Protein 6SK4 (pdb70)

Nearest PDB structures (foldseek):
  6sk4-assembly1_B  TM=1.003E+00  e=8.470E-58  Desulfitobacterium hafniense Y51
  6sk4-assembly2_C  TM=1.001E+00  e=1.869E-55  Desulfitobacterium hafniense Y51
  6sjs-assembly1_A  TM=9.903E-01  e=1.806E-53  Desulfitobacterium hafniense DCB-2
  6sjo-assembly1_B  TM=9.917E-01  e=1.112E-52  Desulfitobacterium hafniense DCB-2
  6sj8-assembly1_A  TM=9.898E-01  e=2.404E-52  Desulfitobacterium hafniense DCB-2

InterPro domains:
  IPR011005 Dihydropteroate synthase-like superfamily [G3DSA:3.20.20.20] (39-299)
  IPR011005 Dihydropteroate synthase-like superfamily [SSF51717] (24-267)
  IPR023467 Tetrahydromethanopterin S-methyltransferase, subunit H/Methyltransferase Mtx, subunit H [PF02007] (7-295)
  IPR023467 Tetrahydromethanopterin S-methyltransferase, subunit H/Methyltransferase Mtx, subunit H [PIRSF004960] (1-305)

Structure (mmCIF, N/CA/C/O backbone):
data_6SK4
#
_entry.id   6SK4
#
_cell.length_a   83.400
_cell.length_b   73.100
_cell.length_c   89.760
_cell.angle_alpha   90.000
_cell.angle_beta   113.360
_cell.angle_gamma   90.000
#
_symmetry.space_group_name_H-M   'P 1 21 1'
#
loop_
_entity.id
_entity.type
_entity.pdbx_description
1 polymer 'Methylcorrinoid:tetrahydrofolate methyltransferase'
2 non-polymer 'N-[4-({[(6S)-2-AMINO-4-HYDROXY-5-METHYL-5,6,7,8-TETRAHYDROPTERIDIN-6-YL]METHYL}AMINO)BENZOYL]-L-GLUTAMIC ACID'
3 non-polymer GLYCEROL
4 water water
#
loop_
_atom_site.group_PDB
_atom_site.id
_atom_site.type_symbol
_atom_site.label_atom_id
_atom_site.label_alt_id
_atom_site.label_comp_id
_atom_site.label_asym_id
_atom_site.label_entity_id
_atom_site.label_seq_id
_atom_site.pdbx_PDB_ins_code
_atom_site.Cartn_x
_atom_site.Cartn_y
_atom_site.Cartn_z
_atom_site.occupancy
_atom_site.B_iso_or_equiv
_atom_site.auth_seq_id
_atom_site.auth_comp_id
_atom_site.auth_asym_id
_atom_site.auth_atom_id
_atom_site.pdbx_PDB_model_num
ATOM 1 N N . PHE A 1 3 ? -18.489 -11.464 -17.417 1.00 37.79 2 PHE A N 1
ATOM 2 C CA . PHE A 1 3 ? -17.195 -11.102 -18.080 1.00 37.30 2 PHE A CA 1
ATOM 3 C C . PHE A 1 3 ? -17.261 -9.663 -18.578 1.00 37.21 2 PHE A C 1
ATOM 4 O O . PHE A 1 3 ? -17.271 -9.440 -19.811 1.00 37.14 2 PHE A O 1
ATOM 12 N N . LYS A 1 4 ? -17.304 -8.710 -17.651 1.00 37.29 3 LYS A N 1
ATOM 13 C CA . LYS A 1 4 ? -17.584 -7.301 -18.017 1.00 38.47 3 LYS A CA 1
ATOM 14 C C . LYS A 1 4 ? -16.326 -6.659 -18.625 1.00 34.97 3 LYS A C 1
ATOM 15 O O . LYS A 1 4 ? -16.511 -5.728 -19.431 1.00 36.63 3 LYS A O 1
ATOM 21 N N . PHE A 1 5 ? -15.112 -7.149 -18.331 1.00 29.91 4 PHE A N 1
ATOM 22 C CA . PHE A 1 5 ? -13.856 -6.522 -18.832 1.00 27.53 4 PHE A CA 1
ATOM 23 C C . PHE A 1 5 ? -13.466 -7.112 -20.189 1.00 27.68 4 PHE A C 1
ATOM 24 O O . PHE A 1 5 ? -13.561 -8.337 -20.392 1.00 25.62 4 PHE A O 1
ATOM 32 N N . THR A 1 6 ? -13.023 -6.239 -21.095 1.00 27.65 5 THR A N 1
ATOM 33 C CA . THR A 1 6 ? -12.643 -6.594 -22.486 1.00 27.58 5 THR A CA 1
ATOM 34 C C . THR A 1 6 ? -11.361 -7.428 -22.478 1.00 27.92 5 THR A C 1
ATOM 35 O O . THR A 1 6 ? -11.350 -8.493 -23.133 1.00 28.63 5 THR A O 1
ATOM 39 N N . ALA A 1 7 ? -10.314 -6.937 -21.806 1.00 26.94 6 ALA A N 1
ATOM 40 C CA . ALA A 1 7 ? -8.982 -7.580 -21.752 1.00 27.75 6 ALA A CA 1
ATOM 41 C C . ALA A 1 7 ? -9.129 -8.959 -21.106 1.00 28.00 6 ALA A C 1
ATOM 42 O O . ALA A 1 7 ? -9.965 -9.097 -20.186 1.00 27.82 6 ALA A O 1
ATOM 44 N N . GLN A 1 8 ? -8.371 -9.946 -21.586 1.00 30.08 7 GLN A N 1
ATOM 45 C CA . GLN A 1 8 ? -8.210 -11.233 -20.866 1.00 29.49 7 GLN A CA 1
ATOM 46 C C . GLN A 1 8 ? -7.583 -10.895 -19.512 1.00 27.21 7 GLN A C 1
ATOM 47 O O . GLN A 1 8 ? -6.569 -10.166 -19.491 1.00 25.86 7 GLN A O 1
ATOM 53 N N . GLN A 1 9 ? -8.201 -11.343 -18.420 1.00 24.30 8 GLN A N 1
ATOM 54 C CA . GLN A 1 9 ? -7.736 -11.010 -17.050 1.00 22.73 8 GLN A CA 1
ATOM 55 C C . GLN A 1 9 ? -6.598 -11.958 -16.675 1.00 23.31 8 GLN A C 1
ATOM 56 O O . GLN A 1 9 ? -6.778 -13.187 -16.812 1.00 23.78 8 GLN A O 1
ATOM 62 N N . HIS A 1 10 ? -5.464 -11.398 -16.250 1.00 23.29 9 HIS A N 1
ATOM 63 C CA . HIS A 1 10 ? -4.353 -12.152 -15.615 1.00 23.61 9 HIS A CA 1
ATOM 64 C C . HIS A 1 10 ? -4.838 -12.659 -14.254 1.00 22.99 9 HIS A C 1
ATOM 65 O O . HIS A 1 10 ? -5.337 -11.840 -13.460 1.00 24.02 9 HIS A O 1
ATOM 72 N N . VAL A 1 11 ? -4.727 -13.963 -14.018 1.00 21.62 10 VAL A N 1
ATOM 73 C CA . VAL A 1 11 ? -4.864 -14.571 -12.666 1.00 21.29 10 VAL A CA 1
ATOM 74 C C . VAL A 1 11 ? -3.472 -15.053 -12.261 1.00 22.11 10 VAL A C 1
ATOM 75 O O . VAL A 1 11 ? -2.917 -15.912 -12.973 1.00 21.99 10 VAL A O 1
ATOM 79 N N . TYR A 1 12 ? -2.919 -14.495 -11.183 1.00 21.80 11 TYR A N 1
ATOM 80 C CA . TYR A 1 12 ? -1.588 -14.881 -10.653 1.00 23.67 11 TYR A CA 1
ATOM 81 C C . TYR A 1 12 ? -1.750 -15.884 -9.513 1.00 23.66 11 TYR A C 1
ATOM 82 O O . TYR A 1 12 ? -2.767 -15.842 -8.798 1.00 24.23 11 TYR A O 1
ATOM 91 N N . ASP A 1 13 ? -0.762 -16.774 -9.408 1.00 25.64 12 ASP A N 1
ATOM 92 C CA . ASP A 1 13 ? -0.575 -17.754 -8.311 1.00 26.81 12 ASP A CA 1
ATOM 93 C C . ASP A 1 13 ? 0.653 -17.312 -7.514 1.00 26.73 12 ASP A C 1
ATOM 94 O O . ASP A 1 13 ? 1.780 -17.518 -8.001 1.00 30.62 12 ASP A O 1
ATOM 99 N N . ILE A 1 14 ? 0.440 -16.698 -6.351 1.00 23.83 13 ILE A N 1
ATOM 100 C CA . ILE A 1 14 ? 1.537 -16.228 -5.457 1.00 23.87 13 ILE A CA 1
ATOM 101 C C . ILE A 1 14 ? 1.592 -17.168 -4.251 1.00 23.45 13 ILE A C 1
ATOM 102 O O . ILE A 1 14 ? 0.794 -16.982 -3.311 1.00 23.19 13 ILE A O 1
ATOM 107 N N . ASN A 1 15 ? 2.483 -18.159 -4.306 1.00 23.83 14 ASN A N 1
ATOM 108 C CA . ASN A 1 15 ? 2.631 -19.213 -3.271 1.00 24.39 14 ASN A CA 1
ATOM 109 C C . ASN A 1 15 ? 1.265 -19.851 -2.978 1.00 24.83 14 ASN A C 1
ATOM 110 O O . ASN A 1 15 ? 0.989 -20.137 -1.802 1.00 25.41 14 ASN A O 1
ATOM 115 N N . GLY A 1 16 ? 0.434 -20.066 -4.004 1.00 24.55 15 GLY A N 1
ATOM 116 C CA . GLY A 1 16 ? -0.878 -20.726 -3.848 1.00 24.30 15 GLY A CA 1
ATOM 117 C C . GLY A 1 16 ? -2.039 -19.750 -3.709 1.00 22.82 15 GLY A C 1
ATOM 118 O O . GLY A 1 16 ? -3.192 -20.207 -3.813 1.00 26.05 15 GLY A O 1
ATOM 119 N N . VAL A 1 17 ? -1.772 -18.469 -3.441 1.00 20.45 16 VAL A N 1
ATOM 120 C CA . VAL A 1 17 ? -2.814 -17.398 -3.388 1.00 19.64 16 VAL A CA 1
ATOM 121 C C . VAL A 1 17 ? -3.143 -16.979 -4.828 1.00 19.84 16 VAL A C 1
ATOM 122 O O . VAL A 1 17 ? -2.237 -16.459 -5.508 1.00 21.12 16 VAL A O 1
ATOM 126 N N . LYS A 1 18 ? -4.387 -17.189 -5.270 1.00 19.26 17 LYS A N 1
ATOM 127 C CA . LYS A 1 18 ? -4.864 -16.748 -6.611 1.00 20.08 17 LYS A CA 1
ATOM 128 C C . LYS A 1 18 ? -5.410 -15.324 -6.486 1.00 19.55 17 LYS A C 1
ATOM 129 O O . LYS A 1 18 ? -6.173 -15.066 -5.547 1.00 18.86 17 LYS A O 1
ATOM 135 N N . VAL A 1 19 ? -5.034 -14.435 -7.403 1.00 18.32 18 VAL A N 1
ATOM 136 C CA . VAL A 1 19 ? -5.495 -13.016 -7.391 1.00 17.91 18 VAL A CA 1
ATOM 137 C C . VAL A 1 19 ? -5.735 -12.577 -8.837 1.00 17.67 18 VAL A C 1
ATOM 138 O O . VAL A 1 19 ? -4.880 -12.864 -9.701 1.00 17.65 18 VAL A O 1
ATOM 142 N N . GLY A 1 20 ? -6.885 -11.946 -9.081 1.00 17.53 19 GLY A N 1
ATOM 143 C CA . GLY A 1 20 ? -7.278 -11.427 -10.405 1.00 18.21 19 GLY A CA 1
ATOM 144 C C . GLY A 1 20 ? -8.514 -12.121 -10.941 1.00 18.88 19 GLY A C 1
ATOM 145 O O . GLY A 1 20 ? -9.260 -12.719 -10.151 1.00 18.97 19 GLY A O 1
ATOM 146 N N . GLY A 1 21 ? -8.710 -12.046 -12.260 1.00 19.00 20 GLY A N 1
ATOM 147 C CA . GLY A 1 21 ? -9.827 -12.686 -12.976 1.00 20.08 20 GLY A CA 1
ATOM 148 C C . GLY A 1 21 ? -10.946 -11.706 -13.276 1.00 19.23 20 GLY A C 1
ATOM 149 O O . GLY A 1 21 ? -10.824 -10.513 -12.920 1.00 18.36 20 GLY A O 1
ATOM 150 N N . GLN A 1 22 ? -12.009 -12.193 -13.912 1.00 19.40 21 GLN A N 1
ATOM 151 C CA . GLN A 1 22 ? -13.247 -11.413 -14.168 1.00 20.80 21 GLN A CA 1
ATOM 152 C C . GLN A 1 22 ? -14.028 -11.344 -12.861 1.00 21.12 21 GLN A C 1
ATOM 153 O O . GLN A 1 22 ? -13.779 -12.142 -11.959 1.00 21.24 21 GLN A O 1
ATOM 159 N N . PRO A 1 23 ? -14.970 -10.389 -12.694 1.00 21.75 22 PRO A N 1
ATOM 160 C CA . PRO A 1 23 ? -15.748 -10.311 -11.457 1.00 21.87 22 PRO A CA 1
ATOM 161 C C . PRO A 1 23 ? -16.423 -11.650 -11.125 1.00 21.56 22 PRO A C 1
ATOM 162 O O . PRO A 1 23 ? -17.057 -12.216 -11.997 1.00 21.90 22 PRO A O 1
ATOM 166 N N . GLY A 1 24 ? -16.229 -12.135 -9.890 1.00 20.82 23 GLY A N 1
ATOM 167 C CA . GLY A 1 24 ? -16.867 -13.356 -9.362 1.00 21.72 23 GLY A CA 1
ATOM 168 C C . GLY A 1 24 ? -16.091 -14.636 -9.643 1.00 21.76 23 GLY A C 1
ATOM 169 O O . GLY A 1 24 ? -16.527 -15.692 -9.153 1.00 23.72 23 GLY A O 1
ATOM 170 N N . GLU A 1 25 ? -14.992 -14.568 -10.398 1.00 21.48 24 GLU A N 1
ATOM 171 C CA . GLU A 1 25 ? -14.159 -15.744 -10.770 1.00 22.12 24 GLU A CA 1
ATOM 172 C C . GLU A 1 25 ? -13.383 -16.221 -9.532 1.00 20.72 24 GLU A C 1
ATOM 173 O O . GLU A 1 25 ? -13.422 -17.438 -9.235 1.00 19.67 24 GLU A O 1
ATOM 179 N N . TYR A 1 26 ? -12.722 -15.302 -8.820 1.00 19.66 25 TYR A N 1
ATOM 180 C CA . TYR A 1 26 ? -11.934 -15.605 -7.595 1.00 19.08 25 TYR A CA 1
ATOM 181 C C . TYR A 1 26 ? -12.389 -14.725 -6.443 1.00 17.40 25 TYR A C 1
ATOM 182 O O . TYR A 1 26 ? -12.801 -13.587 -6.654 1.00 16.25 25 TYR A O 1
ATOM 191 N N . PRO A 1 27 ? -12.295 -15.229 -5.191 1.00 16.90 26 PRO A N 1
ATOM 192 C CA . PRO A 1 27 ? -12.564 -14.410 -4.015 1.00 16.64 26 PRO A CA 1
ATOM 193 C C . PRO A 1 27 ? -11.572 -13.246 -3.893 1.00 15.21 26 PRO A C 1
ATOM 194 O O . PRO A 1 27 ? -10.446 -13.346 -4.363 1.00 14.79 26 PRO A O 1
ATOM 198 N N . THR A 1 28 ? -12.016 -12.164 -3.254 1.00 14.25 27 THR A N 1
ATOM 199 C CA . THR A 1 28 ? -11.164 -11.004 -2.913 1.00 14.99 27 THR A CA 1
ATOM 200 C C . THR A 1 28 ? -9.990 -11.496 -2.066 1.00 14.76 27 THR A C 1
ATOM 201 O O . THR A 1 28 ? -10.245 -12.225 -1.074 1.00 14.33 27 THR A O 1
ATOM 205 N N . VAL A 1 29 ? -8.766 -11.100 -2.414 1.00 14.90 28 VAL A N 1
ATOM 206 C CA . VAL A 1 29 ? -7.582 -11.296 -1.530 1.00 15.17 28 VAL A CA 1
ATOM 207 C C . VAL A 1 29 ? -7.556 -10.147 -0.521 1.00 15.13 28 VAL A C 1
ATOM 208 O O . VAL A 1 29 ? -7.593 -8.974 -0.933 1.00 14.95 28 VAL A O 1
ATOM 212 N N . LEU A 1 30 ? -7.504 -10.486 0.765 1.00 14.89 29 LEU A N 1
ATOM 213 C CA . LEU A 1 30 ? -7.508 -9.492 1.861 1.00 14.75 29 LEU A CA 1
ATOM 214 C C . LEU A 1 30 ? -6.097 -9.354 2.428 1.00 14.12 29 LEU A C 1
ATOM 215 O O . LEU A 1 30 ? -5.439 -10.372 2.742 1.00 14.43 29 LEU A O 1
ATOM 220 N N . ILE A 1 31 ? -5.667 -8.107 2.552 1.00 14.17 30 ILE A N 1
ATOM 221 C CA . ILE A 1 31 ? -4.281 -7.731 2.917 1.00 14.47 30 ILE A CA 1
ATOM 222 C C . ILE A 1 31 ? -4.359 -6.872 4.176 1.00 14.97 30 ILE A C 1
ATOM 223 O O . ILE A 1 31 ? -4.791 -5.710 4.103 1.00 14.69 30 ILE A O 1
ATOM 228 N N . GLY A 1 32 ? -4.021 -7.476 5.307 1.00 15.14 31 GLY A N 1
ATOM 229 C CA . GLY A 1 32 ? -4.029 -6.786 6.604 1.00 15.43 31 GLY A CA 1
ATOM 230 C C . GLY A 1 32 ? -2.656 -6.252 6.952 1.00 15.56 31 GLY A C 1
ATOM 231 O O . GLY A 1 32 ? -1.655 -6.941 6.663 1.00 15.33 31 GLY A O 1
ATOM 232 N N . SER A 1 33 ? -2.612 -5.098 7.623 1.00 16.05 32 SER A N 1
ATOM 233 C CA . SER A 1 33 ? -1.355 -4.412 8.001 1.00 15.10 32 SER A CA 1
ATOM 234 C C . SER A 1 33 ? -0.920 -4.831 9.405 1.00 15.47 32 SER A C 1
ATOM 235 O O . SER A 1 33 ? -1.785 -4.936 10.293 1.00 16.47 32 SER A O 1
ATOM 238 N N . ILE A 1 34 ? 0.382 -5.061 9.562 1.00 15.69 33 ILE A N 1
ATOM 239 C CA . ILE A 1 34 ? 1.024 -5.404 10.862 1.00 16.13 33 ILE A CA 1
ATOM 240 C C . ILE A 1 34 ? 2.279 -4.537 10.999 1.00 17.30 33 ILE A C 1
ATOM 241 O O . ILE A 1 34 ? 2.968 -4.336 10.000 1.00 18.61 33 ILE A O 1
ATOM 246 N N . PHE A 1 35 ? 2.528 -4.007 12.193 1.00 17.68 34 PHE A N 1
ATOM 247 C CA . PHE A 1 35 ? 3.697 -3.149 12.519 1.00 17.91 34 PHE A CA 1
ATOM 248 C C . PHE A 1 35 ? 3.568 -1.786 11.828 1.00 17.56 34 PHE A C 1
ATOM 249 O O . PHE A 1 35 ? 4.602 -1.116 11.626 1.00 18.83 34 PHE A O 1
ATOM 257 N N . TYR A 1 36 ? 2.338 -1.382 11.501 1.00 17.40 35 TYR A N 1
ATOM 258 C CA . TYR A 1 36 ? 1.986 -0.000 11.082 1.00 18.71 35 TYR A CA 1
ATOM 259 C C . TYR A 1 36 ? 2.402 0.966 12.194 1.00 20.11 35 TYR A C 1
ATOM 260 O O . TYR A 1 36 ? 2.538 0.541 13.359 1.00 20.08 35 TYR A O 1
ATOM 269 N N . ARG A 1 37 ? 2.628 2.229 11.837 1.00 22.36 36 ARG A N 1
ATOM 270 C CA . ARG A 1 37 ? 2.963 3.301 12.808 1.00 24.87 36 ARG A CA 1
ATOM 271 C C . ARG A 1 37 ? 1.893 3.307 13.905 1.00 25.94 36 ARG A C 1
ATOM 272 O O . ARG A 1 37 ? 0.710 3.419 13.566 1.00 27.65 36 ARG A O 1
ATOM 280 N N . GLY A 1 38 ? 2.283 3.169 15.172 1.00 27.40 37 GLY A N 1
ATOM 281 C CA . GLY A 1 38 ? 1.317 3.139 16.286 1.00 28.78 37 GLY A CA 1
ATOM 282 C C . GLY A 1 38 ? 0.516 1.845 16.335 1.00 27.77 37 GLY A C 1
ATOM 283 O O . GLY A 1 38 ? -0.603 1.867 16.885 1.00 29.14 37 GLY A O 1
ATOM 284 N N . HIS A 1 39 ? 1.042 0.750 15.781 1.00 23.41 38 HIS A N 1
ATOM 285 C CA . HIS A 1 39 ? 0.632 -0.622 16.179 1.00 22.18 38 HIS A CA 1
ATOM 286 C C . HIS A 1 39 ? 1.167 -0.863 17.596 1.00 23.61 38 HIS A C 1
ATOM 287 O O . HIS A 1 39 ? 2.398 -0.866 17.773 1.00 21.40 38 HIS A O 1
ATOM 294 N N . LYS A 1 40 ? 0.280 -1.027 18.578 1.00 25.40 39 LYS A N 1
ATOM 295 C CA . LYS A 1 40 ? 0.656 -0.987 20.015 1.00 27.23 39 LYS A CA 1
ATOM 296 C C . LYS A 1 40 ? 1.395 -2.270 20.427 1.00 26.53 39 LYS A C 1
ATOM 297 O O . LYS A 1 40 ? 1.900 -2.297 21.554 1.00 27.71 39 LYS A O 1
ATOM 303 N N . ILE A 1 41 ? 1.483 -3.288 19.563 1.00 24.41 40 ILE A N 1
ATOM 304 C CA . ILE A 1 41 ? 2.277 -4.524 19.845 1.00 23.72 40 ILE A CA 1
ATOM 305 C C . ILE A 1 41 ? 3.764 -4.260 19.569 1.00 22.99 40 ILE A C 1
ATOM 306 O O . ILE A 1 41 ? 4.580 -5.144 19.890 1.00 22.73 40 ILE A O 1
ATOM 311 N N . VAL A 1 42 ? 4.102 -3.120 18.962 1.00 21.46 41 VAL A N 1
ATOM 312 C CA . VAL A 1 42 ? 5.512 -2.694 18.729 1.00 21.86 41 VAL A CA 1
ATOM 313 C C . VAL A 1 42 ? 5.934 -1.780 19.887 1.00 22.50 41 VAL A C 1
ATOM 314 O O . VAL A 1 42 ? 5.321 -0.701 20.054 1.00 21.93 41 VAL A O 1
ATOM 318 N N . SER A 1 43 ? 6.931 -2.202 20.668 1.00 22.70 42 SER A N 1
ATOM 319 C CA . SER A 1 43 ? 7.515 -1.388 21.766 1.00 24.52 42 SER A CA 1
ATOM 320 C C . SER A 1 43 ? 8.624 -0.485 21.217 1.00 25.81 42 SER A C 1
ATOM 321 O O . SER A 1 43 ? 8.863 0.577 21.824 1.00 28.64 42 SER A O 1
ATOM 324 N N . ASP A 1 44 ? 9.266 -0.880 20.110 1.00 25.53 43 ASP A N 1
ATOM 325 C CA . ASP A 1 44 ? 10.377 -0.114 19.488 1.00 25.37 43 ASP A CA 1
ATOM 326 C C . ASP A 1 44 ? 10.314 -0.276 17.964 1.00 24.88 43 ASP A C 1
ATOM 327 O O . ASP A 1 44 ? 10.785 -1.313 17.455 1.00 25.06 43 ASP A O 1
ATOM 332 N N . GLY A 1 45 ? 9.776 0.730 17.269 1.00 24.36 44 GLY A N 1
ATOM 333 C CA . GLY A 1 45 ? 9.606 0.727 15.803 1.00 24.54 44 GLY A CA 1
ATOM 334 C C . GLY A 1 45 ? 10.919 0.929 15.062 1.00 24.92 44 GLY A C 1
ATOM 335 O O . GLY A 1 45 ? 10.949 0.653 13.841 1.00 26.16 44 GLY A O 1
ATOM 336 N N . GLN A 1 46 ? 11.968 1.404 15.742 1.00 24.77 45 GLN A N 1
ATOM 337 C CA . GLN A 1 46 ? 13.294 1.658 15.116 1.00 25.43 45 GLN A CA 1
ATOM 338 C C . GLN A 1 46 ? 14.127 0.371 15.131 1.00 24.69 45 GLN A C 1
ATOM 339 O O . GLN A 1 46 ? 14.776 0.086 14.109 1.00 24.46 45 GLN A O 1
ATOM 345 N N . LYS A 1 47 ? 14.099 -0.396 16.224 1.00 23.71 46 LYS A N 1
ATOM 346 C CA . LYS A 1 47 ? 14.851 -1.676 16.325 1.00 24.93 46 LYS A CA 1
ATOM 347 C C . LYS A 1 47 ? 13.955 -2.867 15.957 1.00 23.46 46 LYS A C 1
ATOM 348 O O . LYS A 1 47 ? 14.501 -3.974 15.823 1.00 23.98 46 LYS A O 1
ATOM 354 N N . GLY A 1 48 ? 12.644 -2.654 15.811 1.00 21.52 47 GLY A N 1
ATOM 355 C CA . GLY A 1 48 ? 11.667 -3.717 15.509 1.00 21.47 47 GLY A CA 1
ATOM 356 C C . GLY A 1 48 ? 11.488 -4.672 16.674 1.00 21.56 47 GLY A C 1
ATOM 357 O O . GLY A 1 48 ? 11.557 -5.898 16.447 1.00 20.73 47 GLY A O 1
ATOM 358 N N . ILE A 1 49 ? 11.281 -4.138 17.884 1.00 21.59 48 ILE A N 1
ATOM 359 C CA . ILE A 1 49 ? 10.933 -4.943 19.091 1.00 21.34 48 ILE A CA 1
ATOM 360 C C . ILE A 1 49 ? 9.412 -4.957 19.225 1.00 19.43 48 ILE A C 1
ATOM 361 O O . ILE A 1 49 ? 8.809 -3.874 19.324 1.00 18.38 48 ILE A O 1
ATOM 366 N N . PHE A 1 50 ? 8.831 -6.154 19.249 1.00 19.61 49 PHE A N 1
ATOM 367 C CA . PHE A 1 50 ? 7.365 -6.362 19.218 1.00 20.00 49 PHE A CA 1
ATOM 368 C C . PHE A 1 50 ? 6.994 -7.580 20.066 1.00 20.05 49 PHE A C 1
ATOM 369 O O . PHE A 1 50 ? 7.841 -8.457 20.305 1.00 19.68 49 PHE A O 1
ATOM 377 N N . ASP A 1 51 ? 5.738 -7.600 20.509 1.00 21.58 50 ASP A N 1
ATOM 378 C CA . ASP A 1 51 ? 5.089 -8.739 21.203 1.00 22.32 50 ASP A CA 1
ATOM 379 C C . ASP A 1 51 ? 4.875 -9.853 20.171 1.00 22.69 50 ASP A C 1
ATOM 380 O O . ASP A 1 51 ? 3.908 -9.760 19.394 1.00 21.20 50 ASP A O 1
ATOM 385 N N . LYS A 1 52 ? 5.753 -10.860 20.168 1.00 22.67 51 LYS A N 1
ATOM 386 C CA . LYS A 1 52 ? 5.755 -11.967 19.175 1.00 23.71 51 LYS A CA 1
ATOM 387 C C . LYS A 1 52 ? 4.511 -12.848 19.340 1.00 24.77 51 LYS A C 1
ATOM 388 O O . LYS A 1 52 ? 4.037 -13.379 18.315 1.00 25.33 51 LYS A O 1
ATOM 394 N N . ASP A 1 53 ? 4.008 -13.008 20.568 1.00 25.15 52 ASP A N 1
ATOM 395 C CA . ASP A 1 53 ? 2.780 -13.799 20.852 1.00 25.47 52 ASP A CA 1
ATOM 396 C C . ASP A 1 53 ? 1.560 -13.079 20.269 1.00 23.63 52 ASP A C 1
ATOM 397 O O . ASP A 1 53 ? 0.688 -13.773 19.712 1.00 22.77 52 ASP A O 1
ATOM 402 N N . ALA A 1 54 ? 1.496 -11.751 20.411 1.00 22.51 53 ALA A N 1
ATOM 403 C CA . ALA A 1 54 ? 0.416 -10.897 19.864 1.00 21.83 53 ALA A CA 1
ATOM 404 C C . ALA A 1 54 ? 0.483 -10.939 18.332 1.00 21.50 53 ALA A C 1
ATOM 405 O O . ALA A 1 54 ? -0.584 -11.066 17.704 1.00 20.65 53 ALA A O 1
ATOM 407 N N . ALA A 1 55 ? 1.688 -10.868 17.760 1.00 20.28 54 ALA A N 1
ATOM 408 C CA . ALA A 1 55 ? 1.912 -10.930 16.295 1.00 19.59 54 ALA A CA 1
ATOM 409 C C . ALA A 1 55 ? 1.464 -12.303 15.778 1.00 19.85 54 ALA A C 1
ATOM 410 O O . ALA A 1 55 ? 0.737 -12.350 14.772 1.00 19.58 54 ALA A O 1
ATOM 412 N N . LYS A 1 56 ? 1.842 -13.386 16.464 1.00 19.99 55 LYS A N 1
ATOM 413 C CA . LYS A 1 56 ? 1.485 -14.767 16.039 1.00 20.34 55 LYS A CA 1
ATOM 414 C C . LYS A 1 56 ? -0.037 -14.942 16.111 1.00 20.22 55 LYS A C 1
ATOM 415 O O . LYS A 1 56 ? -0.597 -15.576 15.191 1.00 20.72 55 LYS A O 1
ATOM 421 N N . ALA A 1 57 ? -0.677 -14.402 17.151 1.00 19.90 56 ALA A N 1
ATOM 422 C CA . ALA A 1 57 ? -2.144 -14.464 17.351 1.00 19.50 56 ALA A CA 1
ATOM 423 C C . ALA A 1 57 ? -2.852 -13.805 16.159 1.00 19.06 56 ALA A C 1
ATOM 424 O O . ALA A 1 57 ? -3.858 -14.374 15.704 1.00 18.93 56 ALA A O 1
ATOM 426 N N . LEU A 1 58 ? -2.351 -12.661 15.675 1.00 18.48 57 LEU A N 1
ATOM 427 C CA . LEU A 1 58 ? -2.932 -11.954 14.501 1.00 18.06 57 LEU A CA 1
ATOM 428 C C . LEU A 1 58 ? -2.797 -12.841 13.260 1.00 17.81 57 LEU A C 1
ATOM 429 O O . LEU A 1 58 ? -3.791 -12.951 12.523 1.00 17.19 57 LEU A O 1
ATOM 434 N N . LEU A 1 59 ? -1.626 -13.446 13.036 1.00 17.76 58 LEU A N 1
ATOM 435 C CA . LEU A 1 59 ? -1.393 -14.317 11.849 1.00 17.82 58 LEU A CA 1
ATOM 436 C C . LEU A 1 59 ? -2.319 -15.536 11.927 1.00 17.64 58 LEU A C 1
ATOM 437 O O . LEU A 1 59 ? -2.904 -15.900 10.903 1.00 17.48 58 LEU A O 1
ATOM 442 N N . ASP A 1 60 ? -2.469 -16.125 13.114 1.00 18.09 59 ASP A N 1
ATOM 443 C CA . ASP A 1 60 ? -3.315 -17.328 13.326 1.00 17.97 59 ASP A CA 1
ATOM 444 C C . ASP A 1 60 ? -4.785 -16.968 13.085 1.00 16.58 59 ASP A C 1
ATOM 445 O O . ASP A 1 60 ? -5.503 -17.790 12.501 1.00 16.95 59 ASP A O 1
ATOM 450 N N . GLN A 1 61 ? -5.225 -15.803 13.567 1.00 17.87 60 GLN A N 1
ATOM 451 C CA . GLN A 1 61 ? -6.611 -15.297 13.379 1.00 17.92 60 GLN A CA 1
ATOM 452 C C . GLN A 1 61 ? -6.866 -15.132 11.876 1.00 17.48 60 GLN A C 1
ATOM 453 O O . GLN A 1 61 ? -7.952 -15.524 11.423 1.00 18.58 60 GLN A O 1
ATOM 459 N N . GLU A 1 62 ? -5.890 -14.592 11.145 1.00 16.81 61 GLU A N 1
ATOM 460 C CA . GLU A 1 62 ? -5.997 -14.382 9.677 1.00 16.42 61 GLU A CA 1
ATOM 461 C C . GLU A 1 62 ? -6.203 -15.736 8.988 1.00 17.03 61 GLU A C 1
ATOM 462 O O . GLU A 1 62 ? -7.116 -15.834 8.145 1.00 17.35 61 GLU A O 1
ATOM 468 N N . ALA A 1 63 ? -5.399 -16.741 9.340 1.00 16.28 62 ALA A N 1
ATOM 469 C CA . ALA A 1 63 ? -5.489 -18.106 8.770 1.00 17.13 62 ALA A CA 1
ATOM 470 C C . ALA A 1 63 ? -6.883 -18.688 9.039 1.00 17.44 62 ALA A C 1
ATOM 471 O O . ALA A 1 63 ? -7.450 -19.328 8.137 1.00 18.10 62 ALA A O 1
ATOM 473 N N . GLU A 1 64 ? -7.404 -18.497 10.254 1.00 17.64 63 GLU A N 1
ATOM 474 C CA . GLU A 1 64 ? -8.719 -19.045 10.680 1.00 18.40 63 GLU A CA 1
ATOM 475 C C . GLU A 1 64 ? -9.850 -18.368 9.896 1.00 16.77 63 GLU A C 1
ATOM 476 O O . GLU A 1 64 ? -10.764 -19.086 9.442 1.00 15.73 63 GLU A O 1
ATOM 482 N N . LEU A 1 65 ? -9.805 -17.041 9.746 1.00 16.43 64 LEU A N 1
ATOM 483 C CA . LEU A 1 65 ? -10.858 -16.275 9.028 1.00 16.22 64 LEU A CA 1
ATOM 484 C C . LEU A 1 65 ? -10.824 -16.671 7.555 1.00 16.43 64 LEU A C 1
ATOM 485 O O . LEU A 1 65 ? -11.902 -16.881 6.985 1.00 16.44 64 LEU A O 1
ATOM 490 N N . SER A 1 66 ? -9.618 -16.789 6.995 1.00 16.78 65 SER A N 1
ATOM 491 C CA . SER A 1 66 ? -9.378 -17.197 5.588 1.00 16.40 65 SER A CA 1
ATOM 492 C C . SER A 1 66 ? -9.995 -18.580 5.344 1.00 16.74 65 SER A C 1
ATOM 493 O O . SER A 1 66 ? -10.670 -18.757 4.325 1.00 16.99 65 SER A O 1
ATOM 496 N N . ALA A 1 67 ? -9.765 -19.532 6.248 1.00 17.14 66 ALA A N 1
ATOM 497 C CA . ALA A 1 67 ? -10.315 -20.907 6.172 1.00 17.87 66 ALA A CA 1
ATOM 498 C C . ALA A 1 67 ? -11.846 -20.858 6.252 1.00 18.02 66 ALA A C 1
ATOM 499 O O . ALA A 1 67 ? -12.500 -21.654 5.557 1.00 19.99 66 ALA A O 1
ATOM 501 N N . GLU A 1 68 ? -12.398 -19.939 7.050 1.00 18.12 67 GLU A N 1
ATOM 502 C CA . GLU A 1 68 ? -13.861 -19.810 7.267 1.00 18.37 67 GLU A CA 1
ATOM 503 C C . GLU A 1 68 ? -14.552 -19.301 5.993 1.00 17.72 67 GLU A C 1
ATOM 504 O O . GLU A 1 68 ? -15.556 -19.918 5.610 1.00 17.92 67 GLU A O 1
ATOM 510 N N . THR A 1 69 ? -14.063 -18.217 5.378 1.00 17.02 68 THR A N 1
ATOM 511 C CA . THR A 1 69 ? -14.760 -17.526 4.255 1.00 16.72 68 THR A CA 1
ATOM 512 C C . THR A 1 69 ? -14.229 -17.984 2.894 1.00 17.09 68 THR A C 1
ATOM 513 O O . THR A 1 69 ? -14.995 -17.885 1.914 1.00 17.87 68 THR A O 1
ATOM 517 N N . GLY A 1 70 ? -12.968 -18.416 2.811 1.00 17.03 69 GLY A N 1
ATOM 518 C CA . GLY A 1 70 ? -12.325 -18.746 1.523 1.00 17.42 69 GLY A CA 1
ATOM 519 C C . GLY A 1 70 ? -11.613 -17.550 0.914 1.00 17.73 69 GLY A C 1
ATOM 520 O O . GLY A 1 70 ? -11.051 -17.708 -0.176 1.00 19.53 69 GLY A O 1
ATOM 521 N N . ASN A 1 71 ? -11.621 -16.392 1.584 1.00 16.79 70 ASN A N 1
ATOM 522 C CA . ASN A 1 71 ? -10.841 -15.202 1.153 1.00 16.70 70 ASN A CA 1
ATOM 523 C C . ASN A 1 71 ? -9.376 -15.473 1.462 1.00 16.43 70 ASN A C 1
ATOM 524 O O . ASN A 1 71 ? -9.014 -15.616 2.626 1.00 16.91 70 ASN A O 1
ATOM 529 N N . PRO A 1 72 ? -8.494 -15.593 0.447 1.00 15.55 71 PRO A N 1
ATOM 530 C CA . PRO A 1 72 ? -7.067 -15.775 0.681 1.00 15.53 71 PRO A CA 1
ATOM 531 C C . PRO A 1 72 ? -6.498 -14.491 1.285 1.00 14.79 71 PRO A C 1
ATOM 532 O O . PRO A 1 72 ? -7.174 -13.469 1.242 1.00 14.95 71 PRO A O 1
ATOM 536 N N . PHE A 1 73 ? -5.280 -14.568 1.814 1.00 15.24 72 PHE A N 1
ATOM 537 C CA . PHE A 1 73 ? -4.658 -13.462 2.576 1.00 15.31 72 PHE A CA 1
ATOM 538 C C . PHE A 1 73 ? -3.187 -13.316 2.196 1.00 14.80 72 PHE A C 1
ATOM 539 O O . PHE A 1 73 ? -2.480 -14.313 1.934 1.00 16.39 72 PHE A O 1
ATOM 547 N N . ILE A 1 74 ? -2.778 -12.052 2.133 1.00 14.55 73 ILE A N 1
ATOM 548 C CA . ILE A 1 74 ? -1.376 -11.586 1.959 1.00 15.13 73 ILE A CA 1
ATOM 549 C C . ILE A 1 74 ? -1.139 -10.573 3.083 1.00 15.92 73 ILE A C 1
ATOM 550 O O . ILE A 1 74 ? -2.037 -9.752 3.319 1.00 16.18 73 ILE A O 1
ATOM 555 N N . ILE A 1 75 ? -0.002 -10.650 3.774 1.00 15.64 74 ILE A N 1
ATOM 556 C CA . ILE A 1 75 ? 0.279 -9.786 4.959 1.00 16.60 74 ILE A CA 1
ATOM 557 C C . ILE A 1 75 ? 0.980 -8.517 4.468 1.00 16.71 74 ILE A C 1
ATOM 558 O O . ILE A 1 75 ? 1.937 -8.636 3.679 1.00 17.65 74 ILE A O 1
ATOM 563 N N . ASP A 1 76 ? 0.501 -7.351 4.901 1.00 15.52 75 ASP A N 1
ATOM 564 C CA . ASP A 1 76 ? 1.159 -6.043 4.649 1.00 15.92 75 ASP A CA 1
ATOM 565 C C . ASP A 1 76 ? 2.135 -5.775 5.802 1.00 15.94 75 ASP A C 1
ATOM 566 O O . ASP A 1 76 ? 1.688 -5.348 6.883 1.00 16.15 75 ASP A O 1
ATOM 571 N N . VAL A 1 77 ? 3.421 -6.042 5.578 1.00 15.93 76 VAL A N 1
ATOM 572 C CA . VAL A 1 77 ? 4.497 -5.902 6.601 1.00 15.95 76 VAL A CA 1
ATOM 573 C C . VAL A 1 77 ? 5.082 -4.490 6.500 1.00 16.46 76 VAL A C 1
ATOM 574 O O . VAL A 1 77 ? 5.852 -4.232 5.549 1.00 16.15 76 VAL A O 1
ATOM 578 N N . LEU A 1 78 ? 4.736 -3.611 7.445 1.00 16.80 77 LEU A N 1
ATOM 579 C CA . LEU A 1 78 ? 5.200 -2.198 7.460 1.00 17.66 77 LEU A CA 1
ATOM 580 C C . LEU A 1 78 ? 6.434 -2.073 8.356 1.00 18.66 77 LEU A C 1
ATOM 581 O O . LEU A 1 78 ? 6.506 -2.778 9.376 1.00 20.43 77 LEU A O 1
ATOM 586 N N . GLY A 1 79 ? 7.379 -1.228 7.943 1.00 20.11 78 GLY A N 1
ATOM 587 C CA . GLY A 1 79 ? 8.599 -0.903 8.703 1.00 20.72 78 GLY A CA 1
ATOM 588 C C . GLY A 1 79 ? 9.091 0.496 8.382 1.00 21.80 78 GLY A C 1
ATOM 589 O O . GLY A 1 79 ? 9.005 0.902 7.211 1.00 23.00 78 GLY A O 1
ATOM 590 N N . GLU A 1 80 ? 9.589 1.199 9.397 1.00 24.05 79 GLU A N 1
ATOM 591 C CA . GLU A 1 80 ? 10.076 2.602 9.328 1.00 24.99 79 GLU A CA 1
ATOM 592 C C . GLU A 1 80 ? 11.606 2.619 9.248 1.00 21.45 79 GLU A C 1
ATOM 593 O O . GLU A 1 80 ? 12.164 3.706 9.028 1.00 24.54 79 GLU A O 1
ATOM 599 N N . SER A 1 81 ? 12.255 1.471 9.465 1.00 19.69 80 SER A N 1
ATOM 600 C CA . SER A 1 81 ? 13.731 1.321 9.443 1.00 20.79 80 SER A CA 1
ATOM 601 C C . SER A 1 81 ? 14.112 -0.025 8.826 1.00 20.65 80 SER A C 1
ATOM 602 O O . SER A 1 81 ? 13.285 -0.966 8.853 1.00 21.59 80 SER A O 1
ATOM 605 N N . VAL A 1 82 ? 15.333 -0.106 8.304 1.00 20.77 81 VAL A N 1
ATOM 606 C CA . VAL A 1 82 ? 15.890 -1.350 7.704 1.00 21.34 81 VAL A CA 1
ATOM 607 C C . VAL A 1 82 ? 15.910 -2.432 8.788 1.00 21.36 81 VAL A C 1
ATOM 608 O O . VAL A 1 82 ? 15.478 -3.561 8.510 1.00 21.17 81 VAL A O 1
ATOM 612 N N . GLU A 1 83 ? 16.384 -2.099 9.989 1.00 22.44 82 GLU A N 1
ATOM 613 C CA . GLU A 1 83 ? 16.486 -3.082 11.098 1.00 22.67 82 GLU A CA 1
ATOM 614 C C . GLU A 1 83 ? 15.088 -3.648 11.391 1.00 20.57 82 GLU A C 1
ATOM 615 O O . GLU A 1 83 ? 14.940 -4.884 11.376 1.00 20.45 82 GLU A O 1
ATOM 621 N N . ALA A 1 84 ? 14.098 -2.784 11.627 1.00 19.00 83 ALA A N 1
ATOM 622 C CA . ALA A 1 84 ? 12.726 -3.188 12.013 1.00 19.50 83 ALA A CA 1
ATOM 623 C C . ALA A 1 84 ? 12.108 -4.051 10.909 1.00 19.45 83 ALA A C 1
ATOM 624 O O . ALA A 1 84 ? 11.662 -5.169 11.215 1.00 19.48 83 ALA A O 1
ATOM 626 N N . LEU A 1 85 ? 12.092 -3.560 9.668 1.00 20.09 84 LEU A N 1
ATOM 627 C CA . LEU A 1 85 ? 11.420 -4.265 8.544 1.00 19.66 84 LEU A CA 1
ATOM 628 C C . LEU A 1 85 ? 12.098 -5.622 8.320 1.00 18.70 84 LEU A C 1
ATOM 629 O O . LEU A 1 85 ? 11.381 -6.595 8.035 1.00 17.12 84 LEU A O 1
ATOM 634 N N . THR A 1 86 ? 13.423 -5.699 8.465 1.00 18.66 85 THR A N 1
ATOM 635 C CA . THR A 1 86 ? 14.163 -6.986 8.402 1.00 20.28 85 THR A CA 1
ATOM 636 C C . THR A 1 86 ? 13.593 -7.946 9.453 1.00 20.33 85 THR A C 1
ATOM 637 O O . THR A 1 86 ? 13.235 -9.077 9.083 1.00 20.38 85 THR A O 1
ATOM 641 N N . LYS A 1 87 ? 13.516 -7.519 10.715 1.00 21.54 86 LYS A N 1
ATOM 642 C CA . LYS A 1 87 ? 13.062 -8.386 11.836 1.00 22.16 86 LYS A CA 1
ATOM 643 C C . LYS A 1 87 ? 11.609 -8.812 11.608 1.00 19.87 86 LYS A C 1
ATOM 644 O O . LYS A 1 87 ? 11.304 -9.997 11.831 1.00 19.63 86 LYS A O 1
ATOM 650 N N . TYR A 1 88 ? 10.757 -7.885 11.165 1.00 19.09 87 TYR A N 1
ATOM 651 C CA . TYR A 1 88 ? 9.322 -8.143 10.883 1.00 18.63 87 TYR A CA 1
ATOM 652 C C . TYR A 1 88 ? 9.195 -9.210 9.789 1.00 19.02 87 TYR A C 1
ATOM 653 O O . TYR A 1 88 ? 8.393 -10.137 9.952 1.00 18.07 87 TYR A O 1
ATOM 662 N N . VAL A 1 89 ? 9.968 -9.096 8.707 1.00 19.36 88 VAL A N 1
ATOM 663 C CA . VAL A 1 89 ? 9.873 -10.050 7.562 1.00 20.39 88 VAL A CA 1
ATOM 664 C C . VAL A 1 89 ? 10.408 -11.420 8.000 1.00 21.15 88 VAL A C 1
ATOM 665 O O . VAL A 1 89 ? 9.777 -12.428 7.642 1.00 21.70 88 VAL A O 1
ATOM 669 N N . GLU A 1 90 ? 11.505 -11.461 8.763 1.00 22.56 89 GLU A N 1
ATOM 670 C CA . GLU A 1 90 ? 12.088 -12.727 9.287 1.00 23.21 89 GLU A CA 1
ATOM 671 C C . GLU A 1 90 ? 11.032 -13.468 10.119 1.00 22.08 89 GLU A C 1
ATOM 672 O O . GLU A 1 90 ? 10.954 -14.707 10.006 1.00 21.14 89 GLU A O 1
ATOM 678 N N . PHE A 1 91 ? 10.244 -12.738 10.915 1.00 20.80 90 PHE A N 1
ATOM 679 C CA . PHE A 1 91 ? 9.160 -13.303 11.760 1.00 20.77 90 PHE A CA 1
ATOM 680 C C . PHE A 1 91 ? 8.037 -13.846 10.862 1.00 19.96 90 PHE A C 1
ATOM 681 O O . PHE A 1 91 ? 7.613 -14.995 11.055 1.00 20.63 90 PHE A O 1
ATOM 689 N N . ILE A 1 92 ? 7.570 -13.046 9.902 1.00 19.25 91 ILE A N 1
ATOM 690 C CA . ILE A 1 92 ? 6.467 -13.426 8.965 1.00 19.41 91 ILE A CA 1
ATOM 691 C C . ILE A 1 92 ? 6.864 -14.702 8.207 1.00 20.68 91 ILE A C 1
ATOM 692 O O . ILE A 1 92 ? 5.996 -15.581 8.028 1.00 21.69 91 ILE A O 1
ATOM 697 N N . LEU A 1 93 ? 8.121 -14.803 7.765 1.00 21.16 92 LEU A N 1
ATOM 698 C CA . LEU A 1 93 ? 8.619 -15.941 6.942 1.00 21.45 92 LEU A CA 1
ATOM 699 C C . LEU A 1 93 ? 8.453 -17.259 7.709 1.00 22.17 92 LEU A C 1
ATOM 700 O O . LEU A 1 93 ? 8.150 -18.274 7.055 1.00 21.89 92 LEU A O 1
ATOM 705 N N . GLU A 1 94 ? 8.621 -17.240 9.038 1.00 23.23 93 GLU A N 1
ATOM 706 C CA . GLU A 1 94 ? 8.675 -18.457 9.896 1.00 25.63 93 GLU A CA 1
ATOM 707 C C . GLU A 1 94 ? 7.316 -18.774 10.534 1.00 23.88 93 GLU A C 1
ATOM 708 O O . GLU A 1 94 ? 7.186 -19.886 11.079 1.00 25.70 93 GLU A O 1
ATOM 714 N N . ASN A 1 95 ? 6.361 -17.840 10.517 1.00 21.44 94 ASN A N 1
ATOM 715 C CA . ASN A 1 95 ? 5.126 -17.923 11.342 1.00 21.32 94 ASN A CA 1
ATOM 716 C C . ASN A 1 95 ? 3.865 -17.971 10.471 1.00 20.47 94 ASN A C 1
ATOM 717 O O . ASN A 1 95 ? 2.774 -18.119 11.035 1.00 19.60 94 ASN A O 1
ATOM 722 N N . THR A 1 96 ? 3.990 -17.882 9.145 1.00 20.36 95 THR A N 1
ATOM 723 C CA . THR A 1 96 ? 2.857 -18.105 8.209 1.00 19.96 95 THR A CA 1
ATOM 724 C C . THR A 1 96 ? 3.433 -18.532 6.859 1.00 20.08 95 THR A C 1
ATOM 725 O O . THR A 1 96 ? 4.646 -18.340 6.662 1.00 19.94 95 THR A O 1
ATOM 729 N N . THR A 1 97 ? 2.597 -19.094 5.981 1.00 20.53 96 THR A N 1
ATOM 730 C CA . THR A 1 97 ? 2.954 -19.416 4.576 1.00 21.08 96 THR A CA 1
ATOM 731 C C . THR A 1 97 ? 2.534 -18.264 3.667 1.00 20.62 96 THR A C 1
ATOM 732 O O . THR A 1 97 ? 2.902 -18.302 2.485 1.00 21.33 96 THR A O 1
ATOM 736 N N . ALA A 1 98 ? 1.768 -17.299 4.183 1.00 19.75 97 ALA A N 1
ATOM 737 C CA . ALA A 1 98 ? 1.165 -16.232 3.354 1.00 18.93 97 ALA A CA 1
ATOM 738 C C . ALA A 1 98 ? 2.267 -15.486 2.612 1.00 18.54 97 ALA A C 1
ATOM 739 O O . ALA A 1 98 ? 3.337 -15.229 3.159 1.00 17.89 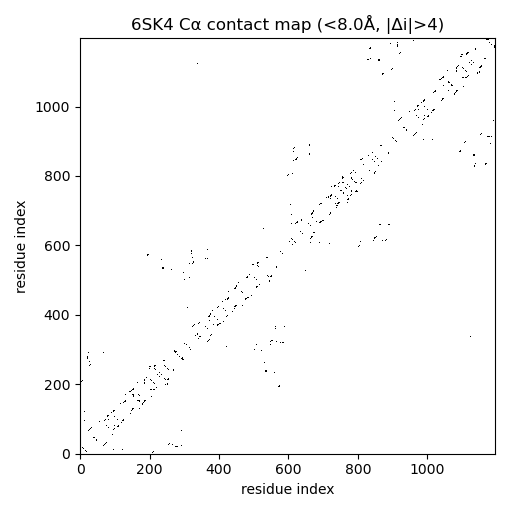97 ALA A O 1
ATOM 741 N N . PRO A 1 99 ? 2.023 -15.088 1.344 1.00 18.05 98 PRO A N 1
ATOM 742 C CA . PRO A 1 99 ? 2.853 -14.082 0.699 1.00 17.56 98 PRO A CA 1
ATOM 743 C C . PRO A 1 99 ? 2.714 -12.799 1.521 1.00 16.18 98 PRO A C 1
ATOM 744 O O . PRO A 1 99 ? 1.769 -12.703 2.308 1.00 14.40 98 PRO A O 1
ATOM 748 N N . PHE A 1 100 ? 3.608 -11.838 1.309 1.00 15.76 99 PHE A N 1
ATOM 749 C CA . PHE A 1 100 ? 3.603 -10.588 2.101 1.00 15.26 99 PHE A CA 1
ATOM 750 C C . PHE A 1 100 ? 4.161 -9.436 1.272 1.00 15.58 99 PHE A C 1
ATOM 751 O O . PHE A 1 100 ? 5.015 -9.659 0.383 1.00 16.08 99 PHE A O 1
ATOM 759 N N . LEU A 1 101 ? 3.653 -8.240 1.563 1.00 15.02 100 LEU A N 1
ATOM 760 C CA . LEU A 1 101 ? 4.189 -6.965 1.040 1.00 15.70 100 LEU A CA 1
ATOM 761 C C . LEU A 1 101 ? 5.370 -6.552 1.913 1.00 16.30 100 LEU A C 1
ATOM 762 O O . LEU A 1 101 ? 5.204 -6.476 3.151 1.00 16.66 100 LEU A O 1
ATOM 767 N N . LEU A 1 102 ? 6.522 -6.342 1.286 1.00 16.72 101 LEU A N 1
ATOM 768 C CA . LEU A 1 102 ? 7.654 -5.584 1.858 1.00 16.61 101 LEU A CA 1
ATOM 769 C C . LEU A 1 102 ? 7.284 -4.107 1.771 1.00 16.86 101 LEU A C 1
ATOM 770 O O . LEU A 1 102 ? 7.356 -3.559 0.676 1.00 16.23 101 LEU A O 1
ATOM 775 N N . ASP A 1 103 ? 6.850 -3.501 2.877 1.00 17.05 102 ASP A N 1
ATOM 776 C CA . ASP A 1 103 ? 6.147 -2.195 2.811 1.00 16.93 102 ASP A CA 1
ATOM 777 C C . ASP A 1 103 ? 6.896 -1.162 3.653 1.00 17.76 102 ASP A C 1
ATOM 778 O O . ASP A 1 103 ? 6.963 -1.309 4.882 1.00 19.59 102 ASP A O 1
ATOM 783 N N . SER A 1 104 ? 7.444 -0.148 2.988 1.00 19.04 103 SER A N 1
ATOM 784 C CA . SER A 1 104 ? 7.944 1.101 3.613 1.00 19.56 103 SER A CA 1
ATOM 785 C C . SER A 1 104 ? 7.655 2.242 2.645 1.00 21.00 103 SER A C 1
ATOM 786 O O . SER A 1 104 ? 7.648 1.980 1.438 1.00 20.83 103 SER A O 1
ATOM 789 N N . ILE A 1 105 ? 7.443 3.459 3.136 1.00 22.94 104 ILE A N 1
ATOM 790 C CA . ILE A 1 105 ? 7.300 4.615 2.209 1.00 25.31 104 ILE A CA 1
ATOM 791 C C . ILE A 1 105 ? 8.681 4.997 1.670 1.00 25.13 104 ILE A C 1
ATOM 792 O O . ILE A 1 105 ? 8.728 5.698 0.645 1.00 25.90 104 ILE A O 1
ATOM 797 N N . SER A 1 106 ? 9.756 4.567 2.338 1.00 24.59 105 SER A N 1
ATOM 798 C CA . SER A 1 106 ? 11.157 4.876 1.953 1.00 23.71 105 SER A CA 1
ATOM 799 C C . SER A 1 106 ? 11.706 3.780 1.045 1.00 23.23 105 SER A C 1
ATOM 800 O O . SER A 1 106 ? 11.814 2.626 1.459 1.00 21.45 105 SER A O 1
ATOM 803 N N . PRO A 1 107 ? 12.095 4.104 -0.209 1.00 23.09 106 PRO A N 1
ATOM 804 C CA . PRO A 1 107 ? 12.781 3.136 -1.063 1.00 23.21 106 PRO A CA 1
ATOM 805 C C . PRO A 1 107 ? 14.080 2.627 -0.416 1.00 21.81 106 PRO A C 1
ATOM 806 O O . PRO A 1 107 ? 14.396 1.462 -0.566 1.00 21.99 106 PRO A O 1
ATOM 810 N N . ASP A 1 108 ? 14.782 3.496 0.313 1.00 22.45 107 ASP A N 1
ATOM 811 C CA . ASP A 1 108 ? 16.053 3.164 1.010 1.00 22.90 107 ASP A CA 1
ATOM 812 C C . ASP A 1 108 ? 15.795 2.080 2.067 1.00 21.57 107 ASP A C 1
ATOM 813 O O . ASP A 1 108 ? 16.649 1.185 2.207 1.00 20.16 107 ASP A O 1
ATOM 818 N N . VAL A 1 109 ? 14.667 2.140 2.780 1.00 21.33 108 VAL A N 1
ATOM 819 C CA . VAL A 1 109 ? 14.297 1.102 3.790 1.00 20.37 108 VAL A CA 1
ATOM 820 C C . VAL A 1 109 ? 13.960 -0.204 3.063 1.00 19.91 108 VAL A C 1
ATOM 821 O O . VAL A 1 109 ? 14.395 -1.271 3.540 1.00 20.19 108 VAL A O 1
ATOM 825 N N . ARG A 1 110 ? 13.201 -0.132 1.964 1.00 19.68 109 ARG A N 1
ATOM 826 C CA . ARG A 1 110 ? 12.778 -1.337 1.202 1.00 19.87 109 ARG A CA 1
ATOM 827 C C . ARG A 1 110 ? 14.027 -2.053 0.669 1.00 20.06 109 ARG A C 1
ATOM 828 O O . ARG A 1 110 ? 14.146 -3.272 0.890 1.00 20.60 109 ARG A O 1
ATOM 836 N N . VAL A 1 111 ? 14.937 -1.321 0.019 1.00 19.08 110 VAL A N 1
ATOM 837 C CA . VAL A 1 111 ? 16.203 -1.889 -0.538 1.00 20.00 110 VAL A CA 1
ATOM 838 C C . VAL A 1 111 ? 17.070 -2.421 0.611 1.00 20.26 110 VAL A C 1
ATOM 839 O O . VAL A 1 111 ? 17.592 -3.542 0.488 1.00 20.10 110 VAL A O 1
ATOM 843 N N . GLY A 1 112 ? 17.251 -1.633 1.673 1.00 21.37 111 GLY A N 1
ATOM 844 C CA . GLY A 1 112 ? 18.019 -2.056 2.859 1.00 21.33 111 GLY A CA 1
ATOM 845 C C . GLY A 1 112 ? 17.547 -3.404 3.381 1.00 21.21 111 GLY A C 1
ATOM 846 O O . GLY A 1 112 ? 18.399 -4.301 3.554 1.00 20.55 111 GLY A O 1
ATOM 847 N N . ALA A 1 113 ? 16.239 -3.563 3.617 1.00 20.59 112 ALA A N 1
ATOM 848 C CA . ALA A 1 113 ? 15.658 -4.822 4.138 1.00 21.56 112 ALA A CA 1
ATOM 849 C C . ALA A 1 113 ? 15.919 -5.950 3.132 1.00 22.24 112 ALA A C 1
ATOM 850 O O . ALA A 1 113 ? 16.336 -7.041 3.558 1.00 22.32 112 ALA A O 1
ATOM 852 N N . LEU A 1 114 ? 15.729 -5.689 1.836 1.00 23.34 113 LEU A N 1
ATOM 853 C CA . LEU A 1 114 ? 15.980 -6.695 0.766 1.00 25.34 113 LEU A CA 1
ATOM 854 C C . LEU A 1 114 ? 17.400 -7.260 0.890 1.00 26.82 113 LEU A C 1
ATOM 855 O O . LEU A 1 114 ? 17.553 -8.487 0.745 1.00 28.95 113 LEU A O 1
ATOM 860 N N . LYS A 1 115 ? 18.395 -6.402 1.135 1.00 29.03 114 LYS A N 1
ATOM 861 C CA . LYS A 1 115 ? 19.818 -6.808 1.302 1.00 30.66 114 LYS A CA 1
ATOM 862 C C . LYS A 1 115 ? 19.947 -7.734 2.514 1.00 32.21 114 LYS A C 1
ATOM 863 O O . LYS A 1 115 ? 20.582 -8.801 2.376 1.00 34.88 114 LYS A O 1
ATOM 869 N N . ASN A 1 116 ? 19.365 -7.340 3.650 1.00 31.73 115 ASN A N 1
ATOM 870 C CA . ASN A 1 116 ? 19.410 -8.098 4.930 1.00 32.66 115 ASN A CA 1
ATOM 871 C C . ASN A 1 116 ? 18.789 -9.487 4.749 1.00 33.57 115 ASN A C 1
ATOM 872 O O . ASN A 1 116 ? 19.346 -10.457 5.296 1.00 37.68 115 ASN A O 1
ATOM 877 N N . LEU A 1 117 ? 17.666 -9.564 4.032 1.00 33.30 116 LEU A N 1
ATOM 878 C CA . LEU A 1 117 ? 16.909 -10.817 3.766 1.00 34.12 116 LEU A CA 1
ATOM 879 C C . LEU A 1 117 ? 17.646 -11.622 2.691 1.00 37.85 116 LEU A C 1
ATOM 880 O O . LEU A 1 117 ? 17.679 -12.870 2.785 1.00 38.68 116 LEU A O 1
ATOM 885 N N . GLY A 1 118 ? 18.199 -10.907 1.708 1.00 40.70 117 GLY A N 1
ATOM 886 C CA . GLY A 1 118 ? 19.094 -11.430 0.663 1.00 43.23 117 GLY A CA 1
ATOM 887 C C . GLY A 1 118 ? 18.423 -12.491 -0.181 1.00 44.06 117 GLY A C 1
ATOM 888 O O . GLY A 1 118 ? 17.202 -12.375 -0.439 1.00 41.35 117 GLY A O 1
ATOM 889 N N . LYS A 1 119 ? 19.206 -13.486 -0.598 1.00 45.30 118 LYS A N 1
ATOM 890 C CA . LYS A 1 119 ? 18.731 -14.615 -1.427 1.00 45.18 118 LYS A CA 1
ATOM 891 C C . LYS A 1 119 ? 18.267 -15.725 -0.487 1.00 43.90 118 LYS A C 1
ATOM 892 O O . LYS A 1 119 ? 18.963 -16.030 0.494 1.00 47.68 118 LYS A O 1
ATOM 898 N N . ASP A 1 120 ? 17.074 -16.228 -0.769 1.00 40.87 119 ASP A N 1
ATOM 899 C CA . ASP A 1 120 ? 16.396 -17.342 -0.069 1.00 38.88 119 ASP A CA 1
ATOM 900 C C . ASP A 1 120 ? 15.252 -17.713 -0.997 1.00 35.31 119 ASP A C 1
ATOM 901 O O . ASP A 1 120 ? 14.454 -16.842 -1.338 1.00 32.14 119 ASP A O 1
ATOM 906 N N . PRO A 1 121 ? 15.159 -18.962 -1.504 1.00 33.49 120 PRO A N 1
ATOM 907 C CA . PRO A 1 121 ? 14.053 -19.309 -2.390 1.00 33.22 120 PRO A CA 1
ATOM 908 C C . PRO A 1 121 ? 12.691 -18.909 -1.795 1.00 31.84 120 PRO A C 1
ATOM 909 O O . PRO A 1 121 ? 11.793 -18.641 -2.564 1.00 32.27 120 PRO A O 1
ATOM 913 N N . GLU A 1 122 ? 12.565 -18.844 -0.464 1.00 31.40 121 GLU A N 1
ATOM 914 C CA . GLU A 1 122 ? 11.302 -18.421 0.202 1.00 32.16 121 GLU A CA 1
ATOM 915 C C . GLU A 1 122 ? 10.982 -16.970 -0.191 1.00 30.30 121 GLU A C 1
ATOM 916 O O . GLU A 1 122 ? 9.801 -16.690 -0.469 1.00 29.66 121 GLU A O 1
ATOM 922 N N . ILE A 1 123 ? 11.991 -16.090 -0.231 1.00 28.69 122 ILE A N 1
ATOM 923 C CA . ILE A 1 123 ? 11.825 -14.638 -0.553 1.00 27.52 122 ILE A CA 1
ATOM 924 C C . ILE A 1 123 ? 11.282 -14.494 -1.984 1.00 27.07 122 ILE A C 1
ATOM 925 O O . ILE A 1 123 ? 10.310 -13.740 -2.178 1.00 25.91 122 ILE A O 1
ATOM 930 N N . GLN A 1 124 ? 11.876 -15.195 -2.951 1.00 27.59 123 GLN A N 1
ATOM 931 C CA . GLN A 1 124 ? 11.475 -15.123 -4.384 1.00 27.85 123 GLN A CA 1
ATOM 932 C C . GLN A 1 124 ? 10.012 -15.566 -4.524 1.00 27.18 123 GLN A C 1
ATOM 933 O O . GLN A 1 124 ? 9.299 -15.028 -5.395 1.00 26.39 123 GLN A O 1
ATOM 939 N N . LYS A 1 125 ? 9.590 -16.505 -3.677 1.00 26.62 124 LYS A N 1
ATOM 940 C CA . LYS A 1 125 ? 8.261 -17.167 -3.713 1.00 27.00 124 LYS A CA 1
ATOM 941 C C . LYS A 1 125 ? 7.186 -16.260 -3.099 1.00 23.79 124 LYS A C 1
ATOM 942 O O . LYS A 1 125 ? 6.080 -16.210 -3.659 1.00 23.90 124 LYS A O 1
ATOM 948 N N . ARG A 1 126 ? 7.484 -15.594 -1.975 1.00 21.16 125 ARG A N 1
ATOM 949 C CA . ARG A 1 126 ? 6.451 -14.989 -1.093 1.00 19.52 125 ARG A CA 1
ATOM 950 C C . ARG A 1 126 ? 6.558 -13.462 -1.000 1.00 18.15 125 ARG A C 1
ATOM 951 O O . ARG A 1 126 ? 5.527 -12.842 -0.653 1.00 17.20 125 ARG A O 1
ATOM 959 N N . LEU A 1 127 ? 7.733 -12.873 -1.242 1.00 17.14 126 LEU A N 1
ATOM 960 C CA . LEU A 1 127 ? 7.938 -11.420 -1.006 1.00 17.66 126 LEU A CA 1
ATOM 961 C C . LEU A 1 127 ? 7.462 -10.649 -2.232 1.00 17.25 126 LEU A C 1
ATOM 962 O O . LEU A 1 127 ? 8.012 -10.868 -3.337 1.00 18.42 126 LEU A O 1
ATOM 967 N N . ILE A 1 128 ? 6.485 -9.771 -2.013 1.00 16.68 127 ILE A N 1
ATOM 968 C CA . ILE A 1 128 ? 5.915 -8.849 -3.030 1.00 15.66 127 ILE A CA 1
ATOM 969 C C . ILE A 1 128 ? 6.448 -7.447 -2.747 1.00 15.67 127 ILE A C 1
ATOM 970 O O . ILE A 1 128 ? 6.278 -6.979 -1.613 1.00 16.99 127 ILE A O 1
ATOM 975 N N . TYR A 1 129 ? 7.064 -6.799 -3.735 1.00 15.48 128 TYR A N 1
ATOM 976 C CA . TYR A 1 129 ? 7.648 -5.449 -3.563 1.00 15.64 128 TYR A CA 1
ATOM 977 C C . TYR A 1 129 ? 6.508 -4.433 -3.496 1.00 15.35 128 TYR A C 1
ATOM 978 O O . TYR A 1 129 ? 5.677 -4.388 -4.402 1.00 16.48 128 TYR A O 1
ATOM 987 N N . ASN A 1 130 ? 6.485 -3.618 -2.450 1.00 14.84 129 ASN A N 1
ATOM 988 C CA . ASN A 1 130 ? 5.406 -2.629 -2.199 1.00 15.15 129 ASN A CA 1
ATOM 989 C C . ASN A 1 130 ? 6.052 -1.270 -1.947 1.00 15.80 129 ASN A C 1
ATOM 990 O O . ASN A 1 130 ? 6.235 -0.873 -0.802 1.00 16.01 129 ASN A O 1
ATOM 995 N N . SER A 1 131 ? 6.350 -0.512 -3.003 1.00 16.36 130 SER A N 1
ATOM 996 C CA . SER A 1 131 ? 5.824 -0.729 -4.338 1.00 17.20 130 SER A CA 1
ATOM 997 C C . SER A 1 131 ? 6.743 -0.059 -5.358 1.00 18.25 130 SER A C 1
ATOM 998 O O . SER A 1 131 ? 7.604 0.749 -4.953 1.00 17.50 130 SER A O 1
ATOM 1001 N N . ILE A 1 132 ? 6.540 -0.363 -6.638 1.00 18.26 131 ILE A N 1
ATOM 1002 C CA . ILE A 1 132 ? 7.133 0.419 -7.759 1.00 19.42 131 ILE A CA 1
ATOM 1003 C C . ILE A 1 132 ? 6.230 1.636 -7.968 1.00 19.84 131 ILE A C 1
ATOM 1004 O O . ILE A 1 132 ? 5.029 1.453 -8.222 1.00 18.69 131 ILE A O 1
ATOM 1009 N N . GLU A 1 133 ? 6.796 2.827 -7.763 1.00 21.41 132 GLU A N 1
ATOM 1010 C CA . GLU A 1 133 ? 6.065 4.115 -7.725 1.00 22.08 132 GLU A CA 1
ATOM 1011 C C . GLU A 1 133 ? 6.628 5.023 -8.815 1.00 21.85 132 GLU A C 1
ATOM 1012 O O . GLU A 1 133 ? 7.698 4.702 -9.365 1.00 19.10 132 GLU A O 1
ATOM 1018 N N . GLU A 1 134 ? 5.930 6.126 -9.076 1.00 22.21 133 GLU A N 1
ATOM 1019 C CA . GLU A 1 134 ? 6.291 7.141 -10.095 1.00 23.61 133 GLU A CA 1
ATOM 1020 C C . GLU A 1 134 ? 7.792 7.448 -10.041 1.00 23.16 133 GLU A C 1
ATOM 1021 O O . GLU A 1 134 ? 8.433 7.432 -11.107 1.00 23.73 133 GLU A O 1
ATOM 1027 N N . HIS A 1 135 ? 8.322 7.728 -8.847 1.00 22.28 134 HIS A N 1
ATOM 1028 C CA . HIS A 1 135 ? 9.720 8.189 -8.634 1.00 22.87 134 HIS A CA 1
ATOM 1029 C C . HIS A 1 135 ? 10.612 7.018 -8.207 1.00 22.66 134 HIS A C 1
ATOM 1030 O O . HIS A 1 135 ? 11.515 7.239 -7.375 1.00 24.41 134 HIS A O 1
ATOM 1037 N N . TYR A 1 136 ? 10.394 5.831 -8.787 1.00 21.70 135 TYR A N 1
ATOM 1038 C CA . TYR A 1 136 ? 11.243 4.629 -8.577 1.00 21.43 135 TYR A CA 1
ATOM 1039 C C . TYR A 1 136 ? 12.693 4.988 -8.914 1.00 21.10 135 TYR A C 1
ATOM 1040 O O . TYR A 1 136 ? 12.917 5.865 -9.768 1.00 21.74 135 TYR A O 1
ATOM 1049 N N . THR A 1 137 ? 13.651 4.331 -8.258 1.00 20.81 136 THR A N 1
ATOM 1050 C CA . THR A 1 137 ? 15.104 4.512 -8.512 1.00 21.11 136 THR A CA 1
ATOM 1051 C C . THR A 1 137 ? 15.621 3.304 -9.300 1.00 20.79 136 THR A C 1
ATOM 1052 O O . THR A 1 137 ? 15.007 2.224 -9.206 1.00 18.67 136 THR A O 1
ATOM 1056 N N . GLU A 1 138 ? 16.703 3.482 -10.063 1.00 22.13 137 GLU A N 1
ATOM 1057 C CA . GLU A 1 138 ? 17.385 2.360 -10.759 1.00 22.92 137 GLU A CA 1
ATOM 1058 C C . GLU A 1 138 ? 17.913 1.372 -9.708 1.00 20.73 137 GLU A C 1
ATOM 1059 O O . GLU A 1 138 ? 17.897 0.162 -9.983 1.00 20.00 137 GLU A O 1
ATOM 1065 N N . GLU A 1 139 ? 18.328 1.856 -8.534 1.00 20.37 138 GLU A N 1
ATOM 1066 C CA . GLU A 1 139 ? 18.791 0.985 -7.421 1.00 20.19 138 GLU A CA 1
ATOM 1067 C C . GLU A 1 139 ? 17.685 0.003 -7.020 1.00 20.58 138 GLU A C 1
ATOM 1068 O O . GLU A 1 139 ? 17.998 -1.189 -6.853 1.00 20.33 138 GLU A O 1
ATOM 1074 N N . GLU A 1 140 ? 16.451 0.487 -6.836 1.00 21.01 139 GLU A N 1
ATOM 1075 C CA . GLU A 1 140 ? 15.276 -0.367 -6.508 1.00 20.46 139 GLU A CA 1
ATOM 1076 C C . GLU A 1 140 ? 15.158 -1.492 -7.536 1.00 19.79 139 GLU A C 1
ATOM 1077 O O . GLU A 1 140 ? 15.041 -2.658 -7.136 1.00 20.00 139 GLU A O 1
ATOM 1083 N N . LEU A 1 141 ? 15.178 -1.151 -8.826 1.00 19.85 140 LEU A N 1
ATOM 1084 C CA . LEU A 1 141 ? 14.977 -2.149 -9.906 1.00 20.69 140 LEU A CA 1
ATOM 1085 C C . LEU A 1 141 ? 16.104 -3.187 -9.847 1.00 20.24 140 LEU A C 1
ATOM 1086 O O . LEU A 1 141 ? 15.808 -4.383 -9.999 1.00 21.16 140 LEU A O 1
ATOM 1091 N N . ALA A 1 142 ? 17.348 -2.747 -9.635 1.00 20.54 141 ALA A N 1
ATOM 1092 C CA . ALA A 1 142 ? 18.535 -3.628 -9.584 1.00 21.23 141 ALA A CA 1
ATOM 1093 C C . ALA A 1 142 ? 18.462 -4.520 -8.338 1.00 21.68 141 ALA A C 1
ATOM 1094 O O . ALA A 1 142 ? 18.765 -5.722 -8.459 1.00 21.73 141 ALA A O 1
ATOM 1096 N N . ALA A 1 143 ? 18.059 -3.965 -7.191 1.00 20.85 142 ALA A N 1
ATOM 1097 C CA . ALA A 1 143 ? 17.881 -4.717 -5.926 1.00 20.87 142 ALA A CA 1
ATOM 1098 C C . ALA A 1 143 ? 16.801 -5.791 -6.118 1.00 20.40 142 ALA A C 1
ATOM 1099 O O . ALA A 1 143 ? 17.033 -6.949 -5.722 1.00 21.04 142 ALA A O 1
ATOM 1101 N N . ILE A 1 144 ? 15.672 -5.430 -6.732 1.00 19.08 143 ILE A N 1
ATOM 1102 C CA . ILE A 1 144 ? 14.534 -6.363 -6.982 1.00 19.69 143 ILE A CA 1
ATOM 1103 C C . ILE A 1 144 ? 15.028 -7.517 -7.861 1.00 20.78 143 ILE A C 1
ATOM 1104 O O . ILE A 1 144 ? 14.717 -8.675 -7.527 1.00 20.85 143 ILE A O 1
ATOM 1109 N N . LYS A 1 145 ? 15.771 -7.213 -8.932 1.00 22.38 144 LYS A N 1
ATOM 1110 C CA . LYS A 1 145 ? 16.294 -8.238 -9.873 1.00 24.47 144 LYS A CA 1
ATOM 1111 C C . LYS A 1 145 ? 17.316 -9.135 -9.159 1.00 25.69 144 LYS A C 1
ATOM 1112 O O . LYS A 1 145 ? 17.275 -10.357 -9.380 1.00 26.76 144 LYS A O 1
ATOM 1118 N N . GLU A 1 146 ? 18.183 -8.557 -8.322 1.00 26.23 145 GLU A N 1
ATOM 1119 C CA . GLU A 1 146 ? 19.213 -9.305 -7.546 1.00 26.96 145 GLU A CA 1
ATOM 1120 C C . GLU A 1 146 ? 18.526 -10.341 -6.641 1.00 26.96 145 GLU A C 1
ATOM 1121 O O . GLU A 1 146 ? 19.029 -11.478 -6.573 1.00 28.52 145 GLU A O 1
ATOM 1127 N N . ALA A 1 147 ? 17.409 -9.979 -5.996 1.00 26.90 146 ALA A N 1
ATOM 1128 C CA . ALA A 1 147 ? 16.649 -10.852 -5.069 1.00 27.45 146 ALA A CA 1
ATOM 1129 C C . ALA A 1 147 ? 15.861 -11.904 -5.860 1.00 26.16 146 ALA A C 1
ATOM 1130 O O . ALA A 1 147 ? 15.525 -12.952 -5.274 1.00 24.87 146 ALA A O 1
ATOM 1132 N N . GLY A 1 148 ? 15.607 -11.644 -7.146 1.00 24.30 147 GLY A N 1
ATOM 1133 C CA . GLY A 1 148 ? 14.816 -12.512 -8.038 1.00 24.93 147 GLY A CA 1
ATOM 1134 C C . GLY A 1 148 ? 13.342 -12.498 -7.668 1.00 23.82 147 GLY A C 1
ATOM 1135 O O . GLY A 1 148 ? 12.718 -13.580 -7.704 1.00 24.62 147 GLY A O 1
ATOM 1136 N N . LEU A 1 149 ? 12.795 -11.326 -7.323 1.00 20.79 148 LEU A N 1
ATOM 1137 C CA . LEU A 1 149 ? 11.343 -11.171 -7.035 1.00 21.06 148 LEU A CA 1
ATOM 1138 C C . LEU A 1 149 ? 10.576 -11.303 -8.349 1.00 21.53 148 LEU A C 1
ATOM 1139 O O . LEU A 1 149 ? 11.128 -10.910 -9.405 1.00 22.77 148 LEU A O 1
ATOM 1144 N N . LYS A 1 150 ? 9.357 -11.840 -8.294 1.00 21.45 149 LYS A N 1
ATOM 1145 C CA . LYS A 1 150 ? 8.523 -12.056 -9.505 1.00 22.89 149 LYS A CA 1
ATOM 1146 C C . LYS A 1 150 ? 7.179 -11.327 -9.384 1.00 20.11 149 LYS A C 1
ATOM 1147 O O . LYS A 1 150 ? 6.501 -11.213 -10.413 1.00 19.76 149 LYS A O 1
ATOM 1153 N N . THR A 1 151 ? 6.810 -10.826 -8.199 1.00 17.77 150 THR A N 1
ATOM 1154 C CA . THR A 1 151 ? 5.567 -10.039 -8.008 1.00 17.81 150 THR A CA 1
ATOM 1155 C C . THR A 1 151 ? 5.875 -8.705 -7.325 1.00 17.89 150 THR A C 1
ATOM 1156 O O . THR A 1 151 ? 6.612 -8.704 -6.318 1.00 18.05 150 THR A O 1
ATOM 1160 N N . ALA A 1 152 ? 5.277 -7.627 -7.834 1.00 17.29 151 ALA A N 1
ATOM 1161 C CA . ALA A 1 152 ? 5.356 -6.265 -7.262 1.00 17.31 151 ALA A CA 1
ATOM 1162 C C . ALA A 1 152 ? 3.981 -5.599 -7.313 1.00 16.93 151 ALA A C 1
ATOM 1163 O O . ALA A 1 152 ? 3.216 -5.844 -8.267 1.00 18.37 151 ALA A O 1
ATOM 1165 N N . VAL A 1 153 ? 3.693 -4.775 -6.307 1.00 16.62 152 VAL A N 1
ATOM 1166 C CA . VAL A 1 153 ? 2.599 -3.773 -6.380 1.00 15.54 152 VAL A CA 1
ATOM 1167 C C . VAL A 1 153 ? 3.128 -2.588 -7.181 1.00 15.66 152 VAL A C 1
ATOM 1168 O O . VAL A 1 153 ? 4.277 -2.157 -6.951 1.00 14.87 152 VAL A O 1
ATOM 1172 N N . ILE A 1 154 ? 2.306 -2.129 -8.115 1.00 16.10 153 ILE A N 1
ATOM 1173 C CA . ILE A 1 154 ? 2.573 -0.947 -8.972 1.00 17.32 153 ILE A CA 1
ATOM 1174 C C . ILE A 1 154 ? 1.637 0.144 -8.468 1.00 17.07 153 ILE A C 1
ATOM 1175 O O . ILE A 1 154 ? 0.415 -0.004 -8.624 1.00 17.34 153 ILE A O 1
ATOM 1180 N N . LEU A 1 155 ? 2.189 1.163 -7.820 1.00 18.62 154 LEU A N 1
ATOM 1181 C CA . LEU A 1 155 ? 1.372 2.283 -7.309 1.00 19.50 154 LEU A CA 1
ATOM 1182 C C . LEU A 1 155 ? 1.162 3.245 -8.477 1.00 19.81 154 LEU A C 1
ATOM 1183 O O . LEU A 1 155 ? 2.041 4.094 -8.722 1.00 21.38 154 LEU A O 1
ATOM 1188 N N . ALA A 1 156 ? 0.055 3.053 -9.196 1.00 18.63 155 ALA A N 1
ATOM 1189 C CA . ALA A 1 156 ? -0.334 3.843 -10.386 1.00 19.49 155 ALA A CA 1
ATOM 1190 C C . ALA A 1 156 ? -0.965 5.145 -9.894 1.00 19.88 155 ALA A C 1
ATOM 1191 O O . ALA A 1 156 ? -2.172 5.344 -10.078 1.00 18.43 155 ALA A O 1
ATOM 1193 N N . PHE A 1 157 ? -0.162 5.976 -9.234 1.00 22.78 156 PHE A N 1
ATOM 1194 C CA . PHE A 1 157 ? -0.610 7.254 -8.634 1.00 24.95 156 PHE A CA 1
ATOM 1195 C C . PHE A 1 157 ? 0.484 8.307 -8.796 1.00 24.81 156 PHE A C 1
ATOM 1196 O O . PHE A 1 157 ? 1.681 7.976 -8.703 1.00 23.51 156 PHE A O 1
ATOM 1204 N N . SER A 1 158 ? 0.060 9.549 -9.025 1.00 25.28 157 SER A N 1
ATOM 1205 C CA . SER A 1 158 ? 0.934 10.744 -9.099 1.00 25.16 157 SER A CA 1
ATOM 1206 C C . SER A 1 158 ? 0.139 11.970 -8.647 1.00 25.80 157 SER A C 1
ATOM 1207 O O . SER A 1 158 ? -1.082 11.990 -8.872 1.00 26.12 157 SER A O 1
ATOM 1210 N N . LYS A 1 159 ? 0.818 12.943 -8.035 1.00 27.80 158 LYS A N 1
ATOM 1211 C CA . LYS A 1 159 ? 0.283 14.306 -7.779 1.00 29.68 158 LYS A CA 1
ATOM 1212 C C . LYS A 1 159 ? -0.240 14.886 -9.100 1.00 30.52 158 LYS A C 1
ATOM 1213 O O . LYS A 1 159 ? -1.150 15.731 -9.051 1.00 32.95 158 LYS A O 1
ATOM 1219 N N . LYS A 1 160 ? 0.314 14.425 -10.230 1.00 29.31 159 LYS A N 1
ATOM 1220 C CA . LYS A 1 160 ? 0.028 14.916 -11.605 1.00 30.32 159 LYS A CA 1
ATOM 1221 C C . LYS A 1 160 ? -1.084 14.103 -12.283 1.00 30.63 159 LYS A C 1
ATOM 1222 O O . LYS A 1 160 ? -1.423 14.439 -13.438 1.00 32.36 159 LYS A O 1
ATOM 1228 N N . ALA A 1 161 ? -1.627 13.077 -11.619 1.00 30.20 160 ALA A N 1
ATOM 1229 C CA . ALA A 1 161 ? -2.570 12.098 -12.212 1.00 29.90 160 ALA A CA 1
ATOM 1230 C C . ALA A 1 161 ? -3.641 11.704 -11.188 1.00 31.03 160 ALA A C 1
ATOM 1231 O O . ALA A 1 161 ? -3.616 10.550 -10.721 1.00 35.69 160 ALA A O 1
ATOM 1233 N N . LEU A 1 162 ? -4.541 12.631 -10.850 1.00 28.77 161 LEU A N 1
ATOM 1234 C CA . LEU A 1 162 ? -5.661 12.388 -9.900 1.00 27.67 161 LEU A CA 1
ATOM 1235 C C . LEU A 1 162 ? -6.811 11.686 -10.624 1.00 26.79 161 LEU A C 1
ATOM 1236 O O . LEU A 1 162 ? -7.419 10.784 -10.020 1.00 25.73 161 LEU A O 1
ATOM 1241 N N . LYS A 1 163 ? -7.094 12.081 -11.866 1.00 26.47 162 LYS A N 1
ATOM 1242 C CA . LYS A 1 163 ? -8.229 11.526 -12.647 1.00 26.03 162 LYS A CA 1
ATOM 1243 C C . LYS A 1 163 ? -7.913 10.083 -13.027 1.00 24.30 162 LYS A C 1
ATOM 1244 O O . LYS A 1 163 ? -6.762 9.740 -13.284 1.00 25.40 162 LYS A O 1
ATOM 1250 N N . PRO A 1 164 ? -8.926 9.189 -13.023 1.00 24.33 163 PRO A N 1
ATOM 1251 C CA . PRO A 1 164 ? -8.710 7.765 -13.294 1.00 25.33 163 PRO A CA 1
ATOM 1252 C C . PRO A 1 164 ? -7.895 7.457 -14.561 1.00 27.02 163 PRO A C 1
ATOM 1253 O O . PRO A 1 164 ? -6.947 6.716 -14.453 1.00 27.76 163 PRO A O 1
ATOM 1257 N N . ASN A 1 165 ? -8.253 8.033 -15.712 1.00 28.83 164 ASN A N 1
ATOM 1258 C CA . ASN A 1 165 ? -7.557 7.771 -17.003 1.00 30.27 164 ASN A CA 1
ATOM 1259 C C . ASN A 1 165 ? -6.074 8.151 -16.879 1.00 29.93 164 ASN A C 1
ATOM 1260 O O . ASN A 1 165 ? -5.233 7.402 -17.408 1.00 31.42 164 ASN A O 1
ATOM 1265 N N . ALA A 1 166 ? -5.767 9.255 -16.192 1.00 29.15 165 ALA A N 1
ATOM 1266 C CA . ALA A 1 166 ? -4.399 9.802 -16.023 1.00 30.71 165 ALA A CA 1
ATOM 1267 C C . ALA A 1 166 ? -3.534 8.832 -15.209 1.00 30.84 165 ALA A C 1
ATOM 1268 O O . ALA A 1 166 ? -2.370 8.617 -15.592 1.00 31.63 165 ALA A O 1
ATOM 1270 N N . ARG A 1 167 ? -4.079 8.290 -14.114 1.00 30.81 166 ARG A N 1
ATOM 1271 C CA . ARG A 1 167 ? -3.377 7.349 -13.201 1.00 29.88 166 ARG A CA 1
ATOM 1272 C C . ARG A 1 167 ? -2.845 6.156 -13.991 1.00 28.72 166 ARG A C 1
ATOM 1273 O O . ARG A 1 167 ? -1.672 5.792 -13.794 1.00 28.42 166 ARG A O 1
ATOM 1281 N N . ILE A 1 168 ? -3.692 5.566 -14.836 1.00 29.33 167 ILE A N 1
ATOM 1282 C CA . ILE A 1 168 ? -3.379 4.309 -15.575 1.00 31.03 167 ILE A CA 1
ATOM 1283 C C . ILE A 1 168 ? -2.397 4.644 -16.703 1.00 31.78 167 ILE A C 1
ATOM 1284 O O . ILE A 1 168 ? -1.626 3.750 -17.091 1.00 31.55 167 ILE A O 1
ATOM 1289 N N . ASP A 1 169 ? -2.399 5.893 -17.176 1.00 32.39 168 ASP A N 1
ATOM 1290 C CA . ASP A 1 169 ? -1.453 6.403 -18.206 1.00 34.31 168 ASP A CA 1
ATOM 1291 C C . ASP A 1 169 ? -0.001 6.254 -17.719 1.00 32.14 168 ASP A C 1
ATOM 1292 O O . ASP A 1 169 ? 0.894 6.172 -18.579 1.00 33.51 168 ASP A O 1
ATOM 1297 N N . LEU A 1 170 ? 0.228 6.217 -16.400 1.00 30.38 169 LEU A N 1
ATOM 1298 C CA . LEU A 1 170 ? 1.565 6.001 -15.773 1.00 29.82 169 LEU A CA 1
ATOM 1299 C C . LEU A 1 170 ? 2.114 4.605 -16.101 1.00 27.18 169 LEU A C 1
ATOM 1300 O O . LEU A 1 170 ? 3.347 4.444 -16.065 1.00 26.24 169 LEU A O 1
ATOM 1305 N N . LEU A 1 171 ? 1.245 3.622 -16.361 1.00 25.97 170 LEU A N 1
ATOM 1306 C CA . LEU A 1 171 ? 1.637 2.193 -16.520 1.00 26.39 170 LEU A CA 1
ATOM 1307 C C . LEU A 1 171 ? 2.479 1.974 -17.785 1.00 28.12 170 LEU A C 1
ATOM 1308 O O . LEU A 1 171 ? 3.389 1.126 -17.730 1.00 27.97 170 LEU A O 1
ATOM 1313 N N . GLN A 1 172 ? 2.188 2.683 -18.880 1.00 30.50 171 GLN A N 1
ATOM 1314 C CA . GLN A 1 172 ? 2.877 2.484 -20.187 1.00 33.30 171 GLN A CA 1
ATOM 1315 C C . GLN A 1 172 ? 3.161 3.843 -20.838 1.00 35.13 171 GLN A C 1
ATOM 1316 O O . GLN A 1 172 ? 2.179 4.561 -21.109 1.00 36.13 171 GLN A O 1
ATOM 1322 N N . GLY A 1 179 ? 7.223 3.338 -18.979 1.00 28.21 178 GLY A N 1
ATOM 1323 C CA . GLY A 1 179 ? 6.201 3.449 -17.917 1.00 26.55 178 GLY A CA 1
ATOM 1324 C C . GLY A 1 179 ? 6.506 2.558 -16.724 1.00 25.03 178 GLY A C 1
ATOM 1325 O O . GLY A 1 179 ? 7.599 1.959 -16.685 1.00 24.47 178 GLY A O 1
ATOM 1326 N N . LEU A 1 180 ? 5.569 2.458 -15.778 1.00 22.83 179 LEU A N 1
ATOM 1327 C CA . LEU A 1 180 ? 5.791 1.741 -14.493 1.00 21.48 179 LEU A CA 1
ATOM 1328 C C . LEU A 1 180 ? 5.876 0.231 -14.730 1.00 20.90 179 LEU A C 1
ATOM 1329 O O . LEU A 1 180 ? 6.691 -0.410 -14.045 1.00 20.90 179 LEU A O 1
ATOM 1334 N N . ILE A 1 181 ? 5.083 -0.325 -15.652 1.00 21.68 180 ILE A N 1
ATOM 1335 C CA . ILE A 1 181 ? 5.132 -1.785 -15.970 1.00 22.18 180 ILE A CA 1
ATOM 1336 C C . ILE A 1 181 ? 6.501 -2.096 -16.593 1.00 22.78 180 ILE A C 1
ATOM 1337 O O . ILE A 1 181 ? 7.124 -3.089 -16.177 1.00 21.63 180 ILE A O 1
ATOM 1342 N N . ALA A 1 182 ? 6.957 -1.283 -17.552 1.00 23.10 181 ALA A N 1
ATOM 1343 C CA . ALA A 1 182 ? 8.294 -1.406 -18.183 1.00 24.99 181 ALA A CA 1
ATOM 1344 C C . ALA A 1 182 ? 9.382 -1.440 -17.102 1.00 23.87 181 ALA A C 1
ATOM 1345 O O . ALA A 1 182 ? 10.230 -2.349 -17.161 1.00 23.04 181 ALA A O 1
ATOM 1347 N N . ALA A 1 183 ? 9.345 -0.504 -16.144 1.00 24.22 182 ALA A N 1
ATOM 1348 C CA . ALA A 1 183 ? 10.299 -0.419 -15.010 1.00 24.09 182 ALA A CA 1
ATOM 1349 C C . ALA A 1 183 ? 10.292 -1.739 -14.229 1.00 22.88 182 ALA A C 1
ATOM 1350 O O . ALA A 1 183 ? 11.384 -2.280 -13.994 1.00 22.48 182 ALA A O 1
ATOM 1352 N N . ALA A 1 184 ? 9.108 -2.251 -13.873 1.00 22.97 183 ALA A N 1
ATOM 1353 C CA . ALA A 1 184 ? 8.935 -3.530 -13.143 1.00 23.21 183 ALA A CA 1
ATOM 1354 C C . ALA A 1 184 ? 9.531 -4.679 -13.968 1.00 22.93 183 ALA A C 1
ATOM 1355 O O . ALA A 1 184 ? 10.261 -5.504 -13.393 1.00 23.02 183 ALA A O 1
ATOM 1357 N N . LYS A 1 185 ? 9.262 -4.719 -15.276 1.00 24.18 184 LYS A N 1
ATOM 1358 C CA . LYS A 1 185 ? 9.743 -5.812 -16.160 1.00 24.96 184 LYS A CA 1
ATOM 1359 C C . LYS A 1 185 ? 11.276 -5.787 -16.227 1.00 23.93 184 LYS A C 1
ATOM 1360 O O . LYS A 1 185 ? 11.877 -6.878 -16.222 1.00 23.84 184 LYS A O 1
ATOM 1366 N N . ARG A 1 186 ? 11.885 -4.599 -16.244 1.00 24.21 185 ARG A N 1
ATOM 1367 C CA . ARG A 1 186 ? 13.364 -4.435 -16.200 1.00 26.42 185 ARG A CA 1
ATOM 1368 C C . ARG A 1 186 ? 13.913 -5.076 -14.919 1.00 26.20 185 ARG A C 1
ATOM 1369 O O . ARG A 1 186 ? 15.007 -5.671 -14.984 1.00 26.80 185 ARG A O 1
ATOM 1377 N N . ALA A 1 187 ? 13.160 -4.996 -13.817 1.00 23.88 186 ALA A N 1
ATOM 1378 C CA . ALA A 1 187 ? 13.519 -5.577 -12.500 1.00 23.16 186 ALA A CA 1
ATOM 1379 C C . ALA A 1 187 ? 13.235 -7.087 -12.469 1.00 22.51 186 ALA A C 1
ATOM 1380 O O . ALA A 1 187 ? 13.557 -7.717 -11.446 1.00 22.44 186 ALA A O 1
ATOM 1382 N N . GLY A 1 188 ? 12.670 -7.657 -13.539 1.00 23.12 187 GLY A N 1
ATOM 1383 C CA . GLY A 1 188 ? 12.395 -9.104 -13.656 1.00 23.81 187 GLY A CA 1
ATOM 1384 C C . GLY A 1 188 ? 11.028 -9.488 -13.107 1.00 23.45 187 GLY A C 1
ATOM 1385 O O . GLY A 1 188 ? 10.737 -10.704 -13.057 1.00 22.26 187 GLY A O 1
ATOM 1386 N N . ILE A 1 189 ? 10.210 -8.506 -12.707 1.00 22.61 188 ILE A N 1
ATOM 1387 C CA . ILE A 1 189 ? 8.813 -8.736 -12.224 1.00 23.52 188 ILE A CA 1
ATOM 1388 C C . ILE A 1 189 ? 8.003 -9.321 -13.384 1.00 23.42 188 ILE A C 1
ATOM 1389 O O . ILE A 1 189 ? 8.134 -8.796 -14.505 1.00 23.16 188 ILE A O 1
ATOM 1394 N N . GLU A 1 190 ? 7.227 -10.377 -13.123 1.00 25.16 189 GLU A N 1
ATOM 1395 C CA . GLU A 1 190 ? 6.349 -11.046 -14.127 1.00 25.36 189 GLU A CA 1
ATOM 1396 C C . GLU A 1 190 ? 4.866 -10.857 -13.782 1.00 24.69 189 GLU A C 1
ATOM 1397 O O . GLU A 1 190 ? 4.021 -11.066 -14.688 1.00 23.93 189 GLU A O 1
ATOM 1403 N N . GLN A 1 191 ? 4.567 -10.505 -12.527 1.00 23.03 190 GLN A N 1
ATOM 1404 C CA . GLN A 1 191 ? 3.195 -10.409 -11.967 1.00 22.24 190 GLN A CA 1
ATOM 1405 C C . GLN A 1 191 ? 3.033 -9.018 -11.354 1.00 21.44 190 GLN A C 1
ATOM 1406 O O . GLN A 1 191 ? 3.847 -8.663 -10.484 1.00 21.85 190 GLN A O 1
ATOM 1412 N N . PHE A 1 192 ? 2.039 -8.264 -11.827 1.00 20.30 191 PHE A N 1
ATOM 1413 C CA . PHE A 1 192 ? 1.808 -6.836 -11.488 1.00 20.50 191 PHE A CA 1
ATOM 1414 C C . PHE A 1 192 ? 0.461 -6.693 -10.776 1.00 18.99 191 PHE A C 1
ATOM 1415 O O . PHE A 1 192 ? -0.586 -6.972 -11.380 1.00 19.04 191 PHE A O 1
ATOM 1423 N N . LEU A 1 193 ? 0.488 -6.282 -9.507 1.00 16.96 192 LEU A N 1
ATOM 1424 C CA . LEU A 1 193 ? -0.731 -5.926 -8.735 1.00 17.00 192 LEU A CA 1
ATOM 1425 C C . LEU A 1 193 ? -0.876 -4.405 -8.759 1.00 16.16 192 LEU A C 1
ATOM 1426 O O . LEU A 1 193 ? -0.061 -3.713 -8.116 1.00 16.76 192 LEU A O 1
ATOM 1431 N N . VAL A 1 194 ? -1.857 -3.900 -9.502 1.00 15.30 193 VAL A N 1
ATOM 1432 C CA . VAL A 1 194 ? -1.960 -2.444 -9.794 1.00 16.04 193 VAL A CA 1
ATOM 1433 C C . VAL A 1 194 ? -2.840 -1.791 -8.723 1.00 15.91 193 VAL A C 1
ATOM 1434 O O . VAL A 1 194 ? -4.003 -2.203 -8.548 1.00 15.57 193 VAL A O 1
ATOM 1438 N N . ASP A 1 195 ? -2.258 -0.814 -8.029 1.00 15.83 194 ASP A N 1
ATOM 1439 C CA . ASP A 1 195 ? -2.874 -0.037 -6.925 1.00 16.51 194 ASP A CA 1
ATOM 1440 C C . ASP A 1 195 ? -2.924 1.424 -7.358 1.00 16.59 194 ASP A C 1
ATOM 1441 O O . ASP A 1 195 ? -1.904 2.107 -7.312 1.00 17.08 194 ASP A O 1
ATOM 1446 N N . PRO A 1 196 ? -4.082 1.954 -7.822 1.00 16.27 195 PRO A N 1
ATOM 1447 C CA . PRO A 1 196 ? -4.163 3.365 -8.203 1.00 16.99 195 PRO A CA 1
ATOM 1448 C C . PRO A 1 196 ? -4.102 4.379 -7.049 1.00 17.48 195 PRO A C 1
ATOM 1449 O O . PRO A 1 196 ? -4.111 5.561 -7.333 1.00 17.88 195 PRO A O 1
ATOM 1453 N N . GLY A 1 197 ? -4.050 3.915 -5.794 1.00 17.66 196 GLY A N 1
ATOM 1454 C CA . GLY A 1 197 ? -3.887 4.781 -4.611 1.00 18.27 196 GLY A CA 1
ATOM 1455 C C . GLY A 1 197 ? -5.223 5.274 -4.085 1.00 19.16 196 GLY A C 1
ATOM 1456 O O . GLY A 1 197 ? -6.157 5.460 -4.889 1.00 18.58 196 GLY A O 1
ATOM 1457 N N . VAL A 1 198 ? -5.320 5.467 -2.768 1.00 19.83 197 VAL A N 1
ATOM 1458 C CA . VAL A 1 198 ? -6.513 6.056 -2.093 1.00 20.69 197 VAL A CA 1
ATOM 1459 C C . VAL A 1 198 ? -6.047 7.271 -1.290 1.00 21.69 197 VAL A C 1
ATOM 1460 O O . VAL A 1 198 ? -5.168 7.105 -0.421 1.00 21.48 197 VAL A O 1
ATOM 1464 N N . LEU A 1 199 ? -6.639 8.435 -1.561 1.00 23.12 198 LEU A N 1
ATOM 1465 C CA . LEU A 1 199 ? -6.260 9.729 -0.938 1.00 26.03 198 LEU A CA 1
ATOM 1466 C C . LEU A 1 199 ? -7.183 10.053 0.241 1.00 26.24 198 LEU A C 1
ATOM 1467 O O . LEU A 1 199 ? -6.705 10.681 1.203 1.00 28.18 198 LEU A O 1
ATOM 1472 N N . ASP A 1 200 ? -8.454 9.658 0.156 1.00 25.36 199 ASP A N 1
ATOM 1473 C CA . ASP A 1 200 ? -9.501 9.996 1.153 1.00 25.86 199 ASP A CA 1
ATOM 1474 C C . ASP A 1 200 ? -10.659 9.007 0.996 1.00 23.72 199 ASP A C 1
ATOM 1475 O O . ASP A 1 200 ? -10.644 8.219 0.028 1.00 24.02 199 ASP A O 1
ATOM 1480 N N . VAL A 1 201 ? -11.621 9.041 1.917 1.00 21.96 200 VAL A N 1
ATOM 1481 C CA . VAL A 1 201 ? -12.776 8.097 1.923 1.00 21.71 200 VAL A CA 1
ATOM 1482 C C . VAL A 1 201 ? -13.635 8.341 0.675 1.00 21.50 200 VAL A C 1
ATOM 1483 O O . VAL A 1 201 ? -13.887 7.364 -0.057 1.00 20.05 200 VAL A O 1
ATOM 1487 N N . ALA A 1 202 ? -14.050 9.590 0.431 1.00 21.76 201 ALA A N 1
ATOM 1488 C CA . ALA A 1 202 ? -14.988 9.969 -0.654 1.00 21.71 201 ALA A CA 1
ATOM 1489 C C . ALA A 1 202 ? -14.413 9.577 -2.019 1.00 21.67 201 ALA A C 1
ATOM 1490 O O . ALA A 1 202 ? -15.184 9.042 -2.838 1.00 22.4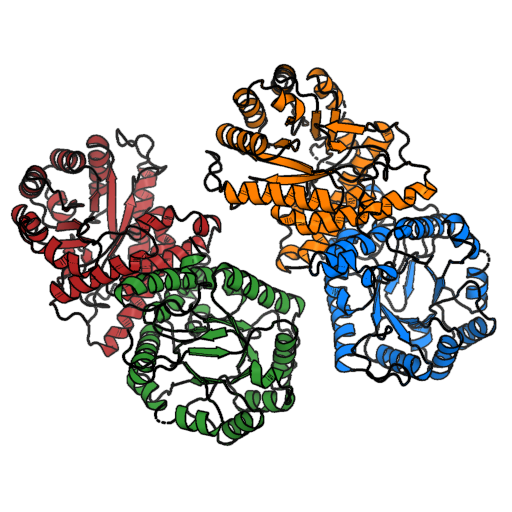0 201 ALA A O 1
ATOM 1492 N N . SER A 1 203 ? -13.119 9.820 -2.258 1.00 20.85 202 SER A N 1
ATOM 1493 C CA . SER A 1 203 ? -12.479 9.636 -3.589 1.00 21.21 202 SER A CA 1
ATOM 1494 C C . SER A 1 203 ? -12.088 8.168 -3.809 1.00 20.55 202 SER A C 1
ATOM 1495 O O . SER A 1 203 ? -11.367 7.898 -4.776 1.00 19.97 202 SER A O 1
ATOM 1498 N N . ASN A 1 204 ? -12.540 7.244 -2.955 1.00 20.62 203 ASN A N 1
ATOM 1499 C CA . ASN A 1 204 ? -12.463 5.788 -3.245 1.00 21.19 203 ASN A CA 1
ATOM 1500 C C . ASN A 1 204 ? -13.188 5.476 -4.555 1.00 20.21 203 ASN A C 1
ATOM 1501 O O . ASN A 1 204 ? -12.803 4.497 -5.216 1.00 20.02 203 ASN A O 1
ATOM 1506 N N . SER A 1 205 ? -14.235 6.239 -4.874 1.00 19.03 204 SER A N 1
ATOM 1507 C CA . SER A 1 205 ? -14.996 6.108 -6.143 1.00 19.97 204 SER A CA 1
ATOM 1508 C C . SER A 1 205 ? -14.066 6.392 -7.328 1.00 19.68 204 SER A C 1
ATOM 1509 O O . SER A 1 205 ? -14.195 5.696 -8.355 1.00 21.09 204 SER A O 1
ATOM 1512 N N . TRP A 1 206 ? -13.147 7.352 -7.191 1.00 19.33 205 TRP A N 1
ATOM 1513 C CA . TRP A 1 206 ? -12.122 7.665 -8.226 1.00 19.59 205 TRP A CA 1
ATOM 1514 C C . TRP A 1 206 ? -11.127 6.508 -8.334 1.00 18.90 205 TRP A C 1
ATOM 1515 O O . TRP A 1 206 ? -10.821 6.093 -9.464 1.00 19.51 205 TRP A O 1
ATOM 1526 N N . THR A 1 207 ? -10.615 6.029 -7.199 1.00 19.01 206 THR A N 1
ATOM 1527 C CA . THR A 1 207 ? -9.674 4.883 -7.132 1.00 18.68 206 THR A CA 1
ATOM 1528 C C . THR A 1 207 ? -10.294 3.683 -7.845 1.00 19.54 206 THR A C 1
ATOM 1529 O O . THR A 1 207 ? -9.596 3.042 -8.642 1.00 18.71 206 THR A O 1
ATOM 1533 N N . THR A 1 208 ? -11.557 3.393 -7.535 1.00 21.00 207 THR A N 1
ATOM 1534 C CA . THR A 1 208 ? -12.302 2.229 -8.073 1.00 21.87 207 THR A CA 1
ATOM 1535 C C . THR A 1 208 ? -12.466 2.376 -9.590 1.00 21.48 207 THR A C 1
ATOM 1536 O O . THR A 1 208 ? -12.336 1.357 -10.292 1.00 22.91 207 THR A O 1
ATOM 1540 N N . GLU A 1 209 ? -12.741 3.587 -10.078 1.00 21.51 208 GLU A N 1
ATOM 1541 C CA . GLU A 1 209 ? -12.852 3.855 -11.537 1.00 22.32 208 GLU A CA 1
ATOM 1542 C C . GLU A 1 209 ? -11.503 3.557 -12.203 1.00 20.69 208 GLU A C 1
ATOM 1543 O O . GLU A 1 209 ? -11.503 2.977 -13.311 1.00 20.32 208 GLU A O 1
ATOM 1549 N N . ALA A 1 210 ? -10.397 3.926 -11.553 1.00 19.49 209 ALA A N 1
ATOM 1550 C CA . ALA A 1 210 ? -9.024 3.665 -12.044 1.00 19.31 209 ALA A CA 1
ATOM 1551 C C . ALA A 1 210 ? -8.790 2.150 -12.108 1.00 19.10 209 ALA A C 1
ATOM 1552 O O . ALA A 1 210 ? -8.183 1.690 -13.087 1.00 18.80 209 ALA A O 1
ATOM 1554 N N . ILE A 1 211 ? -9.271 1.395 -11.115 1.00 18.89 210 ILE A N 1
ATOM 1555 C CA . ILE A 1 211 ? -9.169 -0.095 -11.094 1.00 18.72 210 ILE A CA 1
ATOM 1556 C C . ILE A 1 211 ? -9.911 -0.661 -12.3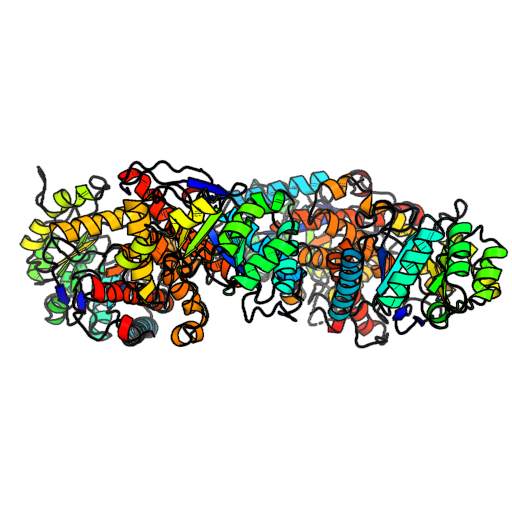06 1.00 19.72 210 ILE A C 1
ATOM 1557 O O . ILE A 1 211 ? -9.374 -1.587 -12.927 1.00 19.63 210 ILE A O 1
ATOM 1562 N N . ASN A 1 212 ? -11.103 -0.137 -12.599 1.00 20.33 211 ASN A N 1
ATOM 1563 C CA . ASN A 1 212 ? -11.914 -0.567 -13.769 1.00 21.73 211 ASN A CA 1
ATOM 1564 C C . ASN A 1 212 ? -11.127 -0.310 -15.057 1.00 21.77 211 ASN A C 1
ATOM 1565 O O . ASN A 1 212 ? -11.123 -1.209 -15.912 1.00 21.25 211 ASN A O 1
ATOM 1570 N N . VAL A 1 213 ? -10.470 0.849 -15.186 1.00 22.86 212 VAL A N 1
ATOM 1571 C CA . VAL A 1 213 ? -9.684 1.203 -16.408 1.00 23.23 212 VAL A CA 1
ATOM 1572 C C . VAL A 1 213 ? -8.554 0.180 -16.586 1.00 21.89 212 VAL A C 1
ATOM 1573 O O . VAL A 1 213 ? -8.374 -0.299 -17.717 1.00 22.78 212 VAL A O 1
ATOM 1577 N N . VAL A 1 214 ? -7.814 -0.141 -15.520 1.00 21.82 213 VAL A N 1
ATOM 1578 C CA . VAL A 1 214 ? -6.656 -1.085 -15.572 1.00 21.46 213 VAL A CA 1
ATOM 1579 C C . VAL A 1 214 ? -7.155 -2.447 -16.056 1.00 20.39 213 VAL A C 1
ATOM 1580 O O . VAL A 1 214 ? -6.517 -3.036 -16.952 1.00 20.15 213 VAL A O 1
ATOM 1584 N N . LYS A 1 215 ? -8.232 -2.953 -15.458 1.00 19.83 214 LYS A N 1
ATOM 1585 C CA . LYS A 1 215 ? -8.739 -4.312 -15.769 1.00 20.43 214 LYS A CA 1
ATOM 1586 C C . LYS A 1 215 ? -9.301 -4.321 -17.192 1.00 21.25 214 LYS A C 1
ATOM 1587 O O . LYS A 1 215 ? -9.079 -5.320 -17.898 1.00 21.06 214 LYS A O 1
ATOM 1593 N N . GLU A 1 216 ? -9.983 -3.244 -17.594 1.00 21.59 215 GLU A N 1
ATOM 1594 C CA . GLU A 1 216 ? -10.576 -3.104 -18.950 1.00 23.32 215 GLU A CA 1
ATOM 1595 C C . GLU A 1 216 ? -9.459 -3.141 -20.000 1.00 23.94 215 GLU A C 1
ATOM 1596 O O . GLU A 1 216 ? -9.614 -3.885 -20.980 1.00 24.58 215 GLU A O 1
ATOM 1602 N N . GLN A 1 217 ? -8.368 -2.396 -19.792 1.00 24.84 216 GLN A N 1
ATOM 1603 C CA . GLN A 1 217 ? -7.337 -2.127 -20.835 1.00 26.58 216 GLN A CA 1
ATOM 1604 C C . GLN A 1 217 ? -6.207 -3.163 -20.787 1.00 25.92 216 GLN A C 1
ATOM 1605 O O . GLN A 1 217 ? -5.781 -3.601 -21.868 1.00 28.45 216 GLN A O 1
ATOM 1611 N N . PHE A 1 218 ? -5.722 -3.516 -19.592 1.00 24.72 217 PHE A N 1
ATOM 1612 C CA . PHE A 1 218 ? -4.487 -4.321 -19.378 1.00 24.45 217 PHE A CA 1
ATOM 1613 C C . PHE A 1 218 ? -4.828 -5.724 -18.869 1.00 22.22 217 PHE A C 1
ATOM 1614 O O . PHE A 1 218 ? -4.121 -6.675 -19.244 1.00 21.59 217 PHE A O 1
ATOM 1622 N N . GLY A 1 219 ? -5.853 -5.836 -18.021 1.00 22.40 218 GLY A N 1
ATOM 1623 C CA . GLY A 1 219 ? -6.268 -7.104 -17.390 1.00 22.10 218 GLY A CA 1
ATOM 1624 C C . GLY A 1 219 ? -5.409 -7.492 -16.193 1.00 21.85 218 GLY A C 1
ATOM 1625 O O . GLY A 1 219 ? -5.531 -8.650 -15.750 1.00 22.51 218 GLY A O 1
ATOM 1626 N N . TYR A 1 220 ? -4.572 -6.588 -15.672 1.00 20.78 219 TYR A N 1
ATOM 1627 C CA . TYR A 1 220 ? -3.803 -6.822 -14.420 1.00 20.99 219 TYR A CA 1
ATOM 1628 C C . TYR A 1 220 ? -4.773 -6.798 -13.245 1.00 20.65 219 TYR A C 1
ATOM 1629 O O . TYR A 1 220 ? -5.746 -6.047 -13.244 1.00 20.29 219 TYR A O 1
ATOM 1638 N N . PRO A 1 221 ? -4.536 -7.629 -12.208 1.00 19.24 220 PRO A N 1
ATOM 1639 C CA . PRO A 1 221 ? -5.304 -7.541 -10.972 1.00 19.14 220 PRO A CA 1
ATOM 1640 C C . PRO A 1 221 ? -5.224 -6.109 -10.429 1.00 18.87 220 PRO A C 1
ATOM 1641 O O . PRO A 1 221 ? -4.137 -5.547 -10.424 1.00 18.79 220 PRO A O 1
ATOM 1645 N N . GLY A 1 222 ? -6.365 -5.569 -10.000 1.00 17.72 221 GLY A N 1
ATOM 1646 C CA . GLY A 1 222 ? -6.496 -4.190 -9.509 1.00 17.35 221 GLY A CA 1
ATOM 1647 C C . GLY A 1 222 ? -7.019 -4.189 -8.092 1.00 17.19 221 GLY A C 1
ATOM 1648 O O . GLY A 1 222 ? -7.920 -4.990 -7.798 1.00 17.57 221 GLY A O 1
ATOM 1649 N N . GLY A 1 223 ? -6.457 -3.339 -7.239 1.00 17.45 222 GLY A N 1
ATOM 1650 C CA . GLY A 1 223 ? -6.865 -3.237 -5.828 1.00 17.15 222 GLY A CA 1
ATOM 1651 C C . GLY A 1 223 ? -6.434 -1.913 -5.252 1.00 17.63 222 GLY A C 1
ATOM 1652 O O . GLY A 1 223 ? -5.918 -1.075 -5.996 1.00 18.14 222 GLY A O 1
ATOM 1653 N N . CYS A 1 224 ? -6.638 -1.715 -3.957 1.00 17.38 223 CYS A N 1
ATOM 1654 C CA . CYS A 1 224 ? -6.300 -0.434 -3.304 1.00 17.44 223 CYS A CA 1
ATOM 1655 C C . CYS A 1 224 ? -6.318 -0.618 -1.797 1.00 16.93 223 CYS A C 1
ATOM 1656 O O . CYS A 1 224 ? -6.637 -1.730 -1.324 1.00 17.48 223 CYS A O 1
ATOM 1659 N N . ALA A 1 225 ? -5.991 0.461 -1.101 1.00 15.88 224 ALA A N 1
ATOM 1660 C CA . ALA A 1 225 ? -5.974 0.540 0.370 1.00 15.98 224 ALA A CA 1
ATOM 1661 C C . ALA A 1 225 ? -7.061 1.510 0.815 1.00 16.63 224 ALA A C 1
ATOM 1662 O O . ALA A 1 225 ? -6.770 2.660 1.138 1.00 17.98 224 ALA A O 1
ATOM 1664 N N . PRO A 1 226 ? -8.348 1.088 0.826 1.00 17.95 225 PRO A N 1
ATOM 1665 C CA . PRO A 1 226 ? -9.431 1.961 1.276 1.00 19.31 225 PRO A CA 1
ATOM 1666 C C . PRO A 1 226 ? -9.254 2.275 2.769 1.00 20.00 225 PRO A C 1
ATOM 1667 O O . PRO A 1 226 ? -9.925 3.153 3.274 1.00 23.06 225 PRO A O 1
ATOM 1671 N N . SER A 1 227 ? -8.326 1.564 3.415 1.00 18.70 226 SER A N 1
ATOM 1672 C CA . SER A 1 227 ? -7.882 1.774 4.818 1.00 18.63 226 SER A CA 1
ATOM 1673 C C . SER A 1 227 ? -7.271 3.167 5.015 1.00 20.13 226 SER A C 1
ATOM 1674 O O . SER A 1 227 ? -7.344 3.664 6.141 1.00 21.08 226 SER A O 1
ATOM 1677 N N . ASN A 1 228 ? -6.690 3.771 3.972 1.00 20.71 227 ASN A N 1
ATOM 1678 C CA . ASN A 1 228 ? -5.767 4.934 4.095 1.00 21.49 227 ASN A CA 1
ATOM 1679 C C . ASN A 1 228 ? -6.369 6.077 4.919 1.00 23.49 227 ASN A C 1
ATOM 1680 O O . ASN A 1 228 ? -5.600 6.706 5.667 1.00 27.25 227 ASN A O 1
ATOM 1685 N N . ALA A 1 229 ? -7.655 6.388 4.755 1.00 24.26 228 ALA A N 1
ATOM 1686 C CA . ALA A 1 229 ? -8.291 7.547 5.426 1.00 24.69 228 ALA A CA 1
ATOM 1687 C C . ALA A 1 229 ? -9.346 7.091 6.444 1.00 23.04 228 ALA A C 1
ATOM 1688 O O . ALA A 1 229 ? -9.695 7.904 7.323 1.00 23.35 228 ALA A O 1
ATOM 1690 N N . VAL A 1 230 ? -9.800 5.836 6.361 1.00 21.19 229 VAL A N 1
ATOM 1691 C CA . VAL A 1 230 ? -10.963 5.299 7.134 1.00 20.50 229 VAL A CA 1
ATOM 1692 C C . VAL A 1 230 ? -10.679 5.377 8.637 1.00 19.78 229 VAL A C 1
ATOM 1693 O O . VAL A 1 230 ? -11.591 5.779 9.384 1.00 18.57 229 VAL A O 1
ATOM 1697 N N . TYR A 1 231 ? -9.482 5.000 9.084 1.00 19.13 230 TYR A N 1
ATOM 1698 C CA . TYR A 1 231 ? -9.180 4.882 10.538 1.00 19.48 230 TYR A CA 1
ATOM 1699 C C . TYR A 1 231 ? -8.955 6.272 11.151 1.00 21.51 230 TYR A C 1
ATOM 1700 O O . TYR A 1 231 ? -9.075 6.401 12.394 1.00 23.27 230 TYR A O 1
ATOM 1709 N N . LEU A 1 232 ? -8.702 7.285 10.318 1.00 22.65 231 LEU A N 1
ATOM 1710 C CA . LEU A 1 232 ? -8.518 8.704 10.739 1.00 24.53 231 LEU A CA 1
ATOM 1711 C C . LEU A 1 232 ? -9.837 9.481 10.622 1.00 22.94 231 LEU A C 1
ATOM 1712 O O . LEU A 1 232 ? -9.827 10.697 10.899 1.00 23.37 231 LEU A O 1
ATOM 1717 N N . TRP A 1 233 ? -10.927 8.811 10.238 1.00 21.55 232 TRP A N 1
ATOM 1718 C CA . TRP A 1 233 ? -12.274 9.421 10.076 1.00 21.75 232 TRP A CA 1
ATOM 1719 C C . TRP A 1 233 ? -12.924 9.542 11.460 1.00 22.14 232 TRP A C 1
ATOM 1720 O O . TRP A 1 233 ? -13.718 8.657 11.836 1.00 21.64 232 TRP A O 1
ATOM 1731 N N . LYS A 1 234 ? -12.583 10.616 12.179 1.00 23.42 233 LYS A N 1
ATOM 1732 C CA . LYS A 1 234 ? -12.907 10.826 13.616 1.00 25.29 233 LYS A CA 1
ATOM 1733 C C . LYS A 1 234 ? -14.424 10.913 13.819 1.00 24.60 233 LYS A C 1
ATOM 1734 O O . LYS A 1 234 ? -14.901 10.337 14.812 1.00 24.20 233 LYS A O 1
ATOM 1740 N N . LYS A 1 235 ? -15.151 11.611 12.938 1.00 24.85 234 LYS A N 1
ATOM 1741 C CA . LYS A 1 235 ? -16.616 11.829 13.104 1.00 26.30 234 LYS A CA 1
ATOM 1742 C C . LYS A 1 235 ? -17.320 10.474 13.190 1.00 24.31 234 LYS A C 1
ATOM 1743 O O . LYS A 1 235 ? -18.183 10.315 14.068 1.00 26.56 234 LYS A O 1
ATOM 1749 N N . MET A 1 236 ? -16.961 9.531 12.318 1.00 22.88 235 MET A N 1
ATOM 1750 C CA . MET A 1 236 ? -17.619 8.203 12.259 1.00 22.26 235 MET A CA 1
ATOM 1751 C C . MET A 1 236 ? -17.013 7.275 13.316 1.00 21.77 235 MET A C 1
ATOM 1752 O O . MET A 1 236 ? -17.784 6.535 13.955 1.00 21.53 235 MET A O 1
ATOM 1757 N N . ARG A 1 237 ? -15.693 7.300 13.496 1.00 20.84 236 ARG A N 1
ATOM 1758 C CA . ARG A 1 237 ? -15.017 6.363 14.425 1.00 22.30 236 ARG A CA 1
ATOM 1759 C C . ARG A 1 237 ? -15.462 6.648 15.866 1.00 21.99 236 ARG A C 1
ATOM 1760 O O . ARG A 1 237 ? -15.559 5.684 16.647 1.00 22.16 236 ARG A O 1
ATOM 1768 N N . SER A 1 238 ? -15.745 7.912 16.192 1.00 21.98 237 SER A N 1
ATOM 1769 C CA . SER A 1 238 ? -16.166 8.355 17.548 1.00 22.48 237 SER A CA 1
ATOM 1770 C C . SER A 1 238 ? -17.538 7.774 17.924 1.00 22.16 237 SER A C 1
ATOM 1771 O O . SER A 1 238 ? -17.861 7.789 19.118 1.00 23.50 237 SER A O 1
ATOM 1774 N N . LYS A 1 239 ? -18.328 7.303 16.954 1.00 21.95 238 LYS A N 1
ATOM 1775 C CA . LYS A 1 239 ? -19.660 6.682 17.201 1.00 21.90 238 LYS A CA 1
ATOM 1776 C C . LYS A 1 239 ? -19.487 5.290 17.817 1.00 21.53 238 LYS A C 1
ATOM 1777 O O . LYS A 1 239 ? -20.460 4.795 18.422 1.00 22.28 238 LYS A O 1
ATOM 1783 N N . GLY A 1 240 ? -18.309 4.680 17.649 1.00 20.77 239 GLY A N 1
ATOM 1784 C CA . GLY A 1 240 ? -17.974 3.360 18.217 1.00 21.23 239 GLY A CA 1
ATOM 1785 C C . GLY A 1 240 ? -18.655 2.226 17.468 1.00 21.35 239 GLY A C 1
ATOM 1786 O O . GLY A 1 240 ? -19.135 2.451 16.346 1.00 20.67 239 GLY A O 1
ATOM 1787 N N . THR A 1 241 ? -18.699 1.043 18.081 1.00 21.87 240 THR A N 1
ATOM 1788 C CA . THR A 1 241 ? -19.193 -0.226 17.486 1.00 21.52 240 THR A CA 1
ATOM 1789 C C . THR A 1 241 ? -20.714 -0.292 17.594 1.00 21.72 240 THR A C 1
ATOM 1790 O O . THR A 1 241 ? -21.269 0.081 18.628 1.00 23.17 240 THR A O 1
ATOM 1794 N N . PRO A 1 242 ? -21.454 -0.792 16.573 1.00 20.91 241 PRO A N 1
ATOM 1795 C CA . PRO A 1 242 ? -20.899 -1.293 15.310 1.00 19.93 241 PRO A CA 1
ATOM 1796 C C . PRO A 1 242 ? -20.883 -0.277 14.157 1.00 19.59 241 PRO A C 1
ATOM 1797 O O . PRO A 1 242 ? -20.739 -0.681 13.012 1.00 18.99 241 PRO A O 1
ATOM 1801 N N . PHE A 1 243 ? -21.033 1.006 14.485 1.00 19.54 242 PHE A N 1
ATOM 1802 C CA . PHE A 1 243 ? -21.291 2.112 13.527 1.00 19.44 242 PHE A CA 1
ATOM 1803 C C . PHE A 1 243 ? -20.049 2.366 12.680 1.00 19.49 242 PHE A C 1
ATOM 1804 O O . PHE A 1 243 ? -20.184 2.516 11.459 1.00 19.69 242 PHE A O 1
ATOM 1812 N N . PHE A 1 244 ? -18.876 2.409 13.305 1.00 19.56 243 PHE A N 1
ATOM 1813 C CA . PHE A 1 244 ? -17.587 2.578 12.594 1.00 19.49 243 PHE A CA 1
ATOM 1814 C C . PHE A 1 244 ? -17.388 1.401 11.631 1.00 19.03 243 PHE A C 1
ATOM 1815 O O . PHE A 1 244 ? -17.023 1.626 10.458 1.00 18.46 243 PHE A O 1
ATOM 1823 N N . GLU A 1 245 ? -17.634 0.181 12.114 1.00 18.90 244 GLU A N 1
ATOM 1824 C CA . GLU A 1 245 ? -17.351 -1.066 11.360 1.00 18.14 244 GLU A CA 1
ATOM 1825 C C . GLU A 1 245 ? -18.278 -1.159 10.143 1.00 17.10 244 GLU A C 1
ATOM 1826 O O . GLU A 1 245 ? -17.797 -1.622 9.116 1.00 16.09 244 GLU A O 1
ATOM 1832 N N . VAL A 1 246 ? -19.553 -0.763 10.239 1.00 16.71 245 VAL A N 1
ATOM 1833 C CA . VAL A 1 246 ? -20.470 -0.845 9.057 1.00 16.09 245 VAL A CA 1
ATOM 1834 C C . VAL A 1 246 ? -20.093 0.255 8.057 1.00 16.14 245 VAL A C 1
ATOM 1835 O O . VAL A 1 246 ? -20.188 0.004 6.836 1.00 16.37 245 VAL A O 1
ATOM 1839 N N . ALA A 1 247 ? -19.670 1.426 8.530 1.00 15.83 246 ALA A N 1
ATOM 1840 C CA . ALA A 1 247 ? -19.163 2.509 7.655 1.00 15.75 246 ALA A CA 1
ATOM 1841 C C . ALA A 1 247 ? -17.889 2.022 6.962 1.00 15.84 246 ALA A C 1
ATOM 1842 O O . ALA A 1 247 ? -17.795 2.176 5.730 1.00 15.72 246 ALA A O 1
ATOM 1844 N N . GLY A 1 248 ? -16.959 1.424 7.709 1.00 16.33 247 GLY A N 1
ATOM 1845 C CA . GLY A 1 248 ? -15.709 0.877 7.149 1.00 16.49 247 GLY A CA 1
ATOM 1846 C C . GLY A 1 248 ? -16.005 -0.236 6.165 1.00 16.10 247 GLY A C 1
ATOM 1847 O O . GLY A 1 248 ? -15.348 -0.280 5.100 1.00 17.04 247 GLY A O 1
ATOM 1848 N N . ALA A 1 249 ? -16.987 -1.086 6.477 1.00 16.45 248 ALA A N 1
ATOM 1849 C CA . ALA A 1 249 ? -17.441 -2.181 5.586 1.00 16.25 248 ALA A CA 1
ATOM 1850 C C . ALA A 1 249 ? -17.940 -1.596 4.254 1.00 16.34 248 ALA A C 1
ATOM 1851 O O . ALA A 1 249 ? -17.567 -2.140 3.190 1.00 17.10 248 ALA A O 1
ATOM 1853 N N . ALA A 1 250 ? -18.717 -0.509 4.292 1.00 15.23 249 ALA A N 1
ATOM 1854 C CA . ALA A 1 250 ? -19.215 0.182 3.077 1.00 14.87 249 ALA A CA 1
ATOM 1855 C C . ALA A 1 250 ? -18.019 0.652 2.243 1.00 14.81 249 ALA A C 1
ATOM 1856 O O . ALA A 1 250 ? -18.046 0.476 0.998 1.00 14.92 249 ALA A O 1
ATOM 1858 N N . VAL A 1 251 ? -16.983 1.205 2.872 1.00 15.00 250 VAL A N 1
ATOM 1859 C CA . VAL A 1 251 ? -15.803 1.741 2.127 1.00 15.45 250 VAL A CA 1
ATOM 1860 C C . VAL A 1 251 ? -15.035 0.565 1.508 1.00 15.04 250 VAL A C 1
ATOM 1861 O O . VAL A 1 251 ? -14.682 0.632 0.304 1.00 15.65 250 VAL A O 1
ATOM 1865 N N . PHE A 1 252 ? -14.782 -0.483 2.290 1.00 15.70 251 PHE A N 1
ATOM 1866 C CA . PHE A 1 252 ? -13.893 -1.608 1.907 1.00 15.60 251 PHE A CA 1
ATOM 1867 C C . PHE A 1 252 ? -14.560 -2.455 0.819 1.00 15.67 251 PHE A C 1
ATOM 1868 O O . PHE A 1 252 ? -13.842 -2.939 -0.070 1.00 15.51 251 PHE A O 1
ATOM 1876 N N . THR A 1 253 ? -15.880 -2.644 0.884 1.00 15.64 252 THR A N 1
ATOM 1877 C CA . THR A 1 253 ? -16.617 -3.490 -0.092 1.00 15.04 252 THR A CA 1
ATOM 1878 C C . THR A 1 253 ? -16.817 -2.714 -1.401 1.00 15.14 252 THR A C 1
ATOM 1879 O O . THR A 1 253 ? -16.981 -3.377 -2.436 1.00 15.05 252 THR A O 1
ATOM 1883 N N . TYR A 1 254 ? -16.778 -1.377 -1.384 1.00 15.54 253 TYR A N 1
ATOM 1884 C CA . TYR A 1 254 ? -17.136 -0.543 -2.563 1.00 15.93 253 TYR A CA 1
ATOM 1885 C C . TYR A 1 254 ? -16.282 -0.934 -3.770 1.00 16.39 253 TYR A C 1
ATOM 1886 O O . TYR A 1 254 ? -16.837 -1.218 -4.830 1.00 16.91 253 TYR A O 1
ATOM 1895 N N . PRO A 1 255 ? -14.930 -0.948 -3.694 1.00 16.29 254 PRO A N 1
ATOM 1896 C CA . PRO A 1 255 ? -14.131 -1.313 -4.866 1.00 16.48 254 PRO A CA 1
ATOM 1897 C C . PRO A 1 255 ? -14.471 -2.715 -5.395 1.00 16.95 254 PRO A C 1
ATOM 1898 O O . PRO A 1 255 ? -14.436 -2.912 -6.596 1.00 18.03 254 PRO A O 1
ATOM 1902 N N . ILE A 1 256 ? -14.801 -3.649 -4.501 1.00 16.84 255 ILE A N 1
ATOM 1903 C CA . ILE A 1 256 ? -15.116 -5.063 -4.866 1.00 17.12 255 ILE A CA 1
ATOM 1904 C C . ILE A 1 256 ? -16.389 -5.088 -5.726 1.00 17.34 255 ILE A C 1
ATOM 1905 O O . ILE A 1 256 ? -16.406 -5.840 -6.735 1.00 17.54 255 ILE A O 1
ATOM 1910 N N . THR A 1 257 ? -17.391 -4.266 -5.390 1.00 17.95 256 THR A N 1
ATOM 1911 C CA . THR A 1 257 ? -18.682 -4.175 -6.129 1.00 18.44 256 THR A CA 1
ATOM 1912 C C . THR A 1 257 ? -18.424 -3.692 -7.558 1.00 19.34 256 THR A C 1
ATOM 1913 O O . THR A 1 257 ? -19.300 -3.916 -8.417 1.00 20.73 256 THR A O 1
ATOM 1917 N N . GLN A 1 258 ? -17.290 -3.030 -7.798 1.00 19.37 257 GLN A N 1
ATOM 1918 C CA . GLN A 1 258 ? -16.952 -2.478 -9.137 1.00 21.62 257 GLN A CA 1
ATOM 1919 C C . GLN A 1 258 ? -15.845 -3.313 -9.797 1.00 21.90 257 GLN A C 1
ATOM 1920 O O . GLN A 1 258 ? -15.349 -2.876 -10.848 1.00 23.91 257 GLN A O 1
ATOM 1926 N N . GLY A 1 259 ? -15.460 -4.455 -9.212 1.00 20.30 258 GLY A N 1
ATOM 1927 C CA . GLY A 1 259 ? -14.641 -5.477 -9.897 1.00 20.17 258 GLY A CA 1
ATOM 1928 C C . GLY A 1 259 ? -13.213 -5.593 -9.382 1.00 18.69 258 GLY A C 1
ATOM 1929 O O . GLY A 1 259 ? -12.444 -6.336 -10.002 1.00 19.00 258 GLY A O 1
ATOM 1930 N N . ALA A 1 260 ? -12.860 -4.937 -8.270 1.00 17.61 259 ALA A N 1
ATOM 1931 C CA . ALA A 1 260 ? -11.494 -4.976 -7.691 1.00 17.03 259 ALA A CA 1
ATOM 1932 C C . ALA A 1 260 ? -11.172 -6.386 -7.178 1.00 16.49 259 ALA A C 1
ATOM 1933 O O . ALA A 1 260 ? -12.116 -7.144 -6.873 1.00 17.46 259 ALA A O 1
ATOM 1935 N N . ASP A 1 261 ? -9.877 -6.706 -7.082 1.00 15.86 260 ASP A N 1
ATOM 1936 C CA . ASP A 1 261 ? -9.337 -8.077 -6.871 1.00 16.85 260 ASP A CA 1
ATOM 1937 C C . ASP A 1 261 ? -8.735 -8.236 -5.473 1.00 16.49 260 ASP A C 1
ATOM 1938 O O . ASP A 1 261 ? -8.660 -9.380 -5.004 1.00 16.98 260 ASP A O 1
ATOM 1943 N N . PHE A 1 262 ? -8.247 -7.156 -4.866 1.00 16.00 261 PHE A N 1
ATOM 1944 C CA . PHE A 1 262 ? -7.620 -7.213 -3.522 1.00 15.75 261 PHE A CA 1
ATOM 1945 C C . PHE A 1 262 ? -7.826 -5.890 -2.791 1.00 15.91 261 PHE A C 1
ATOM 1946 O O . PHE A 1 262 ? -7.959 -4.841 -3.427 1.00 16.35 261 PHE A O 1
ATOM 1954 N N . ILE A 1 263 ? -7.849 -5.962 -1.462 1.00 15.90 262 ILE A N 1
ATOM 1955 C CA . ILE A 1 263 ? -8.080 -4.790 -0.579 1.00 16.90 262 ILE A CA 1
ATOM 1956 C C . ILE A 1 263 ? -7.022 -4.821 0.513 1.00 16.03 262 ILE A C 1
ATOM 1957 O O . ILE A 1 263 ? -6.904 -5.877 1.179 1.00 17.45 262 ILE A O 1
ATOM 1962 N N . LEU A 1 264 ? -6.310 -3.708 0.696 1.00 14.99 263 LEU A N 1
ATOM 1963 C CA . LEU A 1 264 ? -5.530 -3.466 1.935 1.00 14.22 263 LEU A CA 1
ATOM 1964 C C . LEU A 1 264 ? -6.484 -2.843 2.954 1.00 13.78 263 LEU A C 1
ATOM 1965 O O . LEU A 1 264 ? -6.786 -1.659 2.812 1.00 13.62 263 LEU A O 1
ATOM 1970 N N . TYR A 1 265 ? -6.936 -3.621 3.944 1.00 13.87 264 TYR A N 1
ATOM 1971 C CA . TYR A 1 265 ? -8.063 -3.232 4.838 1.00 14.27 264 TYR A CA 1
ATOM 1972 C C . TYR A 1 265 ? -7.554 -2.553 6.118 1.00 14.51 264 TYR A C 1
ATOM 1973 O O . TYR A 1 265 ? -8.405 -2.159 6.919 1.00 16.18 264 TYR A O 1
ATOM 1982 N N . GLY A 1 266 ? -6.241 -2.366 6.263 1.00 14.43 265 GLY A N 1
ATOM 1983 C CA . GLY A 1 266 ? -5.648 -1.667 7.413 1.00 15.40 265 GLY A CA 1
ATOM 1984 C C . GLY A 1 266 ? -5.253 -2.650 8.503 1.00 15.25 265 GLY A C 1
ATOM 1985 O O . GLY A 1 266 ? -4.990 -3.820 8.237 1.00 16.98 265 GLY A O 1
ATOM 1986 N N . PRO A 1 267 ? -5.188 -2.189 9.767 1.00 15.12 266 PRO A N 1
ATOM 1987 C CA . PRO A 1 267 ? -4.743 -3.040 10.868 1.00 15.18 266 PRO A CA 1
ATOM 1988 C C . PRO A 1 267 ? -5.434 -4.411 10.925 1.00 14.49 266 PRO A C 1
ATOM 1989 O O . PRO A 1 267 ? -6.649 -4.470 10.859 1.00 14.43 266 PRO A O 1
ATOM 1993 N N . MET A 1 268 ? -4.643 -5.472 11.092 1.00 15.22 267 MET A N 1
ATOM 1994 C CA . MET A 1 268 ? -5.123 -6.879 11.128 1.00 16.61 267 MET A CA 1
ATOM 1995 C C . MET A 1 268 ? -6.152 -7.095 12.244 1.00 17.13 267 MET A C 1
ATOM 1996 O O . MET A 1 268 ? -6.957 -8.032 12.105 1.00 16.99 267 MET A O 1
ATOM 2001 N N . MET A 1 269 ? -6.154 -6.280 13.304 1.00 18.79 268 MET A N 1
ATOM 2002 C CA . MET A 1 269 ? -7.149 -6.435 14.399 1.00 20.09 268 MET A CA 1
ATOM 2003 C C . MET A 1 269 ? -8.568 -6.269 13.833 1.00 18.75 268 MET A C 1
ATOM 2004 O O . MET A 1 269 ? -9.513 -6.768 14.460 1.00 20.05 268 MET A O 1
ATOM 2009 N N . ASN A 1 270 ? -8.717 -5.619 12.675 1.00 18.06 269 ASN A N 1
ATOM 2010 C CA . ASN A 1 270 ? -10.039 -5.397 12.030 1.00 17.44 269 ASN A CA 1
ATOM 2011 C C . ASN A 1 270 ? -10.487 -6.625 11.223 1.00 16.11 269 ASN A C 1
ATOM 2012 O O . ASN A 1 270 ? -11.660 -6.628 10.804 1.00 15.69 269 ASN A O 1
ATOM 2017 N N . ALA A 1 271 ? -9.626 -7.631 11.028 1.00 15.14 270 ALA A N 1
ATOM 2018 C CA . ALA A 1 271 ? -9.897 -8.785 10.135 1.00 14.93 270 ALA A CA 1
ATOM 2019 C C . ALA A 1 271 ? -11.229 -9.452 10.485 1.00 14.87 270 ALA A C 1
ATOM 2020 O O . ALA A 1 271 ? -12.007 -9.776 9.598 1.00 15.40 270 ALA A O 1
ATOM 2022 N N . PRO A 1 272 ? -11.559 -9.731 11.767 1.00 14.91 271 PRO A N 1
ATOM 2023 C CA . PRO A 1 272 ? -12.825 -10.403 12.060 1.00 15.10 271 PRO A CA 1
ATOM 2024 C C . PRO A 1 272 ? -14.058 -9.778 11.394 1.00 15.19 271 PRO A C 1
ATOM 2025 O O . PRO A 1 272 ? -14.878 -10.526 10.887 1.00 17.00 271 PRO A O 1
ATOM 2029 N N . TRP A 1 273 ? -14.179 -8.450 11.374 1.00 15.68 272 TRP A N 1
ATOM 2030 C CA . TRP A 1 273 ? -15.370 -7.812 10.755 1.00 16.55 272 TRP A CA 1
ATOM 2031 C C . TRP A 1 273 ? -15.139 -7.648 9.249 1.00 16.00 272 TRP A C 1
ATOM 2032 O O . TRP A 1 273 ? -16.097 -7.901 8.506 1.00 14.86 272 TRP A O 1
ATOM 2043 N N . VAL A 1 274 ? -13.918 -7.322 8.810 1.00 15.01 273 VAL A N 1
ATOM 2044 C CA . VAL A 1 274 ? -13.616 -7.122 7.357 1.00 14.44 273 VAL A CA 1
ATOM 2045 C C . VAL A 1 274 ? -13.922 -8.409 6.573 1.00 15.05 273 VAL A C 1
ATOM 2046 O O . VAL A 1 274 ? -14.529 -8.305 5.486 1.00 14.79 273 VAL A O 1
ATOM 2050 N N . TYR A 1 275 ? -13.474 -9.578 7.043 1.00 14.97 274 TYR A N 1
ATOM 2051 C CA . TYR A 1 275 ? -13.656 -10.868 6.320 1.00 14.75 274 TYR A CA 1
ATOM 2052 C C . TYR A 1 275 ? -15.148 -11.150 6.129 1.00 14.99 274 TYR A C 1
ATOM 2053 O O . TYR A 1 275 ? -15.550 -11.602 5.050 1.00 15.33 274 TYR A O 1
ATOM 2062 N N . ARG A 1 276 ? -15.956 -10.891 7.156 1.00 15.41 275 ARG A N 1
ATOM 2063 C CA . ARG A 1 276 ? -17.407 -11.207 7.117 1.00 15.61 275 ARG A CA 1
ATOM 2064 C C . ARG A 1 276 ? -18.105 -10.275 6.118 1.00 15.63 275 ARG A C 1
ATOM 2065 O O . ARG A 1 276 ? -19.000 -10.761 5.396 1.00 16.16 275 ARG A O 1
ATOM 2073 N N . ALA A 1 277 ? -17.700 -9.002 6.050 1.00 15.06 276 ALA A N 1
ATOM 2074 C CA . ALA A 1 277 ? -18.263 -8.004 5.110 1.00 15.03 276 ALA A CA 1
ATOM 2075 C C . ALA A 1 277 ? -17.867 -8.362 3.673 1.00 15.00 276 ALA A C 1
ATOM 2076 O O . ALA A 1 277 ? -18.768 -8.446 2.822 1.00 14.49 276 ALA A O 1
ATOM 2078 N N . ILE A 1 278 ? -16.574 -8.562 3.419 1.00 14.22 277 ILE A N 1
ATOM 2079 C CA . ILE A 1 278 ? -16.035 -8.798 2.045 1.00 14.31 277 ILE A CA 1
ATOM 2080 C C . ILE A 1 278 ? -16.566 -10.137 1.522 1.00 14.55 277 ILE A C 1
ATOM 2081 O O . ILE A 1 278 ? -16.925 -10.208 0.327 1.00 14.28 277 ILE A O 1
ATOM 2086 N N . ALA A 1 279 ? -16.592 -11.179 2.353 1.00 14.97 278 ALA A N 1
ATOM 2087 C CA . ALA A 1 279 ? -17.087 -12.515 1.947 1.00 14.91 278 ALA A CA 1
ATOM 2088 C C . ALA A 1 279 ? -18.529 -12.385 1.439 1.00 14.96 278 ALA A C 1
ATOM 2089 O O . ALA A 1 279 ? -18.861 -13.006 0.415 1.00 15.34 278 ALA A O 1
ATOM 2091 N N . THR A 1 280 ? -19.347 -11.573 2.112 1.00 14.73 279 THR A N 1
ATOM 2092 C CA . THR A 1 280 ? -20.762 -11.313 1.740 1.00 15.10 279 THR A CA 1
ATOM 2093 C C . THR A 1 280 ? -20.801 -10.687 0.339 1.00 15.04 279 THR A C 1
ATOM 2094 O O . THR A 1 280 ? -21.548 -11.196 -0.534 1.00 14.52 279 THR A O 1
ATOM 2098 N N . THR A 1 281 ? -20.025 -9.628 0.113 1.00 14.89 280 THR A N 1
ATOM 2099 C CA . THR A 1 281 ? -19.972 -8.955 -1.210 1.00 15.04 280 THR A CA 1
ATOM 2100 C C . THR A 1 281 ? -19.519 -9.969 -2.267 1.00 15.35 280 THR A C 1
ATOM 2101 O O . THR A 1 281 ? -20.169 -10.032 -3.336 1.00 15.98 280 THR A O 1
ATOM 2105 N N . ASP A 1 282 ? -18.461 -10.742 -1.993 1.00 15.05 281 ASP A N 1
ATOM 2106 C CA . ASP A 1 282 ? -17.933 -11.746 -2.958 1.00 14.94 281 ASP A CA 1
ATOM 2107 C C . ASP A 1 282 ? -19.045 -12.735 -3.317 1.00 15.01 281 ASP A C 1
ATOM 2108 O O . ASP A 1 282 ? -19.160 -13.090 -4.503 1.00 15.99 281 ASP A O 1
ATOM 2113 N N . ALA A 1 283 ? -19.834 -13.176 -2.334 1.00 15.06 282 ALA A N 1
ATOM 2114 C CA . ALA A 1 283 ? -20.889 -14.195 -2.530 1.00 15.79 282 ALA A CA 1
ATOM 2115 C C . ALA A 1 283 ? -21.931 -13.666 -3.520 1.00 16.78 282 ALA A C 1
ATOM 2116 O O . ALA A 1 283 ? -22.275 -14.397 -4.470 1.00 17.72 282 ALA A O 1
ATOM 2118 N N . MET A 1 284 ? -22.368 -12.419 -3.347 1.00 17.17 283 MET A N 1
ATOM 2119 C CA . MET A 1 284 ? -23.391 -11.791 -4.218 1.00 17.47 283 MET A CA 1
ATOM 2120 C C . MET A 1 284 ? -22.821 -11.617 -5.633 1.00 17.43 283 MET A C 1
ATOM 2121 O O . MET A 1 284 ? -23.537 -11.955 -6.595 1.00 18.24 283 MET A O 1
ATOM 2126 N N . ILE A 1 285 ? -21.572 -11.155 -5.761 1.00 16.86 284 ILE A N 1
ATOM 2127 C CA . ILE A 1 285 ? -20.921 -10.940 -7.089 1.00 17.40 284 ILE A CA 1
ATOM 2128 C C . ILE A 1 285 ? -20.824 -12.280 -7.822 1.00 17.24 284 ILE A C 1
ATOM 2129 O O . ILE A 1 285 ? -21.128 -12.297 -9.031 1.00 17.60 284 ILE A O 1
ATOM 2134 N N . ALA A 1 286 ? -20.422 -13.357 -7.146 1.00 17.53 285 ALA A N 1
ATOM 2135 C CA . ALA A 1 286 ? -20.269 -14.692 -7.769 1.00 18.75 285 ALA A CA 1
ATOM 2136 C C . ALA A 1 286 ? -21.635 -15.219 -8.232 1.00 20.12 285 ALA A C 1
ATOM 2137 O O . ALA A 1 286 ? -21.661 -15.930 -9.253 1.00 20.95 285 ALA A O 1
ATOM 2139 N N . TYR A 1 287 ? -22.738 -14.856 -7.567 1.00 20.84 286 TYR A N 1
ATOM 2140 C CA . TYR A 1 287 ? -24.092 -15.341 -7.952 1.00 22.76 286 TYR A CA 1
ATOM 2141 C C . TYR A 1 287 ? -24.497 -14.715 -9.295 1.00 24.09 286 TYR A C 1
ATOM 2142 O O . TYR A 1 287 ? -25.328 -15.316 -9.993 1.00 25.23 286 TYR A O 1
ATOM 2151 N N . ASN A 1 288 ? -23.896 -13.582 -9.670 1.00 25.18 287 ASN A N 1
ATOM 2152 C CA . ASN A 1 288 ? -24.061 -12.977 -11.021 1.00 28.69 287 ASN A CA 1
ATOM 2153 C C . ASN A 1 288 ? -23.521 -13.931 -12.101 1.00 29.95 287 ASN A C 1
ATOM 2154 O O . ASN A 1 288 ? -24.017 -13.844 -13.246 1.00 32.08 287 ASN A O 1
ATOM 2159 N N . ASN A 1 289 ? -22.568 -14.814 -11.769 1.00 31.27 288 ASN A N 1
ATOM 2160 C CA . ASN A 1 289 ? -21.885 -15.721 -12.737 1.00 34.36 288 ASN A CA 1
ATOM 2161 C C . ASN A 1 289 ? -22.884 -16.658 -13.427 1.00 37.14 288 ASN A C 1
ATOM 2162 O O . ASN A 1 289 ? -22.522 -17.217 -14.478 1.00 37.50 288 ASN A O 1
ATOM 2167 N N . LYS A 1 290 ? -24.081 -16.834 -12.863 1.00 41.14 289 LYS A N 1
ATOM 2168 C CA . LYS A 1 290 ? -25.164 -17.665 -13.458 1.00 45.71 289 LYS A CA 1
ATOM 2169 C C . LYS A 1 290 ? -25.751 -16.941 -14.680 1.00 50.80 289 LYS A C 1
ATOM 2170 O O . LYS A 1 290 ? -26.503 -17.590 -15.435 1.00 54.79 289 LYS A O 1
ATOM 2176 N N . LEU A 1 291 ? -25.422 -15.655 -14.868 1.00 54.33 290 LEU A N 1
ATOM 2177 C CA . LEU A 1 291 ? -25.959 -14.803 -15.965 1.00 58.26 290 LEU A CA 1
ATOM 2178 C C . LEU A 1 291 ? -24.847 -14.388 -16.946 1.00 60.86 290 LEU A C 1
ATOM 2179 O O . LEU A 1 291 ? -25.170 -14.258 -18.142 1.00 61.08 290 LEU A O 1
ATOM 2184 N N . THR A 1 292 ? -23.596 -14.210 -16.500 1.00 61.31 291 THR A N 1
ATOM 2185 C CA . THR A 1 292 ? -22.455 -13.852 -17.391 1.00 59.29 291 THR A CA 1
ATOM 2186 C C . THR A 1 292 ? -21.778 -15.107 -17.943 1.00 58.32 291 THR A C 1
ATOM 2187 O O . THR A 1 292 ? -21.120 -14.993 -18.985 1.00 60.72 291 THR A O 1
ATOM 2191 N N . GLY A 1 293 ? -21.901 -16.244 -17.258 1.00 54.16 292 GLY A N 1
ATOM 2192 C CA . GLY A 1 293 ? -21.221 -17.488 -17.654 1.00 51.09 292 GLY A CA 1
ATOM 2193 C C . GLY A 1 293 ? -19.787 -17.557 -17.155 1.00 47.94 292 GLY A C 1
ATOM 2194 O O . GLY A 1 293 ? -19.077 -18.477 -17.609 1.00 46.51 292 GLY A O 1
ATOM 2195 N N . VAL A 1 294 ? -19.345 -16.652 -16.265 1.00 45.59 293 VAL A N 1
ATOM 2196 C CA . VAL A 1 294 ? -17.989 -16.805 -15.652 1.00 44.09 293 VAL A CA 1
ATOM 2197 C C . VAL A 1 294 ? -18.044 -18.058 -14.777 1.00 44.53 293 VAL A C 1
ATOM 2198 O O . VAL A 1 294 ? -19.070 -18.301 -14.113 1.00 43.18 293 VAL A O 1
ATOM 2202 N N . LYS A 1 295 ? -16.973 -18.838 -14.848 1.00 44.28 294 LYS A N 1
ATOM 2203 C CA . LYS A 1 295 ? -16.775 -20.095 -14.095 1.00 43.56 294 LYS A CA 1
ATOM 2204 C C . LYS A 1 295 ? -15.995 -19.721 -12.834 1.00 39.08 294 LYS A C 1
ATOM 2205 O O . LYS A 1 295 ? -14.912 -19.121 -12.997 1.00 36.86 294 LYS A O 1
ATOM 2211 N N . MET A 1 296 ? -16.516 -19.996 -11.634 1.00 34.81 295 MET A N 1
ATOM 2212 C CA . MET A 1 296 ? -15.719 -19.790 -10.396 1.00 31.61 295 MET A CA 1
ATOM 2213 C C . MET A 1 296 ? -14.416 -20.572 -10.573 1.00 28.01 295 MET A C 1
ATOM 2214 O O . MET A 1 296 ? -14.492 -21.761 -10.940 1.00 27.74 295 MET A O 1
ATOM 2219 N N . GLY A 1 297 ? -13.275 -19.912 -10.372 1.00 26.28 296 GLY A N 1
ATOM 2220 C CA . GLY A 1 297 ? -11.939 -20.499 -10.581 1.00 27.83 296 GLY A CA 1
ATOM 2221 C C . GLY A 1 297 ? -11.574 -21.485 -9.486 1.00 27.89 296 GLY A C 1
ATOM 2222 O O . GLY A 1 297 ? -10.616 -22.256 -9.685 1.00 29.92 296 GLY A O 1
ATOM 2223 N N . THR A 1 298 ? -12.308 -21.458 -8.369 1.00 26.51 297 THR A N 1
ATOM 2224 C CA . THR A 1 298 ? -12.085 -22.306 -7.170 1.00 26.90 297 THR A CA 1
ATOM 2225 C C . THR A 1 298 ? -13.426 -22.558 -6.474 1.00 26.25 297 THR A C 1
ATOM 2226 O O . THR A 1 298 ? -14.306 -21.676 -6.549 1.00 28.65 297 THR A O 1
ATOM 2230 N N . THR A 1 299 ? -13.565 -23.712 -5.820 1.00 26.69 298 THR A N 1
ATOM 2231 C CA . THR A 1 299 ? -14.723 -24.051 -4.951 1.00 27.31 298 THR A CA 1
ATOM 2232 C C . THR A 1 299 ? -14.479 -23.490 -3.545 1.00 25.21 298 THR A C 1
ATOM 2233 O O . THR A 1 299 ? -15.434 -23.490 -2.755 1.00 25.04 298 THR A O 1
ATOM 2237 N N . GLU A 1 300 ? -13.259 -23.022 -3.255 1.00 23.30 299 GLU A N 1
ATOM 2238 C CA . GLU A 1 300 ? -12.919 -22.332 -1.978 1.00 23.26 299 GLU A CA 1
ATOM 2239 C C . GLU A 1 300 ? -13.330 -20.865 -2.114 1.00 19.76 299 GLU A C 1
ATOM 2240 O O . GLU A 1 300 ? -12.452 -20.008 -2.295 1.00 21.05 299 GLU A O 1
ATOM 2246 N N . HIS A 1 301 ? -14.636 -20.608 -2.068 1.00 17.70 300 HIS A N 1
ATOM 2247 C CA . HIS A 1 301 ? -15.240 -19.285 -2.362 1.00 17.32 300 HIS A CA 1
ATOM 2248 C C . HIS A 1 301 ? -16.328 -18.992 -1.335 1.00 16.44 300 HIS A C 1
ATOM 2249 O O . HIS A 1 301 ? -17.104 -19.886 -0.998 1.00 15.45 300 HIS A O 1
ATOM 2256 N N . PRO A 1 302 ? -16.419 -17.741 -0.824 1.00 16.26 301 PRO A N 1
ATOM 2257 C CA . PRO A 1 302 ? -17.494 -17.336 0.086 1.00 16.39 301 PRO A CA 1
ATOM 2258 C C . PRO A 1 302 ? -18.901 -17.837 -0.280 1.00 16.59 301 PRO A C 1
ATOM 2259 O O . PRO A 1 302 ? -19.623 -18.242 0.592 1.00 17.11 301 PRO A O 1
ATOM 2263 N N . LEU A 1 303 ? -19.260 -17.823 -1.567 1.00 16.65 302 LEU A N 1
ATOM 2264 C CA . LEU A 1 303 ? -20.611 -18.238 -2.026 1.00 17.36 302 LEU A CA 1
ATOM 2265 C C . LEU A 1 303 ? -20.931 -19.647 -1.515 1.00 17.84 302 LEU A C 1
ATOM 2266 O O . LEU A 1 303 ? -22.109 -19.895 -1.206 1.00 19.30 302 LEU A O 1
ATOM 2271 N N . LEU A 1 304 ? -19.930 -20.533 -1.452 1.00 18.83 303 LEU A N 1
ATOM 2272 C CA . LEU A 1 304 ? -20.112 -21.970 -1.112 1.00 19.77 303 LEU A CA 1
ATOM 2273 C C . LEU A 1 304 ? -19.812 -22.227 0.369 1.00 19.91 303 LEU A C 1
ATOM 2274 O O . LEU A 1 304 ? -19.826 -23.410 0.752 1.00 22.26 303 LEU A O 1
ATOM 2279 N N . LYS A 1 305 ? -19.568 -21.184 1.171 1.00 19.06 304 LYS A N 1
ATOM 2280 C CA . LYS A 1 305 ? -19.067 -21.351 2.567 1.00 19.53 304 LYS A CA 1
ATOM 2281 C C . LYS A 1 305 ? -19.884 -20.564 3.602 1.00 19.38 304 LYS A C 1
ATOM 2282 O O . LYS A 1 305 ? -19.980 -21.066 4.750 1.00 20.90 304 LYS A O 1
ATOM 2288 N N . ILE A 1 306 ? -20.407 -19.376 3.278 1.00 17.83 305 ILE A N 1
ATOM 2289 C CA . ILE A 1 306 ? -20.921 -18.427 4.315 1.00 18.09 305 ILE A CA 1
ATOM 2290 C C . ILE A 1 306 ? -22.418 -18.649 4.587 1.00 18.72 305 ILE A C 1
ATOM 2291 O O . ILE A 1 306 ? -22.908 -18.064 5.575 1.00 18.44 305 ILE A O 1
ATOM 2296 N N . PHE A 1 307 ? -23.117 -19.465 3.791 1.00 20.04 306 PHE A N 1
ATOM 2297 C CA . PHE A 1 307 ? -24.581 -19.701 3.919 1.00 21.49 306 PHE A CA 1
ATOM 2298 C C . PHE A 1 307 ? -24.849 -21.059 4.579 1.00 23.75 306 PHE A C 1
ATOM 2299 O O . PHE A 1 307 ? -24.054 -22.003 4.495 1.00 24.30 306 PHE A O 1
ATOM 2308 N N . LYS B 1 4 ? -23.645 6.739 -15.085 1.00 33.28 3 LYS B N 1
ATOM 2309 C CA . LYS B 1 4 ? -24.688 7.630 -15.683 1.00 32.96 3 LYS B CA 1
ATOM 2310 C C . LYS B 1 4 ? -25.604 6.808 -16.597 1.00 29.91 3 LYS B C 1
ATOM 2311 O O . LYS B 1 4 ? -25.082 6.119 -17.504 1.00 31.57 3 LYS B O 1
ATOM 2317 N N . PHE B 1 5 ? -26.918 6.894 -16.368 1.00 25.75 4 PHE B N 1
ATOM 2318 C CA . PHE B 1 5 ? -27.974 6.147 -17.101 1.00 24.59 4 PHE B CA 1
ATOM 2319 C C . PHE B 1 5 ? -28.419 6.961 -18.318 1.00 24.52 4 PHE B C 1
ATOM 2320 O O . PHE B 1 5 ? -28.432 8.202 -18.240 1.00 21.89 4 PHE B O 1
ATOM 2328 N N . THR B 1 6 ? -28.764 6.278 -19.411 1.00 25.31 5 THR B N 1
ATOM 2329 C CA . THR B 1 6 ? -29.172 6.904 -20.697 1.00 26.41 5 THR B CA 1
ATOM 2330 C C . THR B 1 6 ? -30.492 7.648 -20.486 1.00 26.06 5 THR B C 1
ATOM 2331 O O . THR B 1 6 ? -30.554 8.848 -20.819 1.00 25.45 5 THR B O 1
ATOM 2335 N N . ALA B 1 7 ? -31.498 6.963 -19.939 1.00 25.41 6 ALA B N 1
ATOM 2336 C CA . ALA B 1 7 ? -32.863 7.506 -19.756 1.00 25.66 6 ALA B CA 1
ATOM 2337 C C . ALA B 1 7 ? -32.800 8.745 -18.862 1.00 25.70 6 ALA B C 1
ATOM 2338 O O . ALA B 1 7 ? -32.025 8.740 -17.878 1.00 24.49 6 ALA B O 1
ATOM 2340 N N . GLN B 1 8 ? -33.569 9.777 -19.214 1.00 26.44 7 GLN B N 1
ATOM 2341 C CA . GLN B 1 8 ? -33.856 10.922 -18.312 1.00 27.71 7 GLN B CA 1
ATOM 2342 C C . GLN B 1 8 ? -34.484 10.341 -17.043 1.00 25.61 7 GLN B C 1
ATOM 2343 O O . GLN B 1 8 ? -35.516 9.646 -17.160 1.00 24.42 7 GLN B O 1
ATOM 2349 N N . GLN B 1 9 ? -33.854 10.565 -15.888 1.00 24.08 8 GLN B N 1
ATOM 2350 C CA . GLN B 1 9 ? -34.285 9.964 -14.599 1.00 23.22 8 GLN B CA 1
ATOM 2351 C C . GLN B 1 9 ? -35.440 10.784 -14.019 1.00 23.85 8 GLN B C 1
ATOM 2352 O O . GLN B 1 9 ? -35.331 12.025 -13.975 1.00 25.44 8 GLN B O 1
ATOM 2358 N N . HIS B 1 10 ? -36.505 10.097 -13.601 1.00 23.57 9 HIS B N 1
ATOM 2359 C CA . HIS B 1 10 ? -37.652 10.675 -12.853 1.00 23.68 9 HIS B CA 1
ATOM 2360 C C . HIS B 1 10 ? -37.246 10.909 -11.398 1.00 22.44 9 HIS B C 1
ATOM 2361 O O . HIS B 1 10 ? -36.815 9.945 -10.749 1.00 21.56 9 HIS B O 1
ATOM 2368 N N . VAL B 1 11 ? -37.363 12.149 -10.925 1.00 21.67 10 VAL B N 1
ATOM 2369 C CA . VAL B 1 11 ? -37.206 12.502 -9.485 1.00 21.31 10 VAL B CA 1
ATOM 2370 C C . VAL B 1 11 ? -38.597 12.854 -8.956 1.00 22.43 10 VAL B C 1
ATOM 2371 O O . VAL B 1 11 ? -39.219 13.791 -9.490 1.00 21.13 10 VAL B O 1
ATOM 2375 N N . TYR B 1 12 ? -39.068 12.112 -7.958 1.00 23.00 11 TYR B N 1
ATOM 2376 C CA . TYR B 1 12 ? -40.382 12.337 -7.309 1.00 24.22 11 TYR B CA 1
ATOM 2377 C C . TYR B 1 12 ? -40.178 13.079 -5.990 1.00 24.20 11 TYR B C 1
ATOM 2378 O O . TYR B 1 12 ? -39.151 12.863 -5.329 1.00 23.55 11 TYR B O 1
ATOM 2387 N N . ASP B 1 13 ? -41.139 13.941 -5.658 1.00 26.34 12 ASP B N 1
ATOM 2388 C CA . ASP B 1 13 ? -41.284 14.607 -4.340 1.00 28.33 12 ASP B CA 1
ATOM 2389 C C . ASP B 1 13 ? -42.524 14.014 -3.664 1.00 28.20 12 ASP B C 1
ATOM 2390 O O . ASP B 1 13 ? -43.642 14.390 -4.063 1.00 29.33 12 ASP B O 1
ATOM 2395 N N . ILE B 1 14 ? -42.330 13.099 -2.709 1.00 25.28 13 ILE B N 1
ATOM 2396 C CA . ILE B 1 14 ? -43.433 12.460 -1.930 1.00 24.76 13 ILE B CA 1
ATOM 2397 C C . ILE B 1 14 ? -43.477 13.127 -0.555 1.00 23.85 13 ILE B C 1
ATOM 2398 O O . ILE B 1 14 ? -42.635 12.781 0.291 1.00 23.00 13 ILE B O 1
ATOM 2403 N N . ASN B 1 15 ? -44.396 14.076 -0.365 1.00 23.89 14 ASN B N 1
ATOM 2404 C CA . ASN B 1 15 ? -44.535 14.863 0.891 1.00 26.12 14 ASN B CA 1
ATOM 2405 C C . ASN B 1 15 ? -43.158 15.373 1.342 1.00 26.60 14 ASN B C 1
ATOM 2406 O O . ASN B 1 15 ? -42.863 15.298 2.551 1.00 28.62 14 ASN B O 1
ATOM 2411 N N . GLY B 1 16 ? -42.340 15.861 0.404 1.00 26.61 15 GLY B N 1
ATOM 2412 C CA . GLY B 1 16 ? -41.034 16.486 0.694 1.00 26.85 15 GLY B CA 1
ATOM 2413 C C . GLY B 1 16 ? -39.861 15.530 0.546 1.00 26.37 15 GLY B C 1
ATOM 2414 O O . GLY B 1 16 ? -38.717 16.023 0.545 1.00 29.35 15 GLY B O 1
ATOM 2415 N N . VAL B 1 17 ? -40.111 14.218 0.441 1.00 24.18 16 VAL B N 1
ATOM 2416 C CA . VAL B 1 17 ? -39.046 13.193 0.227 1.00 22.42 16 VAL B CA 1
ATOM 2417 C C . VAL B 1 17 ? -38.741 13.123 -1.270 1.00 21.48 16 VAL B C 1
ATOM 2418 O O . VAL B 1 17 ? -39.637 12.729 -2.040 1.00 21.59 16 VAL B O 1
ATOM 2422 N N . LYS B 1 18 ? -37.513 13.480 -1.647 1.00 22.08 17 LYS B N 1
ATOM 2423 C CA . LYS B 1 18 ? -36.998 13.341 -3.033 1.00 22.65 17 LYS B CA 1
ATOM 2424 C C . LYS B 1 18 ? -36.470 11.916 -3.203 1.00 21.71 17 LYS B C 1
ATOM 2425 O O . LYS B 1 18 ? -35.730 11.450 -2.322 1.00 20.92 17 LYS B O 1
ATOM 2431 N N . VAL B 1 19 ? -36.844 11.249 -4.293 1.00 21.41 18 VAL B N 1
ATOM 2432 C CA . VAL B 1 19 ? -36.378 9.869 -4.602 1.00 20.61 18 VAL B CA 1
ATOM 2433 C C . VAL B 1 19 ? -36.167 9.771 -6.116 1.00 20.40 18 VAL B C 1
ATOM 2434 O O . VAL B 1 19 ? -37.046 10.219 -6.872 1.00 20.44 18 VAL B O 1
ATOM 2438 N N . GLY B 1 20 ? -35.019 9.238 -6.533 1.00 19.65 19 GLY B N 1
ATOM 2439 C CA . GLY B 1 20 ? -34.696 9.048 -7.958 1.00 20.06 19 GLY B CA 1
ATOM 2440 C C . GLY B 1 20 ? -33.516 9.894 -8.391 1.00 20.94 19 GLY B C 1
ATOM 2441 O O . GLY B 1 20 ? -32.788 10.404 -7.531 1.00 22.37 19 GLY B O 1
ATOM 2442 N N . GLY B 1 21 ? -33.334 10.024 -9.704 1.00 20.92 20 GLY B N 1
ATOM 2443 C CA . GLY B 1 21 ? -32.248 10.808 -10.318 1.00 20.90 20 GLY B CA 1
ATOM 2444 C C . GLY B 1 21 ? -31.079 9.931 -10.723 1.00 19.61 20 GLY B C 1
ATOM 2445 O O . GLY B 1 21 ? -31.144 8.697 -10.520 1.00 17.90 20 GLY B O 1
ATOM 2446 N N . GLN B 1 22 ? -30.055 10.546 -11.315 1.00 20.69 21 GLN B N 1
ATOM 2447 C CA . GLN B 1 22 ? -28.762 9.886 -11.621 1.00 20.95 21 GLN B CA 1
ATOM 2448 C C . GLN B 1 22 ? -28.078 9.561 -10.296 1.00 20.96 21 GLN B C 1
ATOM 2449 O O . GLN B 1 22 ? -28.264 10.275 -9.310 1.00 20.84 21 GLN B O 1
ATOM 2455 N N . PRO B 1 23 ? -27.280 8.474 -10.220 1.00 21.34 22 PRO B N 1
ATOM 2456 C CA . PRO B 1 23 ? -26.493 8.198 -9.020 1.00 21.83 22 PRO B CA 1
ATOM 2457 C C . PRO B 1 23 ? -25.651 9.429 -8.653 1.00 21.91 22 PRO B C 1
ATOM 2458 O O . PRO B 1 23 ? -25.064 10.037 -9.544 1.00 22.32 22 PRO B O 1
ATOM 2462 N N . GLY B 1 24 ? -25.661 9.796 -7.368 1.00 22.80 23 GLY B N 1
ATOM 2463 C CA . GLY B 1 24 ? -24.965 10.981 -6.834 1.00 24.12 23 GLY B CA 1
ATOM 2464 C C . GLY B 1 24 ? -25.851 12.216 -6.789 1.00 24.42 23 GLY B C 1
ATOM 2465 O O . GLY B 1 24 ? -25.433 13.204 -6.159 1.00 26.24 23 GLY B O 1
ATOM 2466 N N . GLU B 1 25 ? -27.030 12.179 -7.418 1.00 22.81 24 GLU B N 1
ATOM 2467 C CA . GLU B 1 25 ? -27.942 13.349 -7.522 1.00 23.82 24 GLU B CA 1
ATOM 2468 C C . GLU B 1 25 ? -28.670 13.554 -6.188 1.00 22.97 24 GLU B C 1
ATOM 2469 O O . GLU B 1 25 ? -28.663 14.700 -5.690 1.00 23.24 24 GLU B O 1
ATOM 2475 N N . TYR B 1 26 ? -29.285 12.495 -5.650 1.00 20.92 25 TYR B N 1
ATOM 2476 C CA . TYR B 1 26 ? -30.031 12.519 -4.361 1.00 20.64 25 TYR B CA 1
ATOM 2477 C C . TYR B 1 26 ? -29.575 11.379 -3.463 1.00 19.94 25 TYR B C 1
ATOM 2478 O O . TYR B 1 26 ? -29.230 10.301 -3.938 1.00 19.12 25 TYR B O 1
ATOM 2487 N N . PRO B 1 27 ? -29.579 11.585 -2.126 1.00 19.12 26 PRO B N 1
ATOM 2488 C CA . PRO B 1 27 ? -29.270 10.512 -1.185 1.00 18.42 26 PRO B CA 1
ATOM 2489 C C . PRO B 1 27 ? -30.273 9.359 -1.314 1.00 17.24 26 PRO B C 1
ATOM 2490 O O . PRO B 1 27 ? -31.403 9.583 -1.709 1.00 16.68 26 PRO B O 1
ATOM 2494 N N . THR B 1 28 ? -29.835 8.156 -0.956 1.00 16.18 27 THR B N 1
ATOM 2495 C CA . THR B 1 28 ? -30.694 6.953 -0.862 1.00 16.60 27 THR B CA 1
ATOM 2496 C C . THR B 1 28 ? -31.825 7.236 0.130 1.00 16.11 27 THR B C 1
ATOM 2497 O O . THR B 1 28 ? -31.535 7.784 1.213 1.00 16.13 27 THR B O 1
ATOM 2501 N N . VAL B 1 29 ? -33.063 6.903 -0.228 1.00 16.10 28 VAL B N 1
ATOM 2502 C CA . VAL B 1 29 ? -34.228 6.955 0.701 1.00 16.48 28 VAL B CA 1
ATOM 2503 C C . VAL B 1 29 ? -34.241 5.628 1.463 1.00 16.02 28 VAL B C 1
ATOM 2504 O O . VAL B 1 29 ? -34.144 4.580 0.813 1.00 15.81 28 VAL B O 1
ATOM 2508 N N . LEU B 1 30 ? -34.269 5.677 2.799 1.00 16.13 29 LEU B N 1
ATOM 2509 C CA . LEU B 1 30 ? -34.226 4.452 3.637 1.00 16.06 29 LEU B CA 1
ATOM 2510 C C . LEU B 1 30 ? -35.631 4.148 4.160 1.00 15.56 29 LEU B C 1
ATOM 2511 O O . LEU B 1 30 ? -36.320 5.080 4.632 1.00 15.78 29 LEU B O 1
ATOM 2516 N N . ILE B 1 31 ? -36.056 2.893 4.014 1.00 15.69 30 ILE B N 1
ATOM 2517 C CA . ILE B 1 31 ? -37.447 2.460 4.328 1.00 16.31 30 ILE B CA 1
ATOM 2518 C C . ILE B 1 31 ? -37.391 1.364 5.396 1.00 16.20 30 ILE B C 1
ATOM 2519 O O . ILE B 1 31 ? -37.058 0.214 5.072 1.00 16.35 30 ILE B O 1
ATOM 2524 N N . GLY B 1 32 ? -37.726 1.728 6.636 1.00 16.06 31 GLY B N 1
ATOM 2525 C CA . GLY B 1 32 ? -37.711 0.818 7.791 1.00 16.75 31 GLY B CA 1
ATOM 2526 C C . GLY B 1 32 ? -39.080 0.211 8.028 1.00 16.27 31 GLY B C 1
ATOM 2527 O O . GLY B 1 32 ? -40.085 0.939 7.918 1.00 15.95 31 GLY B O 1
ATOM 2528 N N . SER B 1 33 ? -39.106 -1.077 8.363 1.00 16.50 32 SER B N 1
ATOM 2529 C CA . SER B 1 33 ? -40.335 -1.871 8.597 1.00 15.92 32 SER B CA 1
ATOM 2530 C C . SER B 1 33 ? -40.755 -1.759 10.063 1.00 15.84 32 SER B C 1
ATOM 2531 O O . SER B 1 33 ? -39.878 -1.829 10.953 1.00 16.17 32 SER B O 1
ATOM 2534 N N . ILE B 1 34 ? -42.054 -1.569 10.281 1.00 15.76 33 ILE B N 1
ATOM 2535 C CA . ILE B 1 34 ? -42.682 -1.538 11.632 1.00 16.19 33 ILE B CA 1
ATOM 2536 C C . ILE B 1 34 ? -43.945 -2.409 11.601 1.00 16.46 33 ILE B C 1
ATOM 2537 O O . ILE B 1 34 ? -44.656 -2.401 10.599 1.00 15.54 33 ILE B O 1
ATOM 2542 N N . PHE B 1 35 ? -44.188 -3.161 12.678 1.00 16.82 34 PHE B N 1
ATOM 2543 C CA . PHE B 1 35 ? -45.325 -4.107 12.847 1.00 18.03 34 PHE B CA 1
ATOM 2544 C C . PHE B 1 35 ? -45.209 -5.288 11.872 1.00 17.50 34 PHE B C 1
ATOM 2545 O O . PHE B 1 35 ? -46.251 -5.887 11.540 1.00 17.91 34 PHE B O 1
ATOM 2553 N N . TYR B 1 36 ? -43.986 -5.620 11.449 1.00 17.64 35 TYR B N 1
ATOM 2554 C CA . TYR B 1 36 ? -43.641 -6.860 10.700 1.00 19.34 35 TYR B CA 1
ATOM 2555 C C . TYR B 1 36 ? -43.999 -8.081 11.557 1.00 19.70 35 TYR B C 1
ATOM 2556 O O . TYR B 1 36 ? -44.143 -7.948 12.799 1.00 19.36 35 TYR B O 1
ATOM 2565 N N . ARG B 1 37 ? -44.132 -9.250 10.924 1.00 20.47 36 ARG B N 1
ATOM 2566 C CA . ARG B 1 37 ? -44.429 -10.529 11.621 1.00 23.96 36 ARG B CA 1
ATOM 2567 C C . ARG B 1 37 ? -43.369 -10.739 12.701 1.00 24.44 36 ARG B C 1
ATOM 2568 O O . ARG B 1 37 ? -42.171 -10.728 12.356 1.00 26.05 36 ARG B O 1
ATOM 2576 N N . GLY B 1 38 ? -43.783 -10.897 13.958 1.00 25.84 37 GLY B N 1
ATOM 2577 C CA . GLY B 1 38 ? -42.850 -11.137 15.071 1.00 27.22 37 GLY B CA 1
ATOM 2578 C C . GLY B 1 38 ? -42.171 -9.861 15.539 1.00 26.53 37 GLY B C 1
ATOM 2579 O O . GLY B 1 38 ? -41.158 -9.974 16.252 1.00 29.64 37 GLY B O 1
ATOM 2580 N N . HIS B 1 39 ? -42.687 -8.682 15.171 1.00 22.13 38 HIS B N 1
ATOM 2581 C CA . HIS B 1 39 ? -42.279 -7.413 15.828 1.00 20.85 38 HIS B CA 1
ATOM 2582 C C . HIS B 1 39 ? -42.762 -7.455 17.279 1.00 21.68 38 HIS B C 1
ATOM 2583 O O . HIS B 1 39 ? -43.984 -7.454 17.497 1.00 19.27 38 HIS B O 1
ATOM 2590 N N . LYS B 1 40 ? -41.825 -7.511 18.225 1.00 22.12 39 LYS B N 1
ATOM 2591 C CA . LYS B 1 40 ? -42.122 -7.840 19.642 1.00 23.32 39 LYS B CA 1
ATOM 2592 C C . LYS B 1 40 ? -42.936 -6.720 20.308 1.00 21.88 39 LYS B C 1
ATOM 2593 O O . LYS B 1 40 ? -43.529 -7.004 21.362 1.00 21.45 39 LYS B O 1
ATOM 2599 N N . ILE B 1 41 ? -43.005 -5.515 19.729 1.00 20.57 40 ILE B N 1
ATOM 2600 C CA . ILE B 1 41 ? -43.836 -4.401 20.284 1.00 20.80 40 ILE B CA 1
ATOM 2601 C C . ILE B 1 41 ? -45.324 -4.663 20.008 1.00 20.94 40 ILE B C 1
ATOM 2602 O O . ILE B 1 41 ? -46.149 -3.933 20.580 1.00 21.23 40 ILE B O 1
ATOM 2607 N N . VAL B 1 42 ? -45.655 -5.615 19.128 1.00 20.95 41 VAL B N 1
ATOM 2608 C CA . VAL B 1 42 ? -47.059 -6.017 18.820 1.00 21.51 41 VAL B CA 1
ATOM 2609 C C . VAL B 1 42 ? -47.460 -7.162 19.759 1.00 22.28 41 VAL B C 1
ATOM 2610 O O . VAL B 1 42 ? -46.786 -8.210 19.732 1.00 21.87 41 VAL B O 1
ATOM 2614 N N . SER B 1 43 ? -48.522 -6.974 20.546 1.00 23.25 42 SER B N 1
ATOM 2615 C CA . SER B 1 43 ? -49.095 -8.018 21.437 1.00 24.14 42 SER B CA 1
ATOM 2616 C C . SER B 1 43 ? -50.233 -8.758 20.720 1.00 25.23 42 SER B C 1
ATOM 2617 O O . SER B 1 43 ? -50.509 -9.909 21.093 1.00 26.71 42 SER B O 1
ATOM 2620 N N . ASP B 1 44 ? -50.840 -8.142 19.700 1.00 25.84 43 ASP B N 1
ATOM 2621 C CA . ASP B 1 44 ? -51.962 -8.739 18.928 1.00 26.01 43 ASP B CA 1
ATOM 2622 C C . ASP B 1 44 ? -51.921 -8.208 17.493 1.00 25.71 43 ASP B C 1
ATOM 2623 O O . ASP B 1 44 ? -52.334 -7.054 17.280 1.00 23.73 43 ASP B O 1
ATOM 2628 N N . GLY B 1 45 ? -51.447 -9.036 16.557 1.00 27.04 44 GLY B N 1
ATOM 2629 C CA . GLY B 1 45 ? -51.292 -8.687 15.132 1.00 27.32 44 GLY B CA 1
ATOM 2630 C C . GLY B 1 45 ? -52.613 -8.708 14.379 1.00 29.84 44 GLY B C 1
ATOM 2631 O O . GLY B 1 45 ? -52.651 -8.174 13.255 1.00 30.41 44 GLY B O 1
ATOM 2632 N N . GLN B 1 46 ? -53.660 -9.307 14.959 1.00 31.35 45 GLN B N 1
ATOM 2633 C CA . GLN B 1 46 ? -55.015 -9.383 14.346 1.00 31.15 45 GLN B CA 1
ATOM 2634 C C . GLN B 1 46 ? -55.791 -8.100 14.663 1.00 28.17 45 GLN B C 1
ATOM 2635 O O . GLN B 1 46 ? -56.453 -7.576 13.755 1.00 29.36 45 GLN B O 1
ATOM 2641 N N . LYS B 1 47 ? -55.714 -7.615 15.906 1.00 27.31 46 LYS B N 1
ATOM 2642 C CA . LYS B 1 47 ? -56.436 -6.398 16.364 1.00 27.91 46 LYS B CA 1
ATOM 2643 C C . LYS B 1 47 ? -55.529 -5.165 16.258 1.00 26.62 46 LYS B C 1
ATOM 2644 O O . LYS B 1 47 ? -56.057 -4.047 16.382 1.00 28.22 46 LYS B O 1
ATOM 2650 N N . GLY B 1 48 ? -54.227 -5.353 16.020 1.00 26.04 47 GLY B N 1
ATOM 2651 C CA . GLY B 1 48 ? -53.251 -4.249 15.940 1.00 24.58 47 GLY B CA 1
ATOM 2652 C C . GLY B 1 48 ? -53.069 -3.580 17.291 1.00 23.49 47 GLY B C 1
ATOM 2653 O O . GLY B 1 48 ? -53.168 -2.341 17.364 1.00 21.13 47 GLY B O 1
ATOM 2654 N N . ILE B 1 49 ? -52.845 -4.378 18.337 1.00 22.97 48 ILE B N 1
ATOM 2655 C CA . ILE B 1 49 ? -52.521 -3.889 19.709 1.00 23.56 48 ILE B CA 1
ATOM 2656 C C . ILE B 1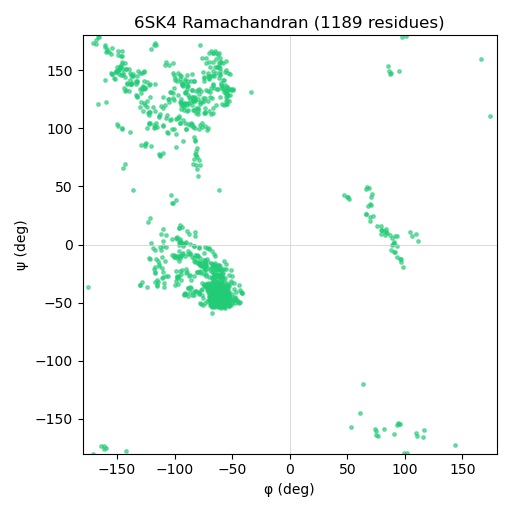 49 ? -50.998 -3.891 19.844 1.00 21.24 48 ILE B C 1
ATOM 2657 O O . ILE B 1 49 ? -50.396 -4.964 19.636 1.00 20.31 48 ILE B O 1
ATOM 2662 N N . PHE B 1 50 ? -50.399 -2.738 20.157 1.00 20.55 49 PHE B N 1
ATOM 2663 C CA . PHE B 1 50 ? -48.924 -2.565 20.185 1.00 20.71 49 PHE B CA 1
ATOM 2664 C C . PHE B 1 50 ? -48.506 -1.517 21.224 1.00 20.91 49 PHE B C 1
ATOM 2665 O O . PHE B 1 50 ? -49.331 -0.692 21.680 1.00 20.56 49 PHE B O 1
ATOM 2673 N N . ASP B 1 51 ? -47.219 -1.559 21.568 1.00 21.19 50 ASP B N 1
ATOM 2674 C CA . ASP B 1 51 ? -46.547 -0.611 22.494 1.00 21.75 50 ASP B CA 1
ATOM 2675 C C . ASP B 1 51 ? -46.368 0.724 21.765 1.00 21.42 50 ASP B C 1
ATOM 2676 O O . ASP B 1 51 ? -45.444 0.822 20.927 1.00 21.64 50 ASP B O 1
ATOM 2681 N N . LYS B 1 52 ? -47.225 1.708 22.058 1.00 20.83 51 LYS B N 1
ATOM 2682 C CA . LYS B 1 52 ? -47.228 3.023 21.360 1.00 21.45 51 LYS B CA 1
ATOM 2683 C C . LYS B 1 52 ? -45.970 3.817 21.734 1.00 21.59 51 LYS B C 1
ATOM 2684 O O . LYS B 1 52 ? -45.470 4.554 20.877 1.00 20.43 51 LYS B O 1
ATOM 2690 N N . ASP B 1 53 ? -45.471 3.687 22.966 1.00 21.32 52 ASP B N 1
ATOM 2691 C CA . ASP B 1 53 ? -44.229 4.384 23.398 1.00 22.74 52 ASP B CA 1
ATOM 2692 C C . ASP B 1 53 ? -43.036 3.854 22.593 1.00 21.05 52 ASP B C 1
ATOM 2693 O O . ASP B 1 53 ? -42.197 4.676 22.178 1.00 20.35 52 ASP B O 1
ATOM 2698 N N . ALA B 1 54 ? -42.961 2.534 22.389 1.00 21.32 53 ALA B N 1
ATOM 2699 C CA . ALA B 1 54 ? -41.887 1.861 21.617 1.00 19.99 53 ALA B CA 1
ATOM 2700 C C . ALA B 1 54 ? -41.980 2.281 20.144 1.00 19.59 53 ALA B C 1
ATOM 2701 O O . ALA B 1 54 ? -40.941 2.643 19.551 1.00 18.44 53 ALA B O 1
ATOM 2703 N N . ALA B 1 55 ? -43.191 2.269 19.582 1.00 19.28 54 ALA B N 1
ATOM 2704 C CA . ALA B 1 55 ? -43.455 2.652 18.175 1.00 18.85 54 ALA B CA 1
ATOM 2705 C C . ALA B 1 55 ? -43.020 4.107 17.953 1.00 19.76 54 ALA B C 1
ATOM 2706 O O . ALA B 1 55 ? -42.311 4.367 16.964 1.00 21.12 54 ALA B O 1
ATOM 2708 N N . LYS B 1 56 ? -43.405 5.022 18.848 1.00 19.40 55 LYS B N 1
ATOM 2709 C CA . LYS B 1 56 ? -43.057 6.465 18.741 1.00 20.63 55 LYS B CA 1
ATOM 2710 C C . LYS B 1 56 ? -41.534 6.637 18.824 1.00 19.54 55 LYS B C 1
ATOM 2711 O O . LYS B 1 56 ? -40.991 7.479 18.086 1.00 19.79 55 LYS B O 1
ATOM 2717 N N . ALA B 1 57 ? -40.866 5.868 19.687 1.00 19.13 56 ALA B N 1
ATOM 2718 C CA . ALA B 1 57 ? -39.401 5.933 19.907 1.00 19.94 56 ALA B CA 1
ATOM 2719 C C . ALA B 1 57 ? -38.667 5.543 18.618 1.00 19.43 56 ALA B C 1
ATOM 2720 O O . ALA B 1 57 ? -37.625 6.156 18.330 1.00 19.61 56 ALA B O 1
ATOM 2722 N N . LEU B 1 58 ? -39.198 4.564 17.880 1.00 19.10 57 LEU B N 1
ATOM 2723 C CA . LEU B 1 58 ? -38.636 4.124 16.576 1.00 18.47 57 LEU B CA 1
ATOM 2724 C C . LEU B 1 58 ? -38.772 5.269 15.569 1.00 18.97 57 LEU B C 1
ATOM 2725 O O . LEU B 1 58 ? -37.785 5.543 14.857 1.00 18.85 57 LEU B O 1
ATOM 2730 N N . LEU B 1 59 ? -39.938 5.920 15.523 1.00 18.78 58 LEU B N 1
ATOM 2731 C CA . LEU B 1 59 ? -40.220 7.013 14.551 1.00 19.01 58 LEU B CA 1
ATOM 2732 C C . LEU B 1 59 ? -39.303 8.201 14.854 1.00 19.17 58 LEU B C 1
ATOM 2733 O O . LEU B 1 59 ? -38.778 8.797 13.910 1.00 20.43 58 LEU B O 1
ATOM 2738 N N . ASP B 1 60 ? -39.093 8.517 16.135 1.00 18.96 59 ASP B N 1
ATOM 2739 C CA . ASP B 1 60 ? -38.251 9.669 16.549 1.00 20.13 59 ASP B CA 1
ATOM 2740 C C . ASP B 1 60 ? -36.783 9.382 16.212 1.00 19.12 59 ASP B C 1
ATOM 2741 O O . ASP B 1 60 ? -36.093 10.314 15.751 1.00 18.95 59 ASP B O 1
ATOM 2746 N N . GLN B 1 61 ? -36.326 8.147 16.436 1.00 19.75 60 GLN B N 1
ATOM 2747 C CA . GLN B 1 61 ? -34.942 7.701 16.124 1.00 18.96 60 GLN B CA 1
ATOM 2748 C C . GLN B 1 61 ? -34.711 7.852 14.620 1.00 18.60 60 GLN B C 1
ATOM 2749 O O . GLN B 1 61 ? -33.644 8.359 14.251 1.00 18.08 60 GLN B O 1
ATOM 2755 N N . GLU B 1 62 ? -35.692 7.448 13.812 1.00 18.47 61 GLU B N 1
ATOM 2756 C CA . GLU B 1 62 ? -35.617 7.516 12.329 1.00 18.23 61 GLU B CA 1
ATOM 2757 C C . GLU B 1 62 ? -35.386 8.972 11.912 1.00 19.14 61 GLU B C 1
ATOM 2758 O O . GLU B 1 62 ? -34.467 9.220 11.120 1.00 18.96 61 GLU B O 1
ATOM 2764 N N . ALA B 1 63 ? -36.185 9.897 12.444 1.00 19.08 62 ALA B N 1
ATOM 2765 C CA . ALA B 1 63 ? -36.084 11.345 12.147 1.00 19.94 62 ALA B CA 1
ATOM 2766 C C . ALA B 1 63 ? -34.693 11.864 12.539 1.00 20.93 62 ALA B C 1
ATOM 2767 O O . ALA B 1 63 ? -34.104 12.622 11.744 1.00 21.38 62 ALA B O 1
ATOM 2769 N N . GLU B 1 64 ? -34.187 11.472 13.715 1.00 21.03 63 GLU B N 1
ATOM 2770 C CA . GLU B 1 64 ? -32.854 11.890 14.234 1.00 22.10 63 GLU B CA 1
ATOM 2771 C C . GLU B 1 64 ? -31.744 11.404 13.292 1.00 20.60 63 GLU B C 1
ATOM 2772 O O . GLU B 1 64 ? -30.858 12.213 12.955 1.00 20.58 63 GLU B O 1
ATOM 2778 N N . LEU B 1 65 ? -31.783 10.135 12.878 1.00 19.69 64 LEU B N 1
ATOM 2779 C CA . LEU B 1 65 ? -30.750 9.550 11.985 1.00 18.85 64 LEU B CA 1
ATOM 2780 C C . LEU B 1 65 ? -30.824 10.234 10.615 1.00 18.99 64 LEU B C 1
ATOM 2781 O O . LEU B 1 65 ? -29.758 10.578 10.086 1.00 18.65 64 LEU B O 1
ATOM 2786 N N . SER B 1 66 ? -32.037 10.449 10.096 1.00 19.46 65 SER B N 1
ATOM 2787 C CA . SER B 1 66 ? -32.297 11.129 8.797 1.00 19.15 65 SER B CA 1
ATOM 2788 C C . SER B 1 66 ? -31.672 12.528 8.819 1.00 20.31 65 SER B C 1
ATOM 2789 O O . SER B 1 66 ? -30.998 12.895 7.845 1.00 21.39 65 SER B O 1
ATOM 2792 N N . ALA B 1 67 ? -31.881 13.269 9.910 1.00 20.79 66 ALA B N 1
ATOM 2793 C CA . ALA B 1 67 ? -31.333 14.629 10.130 1.00 21.57 66 ALA B CA 1
ATOM 2794 C C . ALA B 1 67 ? -29.799 14.586 10.137 1.00 21.82 66 ALA B C 1
ATOM 2795 O O . ALA B 1 67 ? -29.182 15.545 9.631 1.00 24.06 66 ALA B O 1
ATOM 2797 N N . GLU B 1 68 ? -29.213 13.520 10.692 1.00 21.83 67 GLU B N 1
ATOM 2798 C CA . GLU B 1 68 ? -27.743 13.357 10.852 1.00 22.79 67 GLU B CA 1
ATOM 2799 C C . GLU B 1 68 ? -27.080 13.131 9.484 1.00 21.67 67 GLU B C 1
ATOM 2800 O O . GLU B 1 68 ? -26.065 13.793 9.218 1.00 22.37 67 GLU B O 1
ATOM 2806 N N . THR B 1 69 ? -27.610 12.224 8.656 1.00 20.77 68 THR B N 1
ATOM 2807 C CA . THR B 1 69 ? -26.935 11.767 7.407 1.00 19.89 68 THR B CA 1
ATOM 2808 C C . THR B 1 69 ? -27.460 12.492 6.163 1.00 20.36 68 THR B C 1
ATOM 2809 O O . THR B 1 69 ? -26.687 12.575 5.193 1.00 21.55 68 THR B O 1
ATOM 2813 N N . GLY B 1 70 ? -28.715 12.952 6.162 1.00 20.25 69 GLY B N 1
ATOM 2814 C CA . GLY B 1 70 ? -29.360 13.542 4.969 1.00 20.89 69 GLY B CA 1
ATOM 2815 C C . GLY B 1 70 ? -30.133 12.509 4.163 1.00 20.92 69 GLY B C 1
ATOM 2816 O O . GLY B 1 70 ? -30.742 12.898 3.151 1.00 22.58 69 GLY B O 1
ATOM 2817 N N . ASN B 1 71 ? -30.123 11.240 4.584 1.00 19.91 70 ASN B N 1
ATOM 2818 C CA . ASN B 1 71 ? -30.932 10.158 3.962 1.00 19.37 70 ASN B CA 1
ATOM 2819 C C . ASN B 1 71 ? -32.386 10.355 4.371 1.00 19.19 70 ASN B C 1
ATOM 2820 O O . ASN B 1 71 ? -32.699 10.230 5.550 1.00 18.54 70 ASN B O 1
ATOM 2825 N N . PRO B 1 72 ? -33.317 10.681 3.443 1.00 18.51 71 PRO B N 1
ATOM 2826 C CA . PRO B 1 72 ? -34.734 10.775 3.789 1.00 18.92 71 PRO B CA 1
ATOM 2827 C C . PRO B 1 72 ? -35.290 9.394 4.159 1.00 18.06 71 PRO B C 1
ATOM 2828 O O . PRO B 1 72 ? -34.652 8.397 3.851 1.00 17.69 71 PRO B O 1
ATOM 2832 N N . PHE B 1 73 ? -36.461 9.355 4.795 1.00 18.18 72 PHE B N 1
ATOM 2833 C CA . PHE B 1 73 ? -37.093 8.088 5.235 1.00 18.04 72 PHE B CA 1
ATOM 2834 C C . PHE B 1 73 ? -38.566 8.047 4.833 1.00 18.22 72 PHE B C 1
ATOM 2835 O O . PHE B 1 73 ? -39.266 9.084 4.808 1.00 19.37 72 PHE B O 1
ATOM 2843 N N . ILE B 1 74 ? -38.995 6.831 4.503 1.00 18.17 73 ILE B N 1
ATOM 2844 C CA . ILE B 1 74 ? -40.408 6.419 4.290 1.00 18.65 73 ILE B CA 1
ATOM 2845 C C . ILE B 1 74 ? -40.609 5.190 5.171 1.00 18.69 73 ILE B C 1
ATOM 2846 O O . ILE B 1 74 ? -39.703 4.340 5.174 1.00 19.42 73 ILE B O 1
ATOM 2851 N N . ILE B 1 75 ? -41.706 5.132 5.925 1.00 18.27 74 ILE B N 1
ATOM 2852 C CA . ILE B 1 75 ? -41.982 4.015 6.874 1.00 18.44 74 ILE B CA 1
ATOM 2853 C C . ILE B 1 75 ? -42.695 2.910 6.091 1.00 18.00 74 ILE B C 1
ATOM 2854 O O . ILE B 1 75 ? -43.697 3.203 5.429 1.00 17.44 74 ILE B O 1
ATOM 2859 N N . ASP B 1 76 ? -42.171 1.688 6.167 1.00 17.40 75 ASP B N 1
ATOM 2860 C CA . ASP B 1 76 ? -42.850 0.459 5.691 1.00 16.42 75 ASP B CA 1
ATOM 2861 C C . ASP B 1 76 ? -43.791 -0.023 6.804 1.00 16.51 75 ASP B C 1
ATOM 2862 O O . ASP B 1 76 ? -43.300 -0.619 7.791 1.00 17.54 75 ASP B O 1
ATOM 2867 N N . VAL B 1 77 ? -45.091 0.243 6.655 1.00 16.29 76 VAL B N 1
ATOM 2868 C CA . VAL B 1 77 ? -46.144 -0.120 7.645 1.00 16.73 76 VAL B CA 1
ATOM 2869 C C . VAL B 1 77 ? -46.765 -1.455 7.230 1.00 16.71 76 VAL B C 1
ATOM 2870 O O . VAL B 1 77 ? -47.567 -1.473 6.280 1.00 15.61 76 VAL B O 1
ATOM 2874 N N . LEU B 1 78 ? -46.404 -2.529 7.934 1.00 16.38 77 LEU B N 1
ATOM 2875 C CA . LEU B 1 78 ? -46.887 -3.906 7.648 1.00 18.03 77 LEU B CA 1
ATOM 2876 C C . LEU B 1 78 ? -48.103 -4.235 8.521 1.00 19.28 77 LEU B C 1
ATOM 2877 O O . LEU B 1 78 ? -48.141 -3.794 9.683 1.00 20.72 77 LEU B O 1
ATOM 2882 N N . GLY B 1 79 ? -49.042 -5.005 7.970 1.00 20.55 78 GLY B N 1
ATOM 2883 C CA . GLY B 1 79 ? -50.231 -5.516 8.677 1.00 20.70 78 GLY B CA 1
ATOM 2884 C C . GLY B 1 79 ? -50.726 -6.791 8.025 1.00 21.24 78 GLY B C 1
ATOM 2885 O O . GLY B 1 79 ? -50.581 -6.915 6.791 1.00 21.32 78 GLY B O 1
ATOM 2886 N N . GLU B 1 80 ? -51.278 -7.718 8.807 1.00 21.61 79 GLU B N 1
ATOM 2887 C CA . GLU B 1 80 ? -51.749 -9.030 8.286 1.00 23.02 79 GLU B CA 1
ATOM 2888 C C . GLU B 1 80 ? -53.280 -9.067 8.328 1.00 22.14 79 GLU B C 1
ATOM 2889 O O . GLU B 1 80 ? -53.851 -10.103 7.951 1.00 25.00 79 GLU B O 1
ATOM 2895 N N . SER B 1 81 ? -53.919 -7.968 8.740 1.00 22.46 80 SER B N 1
ATOM 2896 C CA . SER B 1 81 ? -55.395 -7.829 8.823 1.00 22.08 80 SER B CA 1
ATOM 2897 C C . SER B 1 81 ? -55.790 -6.378 8.533 1.00 21.33 80 SER B C 1
ATOM 2898 O O . SER B 1 81 ? -54.968 -5.468 8.766 1.00 20.75 80 SER B O 1
ATOM 2901 N N . VAL B 1 82 ? -57.010 -6.174 8.040 1.00 20.72 81 VAL B N 1
ATOM 2902 C CA . VAL B 1 82 ? -57.566 -4.818 7.765 1.00 20.91 81 VAL B CA 1
ATOM 2903 C C . VAL B 1 82 ? -57.589 -4.022 9.078 1.00 20.96 81 VAL B C 1
ATOM 2904 O O . VAL B 1 82 ? -57.174 -2.852 9.064 1.00 20.96 81 VAL B O 1
ATOM 2908 N N . GLU B 1 83 ? -58.044 -4.633 10.175 1.00 22.04 82 GLU B N 1
ATOM 2909 C CA . GLU B 1 83 ? -58.182 -3.939 11.483 1.00 23.08 82 GLU B CA 1
ATOM 2910 C C . GLU B 1 83 ? -56.810 -3.453 11.970 1.00 21.56 82 GLU B C 1
ATOM 2911 O O . GLU B 1 83 ? -56.728 -2.296 12.448 1.00 20.84 82 GLU B O 1
ATOM 2917 N N . ALA B 1 84 ? -55.787 -4.310 11.895 1.00 20.48 83 ALA B N 1
ATOM 2918 C CA . ALA B 1 84 ? -54.425 -4.023 12.400 1.00 21.19 83 ALA B CA 1
ATOM 2919 C C . ALA B 1 84 ? -53.773 -2.939 11.535 1.00 20.74 83 ALA B C 1
ATOM 2920 O O . ALA B 1 84 ? -53.308 -1.927 12.114 1.00 22.06 83 ALA B O 1
ATOM 2922 N N . LEU B 1 85 ? -53.772 -3.117 10.208 1.00 20.28 84 LEU B N 1
ATOM 2923 C CA . LEU B 1 85 ? -53.090 -2.180 9.276 1.00 19.16 84 LEU B CA 1
ATOM 2924 C C . LEU B 1 85 ? -53.741 -0.795 9.384 1.00 18.21 84 LEU B C 1
ATOM 2925 O O . LEU B 1 85 ? -52.999 0.203 9.345 1.00 17.47 84 LEU B O 1
ATOM 2930 N N . THR B 1 86 ? -55.070 -0.726 9.497 1.00 18.66 85 THR B N 1
ATOM 2931 C CA . THR B 1 86 ? -55.808 0.555 9.660 1.00 20.27 85 THR B CA 1
ATOM 2932 C C . THR B 1 86 ? -55.287 1.277 10.911 1.00 20.03 85 THR B C 1
ATOM 2933 O O . THR B 1 86 ? -54.930 2.453 10.793 1.00 20.18 85 THR B O 1
ATOM 2937 N N . LYS B 1 87 ? -55.239 0.606 12.068 1.00 21.06 86 LYS B N 1
ATOM 2938 C CA . LYS B 1 87 ? -54.788 1.227 13.344 1.00 21.55 86 LYS B CA 1
ATOM 2939 C C . LYS B 1 87 ? -53.316 1.641 13.243 1.00 20.66 86 LYS B C 1
ATOM 2940 O O . LYS B 1 87 ? -52.967 2.722 13.754 1.00 22.32 86 LYS B O 1
ATOM 2946 N N . TYR B 1 88 ? -52.480 0.798 12.637 1.00 19.59 87 TYR B N 1
ATOM 2947 C CA . TYR B 1 88 ? -51.035 1.072 12.428 1.00 18.62 87 TYR B CA 1
ATOM 2948 C C . TYR B 1 88 ? -50.867 2.353 11.607 1.00 18.73 87 TYR B C 1
ATOM 2949 O O . TYR B 1 88 ? -50.055 3.213 11.985 1.00 18.07 87 TYR B O 1
ATOM 2958 N N . VAL B 1 89 ? -51.602 2.477 10.501 1.00 18.58 88 VAL B N 1
ATOM 2959 C CA . VAL B 1 89 ? -51.491 3.662 9.603 1.00 19.00 88 VAL B CA 1
ATOM 2960 C C . VAL B 1 89 ? -51.984 4.901 10.354 1.00 19.48 88 VAL B C 1
ATOM 2961 O O . VAL B 1 89 ? -51.322 5.946 10.256 1.00 19.51 88 VAL B O 1
ATOM 2965 N N . GLU B 1 90 ? -53.100 4.792 11.080 1.00 20.43 89 GLU B N 1
ATOM 2966 C CA . GLU B 1 90 ? -53.651 5.922 11.876 1.00 21.86 89 GLU B CA 1
ATOM 2967 C C . GLU B 1 90 ? -52.570 6.416 12.844 1.00 20.75 89 GLU B C 1
ATOM 2968 O O . GLU B 1 90 ? -52.397 7.642 12.955 1.00 20.83 89 GLU B O 1
ATOM 2974 N N . PHE B 1 91 ? -51.832 5.499 13.475 1.00 20.28 90 PHE B N 1
ATOM 2975 C CA . PHE B 1 91 ? -50.748 5.848 14.427 1.00 20.71 90 PHE B CA 1
ATOM 2976 C C . PHE B 1 91 ? -49.627 6.590 13.683 1.00 20.14 90 PHE B C 1
ATOM 2977 O O . PHE B 1 91 ? -49.188 7.645 14.169 1.00 19.80 90 PHE B O 1
ATOM 2985 N N . ILE B 1 92 ? -49.196 6.069 12.530 1.00 20.03 91 ILE B N 1
ATOM 2986 C CA . ILE B 1 92 ? -48.082 6.641 11.712 1.00 19.43 91 ILE B CA 1
ATOM 2987 C C . ILE B 1 92 ? -48.473 8.050 11.246 1.00 20.28 91 ILE B C 1
ATOM 2988 O O . ILE B 1 92 ? -47.599 8.935 11.234 1.00 19.15 91 ILE B O 1
ATOM 2993 N N . LEU B 1 93 ? -49.729 8.232 10.831 1.00 21.66 92 LEU B N 1
ATOM 2994 C CA . LEU B 1 93 ? -50.247 9.525 10.309 1.00 22.09 92 LEU B CA 1
ATOM 2995 C C . LEU B 1 93 ? -50.084 10.612 11.379 1.00 23.13 92 LEU B C 1
ATOM 2996 O O . LEU B 1 93 ? -49.669 11.731 11.031 1.00 23.01 92 LEU B O 1
ATOM 3001 N N . GLU B 1 94 ? -50.386 10.279 12.635 1.00 23.77 93 GLU B N 1
ATOM 3002 C CA . GLU B 1 94 ? -50.413 11.235 13.775 1.00 25.85 93 GLU B CA 1
ATOM 3003 C C . GLU B 1 94 ? -49.000 11.446 14.342 1.00 25.13 93 GLU B C 1
ATOM 3004 O O . GLU B 1 94 ? -48.774 12.535 14.907 1.00 26.70 93 GLU B O 1
ATOM 3010 N N . ASN B 1 95 ? -48.086 10.473 14.207 1.00 22.11 94 ASN B N 1
ATOM 3011 C CA . ASN B 1 95 ? -46.838 10.414 15.023 1.00 23.33 94 ASN B CA 1
ATOM 3012 C C . ASN B 1 95 ? -45.568 10.669 14.196 1.00 23.33 94 ASN B C 1
ATOM 3013 O O . ASN B 1 95 ? -44.486 10.743 14.806 1.00 24.26 94 ASN B O 1
ATOM 3018 N N . THR B 1 96 ? -45.678 10.805 12.875 1.00 22.88 95 THR B N 1
ATOM 3019 C CA . THR B 1 96 ? -44.579 11.268 11.984 1.00 22.49 95 THR B CA 1
ATOM 3020 C C . THR B 1 96 ? -45.205 12.085 10.856 1.00 21.80 95 THR B C 1
ATOM 3021 O O . THR B 1 96 ? -46.436 12.027 10.706 1.00 20.75 95 THR B O 1
ATOM 3025 N N . THR B 1 97 ? -44.382 12.815 10.106 1.00 23.53 96 THR B N 1
ATOM 3026 C CA . THR B 1 97 ? -44.785 13.521 8.863 1.00 24.07 96 THR B CA 1
ATOM 3027 C C . THR B 1 97 ? -44.377 12.699 7.639 1.00 22.88 96 THR B C 1
ATOM 3028 O O . THR B 1 97 ? -44.794 13.076 6.534 1.00 23.57 96 THR B O 1
ATOM 3032 N N . ALA B 1 98 ? -43.586 11.637 7.824 1.00 21.34 97 ALA B N 1
ATOM 3033 C CA . ALA B 1 98 ? -42.999 10.852 6.716 1.00 20.19 97 ALA B CA 1
ATOM 3034 C C . ALA B 1 98 ? -44.109 10.253 5.861 1.00 19.57 97 ALA B C 1
ATOM 3035 O O . ALA B 1 98 ? -45.182 9.912 6.360 1.00 19.66 97 ALA B O 1
ATOM 3037 N N . PRO B 1 99 ? -43.858 10.062 4.548 1.00 18.64 98 PRO B N 1
ATOM 3038 C CA . PRO B 1 99 ? -44.705 9.202 3.737 1.00 18.44 98 PRO B CA 1
ATOM 3039 C C . PRO B 1 99 ? -44.519 7.773 4.263 1.00 17.53 98 PRO B C 1
ATOM 3040 O O . PRO B 1 99 ? -43.577 7.519 5.002 1.00 16.36 98 PRO B O 1
ATOM 3044 N N . PHE B 1 100 ? -45.416 6.874 3.885 1.00 16.13 99 PHE B N 1
ATOM 3045 C CA . PHE B 1 100 ? -45.364 5.467 4.338 1.00 16.30 99 PHE B CA 1
ATOM 3046 C C . PHE B 1 100 ? -45.897 4.540 3.242 1.00 16.64 99 PHE B C 1
ATOM 3047 O O . PHE B 1 100 ? -46.712 4.971 2.377 1.00 15.99 99 PHE B O 1
ATOM 3055 N N . LEU B 1 101 ? -45.408 3.301 3.264 1.00 16.32 100 LEU B N 1
ATOM 3056 C CA . LEU B 1 101 ? -45.917 2.189 2.423 1.00 16.48 100 LEU B CA 1
ATOM 3057 C C . LEU B 1 101 ? -47.120 1.575 3.131 1.00 16.90 100 LEU B C 1
ATOM 3058 O O . LEU B 1 101 ? -46.983 1.225 4.330 1.00 17.16 100 LEU B O 1
ATOM 3063 N N . LEU B 1 102 ? -48.251 1.469 2.435 1.00 17.20 101 LEU B N 1
ATOM 3064 C CA . LEU B 1 102 ? -49.383 0.619 2.874 1.00 18.18 101 LEU B CA 1
ATOM 3065 C C . LEU B 1 102 ? -49.059 -0.808 2.431 1.00 17.93 101 LEU B C 1
ATOM 3066 O O . LEU B 1 102 ? -49.195 -1.111 1.224 1.00 19.89 101 LEU B O 1
ATOM 3071 N N . ASP B 1 103 ? -48.576 -1.625 3.368 1.00 17.79 102 ASP B N 1
ATOM 3072 C CA . ASP B 1 103 ? -47.865 -2.892 3.069 1.00 17.39 102 ASP B CA 1
ATOM 3073 C C . ASP B 1 103 ? -48.592 -4.061 3.730 1.00 17.99 102 ASP B C 1
ATOM 3074 O O . ASP B 1 103 ? -48.643 -4.121 4.972 1.00 20.27 102 ASP B O 1
ATOM 3079 N N . SER B 1 104 ? -49.148 -4.937 2.902 1.00 18.71 103 SER B N 1
ATOM 3080 C CA . SER B 1 104 ? -49.660 -6.280 3.265 1.00 18.72 103 SER B CA 1
ATOM 3081 C C . SER B 1 104 ? -49.371 -7.208 2.086 1.00 20.16 103 SER B C 1
ATOM 3082 O O . SER B 1 104 ? -49.400 -6.700 0.950 1.00 21.66 103 SER B O 1
ATOM 3085 N N . ILE B 1 105 ? -49.110 -8.498 2.311 1.00 22.75 104 ILE B N 1
ATOM 3086 C CA . ILE B 1 105 ? -48.937 -9.444 1.167 1.00 25.80 104 ILE B CA 1
ATOM 3087 C C . ILE B 1 105 ? -50.315 -9.743 0.564 1.00 25.89 104 ILE B C 1
ATOM 3088 O O . ILE B 1 105 ? -50.360 -10.186 -0.600 1.00 28.57 104 ILE B O 1
ATOM 3093 N N . SER B 1 106 ? -51.390 -9.488 1.318 1.00 25.17 105 SER B N 1
ATOM 3094 C CA . SER B 1 106 ? -52.801 -9.692 0.897 1.00 25.17 105 SER B CA 1
ATOM 3095 C C . SER B 1 106 ? -53.325 -8.444 0.192 1.00 25.05 105 SER B C 1
ATOM 3096 O O . SER B 1 106 ? -53.451 -7.398 0.823 1.00 24.52 105 SER B O 1
ATOM 3099 N N . PRO B 1 107 ? -53.682 -8.500 -1.113 1.00 25.83 106 PRO B N 1
ATOM 3100 C CA . PRO B 1 107 ? -54.352 -7.369 -1.758 1.00 26.50 106 PRO B CA 1
ATOM 3101 C C . PRO B 1 107 ? -55.688 -6.995 -1.091 1.00 26.65 106 PRO B C 1
ATOM 3102 O O . PRO B 1 107 ? -56.066 -5.843 -1.174 1.00 27.08 106 PRO B O 1
ATOM 3106 N N . ASP B 1 108 ? -56.359 -7.959 -0.453 1.00 26.13 107 ASP B N 1
ATOM 3107 C CA . ASP B 1 108 ? -57.678 -7.759 0.205 1.00 26.26 107 ASP B CA 1
ATOM 3108 C C . ASP B 1 108 ? -57.478 -6.923 1.473 1.00 25.29 107 ASP B C 1
ATOM 3109 O O . ASP B 1 108 ? -58.326 -6.050 1.744 1.00 26.71 107 ASP B O 1
ATOM 3114 N N . VAL B 1 109 ? -56.389 -7.173 2.203 1.00 22.80 108 VAL B N 1
ATOM 3115 C CA . VAL B 1 109 ? -56.001 -6.379 3.404 1.00 21.85 108 VAL B CA 1
ATOM 3116 C C . VAL B 1 109 ? -55.688 -4.947 2.960 1.00 20.08 108 VAL B C 1
ATOM 3117 O O . VAL B 1 109 ? -56.205 -4.024 3.608 1.00 19.91 108 VAL B O 1
ATOM 3121 N N . ARG B 1 110 ? -54.912 -4.768 1.883 1.00 20.25 109 ARG B N 1
ATOM 3122 C CA . ARG B 1 110 ? -54.480 -3.425 1.411 1.00 19.87 109 ARG B CA 1
ATOM 3123 C C . ARG B 1 110 ? -55.718 -2.609 1.022 1.00 20.08 109 ARG B C 1
ATOM 3124 O O . ARG B 1 110 ? -55.860 -1.463 1.499 1.00 17.93 109 ARG B O 1
ATOM 3132 N N . VAL B 1 111 ? -56.578 -3.177 0.170 1.00 20.55 110 VAL B N 1
ATOM 3133 C CA . VAL B 1 111 ? -57.813 -2.496 -0.319 1.00 20.45 110 VAL B CA 1
ATOM 3134 C C . VAL B 1 111 ? -58.744 -2.239 0.877 1.00 20.26 110 VAL B C 1
ATOM 3135 O O . VAL B 1 111 ? -59.269 -1.115 0.980 1.00 19.37 110 VAL B O 1
ATOM 3139 N N . GLY B 1 112 ? -58.932 -3.236 1.746 1.00 19.97 111 GLY B N 1
ATOM 3140 C CA . GLY B 1 112 ? -59.750 -3.122 2.971 1.00 20.01 111 GLY B CA 1
ATOM 3141 C C . GLY B 1 112 ? -59.269 -1.983 3.854 1.00 19.79 111 GLY B C 1
ATOM 3142 O O . GLY B 1 112 ? -60.102 -1.162 4.268 1.00 21.18 111 GLY B O 1
ATOM 3143 N N . ALA B 1 113 ? -57.963 -1.909 4.116 1.00 19.72 112 ALA B N 1
ATOM 3144 C CA . ALA B 1 113 ? -57.358 -0.818 4.914 1.00 20.91 112 ALA B CA 1
ATOM 3145 C C . ALA B 1 113 ? -57.631 0.524 4.229 1.00 20.87 112 ALA B C 1
ATOM 3146 O O . ALA B 1 113 ? -58.075 1.449 4.925 1.00 21.86 112 ALA B O 1
ATOM 3148 N N . LEU B 1 114 ? -57.409 0.612 2.909 1.00 20.52 113 LEU B N 1
ATOM 3149 C CA . LEU B 1 114 ? -57.637 1.853 2.117 1.00 21.48 113 LEU B CA 1
ATOM 3150 C C . LEU B 1 114 ? -59.052 2.392 2.353 1.00 21.89 113 LEU B C 1
ATOM 3151 O O . LEU B 1 114 ? -59.186 3.620 2.531 1.00 22.53 113 LEU B O 1
ATOM 3156 N N . LYS B 1 115 ? -60.068 1.525 2.297 1.00 23.08 114 LYS B N 1
ATOM 3157 C CA . LYS B 1 115 ? -61.486 1.916 2.518 1.00 25.18 114 LYS B CA 1
ATOM 3158 C C . LYS B 1 115 ? -61.638 2.473 3.939 1.00 26.89 114 LYS B C 1
ATOM 3159 O O . LYS B 1 115 ? -62.228 3.560 4.080 1.00 29.77 114 LYS B O 1
ATOM 3165 N N . ASN B 1 116 ? -61.103 1.774 4.944 1.00 26.91 115 ASN B N 1
ATOM 3166 C CA . ASN B 1 116 ? -61.215 2.158 6.380 1.00 28.27 115 ASN B CA 1
ATOM 3167 C C . ASN B 1 116 ? -60.559 3.518 6.642 1.00 28.40 115 ASN B C 1
ATOM 3168 O O . ASN B 1 116 ? -61.068 4.253 7.514 1.00 31.93 115 ASN B O 1
ATOM 3173 N N . LEU B 1 117 ? -59.457 3.824 5.951 1.00 27.73 116 LEU B N 1
ATOM 3174 C CA . LEU B 1 117 ? -58.622 5.027 6.214 1.00 29.00 116 LEU B CA 1
ATOM 3175 C C . LEU B 1 117 ? -59.336 6.297 5.733 1.00 31.12 116 LEU B C 1
ATOM 3176 O O . LEU B 1 117 ? -59.066 7.369 6.312 1.00 34.89 116 LEU B O 1
ATOM 3181 N N . GLY B 1 118 ? -60.218 6.189 4.734 1.00 32.26 117 GLY B N 1
ATOM 3182 C CA . GLY B 1 118 ? -61.072 7.306 4.284 1.00 31.64 117 GLY B CA 1
ATOM 3183 C C . GLY B 1 118 ? -60.335 8.244 3.345 1.00 31.35 117 GLY B C 1
ATOM 3184 O O . GLY B 1 118 ? -59.320 7.819 2.756 1.00 32.40 117 GLY B O 1
ATOM 3185 N N . LYS B 1 119 ? -60.819 9.485 3.224 1.00 30.06 118 LYS B N 1
ATOM 3186 C CA . LYS B 1 119 ? -60.489 10.399 2.097 1.00 31.76 118 LYS B CA 1
ATOM 3187 C C . LYS B 1 119 ? -59.884 11.717 2.594 1.00 30.36 118 LYS B C 1
ATOM 3188 O O . LYS B 1 119 ? -59.895 12.687 1.810 1.00 29.56 118 LYS B O 1
ATOM 3194 N N . ASP B 1 120 ? -59.369 11.776 3.827 1.00 29.76 119 ASP B N 1
ATOM 3195 C CA . ASP B 1 120 ? -58.593 12.957 4.289 1.00 30.03 119 ASP B CA 1
ATOM 3196 C C . ASP B 1 120 ? -57.458 13.168 3.289 1.00 28.39 119 ASP B C 1
ATOM 3197 O O . ASP B 1 120 ? -56.758 12.217 2.948 1.00 28.63 119 ASP B O 1
ATOM 3202 N N . PRO B 1 121 ? -57.258 14.398 2.759 1.00 27.99 120 PRO B N 1
ATOM 3203 C CA . PRO B 1 121 ? -56.203 14.652 1.774 1.00 27.74 120 PRO B CA 1
ATOM 3204 C C . PRO B 1 121 ? -54.784 14.257 2.220 1.00 27.60 120 PRO B C 1
ATOM 3205 O O . PRO B 1 121 ? -53.928 14.146 1.361 1.00 26.66 120 PRO B O 1
ATOM 3209 N N . GLU B 1 122 ? -54.560 14.060 3.525 1.00 27.93 121 GLU B N 1
ATOM 3210 C CA . GLU B 1 122 ? -53.265 13.580 4.082 1.00 29.58 121 GLU B CA 1
ATOM 3211 C C . GLU B 1 122 ? -52.949 12.176 3.553 1.00 29.01 121 GLU B C 1
ATOM 3212 O O . GLU B 1 122 ? -51.751 11.878 3.373 1.00 30.00 121 GLU B O 1
ATOM 3218 N N . ILE B 1 123 ? -53.973 11.338 3.350 1.00 28.71 122 ILE B N 1
ATOM 3219 C CA . ILE B 1 123 ? -53.817 9.956 2.803 1.00 29.18 122 ILE B CA 1
ATOM 3220 C C . ILE B 1 123 ? -53.182 10.066 1.412 1.00 27.66 122 ILE B C 1
ATOM 3221 O O . ILE B 1 123 ? -52.123 9.443 1.194 1.00 26.48 122 ILE B O 1
ATOM 3226 N N . GLN B 1 124 ? -53.789 10.852 0.517 1.00 27.37 123 GLN B N 1
ATOM 3227 C CA . GLN B 1 124 ? -53.289 11.065 -0.870 1.00 28.72 123 GLN B CA 1
ATOM 3228 C C . GLN B 1 124 ? -51.827 11.527 -0.843 1.00 26.49 123 GLN B C 1
ATOM 3229 O O . GLN B 1 124 ? -51.056 11.101 -1.729 1.00 26.94 123 GLN B O 1
ATOM 3235 N N . LYS B 1 125 ? -51.467 12.403 0.102 1.00 24.03 124 LYS B N 1
ATOM 3236 C CA . LYS B 1 125 ? -50.143 13.078 0.119 1.00 25.19 124 LYS B CA 1
ATOM 3237 C C . LYS B 1 125 ? -49.060 12.094 0.572 1.00 22.73 124 LYS B C 1
ATOM 3238 O O . LYS B 1 125 ? -47.933 12.207 0.058 1.00 22.57 124 LYS B O 1
ATOM 3244 N N . ARG B 1 126 ? -49.382 11.173 1.491 1.00 20.89 125 ARG B N 1
ATOM 3245 C CA . ARG B 1 126 ? -48.364 10.407 2.261 1.00 19.60 125 ARG B CA 1
ATOM 3246 C C . ARG B 1 126 ? -48.420 8.901 1.991 1.00 18.55 125 ARG B C 1
ATOM 3247 O O . ARG B 1 126 ? -47.380 8.249 2.203 1.00 19.09 125 ARG B O 1
ATOM 3255 N N . LEU B 1 127 ? -49.558 8.355 1.553 1.00 18.22 126 LEU B N 1
ATOM 3256 C CA . LEU B 1 127 ? -49.729 6.883 1.434 1.00 17.88 126 LEU B CA 1
ATOM 3257 C C . LEU B 1 127 ? -49.218 6.410 0.071 1.00 17.05 126 LEU B C 1
ATOM 3258 O O . LEU B 1 127 ? -49.699 6.923 -0.971 1.00 18.75 126 LEU B O 1
ATOM 3263 N N . ILE B 1 128 ? -48.294 5.447 0.086 1.00 16.27 127 ILE B N 1
ATOM 3264 C CA . ILE B 1 128 ? -47.741 4.780 -1.131 1.00 16.23 127 ILE B CA 1
ATOM 3265 C C . ILE B 1 128 ? -48.258 3.340 -1.151 1.00 16.36 127 ILE B C 1
ATOM 3266 O O . ILE B 1 128 ? -48.052 2.634 -0.151 1.00 17.05 127 ILE B O 1
ATOM 3271 N N . TYR B 1 129 ? -48.864 2.902 -2.257 1.00 16.96 128 TYR B N 1
ATOM 3272 C CA . TYR B 1 129 ? -49.453 1.544 -2.379 1.00 16.59 128 TYR B CA 1
ATOM 3273 C C . TYR B 1 129 ? -48.327 0.536 -2.610 1.00 16.57 128 TYR B C 1
ATOM 3274 O O . TYR B 1 129 ? -47.592 0.674 -3.612 1.00 17.39 128 TYR B O 1
ATOM 3283 N N . ASN B 1 130 ? -48.230 -0.459 -1.725 1.00 16.02 129 ASN B N 1
ATOM 3284 C CA . ASN B 1 130 ? -47.144 -1.471 -1.691 1.00 16.14 129 ASN B CA 1
ATOM 3285 C C . ASN B 1 130 ? -47.778 -2.862 -1.721 1.00 16.85 129 ASN B C 1
ATOM 3286 O O . ASN B 1 130 ? -47.972 -3.464 -0.671 1.00 16.79 129 ASN B O 1
ATOM 3291 N N . SER B 1 131 ? -48.069 -3.411 -2.908 1.00 17.67 130 SER B N 1
ATOM 3292 C CA . SER B 1 131 ? -47.568 -2.954 -4.191 1.00 18.31 130 SER B CA 1
ATOM 3293 C C . SER B 1 131 ? -48.538 -3.356 -5.301 1.00 17.51 130 SER B C 1
ATOM 3294 O O . SER B 1 131 ? -49.433 -4.188 -5.049 1.00 15.77 130 SER B O 1
ATOM 3297 N N . ILE B 1 132 ? -48.321 -2.804 -6.499 1.00 17.11 131 ILE B N 1
ATOM 3298 C CA . ILE B 1 132 ? -48.893 -3.322 -7.774 1.00 18.05 131 ILE B CA 1
ATOM 3299 C C . ILE B 1 132 ? -47.988 -4.477 -8.219 1.00 17.89 131 ILE B C 1
ATOM 3300 O O . ILE B 1 132 ? -46.790 -4.245 -8.480 1.00 16.51 131 ILE B O 1
ATOM 3305 N N . GLU B 1 133 ? -48.536 -5.694 -8.200 1.00 19.78 132 GLU B N 1
ATOM 3306 C CA . GLU B 1 133 ? -47.786 -6.965 -8.346 1.00 21.75 132 GLU B CA 1
ATOM 3307 C C . GLU B 1 133 ? -48.251 -7.679 -9.614 1.00 22.81 132 GLU B C 1
ATOM 3308 O O . GLU B 1 133 ? -49.249 -7.236 -10.199 1.00 22.03 132 GLU B O 1
ATOM 3314 N N . GLU B 1 134 ? -47.572 -8.772 -9.961 1.00 24.56 133 GLU B N 1
ATOM 3315 C CA . GLU B 1 134 ? -47.844 -9.605 -11.165 1.00 25.88 133 GLU B CA 1
ATOM 3316 C C . GLU B 1 134 ? -49.347 -9.874 -11.310 1.00 26.22 133 GLU B C 1
ATOM 3317 O O . GLU B 1 134 ? -49.868 -9.724 -12.437 1.00 26.93 133 GLU B O 1
ATOM 3323 N N . HIS B 1 135 ? -50.004 -10.289 -10.222 1.00 25.59 134 HIS B N 1
ATOM 3324 C CA . HIS B 1 135 ? -51.422 -10.738 -10.201 1.00 26.05 134 HIS B CA 1
ATOM 3325 C C . HIS B 1 135 ? -52.321 -9.632 -9.637 1.00 24.43 134 HIS B C 1
ATOM 3326 O O . HIS B 1 135 ? -53.300 -9.965 -8.941 1.00 25.10 134 HIS B O 1
ATOM 3333 N N . TYR B 1 136 ? -52.010 -8.366 -9.935 1.00 23.23 135 TYR B N 1
ATOM 3334 C CA . TYR B 1 136 ? -52.870 -7.201 -9.598 1.00 22.90 135 TYR B CA 1
ATOM 3335 C C . TYR B 1 136 ? -54.288 -7.467 -10.112 1.00 23.45 135 TYR B C 1
ATOM 3336 O O . TYR B 1 136 ? -54.442 -8.116 -11.172 1.00 23.82 135 TYR B O 1
ATOM 3345 N N . THR B 1 137 ? -55.290 -6.966 -9.389 1.00 23.12 136 THR B N 1
ATOM 3346 C CA . THR B 1 137 ? -56.726 -7.089 -9.744 1.00 23.11 136 THR B CA 1
ATOM 3347 C C . THR B 1 137 ? -57.257 -5.730 -10.207 1.00 22.83 136 THR B C 1
ATOM 3348 O O . THR B 1 137 ? -56.696 -4.686 -9.798 1.00 21.47 136 THR B O 1
ATOM 3352 N N . GLU B 1 138 ? -58.312 -5.747 -11.023 1.00 22.68 137 GLU B N 1
ATOM 3353 C CA . GLU B 1 138 ? -59.035 -4.521 -11.450 1.00 23.59 137 GLU B CA 1
ATOM 3354 C C . GLU B 1 138 ? -59.564 -3.789 -10.210 1.00 22.73 137 GLU B C 1
ATOM 3355 O O . GLU B 1 138 ? -59.607 -2.542 -10.230 1.00 23.71 137 GLU B O 1
ATOM 3361 N N . GLU B 1 139 ? -59.927 -4.530 -9.161 1.00 22.13 138 GLU B N 1
ATOM 3362 C CA . GLU B 1 139 ? -60.424 -3.955 -7.885 1.00 21.85 138 GLU B CA 1
ATOM 3363 C C . GLU B 1 139 ? -59.324 -3.114 -7.228 1.00 20.75 138 GLU B C 1
ATOM 3364 O O . GLU B 1 139 ? -59.641 -1.995 -6.783 1.00 20.34 138 GLU B O 1
ATOM 3370 N N . GLU B 1 140 ? -58.087 -3.620 -7.154 1.00 20.66 139 GLU B N 1
ATOM 3371 C CA . GLU B 1 140 ? -56.947 -2.846 -6.587 1.00 20.30 139 GLU B CA 1
ATOM 3372 C C . GLU B 1 140 ? -56.805 -1.542 -7.375 1.00 20.07 139 GLU B C 1
ATOM 3373 O O . GLU B 1 140 ? -56.723 -0.463 -6.752 1.00 19.67 139 GLU B O 1
ATOM 3379 N N . LEU B 1 141 ? -56.777 -1.640 -8.703 1.00 20.45 140 LEU B N 1
ATOM 3380 C CA . LEU B 1 141 ? -56.589 -0.462 -9.588 1.00 20.67 140 LEU B CA 1
ATOM 3381 C C . LEU B 1 141 ? -57.711 0.547 -9.310 1.00 18.85 140 LEU B C 1
ATOM 3382 O O . LEU B 1 141 ? -57.405 1.746 -9.131 1.00 18.04 140 LEU B O 1
ATOM 3387 N N . ALA B 1 142 ? -58.958 0.076 -9.232 1.00 18.72 141 ALA B N 1
ATOM 3388 C CA . ALA B 1 142 ? -60.152 0.917 -8.979 1.00 19.33 141 ALA B CA 1
ATOM 3389 C C . ALA B 1 142 ? -60.096 1.521 -7.568 1.00 18.60 141 ALA B C 1
ATOM 3390 O O . ALA B 1 142 ? -60.501 2.690 -7.413 1.00 17.52 141 ALA B O 1
ATOM 3392 N N . ALA B 1 143 ? -59.648 0.759 -6.564 1.00 18.92 142 ALA B N 1
ATOM 3393 C CA . ALA B 1 143 ? -59.554 1.230 -5.159 1.00 18.80 142 ALA B CA 1
ATOM 3394 C C . ALA B 1 143 ? -58.476 2.316 -5.051 1.00 18.35 142 ALA B C 1
ATOM 3395 O O . ALA B 1 143 ? -58.728 3.358 -4.408 1.00 16.98 142 ALA B O 1
ATOM 3397 N N . ILE B 1 144 ? -57.325 2.094 -5.684 1.00 18.59 143 ILE B N 1
ATOM 3398 C CA . ILE B 1 144 ? -56.199 3.070 -5.743 1.00 19.22 143 ILE B CA 1
ATOM 3399 C C . ILE B 1 144 ? -56.716 4.372 -6.367 1.00 19.69 143 ILE B C 1
ATOM 3400 O O . ILE B 1 144 ? -56.458 5.450 -5.795 1.00 20.36 143 ILE B O 1
ATOM 3405 N N . LYS B 1 145 ? -57.423 4.270 -7.494 1.00 20.27 144 LYS B N 1
ATOM 3406 C CA . LYS B 1 145 ? -57.957 5.445 -8.232 1.00 22.37 144 LYS B CA 1
ATOM 3407 C C . LYS B 1 145 ? -58.971 6.182 -7.344 1.00 22.69 144 LYS B C 1
ATOM 3408 O O . LYS B 1 145 ? -58.874 7.422 -7.240 1.00 21.73 144 LYS B O 1
ATOM 3414 N N . GLU B 1 146 ? -59.886 5.450 -6.701 1.00 23.28 145 GLU B N 1
ATOM 3415 C CA . GLU B 1 146 ? -60.944 6.038 -5.837 1.00 23.66 145 GLU B CA 1
ATOM 3416 C C . GLU B 1 146 ? -60.283 6.783 -4.668 1.00 23.32 145 GLU B C 1
ATOM 3417 O O . GLU B 1 146 ? -60.832 7.820 -4.254 1.00 24.80 145 GLU B O 1
ATOM 3423 N N . ALA B 1 147 ? -59.142 6.289 -4.174 1.00 23.01 146 ALA B N 1
ATOM 3424 C CA . ALA B 1 147 ? -58.394 6.879 -3.038 1.00 22.55 146 ALA B CA 1
ATOM 3425 C C . ALA B 1 147 ? -57.564 8.086 -3.499 1.00 23.14 146 ALA B C 1
ATOM 3426 O O . ALA B 1 147 ? -57.137 8.862 -2.621 1.00 23.94 146 ALA B O 1
ATOM 3428 N N . GLY B 1 148 ? -57.347 8.239 -4.812 1.00 23.09 147 GLY B N 1
ATOM 3429 C CA . GLY B 1 148 ? -56.568 9.344 -5.405 1.00 22.77 147 GLY B CA 1
ATOM 3430 C C . GLY B 1 148 ? -55.091 9.258 -5.049 1.00 21.95 147 GLY B C 1
ATOM 3431 O O . GLY B 1 148 ? -54.448 10.323 -4.924 1.00 23.99 147 GLY B O 1
ATOM 3432 N N . LEU B 1 149 ? -54.552 8.044 -4.907 1.00 20.46 148 LEU B N 1
ATOM 3433 C CA . LEU B 1 149 ? -53.104 7.828 -4.646 1.00 20.91 148 LEU B CA 1
ATOM 3434 C C . LEU B 1 149 ? -52.322 8.191 -5.913 1.00 21.46 148 LEU B C 1
ATOM 3435 O O . LEU B 1 149 ? -52.829 7.901 -7.013 1.00 23.82 148 LEU B O 1
ATOM 3440 N N . LYS B 1 150 ? -51.140 8.796 -5.770 1.00 22.14 149 LYS B N 1
ATOM 3441 C CA . LYS B 1 150 ? -50.311 9.228 -6.929 1.00 23.51 149 LYS B CA 1
ATOM 3442 C C . LYS B 1 150 ? -48.983 8.461 -6.968 1.00 21.59 149 LYS B C 1
ATOM 3443 O O . LYS B 1 150 ? -48.315 8.531 -8.011 1.00 21.86 149 LYS B O 1
ATOM 3449 N N . THR B 1 151 ? -48.615 7.738 -5.905 1.00 19.18 150 THR B N 1
ATOM 3450 C CA . THR B 1 151 ? -47.366 6.930 -5.860 1.00 18.69 150 THR B CA 1
ATOM 3451 C C . THR B 1 151 ? -47.699 5.485 -5.490 1.00 18.34 150 THR B C 1
ATOM 3452 O O . THR B 1 151 ? -48.487 5.281 -4.557 1.00 18.93 150 THR B O 1
ATOM 3456 N N . ALA B 1 152 ? -47.115 4.523 -6.205 1.00 18.27 151 ALA B N 1
ATOM 3457 C CA . ALA B 1 152 ? -47.177 3.085 -5.863 1.00 18.22 151 ALA B CA 1
ATOM 3458 C C . ALA B 1 152 ? -45.800 2.452 -6.050 1.00 17.67 151 ALA B C 1
ATOM 3459 O O . ALA B 1 152 ? -45.080 2.831 -7.006 1.00 18.31 151 ALA B O 1
ATOM 3461 N N . VAL B 1 153 ? -45.469 1.490 -5.192 1.00 17.32 152 VAL B N 1
ATOM 3462 C CA . VAL B 1 153 ? -44.368 0.530 -5.464 1.00 16.91 152 VAL B CA 1
ATOM 3463 C C . VAL B 1 153 ? -44.878 -0.421 -6.546 1.00 17.21 152 VAL B C 1
ATOM 3464 O O . VAL B 1 153 ? -46.040 -0.851 -6.456 1.00 17.54 152 VAL B O 1
ATOM 3468 N N . ILE B 1 154 ? -44.061 -0.659 -7.569 1.00 17.21 153 ILE B N 1
ATOM 3469 C CA . ILE B 1 154 ? -44.351 -1.637 -8.647 1.00 17.56 153 ILE B CA 1
ATOM 3470 C C . ILE B 1 154 ? -43.444 -2.838 -8.411 1.00 17.17 153 ILE B C 1
ATOM 3471 O O . ILE B 1 154 ? -42.215 -2.667 -8.509 1.00 17.22 153 ILE B O 1
ATOM 3476 N N . LEU B 1 155 ? -44.010 -3.981 -8.039 1.00 19.17 154 LEU B N 1
ATOM 3477 C CA . LEU B 1 155 ? -43.192 -5.163 -7.674 1.00 20.49 154 LEU B CA 1
ATOM 3478 C C . LEU B 1 155 ? -43.014 -5.999 -8.940 1.00 21.02 154 LEU B C 1
ATOM 3479 O O . LEU B 1 155 ? -43.868 -6.866 -9.206 1.00 21.29 154 LEU B O 1
ATOM 3484 N N . ALA B 1 156 ? -41.953 -5.705 -9.696 1.00 21.39 155 ALA B N 1
ATOM 3485 C CA . ALA B 1 156 ? -41.665 -6.300 -11.021 1.00 22.24 155 ALA B CA 1
ATOM 3486 C C . ALA B 1 156 ? -40.953 -7.635 -10.800 1.00 22.98 155 ALA B C 1
ATOM 3487 O O . ALA B 1 156 ? -39.746 -7.735 -11.091 1.00 20.62 155 ALA B O 1
ATOM 3489 N N . PHE B 1 157 ? -41.704 -8.605 -10.279 1.00 25.17 156 PHE B N 1
ATOM 3490 C CA . PHE B 1 157 ? -41.221 -9.920 -9.794 1.00 27.94 156 PHE B CA 1
ATOM 3491 C C . PHE B 1 157 ? -42.235 -11.003 -10.178 1.00 29.43 156 PHE B C 1
ATOM 3492 O O . PHE B 1 157 ? -43.447 -10.753 -10.043 1.00 27.49 156 PHE B O 1
ATOM 3500 N N . SER B 1 158 ? -41.742 -12.158 -10.637 1.00 32.34 157 SER B N 1
ATOM 3501 C CA . SER B 1 158 ? -42.540 -13.349 -11.038 1.00 35.85 157 SER B CA 1
ATOM 3502 C C . SER B 1 158 ? -41.814 -14.631 -10.612 1.00 40.19 157 SER B C 1
ATOM 3503 O O . SER B 1 158 ? -40.747 -14.524 -9.977 1.00 41.25 157 SER B O 1
ATOM 3506 N N . LYS B 1 159 ? -42.381 -15.795 -10.945 1.00 43.37 158 LYS B N 1
ATOM 3507 C CA . LYS B 1 159 ? -41.730 -17.126 -10.796 1.00 44.43 158 LYS B CA 1
ATOM 3508 C C . LYS B 1 159 ? -41.649 -17.802 -12.171 1.00 45.64 158 LYS B C 1
ATOM 3509 O O . LYS B 1 159 ? -40.527 -18.197 -12.543 1.00 43.06 158 LYS B O 1
ATOM 3515 N N . LEU B 1 162 ? -37.593 -15.469 -13.049 1.00 39.15 161 LEU B N 1
ATOM 3516 C CA . LEU B 1 162 ? -36.611 -15.179 -11.965 1.00 38.27 161 LEU B CA 1
ATOM 3517 C C . LEU B 1 162 ? -35.454 -14.319 -12.484 1.00 35.96 161 LEU B C 1
ATOM 3518 O O . LEU B 1 162 ? -34.973 -13.467 -11.707 1.00 35.08 161 LEU B O 1
ATOM 3523 N N . LYS B 1 163 ? -35.008 -14.536 -13.724 1.00 35.12 162 LYS B N 1
ATOM 3524 C CA . LYS B 1 163 ? -33.915 -13.735 -14.332 1.00 34.65 162 LYS B CA 1
ATOM 3525 C C . LYS B 1 163 ? -34.383 -12.293 -14.488 1.00 32.04 162 LYS B C 1
ATOM 3526 O O . LYS B 1 163 ? -35.579 -12.029 -14.590 1.00 31.91 162 LYS B O 1
ATOM 3532 N N . PRO B 1 164 ? -33.448 -11.318 -14.474 1.00 30.85 163 PRO B N 1
ATOM 3533 C CA . PRO B 1 164 ? -33.799 -9.909 -14.651 1.00 32.68 163 PRO B CA 1
ATOM 3534 C C . PRO B 1 164 ? -34.736 -9.647 -15.844 1.00 34.46 163 PRO B C 1
ATOM 3535 O O . PRO B 1 164 ? -35.558 -8.759 -15.724 1.00 36.14 163 PRO B O 1
ATOM 3539 N N . ASN B 1 165 ? -34.620 -10.426 -16.931 1.00 35.69 164 ASN B N 1
ATOM 3540 C CA . ASN B 1 165 ? -35.408 -10.244 -18.183 1.00 35.74 164 ASN B CA 1
ATOM 3541 C C . ASN B 1 165 ? -36.900 -10.502 -17.923 1.00 33.94 164 ASN B C 1
ATOM 3542 O O . ASN B 1 165 ? -37.719 -9.720 -18.448 1.00 34.99 164 ASN B O 1
ATOM 3547 N N . ALA B 1 166 ? -37.241 -11.553 -17.167 1.00 33.02 165 ALA B N 1
ATOM 3548 C CA . ALA B 1 166 ? -38.632 -11.913 -16.796 1.00 34.25 165 ALA B CA 1
ATOM 3549 C C . ALA B 1 166 ? -39.229 -10.823 -15.896 1.00 33.59 165 ALA B C 1
ATOM 3550 O O . ALA B 1 166 ? -40.468 -10.681 -15.880 1.00 32.06 165 ALA B O 1
ATOM 3552 N N . ARG B 1 167 ? -38.382 -10.089 -15.167 1.00 31.58 166 ARG B N 1
ATOM 3553 C CA . ARG B 1 167 ? -38.809 -8.987 -14.263 1.00 30.33 166 ARG B CA 1
ATOM 3554 C C . ARG B 1 167 ? -39.168 -7.756 -15.108 1.00 30.12 166 ARG B C 1
ATOM 3555 O O . ARG B 1 167 ? -40.218 -7.151 -14.839 1.00 26.73 166 ARG B O 1
ATOM 3563 N N . ILE B 1 168 ? -38.360 -7.431 -16.122 1.00 32.54 167 ILE B N 1
ATOM 3564 C CA . ILE B 1 168 ? -38.611 -6.288 -17.054 1.00 34.71 167 ILE B CA 1
ATOM 3565 C C . ILE B 1 168 ? -39.837 -6.589 -17.919 1.00 35.36 167 ILE B C 1
ATOM 3566 O O . ILE B 1 168 ? -40.638 -5.658 -18.127 1.00 38.37 167 ILE B O 1
ATOM 3571 N N . ASP B 1 169 ? -39.969 -7.824 -18.413 1.00 38.51 168 ASP B N 1
ATOM 3572 C CA . ASP B 1 169 ? -41.149 -8.265 -19.205 1.00 39.78 168 ASP B CA 1
ATOM 3573 C C . ASP B 1 169 ? -42.421 -7.799 -18.482 1.00 38.77 168 ASP B C 1
ATOM 3574 O O . ASP B 1 169 ? -43.340 -7.303 -19.163 1.00 35.66 168 ASP B O 1
ATOM 3579 N N . LEU B 1 170 ? -42.455 -7.907 -17.149 1.00 37.22 169 LEU B N 1
ATOM 3580 C CA . LEU B 1 170 ? -43.646 -7.556 -16.328 1.00 37.00 169 LEU B CA 1
ATOM 3581 C C . LEU B 1 170 ? -43.952 -6.055 -16.414 1.00 33.04 169 LEU B C 1
ATOM 3582 O O . LEU B 1 170 ? -45.150 -5.730 -16.414 1.00 31.25 169 LEU B O 1
ATOM 3587 N N . LEU B 1 171 ? -42.946 -5.171 -16.473 1.00 32.27 170 LEU B N 1
ATOM 3588 C CA . LEU B 1 171 ? -43.185 -3.697 -16.493 1.00 33.84 170 LEU B CA 1
ATOM 3589 C C . LEU B 1 171 ? -44.000 -3.333 -17.738 1.00 36.41 170 LEU B C 1
ATOM 3590 O O . LEU B 1 171 ? -44.779 -2.365 -17.634 1.00 36.38 170 LEU B O 1
ATOM 3595 N N . GLU B 1 178 ? -50.681 -6.710 -20.852 1.00 41.24 177 GLU B N 1
ATOM 3596 C CA . GLU B 1 178 ? -50.550 -5.350 -20.259 1.00 38.83 177 GLU B CA 1
ATOM 3597 C C . GLU B 1 178 ? -49.524 -5.397 -19.122 1.00 37.31 177 GLU B C 1
ATOM 3598 O O . GLU B 1 178 ? -49.648 -6.280 -18.248 1.00 41.38 177 GLU B O 1
ATOM 3604 N N . GLY B 1 179 ? -48.570 -4.462 -19.125 1.00 33.23 178 GLY B N 1
ATOM 3605 C CA . GLY B 1 179 ? -47.507 -4.368 -18.108 1.00 29.41 178 GLY B CA 1
ATOM 3606 C C . GLY B 1 179 ? -48.003 -3.756 -16.807 1.00 27.63 178 GLY B C 1
ATOM 3607 O O . GLY B 1 179 ? -49.149 -3.255 -16.768 1.00 24.13 178 GLY B O 1
ATOM 3608 N N . LEU B 1 180 ? -47.166 -3.787 -15.769 1.00 25.05 179 LEU B N 1
ATOM 3609 C CA . LEU B 1 180 ? -47.509 -3.270 -14.416 1.00 23.55 179 LEU B CA 1
ATOM 3610 C C . LEU B 1 180 ? -47.569 -1.736 -14.443 1.00 22.72 179 LEU B C 1
ATOM 3611 O O . LEU B 1 180 ? -48.373 -1.172 -13.668 1.00 21.97 179 LEU B O 1
ATOM 3616 N N . ILE B 1 181 ? -46.743 -1.085 -15.273 1.00 23.28 180 ILE B N 1
ATOM 3617 C CA . ILE B 1 181 ? -46.715 0.404 -15.415 1.00 24.01 180 ILE B CA 1
ATOM 3618 C C . ILE B 1 181 ? -48.045 0.852 -16.037 1.00 25.13 180 ILE B C 1
ATOM 3619 O O . ILE B 1 181 ? -48.664 1.799 -15.510 1.00 24.75 180 ILE B O 1
ATOM 3624 N N . ALA B 1 182 ? -48.463 0.204 -17.127 1.00 25.70 181 ALA B N 1
ATOM 3625 C CA . ALA B 1 182 ? -49.724 0.511 -17.839 1.00 26.82 181 ALA B CA 1
ATOM 3626 C C . ALA B 1 182 ? -50.899 0.377 -16.864 1.00 25.58 181 ALA B C 1
ATOM 3627 O O . ALA B 1 182 ? -51.774 1.262 -16.877 1.00 26.55 181 ALA B O 1
ATOM 3629 N N . ALA B 1 183 ? -50.895 -0.676 -16.039 1.00 25.27 182 ALA B N 1
ATOM 3630 C CA . ALA B 1 183 ? -51.942 -0.967 -15.032 1.00 23.65 182 ALA B CA 1
ATOM 3631 C C . ALA B 1 183 ? -51.933 0.133 -13.966 1.00 22.24 182 ALA B C 1
ATOM 3632 O O . ALA B 1 183 ? -53.019 0.674 -13.657 1.00 20.60 182 ALA B O 1
ATOM 3634 N N . ALA B 1 184 ? -50.751 0.472 -13.443 1.00 21.45 183 ALA B N 1
ATOM 3635 C CA . ALA B 1 184 ? -50.576 1.549 -12.439 1.00 21.73 183 ALA B CA 1
ATOM 3636 C C . ALA B 1 184 ? -51.127 2.858 -13.020 1.00 23.26 183 ALA B C 1
ATOM 3637 O O . ALA B 1 184 ? -51.845 3.571 -12.301 1.00 23.02 183 ALA B O 1
ATOM 3639 N N . LYS B 1 185 ? -50.855 3.133 -14.299 1.00 24.66 184 LYS B N 1
ATOM 3640 C CA . LYS B 1 185 ? -51.323 4.372 -14.977 1.00 26.28 184 LYS B CA 1
ATOM 3641 C C . LYS B 1 185 ? -52.857 4.375 -15.043 1.00 25.55 184 LYS B C 1
ATOM 3642 O O . LYS B 1 185 ? -53.440 5.462 -14.877 1.00 27.20 184 LYS B O 1
ATOM 3648 N N . ARG B 1 186 ? -53.486 3.208 -15.225 1.00 25.70 185 ARG B N 1
ATOM 3649 C CA . ARG B 1 186 ? -54.969 3.064 -15.268 1.00 27.40 185 ARG B CA 1
ATOM 3650 C C . ARG B 1 186 ? -55.562 3.379 -13.890 1.00 26.75 185 ARG B C 1
ATOM 3651 O O . ARG B 1 186 ? -56.709 3.864 -13.849 1.00 29.02 185 ARG B O 1
ATOM 3659 N N . ALA B 1 187 ? -54.806 3.128 -12.814 1.00 25.74 186 ALA B N 1
ATOM 3660 C CA . ALA B 1 187 ? -55.198 3.400 -11.411 1.00 24.60 186 ALA B CA 1
ATOM 3661 C C . ALA B 1 187 ? -54.934 4.867 -11.046 1.00 24.18 186 ALA B C 1
ATOM 3662 O O . ALA B 1 187 ? -55.229 5.244 -9.897 1.00 25.49 186 ALA B O 1
ATOM 3664 N N . GLY B 1 188 ? -54.389 5.656 -11.976 1.00 23.86 187 GLY B N 1
ATOM 3665 C CA . GLY B 1 188 ? -54.092 7.086 -11.788 1.00 24.18 187 GLY B CA 1
ATOM 3666 C C . GLY B 1 188 ? -52.758 7.311 -11.096 1.00 22.77 187 GLY B C 1
ATOM 3667 O O . GLY B 1 188 ? -52.520 8.448 -10.664 1.00 22.41 187 GLY B O 1
ATOM 3668 N N . ILE B 1 189 ? -51.913 6.280 -10.987 1.00 22.14 188 ILE B N 1
ATOM 3669 C CA . ILE B 1 189 ? -50.532 6.418 -10.432 1.00 22.22 188 ILE B CA 1
ATOM 3670 C C . ILE B 1 189 ? -49.692 7.195 -11.449 1.00 22.19 188 ILE B C 1
ATOM 3671 O O . ILE B 1 189 ? -49.745 6.844 -12.641 1.00 24.22 188 ILE B O 1
ATOM 3676 N N . GLU B 1 190 ? -48.957 8.208 -10.985 1.00 22.55 189 GLU B N 1
ATOM 3677 C CA . GLU B 1 190 ? -48.059 9.058 -11.814 1.00 24.68 189 GLU B CA 1
ATOM 3678 C C . GLU B 1 190 ? -46.593 8.871 -11.407 1.00 23.49 189 GLU B C 1
ATOM 3679 O O . GLU B 1 190 ? -45.722 9.328 -12.158 1.00 24.80 189 GLU B O 1
ATOM 3685 N N . GLN B 1 191 ? -46.338 8.261 -10.245 1.00 21.90 190 GLN B N 1
ATOM 3686 C CA . GLN B 1 191 ? -44.985 8.105 -9.649 1.00 21.46 190 GLN B CA 1
ATOM 3687 C C . GLN B 1 191 ? -44.788 6.625 -9.318 1.00 20.44 190 GLN B C 1
ATOM 3688 O O . GLN B 1 191 ? -45.558 6.093 -8.504 1.00 20.79 190 GLN B O 1
ATOM 3694 N N . PHE B 1 192 ? -43.838 5.978 -9.994 1.00 20.45 191 PHE B N 1
ATOM 3695 C CA . PHE B 1 192 ? -43.631 4.509 -9.983 1.00 19.81 191 PHE B CA 1
ATOM 3696 C C . PHE B 1 192 ? -42.297 4.209 -9.297 1.00 19.97 191 PHE B C 1
ATOM 3697 O O . PHE B 1 192 ? -41.244 4.560 -9.850 1.00 21.10 191 PHE B O 1
ATOM 3705 N N . LEU B 1 193 ? -42.346 3.616 -8.105 1.00 18.92 192 LEU B N 1
ATOM 3706 C CA . LEU B 1 193 ? -41.142 3.143 -7.380 1.00 18.51 192 LEU B CA 1
ATOM 3707 C C . LEU B 1 193 ? -40.952 1.662 -7.695 1.00 17.95 192 LEU B C 1
ATOM 3708 O O . LEU B 1 193 ? -41.733 0.852 -7.178 1.00 18.93 192 LEU B O 1
ATOM 3713 N N . VAL B 1 194 ? -39.984 1.329 -8.554 1.00 17.86 193 VAL B N 1
ATOM 3714 C CA . VAL B 1 194 ? -39.882 -0.033 -9.148 1.00 18.51 193 VAL B CA 1
ATOM 3715 C C . VAL B 1 194 ? -39.001 -0.914 -8.258 1.00 17.82 193 VAL B C 1
ATOM 3716 O O . VAL B 1 194 ? -37.808 -0.580 -8.043 1.00 17.19 193 VAL B O 1
ATOM 3720 N N . ASP B 1 195 ? -39.591 -2.011 -7.776 1.00 17.37 194 ASP B N 1
ATOM 3721 C CA . ASP B 1 195 ? -38.948 -3.000 -6.877 1.00 18.63 194 ASP B CA 1
ATOM 3722 C C . ASP B 1 195 ? -38.924 -4.342 -7.601 1.00 18.37 194 ASP B C 1
ATOM 3723 O O . ASP B 1 195 ? -39.959 -4.998 -7.689 1.00 18.17 194 ASP B O 1
ATOM 3728 N N . PRO B 1 196 ? -37.777 -4.800 -8.162 1.00 18.11 195 PRO B N 1
ATOM 3729 C CA . PRO B 1 196 ? -37.745 -6.097 -8.837 1.00 18.88 195 PRO B CA 1
ATOM 3730 C C . PRO B 1 196 ? -37.825 -7.310 -7.894 1.00 18.95 195 PRO B C 1
ATOM 3731 O O . PRO B 1 196 ? -37.865 -8.422 -8.384 1.00 19.74 195 PRO B O 1
ATOM 3735 N N . GLY B 1 197 ? -37.855 -7.089 -6.575 1.00 19.26 196 GLY B N 1
ATOM 3736 C CA . GLY B 1 197 ? -37.981 -8.163 -5.573 1.00 19.84 196 GLY B CA 1
ATOM 3737 C C . GLY B 1 197 ? -36.633 -8.773 -5.224 1.00 20.32 196 GLY B C 1
ATOM 3738 O O . GLY B 1 197 ? -35.716 -8.733 -6.072 1.00 21.17 196 GLY B O 1
ATOM 3739 N N . VAL B 1 198 ? -36.516 -9.325 -4.015 1.00 19.97 197 VAL B N 1
ATOM 3740 C CA . VAL B 1 198 ? -35.293 -10.024 -3.519 1.00 19.97 197 VAL B CA 1
ATOM 3741 C C . VAL B 1 198 ? -35.706 -11.391 -2.970 1.00 20.96 197 VAL B C 1
ATOM 3742 O O . VAL B 1 198 ? -36.525 -11.440 -2.029 1.00 21.08 197 VAL B O 1
ATOM 3746 N N . LEU B 1 199 ? -35.120 -12.456 -3.515 1.00 22.47 198 LEU B N 1
ATOM 3747 C CA . LEU B 1 199 ? -35.512 -13.857 -3.217 1.00 25.07 198 LEU B CA 1
ATOM 3748 C C . LEU B 1 199 ? -34.649 -14.445 -2.104 1.00 25.33 198 LEU B C 1
ATOM 3749 O O . LEU B 1 199 ? -35.150 -15.312 -1.366 1.00 28.33 198 LEU B O 1
ATOM 3754 N N . ASP B 1 200 ? -33.403 -13.993 -2.001 1.00 24.80 199 ASP B N 1
ATOM 3755 C CA . ASP B 1 200 ? -32.408 -14.522 -1.037 1.00 24.27 199 ASP B CA 1
ATOM 3756 C C . ASP B 1 200 ? -31.242 -13.535 -0.990 1.00 23.18 199 ASP B C 1
ATOM 3757 O O . ASP B 1 200 ? -31.280 -12.537 -1.740 1.00 24.10 199 ASP B O 1
ATOM 3762 N N . VAL B 1 201 ? -30.241 -13.798 -0.153 1.00 22.18 200 VAL B N 1
ATOM 3763 C CA . VAL B 1 201 ? -29.068 -12.890 -0.013 1.00 21.23 200 VAL B CA 1
ATOM 3764 C C . VAL B 1 201 ? -28.262 -12.924 -1.316 1.00 20.95 200 VAL B C 1
ATOM 3765 O O . VAL B 1 201 ? -28.020 -11.848 -1.877 1.00 19.90 200 VAL B O 1
ATOM 3769 N N . ALA B 1 202 ? -27.871 -14.115 -1.778 1.00 20.94 201 ALA B N 1
ATOM 3770 C CA . ALA B 1 202 ? -26.924 -14.298 -2.902 1.00 20.86 201 ALA B CA 1
ATOM 3771 C C . ALA B 1 202 ? -27.462 -13.606 -4.162 1.00 20.65 201 ALA B C 1
ATOM 3772 O O . ALA B 1 202 ? -26.653 -12.973 -4.858 1.00 21.33 201 ALA B O 1
ATOM 3774 N N . SER B 1 203 ? -28.773 -13.674 -4.423 1.00 21.21 202 SER B N 1
ATOM 3775 C CA . SER B 1 203 ? -29.384 -13.167 -5.684 1.00 21.88 202 SER B CA 1
ATOM 3776 C C . SER B 1 203 ? -29.774 -11.686 -5.560 1.00 21.74 202 SER B C 1
ATOM 3777 O O . SER B 1 203 ? -30.458 -11.191 -6.469 1.00 20.98 202 SER B O 1
ATOM 3780 N N . ASN B 1 204 ? -29.334 -10.984 -4.508 1.00 22.56 203 ASN B N 1
ATOM 3781 C CA . ASN B 1 204 ? -29.377 -9.497 -4.442 1.00 23.52 203 ASN B CA 1
ATOM 3782 C C . ASN B 1 204 ? -28.738 -8.942 -5.719 1.00 22.63 203 ASN B C 1
ATOM 3783 O O . ASN B 1 204 ? -29.192 -7.893 -6.196 1.00 21.93 203 ASN B O 1
ATOM 3788 N N . SER B 1 205 ? -27.728 -9.635 -6.260 1.00 22.62 204 SER B N 1
ATOM 3789 C CA . SER B 1 205 ? -27.005 -9.235 -7.493 1.00 22.54 204 SER B CA 1
ATOM 3790 C C . SER B 1 205 ? -27.956 -9.281 -8.700 1.00 22.36 204 SER B C 1
ATOM 3791 O O . SER B 1 205 ? -27.830 -8.390 -9.549 1.00 26.69 204 SER B O 1
ATOM 3794 N N . TRP B 1 206 ? -28.889 -10.243 -8.748 1.00 21.72 205 TRP B N 1
ATOM 3795 C CA . TRP B 1 206 ? -29.910 -10.387 -9.827 1.00 22.69 205 TRP B CA 1
ATOM 3796 C C . TRP B 1 206 ? -30.880 -9.204 -9.764 1.00 21.50 205 TRP B C 1
ATOM 3797 O O . TRP B 1 206 ? -31.166 -8.603 -10.810 1.00 22.78 205 TRP B O 1
ATOM 3808 N N . THR B 1 207 ? -31.387 -8.915 -8.564 1.00 20.15 206 THR B N 1
ATOM 3809 C CA . THR B 1 207 ? -32.264 -7.754 -8.262 1.00 20.29 206 THR B CA 1
ATOM 3810 C C . THR B 1 207 ? -31.600 -6.461 -8.741 1.00 21.31 206 THR B C 1
ATOM 3811 O O . THR B 1 207 ? -32.266 -5.674 -9.440 1.00 21.30 206 THR B O 1
ATOM 3815 N N . THR B 1 208 ? -30.337 -6.255 -8.369 1.00 22.72 207 THR B N 1
ATOM 3816 C CA . THR B 1 208 ? -29.567 -5.024 -8.687 1.00 24.67 207 THR B CA 1
ATOM 3817 C C . THR B 1 208 ? -29.432 -4.895 -10.206 1.00 24.86 207 THR B C 1
ATOM 3818 O O . THR B 1 208 ? -29.480 -3.762 -10.701 1.00 28.31 207 THR B O 1
ATOM 3822 N N . GLU B 1 209 ? -29.272 -6.020 -10.907 1.00 26.47 208 GLU B N 1
ATOM 3823 C CA . GLU B 1 209 ? -29.200 -6.065 -12.390 1.00 27.41 208 GLU B CA 1
ATOM 3824 C C . GLU B 1 209 ? -30.521 -5.539 -12.970 1.00 27.27 208 GLU B C 1
ATOM 3825 O O . GLU B 1 209 ? -30.461 -4.702 -13.890 1.00 27.18 208 GLU B O 1
ATOM 3831 N N . ALA B 1 210 ? -31.664 -5.980 -12.432 1.00 25.03 209 ALA B N 1
ATOM 3832 C CA . ALA B 1 210 ? -33.014 -5.538 -12.858 1.00 23.04 209 ALA B CA 1
ATOM 3833 C C . ALA B 1 210 ? -33.164 -4.034 -12.594 1.00 22.60 209 ALA B C 1
ATOM 3834 O O . ALA B 1 210 ? -33.696 -3.324 -13.467 1.00 22.69 209 ALA B O 1
ATOM 3836 N N . ILE B 1 211 ? -32.664 -3.556 -11.454 1.00 21.98 210 ILE B N 1
ATOM 3837 C CA . ILE B 1 211 ? -32.680 -2.110 -11.086 1.00 21.82 210 ILE B CA 1
ATOM 3838 C C . ILE B 1 211 ? -31.951 -1.295 -12.165 1.00 22.04 210 ILE B C 1
ATOM 3839 O O . ILE B 1 211 ? -32.489 -0.255 -12.562 1.00 21.03 210 ILE B O 1
ATOM 3844 N N . ASN B 1 212 ? -30.775 -1.737 -12.619 1.00 23.75 211 ASN B N 1
ATOM 3845 C CA . ASN B 1 212 ? -29.979 -1.002 -13.641 1.00 26.03 211 ASN B CA 1
ATOM 3846 C C . ASN B 1 212 ? -30.758 -0.901 -14.954 1.00 26.48 211 ASN B C 1
ATOM 3847 O O . ASN B 1 212 ? -30.698 0.170 -15.581 1.00 26.53 211 ASN B O 1
ATOM 3852 N N . VAL B 1 213 ? -31.438 -1.968 -15.378 1.00 26.98 212 VAL B N 1
ATOM 3853 C CA . VAL B 1 213 ? -32.242 -1.945 -16.636 1.00 26.35 212 VAL B CA 1
ATOM 3854 C C . VAL B 1 213 ? -33.335 -0.883 -16.488 1.00 24.57 212 VAL B C 1
ATOM 3855 O O . VAL B 1 213 ? -33.520 -0.090 -17.422 1.00 22.87 212 VAL B O 1
ATOM 3859 N N . VAL B 1 214 ? -34.033 -0.878 -15.348 1.00 23.10 213 VAL B N 1
ATOM 3860 C CA . VAL B 1 214 ? -35.162 0.060 -15.079 1.00 24.05 213 VAL B CA 1
ATOM 3861 C C . VAL B 1 214 ? -34.655 1.496 -15.255 1.00 22.76 213 VAL B C 1
ATOM 3862 O O . VAL B 1 214 ? -35.300 2.269 -15.991 1.00 21.96 213 VAL B O 1
ATOM 3866 N N . LYS B 1 215 ? -33.544 1.845 -14.604 1.00 22.58 214 LYS B N 1
ATOM 3867 C CA . LYS B 1 215 ? -33.003 3.230 -14.625 1.00 23.36 214 LYS B CA 1
ATOM 3868 C C . LYS B 1 215 ? -32.436 3.530 -16.019 1.00 24.10 214 LYS B C 1
ATOM 3869 O O . LYS B 1 215 ? -32.686 4.645 -16.519 1.00 24.26 214 LYS B O 1
ATOM 3875 N N . GLU B 1 216 ? -31.741 2.565 -16.633 1.00 25.38 215 GLU B N 1
ATOM 3876 C CA . GLU B 1 216 ? -31.104 2.712 -17.970 1.00 26.76 215 GLU B CA 1
ATOM 3877 C C . GLU B 1 216 ? -32.177 2.963 -19.037 1.00 26.59 215 GLU B C 1
ATOM 3878 O O . GLU B 1 216 ? -31.983 3.887 -19.859 1.00 26.07 215 GLU B O 1
ATOM 3884 N N . GLN B 1 217 ? -33.259 2.176 -19.016 1.00 27.39 216 GLN B N 1
ATOM 3885 C CA . GLN B 1 217 ? -34.288 2.122 -20.091 1.00 29.33 216 GLN B CA 1
ATOM 3886 C C . GLN B 1 217 ? -35.435 3.104 -19.812 1.00 27.29 216 GLN B C 1
ATOM 3887 O O . GLN B 1 217 ? -35.865 3.771 -20.765 1.00 28.85 216 GLN B O 1
ATOM 3893 N N . PHE B 1 218 ? -35.911 3.207 -18.563 1.00 26.46 217 PHE B N 1
ATOM 3894 C CA . PHE B 1 218 ? -37.181 3.907 -18.216 1.00 26.17 217 PHE B CA 1
ATOM 3895 C C . PHE B 1 218 ? -36.936 5.141 -17.340 1.00 24.46 217 PHE B C 1
ATOM 3896 O O . PHE B 1 218 ? -37.712 6.112 -17.446 1.00 23.19 217 PHE B O 1
ATOM 3904 N N . GLY B 1 219 ? -35.948 5.079 -16.446 1.00 23.96 218 GLY B N 1
ATOM 3905 C CA . GLY B 1 219 ? -35.592 6.200 -15.557 1.00 22.71 218 GLY B CA 1
ATOM 3906 C C . GLY B 1 219 ? -36.521 6.318 -14.360 1.00 21.88 218 GLY B C 1
ATOM 3907 O O . GLY B 1 219 ? -36.463 7.366 -13.692 1.00 20.04 218 GLY B O 1
ATOM 3908 N N . TYR B 1 220 ? -37.360 5.308 -14.097 1.00 20.97 219 TYR B N 1
ATOM 3909 C CA . TYR B 1 220 ? -38.144 5.211 -12.839 1.00 20.73 219 TYR B CA 1
ATOM 3910 C C . TYR B 1 220 ? -37.143 5.005 -11.713 1.00 19.89 219 TYR B C 1
ATOM 3911 O O . TYR B 1 220 ? -36.090 4.402 -11.915 1.00 20.21 219 TYR B O 1
ATOM 3920 N N . PRO B 1 221 ? -37.410 5.545 -10.507 1.00 18.60 220 PRO B N 1
ATOM 3921 C CA . PRO B 1 221 ? -36.644 5.156 -9.330 1.00 18.32 220 PRO B CA 1
ATOM 3922 C C . PRO B 1 221 ? -36.718 3.637 -9.144 1.00 18.84 220 PRO B C 1
ATOM 3923 O O . PRO B 1 221 ? -37.776 3.049 -9.346 1.00 20.97 220 PRO B O 1
ATOM 3927 N N . GLY B 1 222 ? -35.572 3.048 -8.813 1.00 17.84 221 GLY B N 1
ATOM 3928 C CA . GLY B 1 222 ? -35.393 1.599 -8.636 1.00 17.91 221 GLY B CA 1
ATOM 3929 C C . GLY B 1 222 ? -34.840 1.317 -7.260 1.00 17.83 221 GLY B C 1
ATOM 3930 O O . GLY B 1 222 ? -33.960 2.075 -6.813 1.00 18.79 221 GLY B O 1
ATOM 3931 N N . GLY B 1 223 ? -35.340 0.264 -6.622 1.00 17.00 222 GLY B N 1
ATOM 3932 C CA . GLY B 1 223 ? -34.955 -0.108 -5.253 1.00 17.04 222 GLY B CA 1
ATOM 3933 C C . GLY B 1 223 ? -35.373 -1.528 -4.955 1.00 17.94 222 GLY B C 1
ATOM 3934 O O . GLY B 1 223 ? -35.845 -2.219 -5.874 1.00 18.62 222 GLY B O 1
ATOM 3935 N N . CYS B 1 224 ? -35.219 -1.961 -3.712 1.00 18.11 223 CYS B N 1
ATOM 3936 C CA . CYS B 1 224 ? -35.504 -3.358 -3.321 1.00 18.00 223 CYS B CA 1
ATOM 3937 C C . CYS B 1 224 ? -35.451 -3.487 -1.805 1.00 17.90 223 CYS B C 1
ATOM 3938 O O . CYS B 1 224 ? -35.061 -2.513 -1.139 1.00 17.40 223 CYS B O 1
ATOM 3941 N N . ALA B 1 225 ? -35.825 -4.668 -1.323 1.00 17.16 224 ALA B N 1
ATOM 3942 C CA . ALA B 1 225 ? -35.798 -5.061 0.099 1.00 16.72 224 ALA B CA 1
ATOM 3943 C C . ALA B 1 225 ? -34.703 -6.103 0.284 1.00 17.13 224 ALA B C 1
ATOM 3944 O O . ALA B 1 225 ? -34.992 -7.294 0.362 1.00 18.93 224 ALA B O 1
ATOM 3946 N N . PRO B 1 226 ? -33.414 -5.688 0.353 1.00 18.38 225 PRO B N 1
ATOM 3947 C CA . PRO B 1 226 ? -32.317 -6.624 0.586 1.00 19.01 225 PRO B CA 1
ATOM 3948 C C . PRO B 1 226 ? -32.407 -7.198 2.007 1.00 19.65 225 PRO B C 1
ATOM 3949 O O . PRO B 1 226 ? -31.650 -8.082 2.329 1.00 23.23 225 PRO B O 1
ATOM 3953 N N . SER B 1 227 ? -33.350 -6.682 2.799 1.00 19.80 226 SER B N 1
ATOM 3954 C CA . SER B 1 227 ? -33.745 -7.191 4.139 1.00 20.29 226 SER B CA 1
ATOM 3955 C C . SER B 1 227 ? -34.362 -8.597 4.059 1.00 20.61 226 SER B C 1
ATOM 3956 O O . SER B 1 227 ? -34.300 -9.312 5.062 1.00 22.83 226 SER B O 1
ATOM 3959 N N . ASN B 1 228 ? -34.922 -8.998 2.914 1.00 21.11 227 ASN B N 1
ATOM 3960 C CA . ASN B 1 228 ? -35.862 -10.149 2.819 1.00 21.92 227 ASN B CA 1
ATOM 3961 C C . ASN B 1 228 ? -35.294 -11.416 3.478 1.00 24.04 227 ASN B C 1
ATOM 3962 O O . ASN B 1 228 ? -36.043 -12.037 4.265 1.00 30.22 227 ASN B O 1
ATOM 3967 N N . ALA B 1 229 ? -34.042 -11.792 3.205 1.00 23.72 228 ALA B N 1
ATOM 3968 C CA . ALA B 1 229 ? -33.455 -13.069 3.687 1.00 24.08 228 ALA B CA 1
ATOM 3969 C C . ALA B 1 229 ? -32.357 -12.840 4.737 1.00 22.94 228 ALA B C 1
ATOM 3970 O O . ALA B 1 229 ? -31.945 -13.836 5.368 1.00 25.85 228 ALA B O 1
ATOM 3972 N N . VAL B 1 230 ? -31.902 -11.599 4.932 1.00 21.26 229 VAL B N 1
ATOM 3973 C CA . VAL B 1 230 ? -30.693 -11.271 5.748 1.00 21.38 229 VAL B CA 1
ATOM 3974 C C . VAL B 1 230 ? -30.956 -11.612 7.219 1.00 21.54 229 VAL B C 1
ATOM 3975 O O . VAL B 1 230 ? -30.066 -12.208 7.854 1.00 20.72 229 VAL B O 1
ATOM 3979 N N . TYR B 1 231 ? -32.131 -11.264 7.745 1.00 21.23 230 TYR B N 1
ATOM 3980 C CA . TYR B 1 231 ? -32.446 -11.429 9.188 1.00 21.63 230 TYR B CA 1
ATOM 3981 C C . TYR B 1 231 ? -32.645 -12.920 9.500 1.00 22.93 230 TYR B C 1
ATOM 3982 O O . TYR B 1 231 ? -32.474 -13.287 10.666 1.00 23.41 230 TYR B O 1
ATOM 3991 N N . LEU B 1 232 ? -32.893 -13.758 8.483 1.00 23.87 231 LEU B N 1
ATOM 3992 C CA . LEU B 1 232 ? -33.067 -15.233 8.620 1.00 25.63 231 LEU B CA 1
ATOM 3993 C C . LEU B 1 232 ? -31.754 -15.979 8.341 1.00 24.21 231 LEU B C 1
ATOM 3994 O O . LEU B 1 232 ? -31.767 -17.226 8.400 1.00 25.29 231 LEU B O 1
ATOM 3999 N N . TRP B 1 233 ? -30.667 -15.257 8.055 1.00 22.39 232 TRP B N 1
ATOM 4000 C CA . TRP B 1 233 ? -29.319 -15.827 7.779 1.00 21.10 232 TRP B CA 1
ATOM 4001 C C . TRP B 1 233 ? -28.638 -16.147 9.117 1.00 21.78 232 TRP B C 1
ATOM 4002 O O . TRP B 1 233 ? -27.757 -15.377 9.545 1.00 21.10 232 TRP B O 1
ATOM 4013 N N . LYS B 1 234 ? -29.048 -17.248 9.753 1.00 22.88 233 LYS B N 1
ATOM 4014 C CA . LYS B 1 234 ? -28.690 -17.573 11.164 1.00 24.12 233 LYS B CA 1
ATOM 4015 C C . LYS B 1 234 ? -27.187 -17.864 11.266 1.00 23.28 233 LYS B C 1
ATOM 4016 O O . LYS B 1 234 ? -26.598 -17.527 12.301 1.00 23.43 233 LYS B O 1
ATOM 4022 N N . LYS B 1 235 ? -26.578 -18.436 10.225 1.00 23.12 234 LYS B N 1
ATOM 4023 C CA . LYS B 1 235 ? -25.128 -18.769 10.215 1.00 23.51 234 LYS B CA 1
ATOM 4024 C C . LYS B 1 235 ? -24.303 -17.498 10.443 1.00 22.40 234 LYS B C 1
ATOM 4025 O O . LYS B 1 235 ? -23.261 -17.592 11.116 1.00 23.81 234 LYS B O 1
ATOM 4031 N N . MET B 1 236 ? -24.743 -16.360 9.900 1.00 21.32 235 MET B N 1
ATOM 4032 C CA . MET B 1 236 ? -24.048 -15.058 10.063 1.00 21.42 235 MET B CA 1
ATOM 4033 C C . MET B 1 236 ? -24.602 -14.337 11.298 1.00 21.73 235 MET B C 1
ATOM 4034 O O . MET B 1 236 ? -23.794 -13.773 12.059 1.00 20.94 235 MET B O 1
ATOM 4039 N N . ARG B 1 237 ? -25.920 -14.359 11.502 1.00 22.53 236 ARG B N 1
ATOM 4040 C CA . ARG B 1 237 ? -26.565 -13.612 12.614 1.00 22.20 236 ARG B CA 1
ATOM 4041 C C . ARG B 1 237 ? -26.099 -14.169 13.964 1.00 22.40 236 ARG B C 1
ATOM 4042 O O . ARG B 1 237 ? -25.947 -13.360 14.902 1.00 22.28 236 ARG B O 1
ATOM 4050 N N . SER B 1 238 ? -25.865 -15.483 14.053 1.00 22.23 237 SER B N 1
ATOM 4051 C CA . SER B 1 238 ? -25.449 -16.179 15.303 1.00 22.68 237 SER B CA 1
ATOM 4052 C C . SER B 1 238 ? -24.043 -15.730 15.729 1.00 22.44 237 SER B C 1
ATOM 4053 O O . SER B 1 238 ? -23.700 -15.934 16.907 1.00 23.76 237 SER B O 1
ATOM 4056 N N . LYS B 1 239 ? -23.264 -15.114 14.834 1.00 21.82 238 LYS B N 1
ATOM 4057 C CA . LYS B 1 239 ? -21.912 -14.581 15.155 1.00 22.32 238 LYS B CA 1
ATOM 4058 C C . LYS B 1 239 ? -22.025 -13.322 16.023 1.00 21.58 238 LYS B C 1
ATOM 4059 O O . LYS B 1 239 ? -21.004 -12.948 16.625 1.00 22.06 238 LYS B O 1
ATOM 4065 N N . GLY B 1 240 ? -23.197 -12.678 16.043 1.00 20.89 239 GLY B N 1
ATOM 4066 C CA . GLY B 1 240 ? -23.478 -11.480 16.859 1.00 21.42 239 GLY B CA 1
ATOM 4067 C C . GLY B 1 240 ? -22.814 -10.232 16.302 1.00 21.31 239 GLY B C 1
ATOM 4068 O O . GLY B 1 240 ? -22.472 -10.223 15.109 1.00 21.61 239 GLY B O 1
ATOM 4069 N N . THR B 1 241 ? -22.632 -9.215 17.143 1.00 21.97 240 THR B N 1
ATOM 4070 C CA . THR B 1 241 ? -22.195 -7.844 16.761 1.00 20.71 240 THR B CA 1
ATOM 4071 C C . THR B 1 241 ? -20.672 -7.765 16.826 1.00 20.46 240 THR B C 1
ATOM 4072 O O . THR B 1 241 ? -20.070 -8.315 17.746 1.00 21.31 240 THR B O 1
ATOM 4076 N N . PRO B 1 242 ? -19.971 -7.077 15.891 1.00 19.38 241 PRO B N 1
ATOM 4077 C CA . PRO B 1 242 ? -20.568 -6.334 14.778 1.00 18.98 241 PRO B CA 1
ATOM 4078 C C . PRO B 1 242 ? -20.635 -7.113 13.456 1.00 18.61 241 PRO B C 1
ATOM 4079 O O . PRO B 1 242 ? -20.865 -6.498 12.425 1.00 18.80 241 PRO B O 1
ATOM 4083 N N . PHE B 1 243 ? -20.440 -8.431 13.521 1.00 17.96 242 PHE B N 1
ATOM 4084 C CA . PHE B 1 243 ? -20.258 -9.322 12.345 1.00 17.47 242 PHE B CA 1
ATOM 4085 C C . PHE B 1 243 ? -21.552 -9.376 11.537 1.00 17.17 242 PHE B C 1
ATOM 4086 O O . PHE B 1 243 ? -21.494 -9.265 10.295 1.00 16.69 242 PHE B O 1
ATOM 4094 N N . PHE B 1 244 ? -22.692 -9.550 12.196 1.00 17.48 243 PHE B N 1
ATOM 4095 C CA . PHE B 1 244 ? -24.006 -9.567 11.511 1.00 17.53 243 PHE B CA 1
ATOM 4096 C C . PHE B 1 244 ? -24.221 -8.224 10.803 1.00 17.41 243 PHE B C 1
ATOM 4097 O O . PHE B 1 244 ? -24.574 -8.225 9.605 1.00 18.23 243 PHE B O 1
ATOM 4105 N N . GLU B 1 245 ? -23.965 -7.119 11.508 1.00 17.64 244 GLU B N 1
ATOM 4106 C CA . GLU B 1 245 ? -24.219 -5.737 11.024 1.00 16.92 244 GLU B CA 1
ATOM 4107 C C . GLU B 1 245 ? -23.342 -5.438 9.799 1.00 16.22 244 GLU B C 1
ATOM 4108 O O . GLU B 1 245 ? -23.871 -4.818 8.860 1.00 16.18 244 GLU B O 1
ATOM 4114 N N . VAL B 1 246 ? -22.064 -5.841 9.772 1.00 15.26 245 VAL B N 1
ATOM 4115 C CA . VAL B 1 246 ? -21.195 -5.532 8.589 1.00 14.79 245 VAL B CA 1
ATOM 4116 C C . VAL B 1 246 ? -21.606 -6.420 7.414 1.00 15.09 245 VAL B C 1
ATOM 4117 O O . VAL B 1 246 ? -21.494 -5.935 6.272 1.00 15.22 245 VAL B O 1
ATOM 4121 N N . ALA B 1 247 ? -22.026 -7.666 7.651 1.00 15.26 246 ALA B N 1
ATOM 4122 C CA . ALA B 1 247 ? -22.575 -8.528 6.576 1.00 15.58 246 ALA B CA 1
ATOM 4123 C C . ALA B 1 247 ? -23.852 -7.875 6.038 1.00 16.15 246 ALA B C 1
ATOM 4124 O O . ALA B 1 247 ? -23.958 -7.725 4.804 1.00 16.39 246 ALA B O 1
ATOM 4126 N N . GLY B 1 248 ? -24.765 -7.478 6.930 1.00 16.93 247 GLY B N 1
ATOM 4127 C CA . GLY B 1 248 ? -25.984 -6.725 6.579 1.00 17.32 247 GLY B CA 1
ATOM 4128 C C . GLY B 1 248 ? -25.653 -5.485 5.770 1.00 17.26 247 GLY B C 1
ATOM 4129 O O . GLY B 1 248 ? -26.316 -5.264 4.744 1.00 16.91 247 GLY B O 1
ATOM 4130 N N . ALA B 1 249 ? -24.655 -4.711 6.206 1.00 17.46 248 ALA B N 1
ATOM 4131 C CA . ALA B 1 249 ? -24.185 -3.486 5.517 1.00 16.95 248 ALA B CA 1
ATOM 4132 C C . ALA B 1 249 ? -23.746 -3.831 4.087 1.00 16.53 248 ALA B C 1
ATOM 4133 O O . ALA B 1 249 ? -24.126 -3.088 3.162 1.00 16.87 248 ALA B O 1
ATOM 4135 N N . ALA B 1 250 ? -22.988 -4.914 3.898 1.00 15.01 249 ALA B N 1
ATOM 4136 C CA . ALA B 1 250 ? -22.504 -5.348 2.564 1.00 15.14 249 ALA B CA 1
ATOM 4137 C C . ALA B 1 250 ? -23.713 -5.626 1.661 1.00 15.12 249 ALA B C 1
ATOM 4138 O O . ALA B 1 250 ? -23.700 -5.196 0.471 1.00 16.08 249 ALA B O 1
ATOM 4140 N N . VAL B 1 251 ? -24.734 -6.312 2.179 1.00 16.40 250 VAL B N 1
ATOM 4141 C CA . VAL B 1 251 ? -25.940 -6.682 1.379 1.00 16.19 250 VAL B CA 1
ATOM 4142 C C . VAL B 1 251 ? -26.742 -5.412 1.065 1.00 16.06 250 VAL B C 1
ATOM 4143 O O . VAL B 1 251 ? -27.131 -5.235 -0.108 1.00 15.38 250 VAL B O 1
ATOM 4147 N N . PHE B 1 252 ? -26.993 -4.558 2.059 1.00 16.50 251 PHE B N 1
ATOM 4148 C CA . PHE B 1 252 ? -27.887 -3.379 1.915 1.00 16.62 251 PHE B CA 1
ATOM 4149 C C . PHE B 1 252 ? -27.250 -2.328 0.998 1.00 16.64 251 PHE B C 1
ATOM 4150 O O . PHE B 1 252 ? -28.003 -1.680 0.240 1.00 17.51 251 PHE B O 1
ATOM 4158 N N . THR B 1 253 ? -25.924 -2.163 1.046 1.00 16.34 252 THR B N 1
ATOM 4159 C CA . THR B 1 253 ? -25.205 -1.126 0.257 1.00 16.47 252 THR B CA 1
ATOM 4160 C C . THR B 1 253 ? -25.005 -1.612 -1.184 1.00 16.80 252 THR B C 1
ATOM 4161 O O . THR B 1 253 ? -24.867 -0.741 -2.061 1.00 16.36 252 THR B O 1
ATOM 4165 N N . TYR B 1 254 ? -25.004 -2.927 -1.435 1.00 16.90 253 TYR B N 1
ATOM 4166 C CA . TYR B 1 254 ? -24.721 -3.492 -2.785 1.00 17.44 253 TYR B CA 1
ATOM 4167 C C . TYR B 1 254 ? -25.623 -2.855 -3.846 1.00 17.42 253 TYR B C 1
ATOM 4168 O O . TYR B 1 254 ? -25.122 -2.368 -4.862 1.00 16.14 253 TYR B O 1
ATOM 4177 N N . PRO B 1 255 ? -26.968 -2.827 -3.688 1.00 17.76 254 PRO B N 1
ATOM 4178 C CA . PRO B 1 255 ? -27.827 -2.214 -4.703 1.00 18.12 254 PRO B CA 1
ATOM 4179 C C . PRO B 1 255 ? -27.507 -0.731 -4.939 1.00 17.60 254 PRO B C 1
ATOM 4180 O O . PRO B 1 255 ? -27.614 -0.292 -6.062 1.00 16.91 254 PRO B O 1
ATOM 4184 N N . ILE B 1 256 ? -27.110 0.001 -3.899 1.00 17.54 255 ILE B N 1
ATOM 4185 C CA . ILE B 1 256 ? -26.767 1.451 -4.008 1.00 18.22 255 ILE B CA 1
ATOM 4186 C C . ILE B 1 256 ? -25.523 1.601 -4.898 1.00 18.25 255 ILE B C 1
ATOM 4187 O O . ILE B 1 256 ? -25.502 2.545 -5.723 1.00 19.13 255 ILE B O 1
ATOM 4192 N N . THR B 1 257 ? -24.556 0.680 -4.803 1.00 18.57 256 THR B N 1
ATOM 4193 C CA . THR B 1 257 ? -23.297 0.722 -5.601 1.00 19.16 256 THR B CA 1
ATOM 4194 C C . THR B 1 257 ? -23.621 0.482 -7.079 1.00 19.83 256 THR B C 1
ATOM 4195 O O . THR B 1 257 ? -22.765 0.815 -7.924 1.00 21.44 256 THR B O 1
ATOM 4199 N N . GLN B 1 258 ? -24.786 -0.105 -7.364 1.00 20.58 257 GLN B N 1
ATOM 4200 C CA . GLN B 1 258 ? -25.250 -0.411 -8.744 1.00 21.66 257 GLN B CA 1
ATOM 4201 C C . GLN B 1 258 ? -26.296 0.627 -9.187 1.00 22.79 257 GLN B C 1
ATOM 4202 O O . GLN B 1 258 ? -26.843 0.465 -10.293 1.00 24.85 257 GLN B O 1
ATOM 4208 N N . GLY B 1 259 ? -26.555 1.653 -8.365 1.00 22.05 258 GLY B N 1
ATOM 4209 C CA . GLY B 1 259 ? -27.278 2.883 -8.753 1.00 21.66 258 GLY B CA 1
ATOM 4210 C C . GLY B 1 259 ? -28.709 2.949 -8.239 1.00 20.89 258 GLY B C 1
ATOM 4211 O O . GLY B 1 259 ? -29.445 3.846 -8.695 1.00 22.26 258 GLY B O 1
ATOM 4212 N N . ALA B 1 260 ? -29.107 2.055 -7.331 1.00 19.26 259 ALA B N 1
ATOM 4213 C CA . ALA B 1 260 ? -30.460 2.026 -6.722 1.00 18.88 259 ALA B CA 1
ATOM 4214 C C . ALA B 1 260 ? -30.733 3.321 -5.939 1.00 18.20 259 ALA B C 1
ATOM 4215 O O . ALA B 1 260 ? -29.766 3.983 -5.506 1.00 17.72 259 ALA B O 1
ATOM 4217 N N . ASP B 1 261 ? -32.018 3.652 -5.775 1.00 17.73 260 ASP B N 1
ATOM 4218 C CA . ASP B 1 261 ? -32.522 4.942 -5.232 1.00 18.20 260 ASP B CA 1
ATOM 4219 C C . ASP B 1 261 ? -33.086 4.766 -3.821 1.00 17.65 260 ASP B C 1
ATOM 4220 O O . ASP B 1 261 ? -33.113 5.766 -3.101 1.00 17.69 260 ASP B O 1
ATOM 4225 N N . PHE B 1 262 ? -33.580 3.577 -3.471 1.00 16.66 261 PHE B N 1
ATOM 4226 C CA . PHE B 1 262 ? -34.224 3.320 -2.157 1.00 16.94 261 PHE B CA 1
ATOM 4227 C C . PHE B 1 262 ? -33.983 1.874 -1.722 1.00 17.31 261 PHE B C 1
ATOM 4228 O O . PHE B 1 262 ? -33.834 0.985 -2.567 1.00 17.90 261 PHE B O 1
ATOM 4236 N N . ILE B 1 263 ? -33.941 1.661 -0.407 1.00 17.60 262 ILE B N 1
ATOM 4237 C CA . ILE B 1 263 ? -33.729 0.330 0.227 1.00 18.62 262 ILE B CA 1
ATOM 4238 C C . ILE B 1 263 ? -34.766 0.154 1.337 1.00 17.13 262 ILE B C 1
ATOM 4239 O O . ILE B 1 263 ? -34.887 1.074 2.165 1.00 16.07 262 ILE B O 1
ATOM 4244 N N . LEU B 1 264 ? -35.487 -0.972 1.322 1.00 16.60 263 LEU B N 1
ATOM 4245 C CA . LEU B 1 264 ? -36.258 -1.490 2.481 1.00 16.83 263 LEU B CA 1
ATOM 4246 C C . LEU B 1 264 ? -35.284 -2.324 3.314 1.00 17.44 263 LEU B C 1
ATOM 4247 O O . LEU B 1 264 ? -34.945 -3.448 2.894 1.00 17.69 263 LEU B O 1
ATOM 4252 N N . TYR B 1 265 ? -34.805 -1.772 4.427 1.00 17.13 264 TYR B N 1
ATOM 4253 C CA . TYR B 1 265 ? -33.659 -2.331 5.183 1.00 16.99 264 TYR B CA 1
ATOM 4254 C C . TYR B 1 265 ? -34.158 -3.286 6.276 1.00 16.66 264 TYR B C 1
ATOM 4255 O O . TYR B 1 265 ? -33.297 -3.876 6.946 1.00 18.07 264 TYR B O 1
ATOM 4264 N N . GLY B 1 266 ? -35.476 -3.485 6.400 1.00 16.06 265 GLY B N 1
ATOM 4265 C CA . GLY B 1 266 ? -36.078 -4.402 7.388 1.00 17.10 265 GLY B CA 1
ATOM 4266 C C . GLY B 1 266 ? -36.472 -3.675 8.670 1.00 17.42 265 GLY B C 1
ATOM 4267 O O . GLY B 1 266 ? -36.744 -2.476 8.646 1.00 16.46 265 GLY B O 1
ATOM 4268 N N . PRO B 1 267 ? -36.517 -4.386 9.822 1.00 16.85 266 PRO B N 1
ATOM 4269 C CA . PRO B 1 267 ? -36.955 -3.800 11.090 1.00 17.53 266 PRO B CA 1
ATOM 4270 C C . PRO B 1 267 ? -36.231 -2.493 11.435 1.00 16.80 266 PRO B C 1
ATOM 4271 O O . PRO B 1 267 ? -35.010 -2.453 11.360 1.00 16.11 266 PRO B O 1
ATOM 4275 N N . MET B 1 268 ? -37.002 -1.478 11.833 1.00 17.06 267 MET B N 1
ATOM 4276 C CA . MET B 1 268 ? -36.514 -0.104 12.120 1.00 18.45 267 MET B CA 1
ATOM 4277 C C . MET B 1 268 ? -35.473 -0.112 13.250 1.00 18.57 267 MET B C 1
ATOM 4278 O O . MET B 1 268 ? -34.664 0.829 13.286 1.00 19.03 267 MET B O 1
ATOM 4283 N N . MET B 1 269 ? -35.463 -1.126 14.121 1.00 18.93 268 MET B N 1
ATOM 4284 C CA . MET B 1 269 ? -34.480 -1.211 15.239 1.00 20.34 268 MET B CA 1
ATOM 4285 C C . MET B 1 269 ? -33.051 -1.207 14.674 1.00 18.99 268 MET B C 1
ATOM 4286 O O . MET B 1 269 ? -32.130 -0.850 15.421 1.00 20.01 268 MET B O 1
ATOM 4291 N N . ASN B 1 270 ? -32.875 -1.568 13.396 1.00 17.29 269 ASN B N 1
ATOM 4292 C CA . ASN B 1 270 ? -31.547 -1.664 12.727 1.00 17.54 269 ASN B CA 1
ATOM 4293 C C . ASN B 1 270 ? -31.114 -0.306 12.152 1.00 16.93 269 ASN B C 1
ATOM 4294 O O . ASN B 1 270 ? -29.950 -0.205 11.706 1.00 16.66 269 ASN B O 1
ATOM 4299 N N . ALA B 1 271 ? -31.994 0.703 12.170 1.00 16.45 270 ALA B N 1
ATOM 4300 C CA . ALA B 1 271 ? -31.745 2.043 11.588 1.00 17.07 270 ALA B CA 1
ATOM 4301 C C . ALA B 1 271 ? -30.377 2.578 12.002 1.00 17.10 270 ALA B C 1
ATOM 4302 O O . ALA B 1 271 ? -29.644 3.096 11.171 1.00 16.95 270 ALA B O 1
ATOM 4304 N N . PRO B 1 272 ? -29.972 2.539 13.290 1.00 17.63 271 PRO B N 1
ATOM 4305 C CA . PRO B 1 272 ? -28.705 3.161 13.681 1.00 18.25 271 PRO B CA 1
ATOM 4306 C C . PRO B 1 272 ? -27.475 2.717 12.875 1.00 18.46 271 PRO B C 1
ATOM 4307 O O . PRO B 1 272 ? -26.679 3.572 12.531 1.00 18.88 271 PRO B O 1
ATOM 4311 N N . TRP B 1 273 ? -27.338 1.426 12.567 1.00 18.49 272 TRP B N 1
ATOM 4312 C CA . TRP B 1 273 ? -26.178 0.939 11.769 1.00 18.04 272 TRP B CA 1
ATOM 4313 C C . TRP B 1 273 ? -26.478 1.057 10.269 1.00 17.82 272 TRP B C 1
ATOM 4314 O O . TRP B 1 273 ? -25.557 1.424 9.528 1.00 17.29 272 TRP B O 1
ATOM 4325 N N . VAL B 1 274 ? -27.716 0.828 9.833 1.00 16.89 273 VAL B N 1
ATOM 4326 C CA . VAL B 1 274 ? -28.061 0.929 8.381 1.00 15.95 273 VAL B CA 1
ATOM 4327 C C . VAL B 1 274 ? -27.741 2.340 7.863 1.00 16.43 273 VAL B C 1
ATOM 4328 O O . VAL B 1 274 ? -27.108 2.447 6.790 1.00 16.03 273 VAL B O 1
ATOM 4332 N N . TYR B 1 275 ? -28.188 3.392 8.549 1.00 16.77 274 TYR B N 1
ATOM 4333 C CA . TYR B 1 275 ? -28.022 4.793 8.074 1.00 16.01 274 TYR B CA 1
ATOM 4334 C C . TYR B 1 275 ? -26.536 5.119 7.908 1.00 16.63 274 TYR B C 1
ATOM 4335 O O . TYR B 1 275 ? -26.187 5.825 6.953 1.00 17.47 274 TYR B O 1
ATOM 4344 N N . ARG B 1 276 ? -25.684 4.649 8.820 1.00 16.49 275 ARG B N 1
ATOM 4345 C CA . ARG B 1 276 ? -24.238 5.002 8.814 1.00 17.96 275 ARG B CA 1
ATOM 4346 C C . ARG B 1 276 ? -23.549 4.311 7.627 1.00 18.24 275 ARG B C 1
ATOM 4347 O O . ARG B 1 276 ? -22.688 4.946 6.984 1.00 18.81 275 ARG B O 1
ATOM 4355 N N . ALA B 1 277 ? -23.943 3.073 7.324 1.00 17.83 276 ALA B N 1
ATOM 4356 C CA . ALA B 1 277 ? -23.423 2.272 6.195 1.00 17.75 276 ALA B CA 1
ATOM 4357 C C . ALA B 1 277 ? -23.859 2.899 4.866 1.00 17.47 276 ALA B C 1
ATOM 4358 O O . ALA B 1 277 ? -22.993 3.131 3.983 1.00 17.12 276 ALA B O 1
ATOM 4360 N N . ILE B 1 278 ? -25.154 3.170 4.724 1.00 17.00 277 ILE B N 1
ATOM 4361 C CA . ILE B 1 278 ? -25.743 3.664 3.444 1.00 16.84 277 ILE B CA 1
ATOM 4362 C C . ILE B 1 278 ? -25.235 5.085 3.184 1.00 16.73 277 ILE B C 1
ATOM 4363 O O . ILE B 1 278 ? -24.916 5.388 2.032 1.00 17.17 277 ILE B O 1
ATOM 4368 N N . ALA B 1 279 ? -25.175 5.938 4.207 1.00 16.59 278 ALA B N 1
ATOM 4369 C CA . ALA B 1 279 ? -24.677 7.327 4.069 1.00 15.96 278 ALA B CA 1
ATOM 4370 C C . ALA B 1 279 ? -23.258 7.308 3.479 1.00 15.53 278 ALA B C 1
ATOM 4371 O O . ALA B 1 279 ? -22.965 8.164 2.608 1.00 16.03 278 ALA B O 1
ATOM 4373 N N . THR B 1 280 ? -22.428 6.340 3.886 1.00 14.92 279 THR B N 1
ATOM 4374 C CA . THR B 1 280 ? -21.005 6.217 3.467 1.00 14.79 279 THR B CA 1
ATOM 4375 C C . THR B 1 280 ? -20.949 5.900 1.973 1.00 15.06 279 THR B C 1
ATOM 4376 O O . THR B 1 280 ? -20.186 6.570 1.253 1.00 15.09 279 THR B O 1
ATOM 4380 N N . THR B 1 281 ? -21.728 4.912 1.540 1.00 14.94 280 THR B N 1
ATOM 4381 C CA . THR B 1 281 ? -21.835 4.543 0.108 1.00 15.13 280 THR B CA 1
ATOM 4382 C C . THR B 1 281 ? -22.308 5.765 -0.687 1.00 15.76 280 THR B C 1
ATOM 4383 O O . THR B 1 281 ? -21.683 6.068 -1.719 1.00 15.87 280 THR B O 1
ATOM 4387 N N . ASP B 1 282 ? -23.368 6.440 -0.238 1.00 15.41 281 ASP B N 1
ATOM 4388 C CA . ASP B 1 282 ? -23.907 7.651 -0.917 1.00 15.86 281 ASP B CA 1
ATOM 4389 C C . ASP B 1 282 ? -22.780 8.676 -1.111 1.00 15.65 281 ASP B C 1
ATOM 4390 O O . ASP B 1 282 ? -22.690 9.268 -2.198 1.00 16.83 281 ASP B O 1
ATOM 4395 N N . ALA B 1 283 ? -21.952 8.897 -0.088 1.00 16.43 282 ALA B N 1
ATOM 4396 C CA . ALA B 1 283 ? -20.891 9.930 -0.092 1.00 16.80 282 ALA B CA 1
ATOM 4397 C C . ALA B 1 283 ? -19.850 9.615 -1.173 1.00 17.40 282 ALA B C 1
ATOM 4398 O O . ALA B 1 283 ? -19.457 10.546 -1.902 1.00 18.24 282 ALA B O 1
ATOM 4400 N N . MET B 1 284 ? -19.432 8.351 -1.283 1.00 17.95 283 MET B N 1
ATOM 4401 C CA . MET B 1 284 ? -18.433 7.900 -2.287 1.00 17.66 283 MET B CA 1
ATOM 4402 C C . MET B 1 284 ? -19.019 8.045 -3.694 1.00 17.85 283 MET B C 1
ATOM 4403 O O . MET B 1 284 ? -18.296 8.538 -4.570 1.00 17.66 283 MET B O 1
ATOM 4408 N N . ILE B 1 285 ? -20.278 7.651 -3.893 1.00 16.85 284 ILE B N 1
ATOM 4409 C CA . ILE B 1 285 ? -20.944 7.703 -5.228 1.00 17.47 284 ILE B CA 1
ATOM 4410 C C . ILE B 1 285 ? -21.057 9.168 -5.668 1.00 18.50 284 ILE B C 1
ATOM 4411 O O . ILE B 1 285 ? -20.804 9.443 -6.859 1.00 20.11 284 ILE B O 1
ATOM 4416 N N . ALA B 1 286 ? -21.423 10.076 -4.760 1.00 19.29 285 ALA B N 1
ATOM 4417 C CA . ALA B 1 286 ? -21.593 11.517 -5.067 1.00 20.46 285 ALA B CA 1
ATOM 4418 C C . ALA B 1 286 ? -20.243 12.135 -5.446 1.00 22.03 285 ALA B C 1
ATOM 4419 O O . ALA B 1 286 ? -20.247 13.120 -6.201 1.00 23.26 285 ALA B O 1
ATOM 4421 N N . TYR B 1 287 ? -19.125 11.589 -4.958 1.00 23.16 286 TYR B N 1
ATOM 4422 C CA . TYR B 1 287 ? -17.782 12.130 -5.286 1.00 24.95 286 TYR B CA 1
ATOM 4423 C C . TYR B 1 287 ? -17.495 11.889 -6.773 1.00 26.45 286 TYR B C 1
ATOM 4424 O O . TYR B 1 287 ? -16.769 12.707 -7.376 1.00 29.53 286 TYR B O 1
ATOM 4433 N N . ASN B 1 288 ? -18.087 10.834 -7.348 1.00 27.62 287 ASN B N 1
ATOM 4434 C CA . ASN B 1 288 ? -18.047 10.524 -8.805 1.00 29.78 287 ASN B CA 1
ATOM 4435 C C . ASN B 1 288 ? -18.702 11.642 -9.627 1.00 28.86 287 ASN B C 1
ATOM 4436 O O . ASN B 1 288 ? -18.417 11.698 -10.837 1.00 29.97 287 ASN B O 1
ATOM 4441 N N . ASN B 1 289 ? -19.563 12.472 -9.022 1.00 27.33 288 ASN B N 1
ATOM 4442 C CA . ASN B 1 289 ? -20.265 13.590 -9.717 1.00 27.73 288 ASN B CA 1
ATOM 4443 C C . ASN B 1 289 ? -19.233 14.460 -10.441 1.00 29.60 288 ASN B C 1
ATOM 4444 O O . ASN B 1 289 ? -19.541 14.954 -11.548 1.00 29.05 288 ASN B O 1
ATOM 4449 N N . LYS B 1 290 ? -18.052 14.607 -9.835 1.00 31.70 289 LYS B N 1
ATOM 4450 C CA . LYS B 1 290 ? -16.898 15.385 -10.358 1.00 34.77 289 LYS B CA 1
ATOM 4451 C C . LYS B 1 290 ? -16.421 14.808 -11.701 1.00 36.10 289 LYS B C 1
ATOM 4452 O O . LYS B 1 290 ? -15.851 15.584 -12.494 1.00 38.58 289 LYS B O 1
ATOM 4458 N N . LEU B 1 291 ? -16.643 13.512 -11.959 1.00 37.12 290 LEU B N 1
ATOM 4459 C CA . LEU B 1 291 ? -16.235 12.836 -13.224 1.00 38.80 290 LEU B CA 1
ATOM 4460 C C . LEU B 1 291 ? -17.421 12.723 -14.196 1.00 40.63 290 LEU B C 1
ATOM 4461 O O . LEU B 1 291 ? -17.168 12.767 -15.418 1.00 43.50 290 LEU B O 1
ATOM 4466 N N . THR B 1 292 ? -18.655 12.586 -13.692 1.00 39.62 291 THR B N 1
ATOM 4467 C CA . THR B 1 292 ? -19.886 12.358 -14.504 1.00 38.66 291 THR B CA 1
ATOM 4468 C C . THR B 1 292 ? -20.545 13.687 -14.899 1.00 37.76 291 THR B C 1
ATOM 4469 O O . THR B 1 292 ? -21.341 13.677 -15.860 1.00 38.57 291 THR B O 1
ATOM 4473 N N . GLY B 1 293 ? -20.257 14.774 -14.174 1.00 36.50 292 GLY B N 1
ATOM 4474 C CA . GLY B 1 293 ? -20.875 16.098 -14.389 1.00 36.39 292 GLY B CA 1
ATOM 4475 C C . GLY B 1 293 ? -22.268 16.191 -13.783 1.00 34.71 292 GLY B C 1
ATOM 4476 O O . GLY B 1 293 ? -22.949 17.205 -14.043 1.00 36.31 292 GLY B O 1
ATOM 4477 N N . VAL B 1 294 ? -22.681 15.181 -13.003 1.00 32.82 293 VAL B N 1
ATOM 4478 C CA . VAL B 1 294 ? -23.973 15.164 -12.252 1.00 31.42 293 VAL B CA 1
ATOM 4479 C C . VAL B 1 294 ? -23.894 16.263 -11.187 1.00 30.96 293 VAL B C 1
ATOM 4480 O O . VAL B 1 294 ? -22.830 16.388 -10.557 1.00 29.77 293 VAL B O 1
ATOM 4484 N N . LYS B 1 295 ? -24.953 17.061 -11.042 1.00 30.90 294 LYS B N 1
ATOM 4485 C CA . LYS B 1 295 ? -25.078 18.070 -9.960 1.00 32.82 294 LYS B CA 1
ATOM 4486 C C . LYS B 1 295 ? -25.904 17.445 -8.837 1.00 31.65 294 LYS B C 1
ATOM 4487 O O . LYS B 1 295 ? -26.985 16.903 -9.138 1.00 31.04 294 LYS B O 1
ATOM 4493 N N . MET B 1 296 ? -25.398 17.493 -7.604 1.00 32.35 295 MET B N 1
ATOM 4494 C CA . MET B 1 296 ? -26.186 17.164 -6.389 1.00 31.79 295 MET B CA 1
ATOM 4495 C C . MET B 1 296 ? -27.475 17.990 -6.422 1.00 30.39 295 MET B C 1
ATOM 4496 O O . MET B 1 296 ? -27.380 19.213 -6.629 1.00 30.48 295 MET B O 1
ATOM 4501 N N . GLY B 1 297 ? -28.628 17.339 -6.246 1.00 29.32 296 GLY B N 1
ATOM 4502 C CA . GLY B 1 297 ? -29.954 17.987 -6.267 1.00 29.96 296 GLY B CA 1
ATOM 4503 C C . GLY B 1 297 ? -30.261 18.703 -4.963 1.00 30.29 296 GLY B C 1
ATOM 4504 O O . GLY B 1 297 ? -31.185 19.543 -4.956 1.00 31.61 296 GLY B O 1
ATOM 4505 N N . THR B 1 298 ? -29.516 18.382 -3.900 1.00 30.19 297 THR B N 1
ATOM 4506 C CA . THR B 1 298 ? -29.693 18.922 -2.527 1.00 30.36 297 THR B CA 1
ATOM 4507 C C . THR B 1 298 ? -28.329 18.982 -1.829 1.00 31.45 297 THR B C 1
ATOM 4508 O O . THR B 1 298 ? -27.483 18.107 -2.109 1.00 33.34 297 THR B O 1
ATOM 4512 N N . THR B 1 299 ? -28.134 19.982 -0.966 1.00 32.30 298 THR B N 1
ATOM 4513 C CA . THR B 1 299 ? -26.946 20.135 -0.083 1.00 32.31 298 THR B CA 1
ATOM 4514 C C . THR B 1 299 ? -27.136 19.272 1.173 1.00 30.81 298 THR B C 1
ATOM 4515 O O . THR B 1 299 ? -26.136 19.049 1.888 1.00 29.39 298 THR B O 1
ATOM 4519 N N . GLU B 1 300 ? -28.369 18.816 1.435 1.00 29.96 299 GLU B N 1
ATOM 4520 C CA . GLU B 1 300 ? -28.697 17.831 2.504 1.00 28.61 299 GLU B CA 1
ATOM 4521 C C . GLU B 1 300 ? -28.315 16.434 2.007 1.00 25.07 299 GLU B C 1
ATOM 4522 O O . GLU B 1 300 ? -29.216 15.616 1.755 1.00 25.31 299 GLU B O 1
ATOM 4528 N N . HIS B 1 301 ? -27.016 16.185 1.866 1.00 22.73 300 HIS B N 1
ATOM 4529 C CA . HIS B 1 301 ? -26.460 14.934 1.291 1.00 22.11 300 HIS B CA 1
ATOM 4530 C C . HIS B 1 301 ? -25.353 14.420 2.203 1.00 21.26 300 HIS B C 1
ATOM 4531 O O . HIS B 1 301 ? -24.577 15.211 2.728 1.00 21.72 300 HIS B O 1
ATOM 4538 N N . PRO B 1 302 ? -25.263 13.087 2.419 1.00 20.44 301 PRO B N 1
ATOM 4539 C CA . PRO B 1 302 ? -24.177 12.491 3.198 1.00 20.68 301 PRO B CA 1
ATOM 4540 C C . PRO B 1 302 ? -22.764 13.036 2.927 1.00 20.53 301 PRO B C 1
ATOM 4541 O O . PRO B 1 302 ? -22.027 13.190 3.877 1.00 20.91 301 PRO B O 1
ATOM 4545 N N . LEU B 1 303 ? -22.410 13.319 1.668 1.00 20.09 302 LEU B N 1
ATOM 4546 C CA . LEU B 1 303 ? -21.044 13.793 1.307 1.00 21.64 302 LEU B CA 1
ATOM 4547 C C . LEU B 1 303 ? -20.714 15.073 2.092 1.00 22.77 302 LEU B C 1
ATOM 4548 O O . LEU B 1 303 ? -19.545 15.233 2.492 1.00 23.30 302 LEU B O 1
ATOM 4553 N N . LEU B 1 304 ? -21.710 15.935 2.321 1.00 23.38 303 LEU B N 1
ATOM 4554 C CA . LEU B 1 304 ? -21.532 17.279 2.932 1.00 24.43 303 LEU B CA 1
ATOM 4555 C C . LEU B 1 304 ? -21.820 17.231 4.436 1.00 24.25 303 LEU B C 1
ATOM 4556 O O . LEU B 1 304 ? -21.745 18.306 5.071 1.00 26.44 303 LEU B O 1
ATOM 4561 N N . LYS B 1 305 ? -22.127 16.051 4.989 1.00 22.83 304 LYS B N 1
ATOM 4562 C CA . LYS B 1 305 ? -22.606 15.911 6.394 1.00 23.83 304 LYS B CA 1
ATOM 4563 C C . LYS B 1 305 ? -21.731 14.958 7.224 1.00 23.74 304 LYS B C 1
ATOM 4564 O O . LYS B 1 305 ? -21.568 15.239 8.428 1.00 24.42 304 LYS B O 1
ATOM 4570 N N . ILE B 1 306 ? -21.200 13.873 6.650 1.00 22.98 305 ILE B N 1
ATOM 4571 C CA . ILE B 1 306 ? -20.655 12.739 7.460 1.00 22.62 305 ILE B CA 1
ATOM 4572 C C . ILE B 1 306 ? -19.144 12.883 7.704 1.00 23.38 305 ILE B C 1
ATOM 4573 O O . ILE B 1 306 ? -18.639 12.084 8.510 1.00 23.93 305 ILE B O 1
ATOM 4578 N N . PHE B 1 307 ? -18.450 13.848 7.080 1.00 23.65 306 PHE B N 1
ATOM 4579 C CA . PHE B 1 307 ? -16.980 14.044 7.234 1.00 24.63 306 PHE B CA 1
ATOM 4580 C C . PHE B 1 307 ? -16.703 15.293 8.078 1.00 27.08 306 PHE B C 1
ATOM 4581 O O . PHE B 1 307 ? -17.560 16.165 8.217 1.00 28.39 306 PHE B O 1
ATOM 4590 N N . LYS C 1 4 ? -36.315 -11.124 57.707 1.00 33.12 3 LYS C N 1
ATOM 4591 C CA . LYS C 1 4 ? -34.875 -10.887 57.381 1.00 32.49 3 LYS C CA 1
ATOM 4592 C C . LYS C 1 4 ? -34.013 -12.005 57.973 1.00 29.53 3 LYS C C 1
ATOM 4593 O O . LYS C 1 4 ? -34.509 -12.729 58.859 1.00 31.59 3 LYS C O 1
ATOM 4599 N N . PHE C 1 5 ? -32.762 -12.118 57.516 1.00 25.65 4 PHE C N 1
ATOM 4600 C CA . PHE C 1 5 ? -31.688 -12.881 58.205 1.00 23.85 4 PHE C CA 1
ATOM 4601 C C . PHE C 1 5 ? -31.212 -12.073 59.417 1.00 24.14 4 PHE C C 1
ATOM 4602 O O . PHE C 1 5 ? -31.118 -10.834 59.325 1.00 23.80 4 PHE C O 1
ATOM 4610 N N . THR C 1 6 ? -30.929 -12.761 60.525 1.00 24.29 5 THR C N 1
ATOM 4611 C CA . THR C 1 6 ? -30.516 -12.151 61.817 1.00 25.48 5 THR C CA 1
ATOM 4612 C C . THR C 1 6 ? -29.179 -11.424 61.624 1.00 24.62 5 THR C C 1
ATOM 4613 O O . THR C 1 6 ? -29.109 -10.221 61.938 1.00 24.17 5 THR C O 1
ATOM 4617 N N . ALA C 1 7 ? -28.170 -12.116 61.091 1.00 25.01 6 ALA C N 1
ATOM 4618 C CA . ALA C 1 7 ? -26.808 -11.571 60.881 1.00 25.18 6 ALA C CA 1
ATOM 4619 C C . ALA C 1 7 ? -26.878 -10.346 59.961 1.00 25.28 6 ALA C C 1
ATOM 4620 O O . ALA C 1 7 ? -27.647 -10.392 58.973 1.00 25.01 6 ALA C O 1
ATOM 4622 N N . GLN C 1 8 ? -26.129 -9.285 60.288 1.00 26.17 7 GLN C N 1
ATOM 4623 C CA . GLN C 1 8 ? -25.833 -8.168 59.348 1.00 26.38 7 GLN C CA 1
ATOM 4624 C C . GLN C 1 8 ? -25.222 -8.790 58.088 1.00 24.47 7 GLN C C 1
ATOM 4625 O O . GLN C 1 8 ? -24.209 -9.500 58.214 1.00 22.52 7 GLN C O 1
ATOM 4631 N N . GLN C 1 9 ? -25.844 -8.576 56.929 1.00 23.53 8 GLN C N 1
ATOM 4632 C CA . GLN C 1 9 ? -25.400 -9.186 55.647 1.00 22.54 8 GLN C CA 1
ATOM 4633 C C . GLN C 1 9 ? -24.222 -8.381 55.092 1.00 22.29 8 GLN C C 1
ATOM 4634 O O . GLN C 1 9 ? -24.296 -7.134 55.090 1.00 23.40 8 GLN C O 1
ATOM 4640 N N . HIS C 1 10 ? -23.161 -9.076 54.679 1.00 22.04 9 HIS C N 1
ATOM 4641 C CA . HIS C 1 10 ? -22.025 -8.497 53.915 1.00 23.53 9 HIS C CA 1
ATOM 4642 C C . HIS C 1 10 ? -22.470 -8.261 52.470 1.00 23.48 9 HIS C C 1
ATOM 4643 O O . HIS C 1 10 ? -22.993 -9.202 51.854 1.00 23.16 9 HIS C O 1
ATOM 4650 N N . VAL C 1 11 ? -22.309 -7.034 51.976 1.00 23.18 10 VAL C N 1
ATOM 4651 C CA . VAL C 1 11 ? -22.455 -6.693 50.533 1.00 23.35 10 VAL C CA 1
ATOM 4652 C C . VAL C 1 11 ? -21.059 -6.323 50.032 1.00 23.15 10 VAL C C 1
ATOM 4653 O O . VAL C 1 11 ? -20.458 -5.383 50.588 1.00 23.36 10 VAL C O 1
ATOM 4657 N N . TYR C 1 12 ? -20.554 -7.069 49.052 1.00 23.47 11 TYR C N 1
ATOM 4658 C CA . TYR C 1 12 ? -19.247 -6.816 48.400 1.00 24.34 11 TYR C CA 1
ATOM 4659 C C . TYR C 1 12 ? -19.469 -6.127 47.059 1.00 24.72 11 TYR C C 1
ATOM 4660 O O . TYR C 1 12 ? -20.492 -6.394 46.410 1.00 25.80 11 TYR C O 1
ATOM 4669 N N . ASP C 1 13 ? -18.513 -5.276 46.685 1.00 27.79 12 ASP C N 1
ATOM 4670 C CA . ASP C 1 13 ? -18.422 -4.593 45.371 1.00 30.23 12 ASP C CA 1
ATOM 4671 C C . ASP C 1 13 ? -17.160 -5.116 44.673 1.00 29.98 12 ASP C C 1
ATOM 4672 O O . ASP C 1 13 ? -16.059 -4.668 45.042 1.00 32.73 12 ASP C O 1
ATOM 4677 N N . ILE C 1 14 ? -17.316 -6.052 43.729 1.00 26.52 13 ILE C N 1
ATOM 4678 C CA . ILE C 1 14 ? -16.193 -6.659 42.953 1.00 25.03 13 ILE C CA 1
ATOM 4679 C C . ILE C 1 14 ? -16.159 -5.976 41.584 1.00 24.30 13 ILE C C 1
ATOM 4680 O O . ILE C 1 14 ? -16.991 -6.346 40.728 1.00 23.74 13 ILE C O 1
ATOM 4685 N N . ASN C 1 15 ? -15.265 -4.999 41.399 1.00 24.36 14 ASN C N 1
ATOM 4686 C CA . ASN C 1 15 ? -15.145 -4.220 40.136 1.00 25.89 14 ASN C CA 1
ATOM 4687 C C . ASN C 1 15 ? -16.537 -3.714 39.733 1.00 26.41 14 ASN C C 1
ATOM 4688 O O . ASN C 1 15 ? -16.873 -3.788 38.538 1.00 28.77 14 ASN C O 1
ATOM 4693 N N . GLY C 1 16 ? -17.330 -3.249 40.705 1.00 26.74 15 GLY C N 1
ATOM 4694 C CA . GLY C 1 16 ? -18.650 -2.634 40.462 1.00 27.38 15 GLY C CA 1
ATOM 4695 C C . GLY C 1 16 ? -19.814 -3.605 40.602 1.00 25.70 15 GLY C C 1
ATOM 4696 O O . GLY C 1 16 ? -20.961 -3.124 40.623 1.00 27.73 15 GLY C O 1
ATOM 4697 N N . VAL C 1 17 ? -19.560 -4.916 40.669 1.00 23.84 16 VAL C N 1
ATOM 4698 C CA . VAL C 1 17 ? -20.629 -5.945 40.844 1.00 23.09 16 VAL C CA 1
ATOM 4699 C C . VAL C 1 17 ? -20.934 -6.068 42.343 1.00 22.63 16 VAL C C 1
ATOM 4700 O O . VAL C 1 17 ? -20.032 -6.484 43.114 1.00 21.17 16 VAL C O 1
ATOM 4704 N N . LYS C 1 18 ? -22.155 -5.710 42.741 1.00 22.98 17 LYS C N 1
ATOM 4705 C CA . LYS C 1 18 ? -22.633 -5.877 44.138 1.00 23.15 17 LYS C CA 1
ATOM 4706 C C . LYS C 1 18 ? -23.161 -7.302 44.301 1.00 21.11 17 LYS C C 1
ATOM 4707 O O . LYS C 1 18 ? -23.937 -7.764 43.438 1.00 20.53 17 LYS C O 1
ATOM 4713 N N . VAL C 1 19 ? -22.760 -7.971 45.377 1.00 20.25 18 VAL C N 1
ATOM 4714 C CA . VAL C 1 19 ? -23.209 -9.357 45.680 1.00 20.10 18 VAL C CA 1
ATOM 4715 C C . VAL C 1 19 ? -23.481 -9.458 47.184 1.00 20.30 18 VAL C C 1
ATOM 4716 O O . VAL C 1 19 ? -22.650 -8.974 47.987 1.00 21.11 18 VAL C O 1
ATOM 4720 N N . GLY C 1 20 ? -24.634 -10.018 47.547 1.00 20.00 19 GLY C N 1
ATOM 4721 C CA . GLY C 1 20 ? -25.008 -10.229 48.959 1.00 19.83 19 GLY C CA 1
ATOM 4722 C C . GLY C 1 20 ? -26.147 -9.328 49.399 1.00 20.55 19 GLY C C 1
ATOM 4723 O O . GLY C 1 20 ? -26.824 -8.746 48.542 1.00 22.09 19 GLY C O 1
ATOM 4724 N N . GLY C 1 21 ? -26.350 -9.218 50.713 1.00 20.30 20 GLY C N 1
ATOM 4725 C CA . GLY C 1 21 ? -27.419 -8.408 51.323 1.00 19.95 20 GLY C CA 1
ATOM 4726 C C . GLY C 1 21 ? -28.582 -9.271 51.776 1.00 18.74 20 GLY C C 1
ATOM 4727 O O . GLY C 1 21 ? -28.505 -10.510 51.633 1.00 17.50 20 GLY C O 1
ATOM 4728 N N . GLN C 1 22 ? -29.619 -8.643 52.329 1.00 19.77 21 GLN C N 1
ATOM 4729 C CA . GLN C 1 22 ? -30.895 -9.317 52.676 1.00 20.68 21 GLN C CA 1
ATOM 4730 C C . GLN C 1 22 ? -31.593 -9.683 51.371 1.00 21.23 21 GLN C C 1
ATOM 4731 O O . GLN C 1 22 ? -31.381 -9.024 50.354 1.00 21.65 21 GLN C O 1
ATOM 4737 N N . PRO C 1 23 ? -32.436 -10.738 51.345 1.00 22.58 22 PRO C N 1
ATOM 4738 C CA . PRO C 1 23 ? -33.207 -11.054 50.144 1.00 22.71 22 PRO C CA 1
ATOM 4739 C C . PRO C 1 23 ? -34.006 -9.820 49.702 1.00 22.11 22 PRO C C 1
ATOM 4740 O O . PRO C 1 23 ? -34.628 -9.195 50.539 1.00 22.44 22 PRO C O 1
ATOM 4744 N N . GLY C 1 24 ? -33.935 -9.487 48.411 1.00 22.08 23 GLY C N 1
ATOM 4745 C CA . GLY C 1 24 ? -34.632 -8.334 47.812 1.00 23.43 23 GLY C CA 1
ATOM 4746 C C . GLY C 1 24 ? -33.791 -7.067 47.818 1.00 23.96 23 GLY C C 1
ATOM 4747 O O . GLY C 1 24 ? -34.243 -6.070 47.229 1.00 26.27 23 GLY C O 1
ATOM 4748 N N . GLU C 1 25 ? -32.612 -7.084 48.447 1.00 23.06 24 GLU C N 1
ATOM 4749 C CA . GLU C 1 25 ? -31.730 -5.891 48.551 1.00 23.72 24 GLU C CA 1
ATOM 4750 C C . GLU C 1 25 ? -30.991 -5.689 47.224 1.00 22.34 24 GLU C C 1
ATOM 4751 O O . GLU C 1 25 ? -31.013 -4.564 46.701 1.00 22.42 24 GLU C O 1
ATOM 4757 N N . TYR C 1 26 ? -30.355 -6.742 46.705 1.00 20.66 25 TYR C N 1
ATOM 4758 C CA . TYR C 1 26 ? -29.594 -6.711 45.429 1.00 20.91 25 TYR C CA 1
ATOM 4759 C C . TYR C 1 26 ? -30.070 -7.848 44.538 1.00 19.48 25 TYR C C 1
ATOM 4760 O O . TYR C 1 26 ? -30.447 -8.910 45.020 1.00 20.26 25 TYR C O 1
ATOM 4769 N N . PRO C 1 27 ? -30.062 -7.661 43.203 1.00 19.06 26 PRO C N 1
ATOM 4770 C CA . PRO C 1 27 ? -30.409 -8.747 42.295 1.00 18.51 26 PRO C CA 1
ATOM 4771 C C . PRO C 1 27 ? -29.396 -9.893 42.397 1.00 17.36 26 PRO C C 1
ATOM 4772 O O . PRO C 1 27 ? -28.276 -9.671 42.831 1.00 17.19 26 PRO C O 1
ATOM 4776 N N . THR C 1 28 ? -29.810 -11.082 41.965 1.00 16.51 27 THR C N 1
ATOM 4777 C CA . THR C 1 28 ? -28.945 -12.282 41.886 1.00 16.73 27 THR C CA 1
ATOM 4778 C C . THR C 1 28 ? -27.814 -11.999 40.899 1.00 16.49 27 THR C C 1
ATOM 4779 O O . THR C 1 28 ? -28.096 -11.479 39.796 1.00 16.32 27 THR C O 1
ATOM 4783 N N . VAL C 1 29 ? -26.586 -12.329 41.284 1.00 16.33 28 VAL C N 1
ATOM 4784 C CA . VAL C 1 29 ? -25.404 -12.310 40.380 1.00 17.00 28 VAL C CA 1
ATOM 4785 C C . VAL C 1 29 ? -25.389 -13.642 39.627 1.00 17.17 28 VAL C C 1
ATOM 4786 O O . VAL C 1 29 ? -25.421 -14.694 40.273 1.00 18.26 28 VAL C O 1
ATOM 4790 N N . LEU C 1 30 ? -25.392 -13.586 38.295 1.00 16.80 29 LEU C N 1
ATOM 4791 C CA . LEU C 1 30 ? -25.436 -14.791 37.435 1.00 16.76 29 LEU C CA 1
ATOM 4792 C C . LEU C 1 30 ? -24.029 -15.071 36.912 1.00 15.47 29 LEU C C 1
ATOM 4793 O O . LEU C 1 30 ? -23.362 -14.130 36.446 1.00 16.47 29 LEU C O 1
ATOM 4798 N N . ILE C 1 31 ? -23.592 -16.321 37.051 1.00 15.49 30 ILE C N 1
ATOM 4799 C CA . ILE C 1 31 ? -22.207 -16.756 36.713 1.00 15.87 30 ILE C CA 1
ATOM 4800 C C . ILE C 1 31 ? -22.283 -17.872 35.659 1.00 16.12 30 ILE C C 1
ATOM 4801 O O . ILE C 1 31 ? -22.646 -19.009 36.004 1.00 15.92 30 ILE C O 1
ATOM 4806 N N . GLY C 1 32 ? -21.973 -17.527 34.405 1.00 16.20 31 GLY C N 1
ATOM 4807 C CA . GLY C 1 32 ? -21.960 -18.444 33.252 1.00 16.89 31 GLY C CA 1
ATOM 4808 C C . GLY C 1 32 ? -20.574 -19.010 33.032 1.00 15.60 31 GLY C C 1
ATOM 4809 O O . GLY C 1 32 ? -19.593 -18.258 33.189 1.00 16.48 31 GLY C O 1
ATOM 4810 N N . SER C 1 33 ? -20.501 -20.305 32.728 1.00 15.93 32 SER C N 1
ATOM 4811 C CA . SER C 1 33 ? -19.245 -21.058 32.502 1.00 15.82 32 SER C CA 1
ATOM 4812 C C . SER C 1 33 ? -18.838 -20.952 31.030 1.00 15.81 32 SER C C 1
ATOM 4813 O O . SER C 1 33 ? -19.729 -20.994 30.153 1.00 16.56 32 SER C O 1
ATOM 4816 N N . ILE C 1 34 ? -17.534 -20.813 30.801 1.00 15.38 33 ILE C N 1
ATOM 4817 C CA . ILE C 1 34 ? -16.903 -20.752 29.451 1.00 16.09 33 ILE C CA 1
ATOM 4818 C C . ILE C 1 34 ? -15.631 -21.604 29.508 1.00 17.10 33 ILE C C 1
ATOM 4819 O O . ILE C 1 34 ? -14.941 -21.586 30.547 1.00 17.26 33 ILE C O 1
ATOM 4824 N N . PHE C 1 35 ? -15.377 -22.381 28.454 1.00 17.27 34 PHE C N 1
ATOM 4825 C CA . PHE C 1 35 ? -14.213 -23.295 28.318 1.00 18.03 34 PHE C CA 1
ATOM 4826 C C . PHE C 1 35 ? -14.339 -24.485 29.281 1.00 18.09 34 PHE C C 1
ATOM 4827 O O . PHE C 1 35 ? -13.305 -25.118 29.573 1.00 18.71 34 PHE C O 1
ATOM 4835 N N . TYR C 1 36 ? -15.556 -24.779 29.752 1.00 17.48 35 TYR C N 1
ATOM 4836 C CA . TYR C 1 36 ? -15.909 -26.042 30.450 1.00 18.84 35 TYR C CA 1
ATOM 4837 C C . TYR C 1 36 ? -15.532 -27.237 29.567 1.00 20.41 35 TYR C C 1
ATOM 4838 O O . TYR C 1 36 ? -15.391 -27.080 28.331 1.00 21.41 35 TYR C O 1
ATOM 4847 N N . ARG C 1 37 ? -15.352 -28.403 30.190 1.00 22.03 36 ARG C N 1
ATOM 4848 C CA . ARG C 1 37 ? -15.028 -29.670 29.490 1.00 24.81 36 ARG C CA 1
ATOM 4849 C C . ARG C 1 37 ? -16.158 -29.948 28.492 1.00 25.30 36 ARG C C 1
ATOM 4850 O O . ARG C 1 37 ? -17.324 -30.011 28.925 1.00 28.12 36 ARG C O 1
ATOM 4858 N N . GLY C 1 38 ? -15.832 -30.054 27.204 1.00 26.03 37 GLY C N 1
ATOM 4859 C CA . GLY C 1 38 ? -16.822 -30.315 26.142 1.00 26.35 37 GLY C CA 1
ATOM 4860 C C . GLY C 1 38 ? -17.379 -29.040 25.529 1.00 25.31 37 GLY C C 1
ATOM 4861 O O . GLY C 1 38 ? -18.317 -29.158 24.719 1.00 26.90 37 GLY C O 1
ATOM 4862 N N . HIS C 1 39 ? -16.842 -27.865 25.880 1.00 23.08 38 HIS C N 1
ATOM 4863 C CA . HIS C 1 39 ? -17.213 -26.583 25.224 1.00 21.81 38 HIS C CA 1
ATOM 4864 C C . HIS C 1 39 ? -16.686 -26.640 23.789 1.00 23.17 38 HIS C C 1
ATOM 4865 O O . HIS C 1 39 ? -15.457 -26.673 23.606 1.00 23.02 38 HIS C O 1
ATOM 4872 N N . LYS C 1 40 ? -17.599 -26.695 22.819 1.00 23.83 39 LYS C N 1
ATOM 4873 C CA . LYS C 1 40 ? -17.283 -27.021 21.405 1.00 24.80 39 LYS C CA 1
ATOM 4874 C C . LYS C 1 40 ? -16.441 -25.903 20.778 1.00 22.77 39 LYS C C 1
ATOM 4875 O O . LYS C 1 40 ? -15.805 -26.178 19.749 1.00 22.97 39 LYS C O 1
ATOM 4881 N N . ILE C 1 41 ? -16.402 -24.708 21.379 1.00 21.39 40 ILE C N 1
ATOM 4882 C CA . ILE C 1 41 ? -15.589 -23.563 20.866 1.00 22.10 40 ILE C CA 1
ATOM 4883 C C . ILE C 1 41 ? -14.098 -23.810 21.138 1.00 21.92 40 ILE C C 1
ATOM 4884 O O . ILE C 1 41 ? -13.282 -23.065 20.575 1.00 22.01 40 ILE C O 1
ATOM 4889 N N . VAL C 1 42 ? -13.750 -24.783 21.986 1.00 22.15 41 VAL C N 1
ATOM 4890 C CA . VAL C 1 42 ? -12.334 -25.129 22.313 1.00 22.49 41 VAL C CA 1
ATOM 4891 C C . VAL C 1 42 ? -11.882 -26.268 21.388 1.00 23.42 41 VAL C C 1
ATOM 4892 O O . VAL C 1 42 ? -12.573 -27.305 21.349 1.00 23.05 41 VAL C O 1
ATOM 4896 N N . SER C 1 43 ? -10.772 -26.077 20.666 1.00 24.72 42 SER C N 1
ATOM 4897 C CA . SER C 1 43 ? -10.161 -27.095 19.769 1.00 25.48 42 SER C CA 1
ATOM 4898 C C . SER C 1 43 ? -8.992 -27.793 20.475 1.00 26.92 42 SER C C 1
ATOM 4899 O O . SER C 1 43 ? -8.645 -28.919 20.069 1.00 27.96 42 SER C O 1
ATOM 4902 N N . ASP C 1 44 ? -8.404 -27.152 21.488 1.00 27.10 43 ASP C N 1
ATOM 4903 C CA . ASP C 1 44 ? -7.246 -27.696 22.245 1.00 27.43 43 ASP C CA 1
ATOM 4904 C C . ASP C 1 44 ? -7.324 -27.166 23.680 1.00 27.52 43 ASP C C 1
ATOM 4905 O O . ASP C 1 44 ? -6.989 -25.987 23.901 1.00 24.91 43 ASP C O 1
ATOM 4910 N N . GLY C 1 45 ? -7.777 -28.015 24.603 1.00 28.82 44 GLY C N 1
ATOM 4911 C CA . GLY C 1 45 ? -7.939 -27.685 26.031 1.00 28.62 44 GLY C CA 1
ATOM 4912 C C . GLY C 1 45 ? -6.617 -27.697 26.778 1.00 29.89 44 GLY C C 1
ATOM 4913 O O . GLY C 1 45 ? -6.600 -27.230 27.924 1.00 29.05 44 GLY C O 1
ATOM 4914 N N . GLN C 1 46 ? -5.547 -28.216 26.164 1.00 31.31 45 GLN C N 1
ATOM 4915 C CA . GLN C 1 46 ? -4.179 -28.220 26.749 1.00 31.80 45 GLN C CA 1
ATOM 4916 C C . GLN C 1 46 ? -3.504 -26.872 26.472 1.00 30.06 45 GLN C C 1
ATOM 4917 O O . GLN C 1 46 ? -2.884 -26.331 27.399 1.00 29.62 45 GLN C O 1
ATOM 4923 N N . LYS C 1 47 ? -3.627 -26.348 25.249 1.00 28.75 46 LYS C N 1
ATOM 4924 C CA . LYS C 1 47 ? -2.956 -25.090 24.823 1.00 30.00 46 LYS C CA 1
ATOM 4925 C C . LYS C 1 47 ? -3.925 -23.909 24.918 1.00 28.00 46 LYS C C 1
ATOM 4926 O O . LYS C 1 47 ? -3.448 -22.767 24.822 1.00 29.34 46 LYS C O 1
ATOM 4932 N N . GLY C 1 48 ? -5.215 -24.171 25.141 1.00 27.11 47 GLY C N 1
ATOM 4933 C CA . GLY C 1 48 ? -6.258 -23.132 25.201 1.00 25.44 47 GLY C CA 1
ATOM 4934 C C . GLY C 1 48 ? -6.441 -22.475 23.847 1.00 24.58 47 GLY C C 1
ATOM 4935 O O . GLY C 1 48 ? -6.433 -21.233 23.783 1.00 23.60 47 GLY C O 1
ATOM 4936 N N . ILE C 1 49 ? -6.553 -23.289 22.794 1.00 24.08 48 ILE C N 1
ATOM 4937 C CA . ILE C 1 49 ? -6.920 -22.834 21.423 1.00 23.83 48 ILE C CA 1
ATOM 4938 C C . ILE C 1 49 ? -8.445 -22.897 21.327 1.00 21.43 48 ILE C C 1
ATOM 4939 O O . ILE C 1 49 ? -9.002 -24.001 21.527 1.00 20.67 48 ILE C O 1
ATOM 4944 N N . PHE C 1 50 ? -9.086 -21.756 21.063 1.00 19.88 49 PHE C N 1
ATOM 4945 C CA . PHE C 1 50 ? -10.564 -21.626 21.012 1.00 19.87 49 PHE C CA 1
ATOM 4946 C C . PHE C 1 50 ? -10.984 -20.602 19.948 1.00 20.35 49 PHE C C 1
ATOM 4947 O O . PHE C 1 50 ? -10.159 -19.772 19.500 1.00 20.53 49 PHE C O 1
ATOM 4955 N N . ASP C 1 51 ? -12.260 -20.683 19.567 1.00 20.80 50 ASP C N 1
ATOM 4956 C CA . ASP C 1 51 ? -12.962 -19.754 18.644 1.00 20.82 50 ASP C CA 1
ATOM 4957 C C . ASP C 1 51 ? -13.173 -18.421 19.375 1.00 19.99 50 ASP C C 1
ATOM 4958 O O . ASP C 1 51 ? -14.132 -18.321 20.175 1.00 18.98 50 ASP C O 1
ATOM 4963 N N . LYS C 1 52 ? -12.308 -17.435 19.121 1.00 19.72 51 LYS C N 1
ATOM 4964 C CA . LYS C 1 52 ? -12.323 -16.119 19.817 1.00 20.47 51 LYS C CA 1
ATOM 4965 C C . LYS C 1 52 ? -13.587 -15.325 19.459 1.00 20.54 51 LYS C C 1
ATOM 4966 O O . LYS C 1 52 ? -14.119 -14.646 20.348 1.00 19.84 51 LYS C O 1
ATOM 4972 N N . ASP C 1 53 ? -14.059 -15.388 18.211 1.00 20.68 52 ASP C N 1
ATOM 4973 C CA . ASP C 1 53 ? -15.292 -14.662 17.809 1.00 21.08 52 ASP C CA 1
ATOM 4974 C C . ASP C 1 53 ? -16.488 -15.243 18.579 1.00 20.71 52 ASP C C 1
ATOM 4975 O O . ASP C 1 53 ? -17.337 -14.450 19.018 1.00 19.19 52 ASP C O 1
ATOM 4980 N N . ALA C 1 54 ? -16.544 -16.569 18.752 1.00 20.79 53 ALA C N 1
ATOM 4981 C CA . ALA C 1 54 ? -17.628 -17.279 19.474 1.00 20.05 53 ALA C CA 1
ATOM 4982 C C . ALA C 1 54 ? -17.574 -16.892 20.956 1.00 20.14 53 ALA C C 1
ATOM 4983 O O . ALA C 1 54 ? -18.639 -16.619 21.558 1.00 20.27 53 ALA C O 1
ATOM 4985 N N . ALA C 1 55 ? -16.367 -16.853 21.520 1.00 19.40 54 ALA C N 1
ATOM 4986 C CA . ALA C 1 55 ? -16.134 -16.467 22.931 1.00 19.01 54 ALA C CA 1
ATOM 4987 C C . ALA C 1 55 ? -16.611 -15.024 23.137 1.00 19.76 54 ALA C C 1
ATOM 4988 O O . ALA C 1 55 ? -17.346 -14.785 24.111 1.00 20.53 54 ALA C O 1
ATOM 4990 N N . LYS C 1 56 ? -16.237 -14.107 22.236 1.00 19.81 55 LYS C N 1
ATOM 4991 C CA . LYS C 1 56 ? -16.628 -12.671 22.303 1.00 21.28 55 LYS C CA 1
ATOM 4992 C C . LYS C 1 56 ? -18.156 -12.545 22.262 1.00 20.25 55 LYS C C 1
ATOM 4993 O O . LYS C 1 56 ? -18.703 -11.705 23.010 1.00 19.81 55 LYS C O 1
ATOM 4999 N N . ALA C 1 57 ? -18.822 -13.348 21.426 1.00 19.86 56 ALA C N 1
ATOM 5000 C CA . ALA C 1 57 ? -20.288 -13.308 21.221 1.00 20.43 56 ALA C CA 1
ATOM 5001 C C . ALA C 1 57 ? -20.995 -13.707 22.522 1.00 19.71 56 ALA C C 1
ATOM 5002 O O . ALA C 1 57 ? -22.024 -13.088 22.837 1.00 19.98 56 ALA C O 1
ATOM 5004 N N . LEU C 1 58 ? -20.453 -14.682 23.259 1.00 19.51 57 LEU C N 1
ATOM 5005 C CA . LEU C 1 58 ? -21.012 -15.108 24.570 1.00 18.93 57 LEU C CA 1
ATOM 5006 C C . LEU C 1 58 ? -20.879 -13.956 25.570 1.00 18.80 57 LEU C C 1
ATOM 5007 O O . LEU C 1 58 ? -21.872 -13.678 26.269 1.00 18.32 57 LEU C O 1
ATOM 5012 N N . LEU C 1 59 ? -19.716 -13.303 25.626 1.00 17.93 58 LEU C N 1
ATOM 5013 C CA . LEU C 1 59 ? -19.464 -12.187 26.579 1.00 18.89 58 LEU C CA 1
ATOM 5014 C C . LEU C 1 59 ? -20.388 -11.009 26.250 1.00 19.28 58 LEU C C 1
ATOM 5015 O O . LEU C 1 59 ? -20.972 -10.446 27.194 1.00 21.13 58 LEU C O 1
ATOM 5020 N N . ASP C 1 60 ? -20.546 -10.661 24.968 1.00 19.93 59 ASP C N 1
ATOM 5021 C CA . ASP C 1 60 ? -21.424 -9.536 24.549 1.00 20.74 59 ASP C CA 1
ATOM 5022 C C . ASP C 1 60 ? -22.886 -9.864 24.873 1.00 19.10 59 ASP C C 1
ATOM 5023 O O . ASP C 1 60 ? -23.616 -8.944 25.288 1.00 18.59 59 ASP C O 1
ATOM 5028 N N . GLN C 1 61 ? -23.310 -11.112 24.661 1.00 19.13 60 GLN C N 1
ATOM 5029 C CA . GLN C 1 61 ? -24.693 -11.566 24.957 1.00 19.22 60 GLN C CA 1
ATOM 5030 C C . GLN C 1 61 ? -24.961 -11.398 26.453 1.00 18.90 60 GLN C C 1
ATOM 5031 O O . GLN C 1 61 ? -26.055 -10.923 26.802 1.00 19.38 60 GLN C O 1
ATOM 5037 N N . GLU C 1 62 ? -23.986 -11.771 27.285 1.00 19.00 61 GLU C N 1
ATOM 5038 C CA . GLU C 1 62 ? -24.092 -11.697 28.765 1.00 19.18 61 GLU C CA 1
ATOM 5039 C C . GLU C 1 62 ? -24.334 -10.237 29.170 1.00 19.31 61 GLU C C 1
ATOM 5040 O O . GLU C 1 62 ? -25.270 -9.973 29.951 1.00 19.07 61 GLU C O 1
ATOM 5046 N N . ALA C 1 63 ? -23.532 -9.314 28.636 1.00 19.54 62 ALA C N 1
ATOM 5047 C CA . ALA C 1 63 ? -23.646 -7.861 28.903 1.00 20.30 62 ALA C CA 1
ATOM 5048 C C . ALA C 1 63 ? -25.038 -7.355 28.502 1.00 20.52 62 ALA C C 1
ATOM 5049 O O . ALA C 1 63 ? -25.606 -6.538 29.245 1.00 19.62 62 ALA C O 1
ATOM 5051 N N . GLU C 1 64 ? -25.560 -7.798 27.353 1.00 20.88 63 GLU C N 1
ATOM 5052 C CA . GLU C 1 64 ? -26.887 -7.363 26.838 1.00 22.40 63 GLU C CA 1
ATOM 5053 C C . GLU C 1 64 ? -28.001 -7.872 27.763 1.00 21.01 63 GLU C C 1
ATOM 5054 O O . GLU C 1 64 ? -28.899 -7.076 28.088 1.00 21.14 63 GLU C O 1
ATOM 5060 N N . LEU C 1 65 ? -27.954 -9.145 28.169 1.00 20.22 64 LEU C N 1
ATOM 5061 C CA . LEU C 1 65 ? -28.973 -9.739 29.075 1.00 19.96 64 LEU C CA 1
ATOM 5062 C C . LEU C 1 65 ? -28.904 -9.018 30.421 1.00 19.03 64 LEU C C 1
ATOM 5063 O O . LEU C 1 65 ? -29.968 -8.659 30.944 1.00 18.69 64 LEU C O 1
ATOM 5068 N N . SER C 1 66 ? -27.690 -8.791 30.928 1.00 19.76 65 SER C N 1
ATOM 5069 C CA . SER C 1 66 ? -27.426 -8.096 32.216 1.00 20.34 65 SER C CA 1
ATOM 5070 C C . SER C 1 66 ? -28.067 -6.704 32.199 1.00 20.99 65 SER C C 1
ATOM 5071 O O . SER C 1 66 ? -28.725 -6.340 33.195 1.00 21.18 65 SER C O 1
ATOM 5074 N N . ALA C 1 67 ? -27.881 -5.960 31.105 1.00 21.67 66 ALA C N 1
ATOM 5075 C CA . ALA C 1 67 ? -28.449 -4.607 30.896 1.00 22.48 66 ALA C CA 1
ATOM 5076 C C . ALA C 1 67 ? -29.979 -4.681 30.887 1.00 22.84 66 ALA C C 1
ATOM 5077 O O . ALA C 1 67 ? -30.614 -3.750 31.419 1.00 25.43 66 ALA C O 1
ATOM 5079 N N . GLU C 1 68 ? -30.538 -5.747 30.305 1.00 22.14 67 GLU C N 1
ATOM 5080 C CA . GLU C 1 68 ? -32.003 -5.940 30.148 1.00 23.17 67 GLU C CA 1
ATOM 5081 C C . GLU C 1 68 ? -32.656 -6.157 31.521 1.00 22.46 67 GLU C C 1
ATOM 5082 O O . GLU C 1 68 ? -33.663 -5.487 31.792 1.00 23.48 67 GLU C O 1
ATOM 5088 N N . THR C 1 69 ? -32.126 -7.065 32.350 1.00 22.02 68 THR C N 1
ATOM 5089 C CA . THR C 1 69 ? -32.795 -7.522 33.601 1.00 21.33 68 THR C CA 1
ATOM 5090 C C . THR C 1 69 ? -32.263 -6.779 34.832 1.00 21.20 68 THR C C 1
ATOM 5091 O O . THR C 1 69 ? -33.020 -6.695 35.815 1.00 21.73 68 THR C O 1
ATOM 5095 N N . GLY C 1 70 ? -31.017 -6.296 34.797 1.00 20.90 69 GLY C N 1
ATOM 5096 C CA . GLY C 1 70 ? -30.346 -5.686 35.961 1.00 21.79 69 GLY C CA 1
ATOM 5097 C C . GLY C 1 70 ? -29.584 -6.707 36.793 1.00 21.41 69 GLY C C 1
ATOM 5098 O O . GLY C 1 70 ? -28.980 -6.300 37.799 1.00 22.47 69 GLY C O 1
ATOM 5099 N N . ASN C 1 71 ? -29.591 -7.987 36.404 1.00 19.72 70 ASN C N 1
ATOM 5100 C CA . ASN C 1 71 ? -28.752 -9.031 37.050 1.00 18.92 70 ASN C CA 1
ATOM 5101 C C . ASN C 1 71 ? -27.306 -8.819 36.617 1.00 18.59 70 ASN C C 1
ATOM 5102 O O . ASN C 1 71 ? -27.016 -8.927 35.427 1.00 17.81 70 ASN C O 1
ATOM 5107 N N . PRO C 1 72 ? -26.362 -8.514 37.539 1.00 19.28 71 PRO C N 1
ATOM 5108 C CA . PRO C 1 72 ? -24.952 -8.404 37.178 1.00 18.47 71 PRO C CA 1
ATOM 5109 C C . PRO C 1 72 ? -24.393 -9.791 36.845 1.00 17.57 71 PRO C C 1
ATOM 5110 O O . PRO C 1 72 ? -25.034 -10.783 37.167 1.00 16.15 71 PRO C O 1
ATOM 5114 N N . PHE C 1 73 ? -23.223 -9.842 36.211 1.00 17.87 72 PHE C N 1
ATOM 5115 C CA . PHE C 1 73 ? -22.599 -11.129 35.827 1.00 17.00 72 PHE C CA 1
ATOM 5116 C C . PHE C 1 73 ? -21.132 -11.155 36.256 1.00 17.05 72 PHE C C 1
ATOM 5117 O O . PHE C 1 73 ? -20.466 -10.110 36.328 1.00 17.09 72 PHE C O 1
ATOM 5125 N N . ILE C 1 74 ? -20.680 -12.369 36.563 1.00 16.77 73 ILE C N 1
ATOM 5126 C CA . ILE C 1 74 ? -19.266 -12.759 36.810 1.00 17.15 73 ILE C CA 1
ATOM 5127 C C . ILE C 1 74 ? -19.028 -13.988 35.937 1.00 17.37 73 ILE C C 1
ATOM 5128 O O . ILE C 1 74 ? -19.897 -14.873 35.945 1.00 17.83 73 ILE C O 1
ATOM 5133 N N . ILE C 1 75 ? -17.918 -14.039 35.207 1.00 16.16 74 ILE C N 1
ATOM 5134 C CA . ILE C 1 75 ? -17.646 -15.155 34.256 1.00 17.41 74 ILE C CA 1
ATOM 5135 C C . ILE C 1 75 ? -16.932 -16.278 35.013 1.00 17.13 74 ILE C C 1
ATOM 5136 O O . ILE C 1 75 ? -15.912 -16.005 35.667 1.00 16.78 74 ILE C O 1
ATOM 5141 N N . ASP C 1 76 ? -17.446 -17.501 34.907 1.00 16.91 75 ASP C N 1
ATOM 5142 C CA . ASP C 1 76 ? -16.761 -18.712 35.422 1.00 16.43 75 ASP C CA 1
ATOM 5143 C C . ASP C 1 76 ? -15.782 -19.191 34.346 1.00 16.73 75 ASP C C 1
ATOM 5144 O O . ASP C 1 76 ? -16.239 -19.785 33.359 1.00 15.66 75 ASP C O 1
ATOM 5149 N N . VAL C 1 77 ? -14.487 -18.933 34.526 1.00 16.48 76 VAL C N 1
ATOM 5150 C CA . VAL C 1 77 ? -13.452 -19.276 33.508 1.00 16.76 76 VAL C CA 1
ATOM 5151 C C . VAL C 1 77 ? -12.809 -20.598 33.921 1.00 16.69 76 VAL C C 1
ATOM 5152 O O . VAL C 1 77 ? -12.075 -20.615 34.942 1.00 15.89 76 VAL C O 1
ATOM 5156 N N . LEU C 1 78 ? -13.111 -21.664 33.173 1.00 15.64 77 LEU C N 1
ATOM 5157 C CA . LEU C 1 78 ? -12.666 -23.049 33.476 1.00 16.97 77 LEU C CA 1
ATOM 5158 C C . LEU C 1 78 ? -11.448 -23.400 32.617 1.00 18.33 77 LEU C C 1
ATOM 5159 O O . LEU C 1 78 ? -11.405 -22.986 31.449 1.00 19.99 77 LEU C O 1
ATOM 5164 N N . GLY C 1 79 ? -10.514 -24.154 33.196 1.00 19.51 78 GLY C N 1
ATOM 5165 C CA . GLY C 1 79 ? -9.296 -24.659 32.538 1.00 19.89 78 GLY C CA 1
ATOM 5166 C C . GLY C 1 79 ? -8.795 -25.913 33.225 1.00 20.26 78 GLY C C 1
ATOM 5167 O O . GLY C 1 79 ? -8.991 -26.039 34.470 1.00 19.27 78 GLY C O 1
ATOM 5168 N N . GLU C 1 80 ? -8.200 -26.821 32.449 1.00 22.38 79 GLU C N 1
ATOM 5169 C CA . GLU C 1 80 ? -7.698 -28.139 32.924 1.00 24.82 79 GLU C CA 1
ATOM 5170 C C . GLU C 1 80 ? -6.165 -28.163 32.834 1.00 24.79 79 GLU C C 1
ATOM 5171 O O . GLU C 1 80 ? -5.570 -29.176 33.247 1.00 25.77 79 GLU C O 1
ATOM 5177 N N . SER C 1 81 ? -5.552 -27.084 32.333 1.00 23.38 80 SER C N 1
ATOM 5178 C CA . SER C 1 81 ? -4.082 -26.905 32.228 1.00 23.03 80 SER C CA 1
ATOM 5179 C C . SER C 1 81 ? -3.718 -25.450 32.540 1.00 22.42 80 SER C C 1
ATOM 5180 O O . SER C 1 81 ? -4.555 -24.559 32.300 1.00 21.43 80 SER C O 1
ATOM 5183 N N . VAL C 1 82 ? -2.515 -25.222 33.069 1.00 22.78 81 VAL C N 1
ATOM 5184 C CA . VAL C 1 82 ? -2.004 -23.856 33.387 1.00 22.90 81 VAL C CA 1
ATOM 5185 C C . VAL C 1 82 ? -1.995 -23.033 32.093 1.00 22.72 81 VAL C C 1
ATOM 5186 O O . VAL C 1 82 ? -2.484 -21.889 32.112 1.00 21.49 81 VAL C O 1
ATOM 5190 N N . GLU C 1 83 ? -1.472 -23.600 31.002 1.00 23.25 82 GLU C N 1
ATOM 5191 C CA . GLU C 1 83 ? -1.332 -22.893 29.701 1.00 24.55 82 GLU C CA 1
ATOM 5192 C C . GLU C 1 83 ? -2.710 -22.406 29.234 1.00 22.19 82 GLU C C 1
ATOM 5193 O O . GLU C 1 83 ? -2.827 -21.210 28.893 1.00 22.84 82 GLU C O 1
ATOM 5199 N N . ALA C 1 84 ? -3.702 -23.303 29.209 1.00 20.23 83 ALA C N 1
ATOM 5200 C CA . ALA C 1 84 ? -5.075 -23.035 28.719 1.00 20.72 83 ALA C CA 1
ATOM 5201 C C . ALA C 1 84 ? -5.745 -21.962 29.582 1.00 20.29 83 ALA C C 1
ATOM 5202 O O . ALA C 1 84 ? -6.248 -20.972 29.017 1.00 21.08 83 ALA C O 1
ATOM 5204 N N . LEU C 1 85 ? -5.764 -22.157 30.902 1.00 19.76 84 LEU C N 1
ATOM 5205 C CA . LEU C 1 85 ? -6.483 -21.250 31.834 1.00 19.76 84 LEU C CA 1
ATOM 5206 C C . LEU C 1 85 ? -5.850 -19.857 31.764 1.00 18.67 84 LEU C C 1
ATOM 5207 O O . LEU C 1 85 ? -6.611 -18.877 31.842 1.00 19.33 84 LEU C O 1
ATOM 5212 N N . THR C 1 86 ? -4.523 -19.767 31.612 1.00 18.80 85 THR C N 1
ATOM 5213 C CA . THR C 1 86 ? -3.808 -18.472 31.465 1.00 19.85 85 THR C CA 1
ATOM 5214 C C . THR C 1 86 ? -4.329 -17.758 30.215 1.00 20.20 85 THR C C 1
ATOM 5215 O O . THR C 1 86 ? -4.656 -16.567 30.317 1.00 20.57 85 THR C O 1
ATOM 5219 N N . LYS C 1 87 ? -4.390 -18.458 29.080 1.00 21.28 86 LYS C N 1
ATOM 5220 C CA . LYS C 1 87 ? -4.843 -17.860 27.797 1.00 21.91 86 LYS C CA 1
ATOM 5221 C C . LYS C 1 87 ? -6.316 -17.460 27.913 1.00 20.30 86 LYS C C 1
ATOM 5222 O O . LYS C 1 87 ? -6.671 -16.356 27.440 1.00 19.61 86 LYS C O 1
ATOM 5228 N N . TYR C 1 88 ? -7.139 -18.310 28.533 1.00 19.05 87 TYR C N 1
ATOM 5229 C CA . TYR C 1 88 ? -8.582 -18.037 28.744 1.00 18.37 87 TYR C CA 1
ATOM 5230 C C . TYR C 1 88 ? -8.733 -16.745 29.554 1.00 18.61 87 TYR C C 1
ATOM 5231 O O . TYR C 1 88 ? -9.516 -15.869 29.170 1.00 18.92 87 TYR C O 1
ATOM 5240 N N . VAL C 1 89 ? -8.007 -16.624 30.665 1.00 18.74 88 VAL C N 1
ATOM 5241 C CA . VAL C 1 89 ? -8.131 -15.437 31.559 1.00 19.14 88 VAL C CA 1
ATOM 5242 C C . VAL C 1 89 ? -7.649 -14.177 30.825 1.00 19.37 88 VAL C C 1
ATOM 5243 O O . VAL C 1 89 ? -8.337 -13.149 30.949 1.00 20.03 88 VAL C O 1
ATOM 5247 N N . GLU C 1 90 ? -6.533 -14.249 30.087 1.00 19.96 89 GLU C N 1
ATOM 5248 C CA . GLU C 1 90 ? -6.010 -13.118 29.265 1.00 21.65 89 GLU C CA 1
ATOM 5249 C C . GLU C 1 90 ? -7.090 -12.650 28.281 1.00 20.56 89 GLU C C 1
ATOM 5250 O O . GLU C 1 90 ? -7.230 -11.420 28.097 1.00 20.12 89 GLU C O 1
ATOM 5256 N N . PHE C 1 91 ? -7.834 -13.586 27.685 1.00 19.51 90 PHE C N 1
ATOM 5257 C CA . PHE C 1 91 ? -8.935 -13.280 26.735 1.00 19.61 90 PHE C CA 1
ATOM 5258 C C . PHE C 1 91 ? -10.050 -12.525 27.465 1.00 19.67 90 PHE C C 1
ATOM 5259 O O . PHE C 1 91 ? -10.514 -11.490 26.967 1.00 20.34 90 PHE C O 1
ATOM 5267 N N . ILE C 1 92 ? -10.457 -13.029 28.631 1.00 19.32 91 ILE C N 1
ATOM 5268 C CA . ILE C 1 92 ? -11.564 -12.452 29.447 1.00 19.29 91 ILE C CA 1
ATOM 5269 C C . ILE C 1 92 ? -11.163 -11.040 29.888 1.00 19.53 91 ILE C C 1
ATOM 5270 O O . ILE C 1 92 ? -12.007 -10.131 29.801 1.00 18.32 91 ILE C O 1
ATOM 5275 N N . LEU C 1 93 ? -9.921 -10.862 30.350 1.00 20.42 92 LEU C N 1
ATOM 5276 C CA . LEU C 1 93 ? -9.432 -9.557 30.874 1.00 21.94 92 LEU C CA 1
ATOM 5277 C C . LEU C 1 93 ? -9.625 -8.475 29.806 1.00 23.26 92 LEU C C 1
ATOM 5278 O O . LEU C 1 93 ? -10.019 -7.351 30.163 1.00 24.06 92 LEU C O 1
ATOM 5283 N N . GLU C 1 94 ? -9.378 -8.822 28.543 1.00 23.92 93 GLU C N 1
ATOM 5284 C CA . GLU C 1 94 ? -9.332 -7.863 27.409 1.00 25.87 93 GLU C CA 1
ATOM 5285 C C . GLU C 1 94 ? -10.741 -7.632 26.840 1.00 26.20 93 GLU C C 1
ATOM 5286 O O . GLU C 1 94 ? -10.990 -6.508 26.376 1.00 28.21 93 GLU C O 1
ATOM 5292 N N . ASN C 1 95 ? -11.634 -8.629 26.899 1.00 25.21 94 ASN C N 1
ATOM 5293 C CA . ASN C 1 95 ? -12.873 -8.680 26.071 1.00 24.69 94 ASN C CA 1
ATOM 5294 C C . ASN C 1 95 ? -14.148 -8.465 26.903 1.00 24.11 94 ASN C C 1
ATOM 5295 O O . ASN C 1 95 ? -15.235 -8.455 26.298 1.00 23.97 94 ASN C O 1
ATOM 5300 N N . THR C 1 96 ? -14.032 -8.288 28.223 1.00 22.83 95 THR C N 1
ATOM 5301 C CA . THR C 1 96 ? -15.135 -7.860 29.128 1.00 21.83 95 THR C CA 1
ATOM 5302 C C . THR C 1 96 ? -14.507 -7.055 30.267 1.00 20.97 95 THR C C 1
ATOM 5303 O O . THR C 1 96 ? -13.264 -7.080 30.366 1.00 18.17 95 THR C O 1
ATOM 5307 N N . THR C 1 97 ? -15.335 -6.343 31.040 1.00 21.65 96 THR C N 1
ATOM 5308 C CA . THR C 1 97 ? -14.954 -5.637 32.295 1.00 22.64 96 THR C CA 1
ATOM 5309 C C . THR C 1 97 ? -15.355 -6.485 33.501 1.00 22.72 96 THR C C 1
ATOM 5310 O O . THR C 1 97 ? -14.962 -6.125 34.626 1.00 24.19 96 THR C O 1
ATOM 5314 N N . ALA C 1 98 ? -16.134 -7.545 33.281 1.00 21.35 97 ALA C N 1
ATOM 5315 C CA . ALA C 1 98 ? -16.736 -8.359 34.359 1.00 20.93 97 ALA C CA 1
ATOM 5316 C C . ALA C 1 98 ? -15.635 -8.962 35.223 1.00 19.44 97 ALA C C 1
ATOM 5317 O O . ALA C 1 98 ? -14.569 -9.322 34.732 1.00 18.88 97 ALA C O 1
ATOM 5319 N N . PRO C 1 99 ? -15.873 -9.115 36.542 1.00 19.24 98 PRO C N 1
ATOM 5320 C CA . PRO C 1 99 ? -15.029 -9.976 37.358 1.00 18.65 98 PRO C CA 1
ATOM 5321 C C . PRO C 1 99 ? -15.196 -11.414 36.851 1.00 17.64 98 PRO C C 1
ATOM 5322 O O . PRO C 1 99 ? -16.137 -11.691 36.112 1.00 17.21 98 PRO C O 1
ATOM 5326 N N . PHE C 1 100 ? -14.286 -12.297 37.248 1.00 17.13 99 PHE C N 1
ATOM 5327 C CA . PHE C 1 100 ? -14.296 -13.707 36.797 1.00 17.48 99 PHE C CA 1
ATOM 5328 C C . PHE C 1 100 ? -13.738 -14.629 37.883 1.00 17.52 99 PHE C C 1
ATOM 5329 O O . PHE C 1 100 ? -12.866 -14.207 38.678 1.00 16.80 99 PHE C O 1
ATOM 5337 N N . LEU C 1 101 ? -14.238 -15.866 37.881 1.00 16.56 100 LEU C N 1
ATOM 5338 C CA . LEU C 1 101 ? -13.720 -16.980 38.704 1.00 17.38 100 LEU C CA 1
ATOM 5339 C C . LEU C 1 101 ? -12.524 -17.587 37.976 1.00 17.38 100 LEU C C 1
ATOM 5340 O O . LEU C 1 101 ? -12.683 -17.984 36.805 1.00 18.09 100 LEU C O 1
ATOM 5345 N N . LEU C 1 102 ? -11.373 -17.643 38.639 1.00 17.81 101 LEU C N 1
ATOM 5346 C CA . LEU C 1 102 ? -10.248 -18.512 38.225 1.00 17.69 101 LEU C CA 1
ATOM 5347 C C . LEU C 1 102 ? -10.603 -19.929 38.672 1.00 16.90 101 LEU C C 1
ATOM 5348 O O . LEU C 1 102 ? -10.537 -20.199 39.891 1.00 18.28 101 LEU C O 1
ATOM 5353 N N . ASP C 1 103 ? -11.031 -20.776 37.737 1.00 16.83 102 ASP C N 1
ATOM 5354 C CA . ASP C 1 103 ? -11.723 -22.046 38.066 1.00 16.42 102 ASP C CA 1
ATOM 5355 C C . ASP C 1 103 ? -10.984 -23.231 37.445 1.00 17.47 102 ASP C C 1
ATOM 5356 O O . ASP C 1 103 ? -10.945 -23.352 36.212 1.00 19.19 102 ASP C O 1
ATOM 5361 N N . SER C 1 104 ? -10.419 -24.078 38.297 1.00 17.94 103 SER C N 1
ATOM 5362 C CA . SER C 1 104 ? -9.950 -25.440 37.956 1.00 19.00 103 SER C CA 1
ATOM 5363 C C . SER C 1 104 ? -10.252 -26.353 39.139 1.00 20.92 103 SER C C 1
ATOM 5364 O O . SER C 1 104 ? -10.259 -25.844 40.274 1.00 22.66 103 SER C O 1
ATOM 5367 N N . ILE C 1 105 ? -10.478 -27.642 38.901 1.00 23.56 104 ILE C N 1
ATOM 5368 C CA . ILE C 1 105 ? -10.638 -28.611 40.023 1.00 25.68 104 ILE C CA 1
ATOM 5369 C C . ILE C 1 105 ? -9.246 -28.943 40.575 1.00 27.25 104 ILE C C 1
ATOM 5370 O O . ILE C 1 105 ? -9.173 -29.417 41.728 1.00 29.79 104 ILE C O 1
ATOM 5375 N N . SER C 1 106 ? -8.188 -28.661 39.806 1.00 26.03 105 SER C N 1
ATOM 5376 C CA . SER C 1 106 ? -6.770 -28.848 40.213 1.00 25.11 105 SER C CA 1
ATOM 5377 C C . SER C 1 106 ? -6.252 -27.590 40.907 1.00 24.49 105 SER C C 1
ATOM 5378 O O . SER C 1 106 ? -6.130 -26.542 40.278 1.00 23.00 105 SER C O 1
ATOM 5381 N N . PRO C 1 107 ? -5.907 -27.652 42.214 1.00 25.29 106 PRO C N 1
ATOM 5382 C CA . PRO C 1 107 ? -5.259 -26.525 42.882 1.00 26.27 106 PRO C CA 1
ATOM 5383 C C . PRO C 1 107 ? -3.921 -26.154 42.220 1.00 25.00 106 PRO C C 1
ATOM 5384 O O . PRO C 1 107 ? -3.551 -25.002 42.274 1.00 24.63 106 PRO C O 1
ATOM 5388 N N . ASP C 1 108 ? -3.239 -27.133 41.613 1.00 24.69 107 ASP C N 1
ATOM 5389 C CA . ASP C 1 108 ? -1.929 -26.952 40.932 1.00 25.38 107 ASP C CA 1
ATOM 5390 C C . ASP C 1 108 ? -2.112 -26.122 39.657 1.00 23.35 107 ASP C C 1
ATOM 5391 O O . ASP C 1 108 ? -1.205 -25.331 39.359 1.00 23.33 107 ASP C O 1
ATOM 5396 N N . VAL C 1 109 ? -3.237 -26.288 38.951 1.00 22.85 108 VAL C N 1
ATOM 5397 C CA . VAL C 1 109 ? -3.589 -25.482 37.741 1.00 22.17 108 VAL C CA 1
ATOM 5398 C C . VAL C 1 109 ? -3.923 -24.051 38.184 1.00 21.05 108 VAL C C 1
ATOM 5399 O O . VAL C 1 109 ? -3.469 -23.110 37.506 1.00 20.64 108 VAL C O 1
ATOM 5403 N N . ARG C 1 110 ? -4.685 -23.890 39.273 1.00 20.69 109 ARG C N 1
ATOM 5404 C CA . ARG C 1 110 ? -5.116 -22.559 39.785 1.00 20.68 109 ARG C CA 1
ATOM 5405 C C . ARG C 1 110 ? -3.877 -21.749 40.177 1.00 20.94 109 ARG C C 1
ATOM 5406 O O . ARG C 1 110 ? -3.728 -20.616 39.686 1.00 21.43 109 ARG C O 1
ATOM 5414 N N . VAL C 1 111 ? -3.015 -22.320 41.021 1.00 20.55 110 VAL C N 1
ATOM 5415 C CA . VAL C 1 111 ? -1.765 -21.653 41.492 1.00 21.97 110 VAL C CA 1
ATOM 5416 C C . VAL C 1 111 ? -0.868 -21.368 40.278 1.00 21.54 110 VAL C C 1
ATOM 5417 O O . VAL C 1 111 ? -0.368 -20.233 40.174 1.00 19.72 110 VAL C O 1
ATOM 5421 N N . GLY C 1 112 ? -0.686 -22.352 39.391 1.00 22.28 111 GLY C N 1
ATOM 5422 C CA . GLY C 1 112 ? 0.122 -22.220 38.163 1.00 22.58 111 GLY C CA 1
ATOM 5423 C C . GLY C 1 112 ? -0.336 -21.051 37.308 1.00 22.83 111 GLY C C 1
ATOM 5424 O O . GLY C 1 112 ? 0.527 -20.250 36.899 1.00 23.70 111 GLY C O 1
ATOM 5425 N N . ALA C 1 113 ? -1.644 -20.947 37.048 1.00 22.44 112 ALA C N 1
ATOM 5426 C CA . ALA C 1 113 ? -2.250 -19.835 36.277 1.00 22.96 112 ALA C CA 1
ATOM 5427 C C . ALA C 1 113 ? -1.937 -18.511 36.980 1.00 23.06 112 ALA C C 1
ATOM 5428 O O . ALA C 1 113 ? -1.462 -17.582 36.314 1.00 22.08 112 ALA C O 1
ATOM 5430 N N . LEU C 1 114 ? -2.158 -18.437 38.297 1.00 22.86 113 LEU C N 1
ATOM 5431 C CA . LEU C 1 114 ? -1.877 -17.206 39.083 1.00 24.53 113 LEU C CA 1
ATOM 5432 C C . LEU C 1 114 ? -0.450 -16.726 38.802 1.00 24.64 113 LEU C C 1
ATOM 5433 O O . LEU C 1 114 ? -0.273 -15.510 38.594 1.00 24.90 113 LEU C O 1
ATOM 5438 N N . LYS C 1 115 ? 0.522 -17.643 38.793 1.00 25.74 114 LYS C N 1
ATOM 5439 C CA . LYS C 1 115 ? 1.955 -17.313 38.575 1.00 26.52 114 LYS C CA 1
ATOM 5440 C C . LYS C 1 115 ? 2.153 -16.802 37.145 1.00 27.80 114 LYS C C 1
ATOM 5441 O O . LYS C 1 115 ? 2.891 -15.813 36.974 1.00 30.77 114 LYS C O 1
ATOM 5447 N N . ASN C 1 116 ? 1.515 -17.443 36.162 1.00 28.38 115 ASN C N 1
ATOM 5448 C CA . ASN C 1 116 ? 1.632 -17.070 34.726 1.00 31.21 115 ASN C CA 1
ATOM 5449 C C . ASN C 1 116 ? 0.995 -15.700 34.467 1.00 32.01 115 ASN C C 1
ATOM 5450 O O . ASN C 1 116 ? 1.491 -14.990 33.568 1.00 35.04 115 ASN C O 1
ATOM 5455 N N . LEU C 1 117 ? -0.070 -15.357 35.198 1.00 30.07 116 LEU C N 1
ATOM 5456 C CA . LEU C 1 117 ? -0.935 -14.182 34.897 1.00 29.85 116 LEU C CA 1
ATOM 5457 C C . LEU C 1 117 ? -0.244 -12.875 35.312 1.00 30.86 116 LEU C C 1
ATOM 5458 O O . LEU C 1 117 ? -0.475 -11.858 34.627 1.00 33.13 116 LEU C O 1
ATOM 5463 N N . GLY C 1 118 ? 0.559 -12.896 36.380 1.00 30.24 117 GLY C N 1
ATOM 5464 C CA . GLY C 1 118 ? 1.384 -11.749 36.811 1.00 30.76 117 GLY C CA 1
ATOM 5465 C C . GLY C 1 118 ? 0.653 -10.845 37.790 1.00 30.30 117 GLY C C 1
ATOM 5466 O O . GLY C 1 118 ? -0.378 -11.277 38.341 1.00 32.18 117 GLY C O 1
ATOM 5467 N N . LYS C 1 119 ? 1.157 -9.620 37.973 1.00 30.93 118 LYS C N 1
ATOM 5468 C CA . LYS C 1 119 ? 0.790 -8.711 39.093 1.00 32.09 118 LYS C CA 1
ATOM 5469 C C . LYS C 1 119 ? 0.231 -7.384 38.571 1.00 30.69 118 LYS C C 1
ATOM 5470 O O . LYS C 1 119 ? 0.283 -6.397 39.325 1.00 30.21 118 LYS C O 1
ATOM 5476 N N . ASP C 1 120 ? -0.288 -7.349 37.339 1.00 30.46 119 ASP C N 1
ATOM 5477 C CA . ASP C 1 120 ? -1.073 -6.187 36.844 1.00 30.80 119 ASP C CA 1
ATOM 5478 C C . ASP C 1 120 ? -2.207 -5.975 37.842 1.00 29.09 119 ASP C C 1
ATOM 5479 O O . ASP C 1 120 ? -2.923 -6.923 38.157 1.00 27.28 119 ASP C O 1
ATOM 5484 N N . PRO C 1 121 ? -2.394 -4.753 38.394 1.00 28.83 120 PRO C N 1
ATOM 5485 C CA . PRO C 1 121 ? -3.465 -4.505 39.361 1.00 29.45 120 PRO C CA 1
ATOM 5486 C C . PRO C 1 121 ? -4.877 -4.843 38.848 1.00 29.16 120 PRO C C 1
ATOM 5487 O O . PRO C 1 121 ? -5.774 -4.912 39.662 1.00 28.24 120 PRO C O 1
ATOM 5491 N N . GLU C 1 122 ? -5.054 -5.038 37.536 1.00 29.73 121 GLU C N 1
ATOM 5492 C CA . GLU C 1 122 ? -6.348 -5.469 36.939 1.00 30.17 121 GLU C CA 1
ATOM 5493 C C . GLU C 1 122 ? -6.711 -6.869 37.462 1.00 28.18 121 GLU C C 1
ATOM 5494 O O . GLU C 1 122 ? -7.921 -7.133 37.606 1.00 28.02 121 GLU C O 1
ATOM 5500 N N . ILE C 1 123 ? -5.720 -7.728 37.742 1.00 27.87 122 ILE C N 1
ATOM 5501 C CA . ILE C 1 123 ? -5.941 -9.121 38.250 1.00 28.74 122 ILE C CA 1
ATOM 5502 C C . ILE C 1 123 ? -6.510 -9.049 39.674 1.00 27.91 122 ILE C C 1
ATOM 5503 O O . ILE C 1 123 ? -7.513 -9.736 39.944 1.00 27.26 122 ILE C O 1
ATOM 5508 N N . GLN C 1 124 ? -5.883 -8.263 40.551 1.00 28.10 123 GLN C N 1
ATOM 5509 C CA . GLN C 1 124 ? -6.359 -8.034 41.944 1.00 28.68 123 GLN C CA 1
ATOM 5510 C C . GLN C 1 124 ? -7.824 -7.573 41.924 1.00 26.41 123 GLN C C 1
ATOM 5511 O O . GLN C 1 124 ? -8.598 -8.038 42.782 1.00 27.96 123 GLN C O 1
ATOM 5517 N N . LYS C 1 125 ? -8.185 -6.679 40.997 1.00 23.83 124 LYS C N 1
ATOM 5518 C CA . LYS C 1 125 ? -9.522 -6.023 40.946 1.00 25.47 124 LYS C CA 1
ATOM 5519 C C . LYS C 1 125 ? -10.606 -7.031 40.545 1.00 23.36 124 LYS C C 1
ATOM 5520 O O . LYS C 1 125 ? -11.731 -6.908 41.066 1.00 23.02 124 LYS C O 1
ATOM 5526 N N . ARG C 1 126 ? -10.295 -7.967 39.640 1.00 21.21 125 ARG C N 1
ATOM 5527 C CA . ARG C 1 126 ? -11.323 -8.744 38.895 1.00 20.06 125 ARG C CA 1
ATOM 5528 C C . ARG C 1 126 ? -11.258 -10.254 39.159 1.00 18.70 125 ARG C C 1
ATOM 5529 O O . ARG C 1 126 ? -12.287 -10.905 38.925 1.00 18.32 125 ARG C O 1
ATOM 5537 N N . LEU C 1 127 ? -10.132 -10.805 39.622 1.00 18.31 126 LEU C N 1
ATOM 5538 C CA . LEU C 1 127 ? -9.967 -12.281 39.743 1.00 17.49 126 LEU C CA 1
ATOM 5539 C C . LEU C 1 127 ? -10.490 -12.761 41.100 1.00 16.99 126 LEU C C 1
ATOM 5540 O O . LEU C 1 127 ? -9.979 -12.304 42.133 1.00 16.92 126 LEU C O 1
ATOM 5545 N N . ILE C 1 128 ? -11.460 -13.674 41.073 1.00 16.54 127 ILE C N 1
ATOM 5546 C CA . ILE C 1 128 ? -12.014 -14.356 42.278 1.00 16.65 127 ILE C CA 1
ATOM 5547 C C . ILE C 1 128 ? -11.466 -15.786 42.262 1.00 16.59 127 ILE C C 1
ATOM 5548 O O . ILE C 1 128 ? -11.613 -16.463 41.229 1.00 17.96 127 ILE C O 1
ATOM 5553 N N . TYR C 1 129 ? -10.811 -16.215 43.340 1.00 15.73 128 TYR C N 1
ATOM 5554 C CA . TYR C 1 129 ? -10.208 -17.566 43.445 1.00 16.59 128 TYR C CA 1
ATOM 5555 C C . TYR C 1 129 ? -11.325 -18.587 43.649 1.00 17.02 128 TYR C C 1
ATOM 5556 O O . TYR C 1 129 ? -12.095 -18.451 44.605 1.00 18.06 128 TYR C O 1
ATOM 5565 N N . ASN C 1 130 ? -11.403 -19.579 42.764 1.00 17.41 129 ASN C N 1
ATOM 5566 C CA . ASN C 1 130 ? -12.468 -20.614 42.768 1.00 17.00 129 ASN C CA 1
ATOM 5567 C C . ASN C 1 130 ? -11.809 -21.994 42.802 1.00 17.69 129 ASN C C 1
ATOM 5568 O O . ASN C 1 130 ? -11.617 -22.608 41.751 1.00 16.92 129 ASN C O 1
ATOM 5573 N N . SER C 1 131 ? -11.498 -22.514 43.999 1.00 18.72 130 SER C N 1
ATOM 5574 C CA . SER C 1 131 ? -12.041 -22.057 45.267 1.00 19.26 130 SER C CA 1
ATOM 5575 C C . SER C 1 131 ? -11.120 -22.479 46.417 1.00 18.77 130 SER C C 1
ATOM 5576 O O . SER C 1 131 ? -10.251 -23.348 46.199 1.00 16.43 130 SER C O 1
ATOM 5579 N N . ILE C 1 132 ? -11.325 -21.902 47.604 1.00 18.46 131 ILE C N 1
ATOM 5580 C CA . ILE C 1 132 ? -10.752 -22.428 48.877 1.00 18.81 131 ILE C CA 1
ATOM 5581 C C . ILE C 1 132 ? -11.638 -23.599 49.313 1.00 18.26 131 ILE C C 1
ATOM 5582 O O . ILE C 1 132 ? -12.830 -23.375 49.591 1.00 17.84 131 ILE C O 1
ATOM 5587 N N . GLU C 1 133 ? -11.070 -24.807 49.324 1.00 19.88 132 GLU C N 1
ATOM 5588 C CA . GLU C 1 133 ? -11.807 -26.085 49.503 1.00 22.41 132 GLU C CA 1
ATOM 5589 C C . GLU C 1 133 ? -11.321 -26.771 50.782 1.00 23.09 132 GLU C C 1
ATOM 5590 O O . GLU C 1 133 ? -10.322 -26.309 51.362 1.00 23.20 132 GLU C O 1
ATOM 5596 N N . GLU C 1 134 ? -11.999 -27.852 51.173 1.00 24.51 133 GLU C N 1
ATOM 5597 C CA . GLU C 1 134 ? -11.711 -28.654 52.394 1.00 26.20 133 GLU C CA 1
ATOM 5598 C C . GLU C 1 134 ? -10.212 -28.969 52.490 1.00 26.57 133 GLU C C 1
ATOM 5599 O O . GLU C 1 134 ? -9.652 -28.845 53.601 1.00 26.58 133 GLU C O 1
ATOM 5605 N N . HIS C 1 135 ? -9.596 -29.382 51.377 1.00 27.18 134 HIS C N 1
ATOM 5606 C CA . HIS C 1 135 ? -8.191 -29.866 51.321 1.00 27.88 134 HIS C CA 1
ATOM 5607 C C . HIS C 1 135 ? -7.272 -28.764 50.776 1.00 25.18 134 HIS C C 1
ATOM 5608 O O . HIS C 1 135 ? -6.294 -29.104 50.075 1.00 26.73 134 HIS C O 1
ATOM 5615 N N . TYR C 1 136 ? -7.556 -27.498 51.106 1.00 22.60 135 TYR C N 1
ATOM 5616 C CA . TYR C 1 136 ? -6.704 -26.328 50.763 1.00 22.85 135 TYR C CA 1
ATOM 5617 C C . TYR C 1 136 ? -5.276 -26.586 51.257 1.00 22.87 135 TYR C C 1
ATOM 5618 O O . TYR C 1 136 ? -5.108 -27.258 52.287 1.00 22.96 135 TYR C O 1
ATOM 5627 N N . THR C 1 137 ? -4.277 -26.061 50.546 1.00 22.45 136 THR C N 1
ATOM 5628 C CA . THR C 1 137 ? -2.842 -26.157 50.923 1.00 22.41 136 THR C CA 1
ATOM 5629 C C . THR C 1 137 ? -2.346 -24.796 51.412 1.00 22.13 136 THR C C 1
ATOM 5630 O O . THR C 1 137 ? -2.958 -23.774 51.049 1.00 20.74 136 THR C O 1
ATOM 5634 N N . GLU C 1 138 ? -1.274 -24.791 52.206 1.00 23.41 137 GLU C N 1
ATOM 5635 C CA . GLU C 1 138 ? -0.578 -23.554 52.647 1.00 24.36 137 GLU C CA 1
ATOM 5636 C C . GLU C 1 138 ? -0.062 -22.806 51.415 1.00 23.97 137 GLU C C 1
ATOM 5637 O O . GLU C 1 138 ? -0.089 -21.559 51.414 1.00 26.76 137 GLU C O 1
ATOM 5643 N N . GLU C 1 139 ? 0.374 -23.552 50.400 1.00 23.63 138 GLU C N 1
ATOM 5644 C CA . GLU C 1 139 ? 0.903 -23.001 49.128 1.00 23.85 138 GLU C CA 1
ATOM 5645 C C . GLU C 1 139 ? -0.193 -22.218 48.392 1.00 23.70 138 GLU C C 1
ATOM 5646 O O . GLU C 1 139 ? 0.128 -21.139 47.861 1.00 22.77 138 GLU C O 1
ATOM 5652 N N . GLU C 1 140 ? -1.427 -22.734 48.347 1.00 23.98 139 GLU C N 1
ATOM 5653 C CA . GLU C 1 140 ? -2.588 -21.999 47.773 1.00 22.45 139 GLU C CA 1
ATOM 5654 C C . GLU C 1 140 ? -2.754 -20.667 48.507 1.00 21.25 139 GLU C C 1
ATOM 5655 O O . GLU C 1 140 ? -2.835 -19.628 47.832 1.00 21.91 139 GLU C O 1
ATOM 5661 N N . LEU C 1 141 ? -2.811 -20.703 49.840 1.00 20.56 140 LEU C N 1
ATOM 5662 C CA . LEU C 1 141 ? -3.047 -19.487 50.662 1.00 20.40 140 LEU C CA 1
ATOM 5663 C C . LEU C 1 141 ? -1.926 -18.475 50.405 1.00 20.52 140 LEU C C 1
ATOM 5664 O O . LEU C 1 141 ? -2.239 -17.275 50.282 1.00 20.43 140 LEU C O 1
ATOM 5669 N N . ALA C 1 142 ? -0.673 -18.935 50.330 1.00 21.13 141 ALA C N 1
ATOM 5670 C CA . ALA C 1 142 ? 0.506 -18.064 50.118 1.00 21.89 141 ALA C CA 1
ATOM 5671 C C . ALA C 1 142 ? 0.489 -17.502 48.689 1.00 21.50 141 ALA C C 1
ATOM 5672 O O . ALA C 1 142 ? 0.870 -16.329 48.519 1.00 23.30 141 ALA C O 1
ATOM 5674 N N . ALA C 1 143 ? 0.056 -18.290 47.699 1.00 20.73 142 ALA C N 1
ATOM 5675 C CA . ALA C 1 143 ? -0.051 -17.849 46.286 1.00 20.60 142 ALA C CA 1
ATOM 5676 C C . ALA C 1 143 ? -1.143 -16.781 46.161 1.00 20.01 142 ALA C C 1
ATOM 5677 O O . ALA C 1 143 ? -0.902 -15.768 45.486 1.00 19.50 142 ALA C O 1
ATOM 5679 N N . ILE C 1 144 ? -2.287 -16.992 46.816 1.00 19.43 143 ILE C N 1
ATOM 5680 C CA . ILE C 1 144 ? -3.420 -16.018 46.859 1.00 20.00 143 ILE C CA 1
ATOM 5681 C C . ILE C 1 144 ? -2.919 -14.706 47.478 1.00 20.64 143 ILE C C 1
ATOM 5682 O O . ILE C 1 144 ? -3.176 -13.636 46.894 1.00 20.42 143 ILE C O 1
ATOM 5687 N N . LYS C 1 145 ? -2.210 -14.786 48.606 1.00 21.24 144 LYS C N 1
ATOM 5688 C CA . LYS C 1 145 ? -1.660 -13.602 49.320 1.00 23.65 144 LYS C CA 1
ATOM 5689 C C . LYS C 1 145 ? -0.675 -12.874 48.393 1.00 23.28 144 LYS C C 1
ATOM 5690 O O . LYS C 1 145 ? -0.804 -11.643 48.244 1.00 22.94 144 LYS C O 1
ATOM 5696 N N . GLU C 1 146 ? 0.249 -13.608 47.768 1.00 24.17 145 GLU C N 1
ATOM 5697 C CA . GLU C 1 146 ? 1.294 -13.039 46.869 1.00 24.74 145 GLU C CA 1
ATOM 5698 C C . GLU C 1 146 ? 0.652 -12.330 45.662 1.00 23.98 145 GLU C C 1
ATOM 5699 O O . GLU C 1 146 ? 1.225 -11.310 45.202 1.00 21.42 145 GLU C O 1
ATOM 5705 N N . ALA C 1 147 ? -0.481 -12.832 45.157 1.00 23.92 146 ALA C N 1
ATOM 5706 C CA . ALA C 1 147 ? -1.221 -12.242 44.013 1.00 23.92 146 ALA C CA 1
ATOM 5707 C C . ALA C 1 147 ? -2.081 -11.068 44.495 1.00 23.48 146 ALA C C 1
ATOM 5708 O O . ALA C 1 147 ? -2.550 -10.295 43.637 1.00 24.49 146 ALA C O 1
ATOM 5710 N N . GLY C 1 148 ? -2.277 -10.947 45.813 1.00 23.30 147 GLY C N 1
ATOM 5711 C CA . GLY C 1 148 ? -3.018 -9.845 46.455 1.00 23.32 147 GLY C CA 1
ATOM 5712 C C . GLY C 1 148 ? -4.507 -9.908 46.154 1.00 22.32 147 GLY C C 1
ATOM 5713 O O . GLY C 1 148 ? -5.121 -8.828 46.034 1.00 23.31 147 GLY C O 1
ATOM 5714 N N . LEU C 1 149 ? -5.071 -11.117 46.041 1.00 20.44 148 LEU C N 1
ATOM 5715 C CA . LEU C 1 149 ? -6.517 -11.322 45.753 1.00 21.16 148 LEU C CA 1
ATOM 5716 C C . LEU C 1 149 ? -7.324 -10.902 46.981 1.00 21.30 148 LEU C C 1
ATOM 5717 O O . LEU C 1 149 ? -6.848 -11.126 48.106 1.00 22.13 148 LEU C O 1
ATOM 5722 N N . LYS C 1 150 ? -8.505 -10.331 46.752 1.00 22.73 149 LYS C N 1
ATOM 5723 C CA . LYS C 1 150 ? -9.380 -9.771 47.811 1.00 24.32 149 LYS C CA 1
ATOM 5724 C C . LYS C 1 150 ? -10.631 -10.637 47.980 1.00 22.06 149 LYS C C 1
ATOM 5725 O O . LYS C 1 150 ? -11.206 -10.601 49.075 1.00 20.97 149 LYS C O 1
ATOM 5731 N N . THR C 1 151 ? -11.020 -11.396 46.950 1.00 20.30 150 THR C N 1
ATOM 5732 C CA . THR C 1 151 ? -12.269 -12.199 46.945 1.00 20.32 150 THR C CA 1
ATOM 5733 C C . THR C 1 151 ? -11.956 -13.644 46.566 1.00 19.36 150 THR C C 1
ATOM 5734 O O . THR C 1 151 ? -11.191 -13.854 45.616 1.00 20.12 150 THR C O 1
ATOM 5738 N N . ALA C 1 152 ? -12.550 -14.595 47.284 1.00 18.24 151 ALA C N 1
ATOM 5739 C CA . ALA C 1 152 ? -12.485 -16.036 46.967 1.00 17.83 151 ALA C CA 1
ATOM 5740 C C . ALA C 1 152 ? -13.855 -16.669 47.180 1.00 17.79 151 ALA C C 1
ATOM 5741 O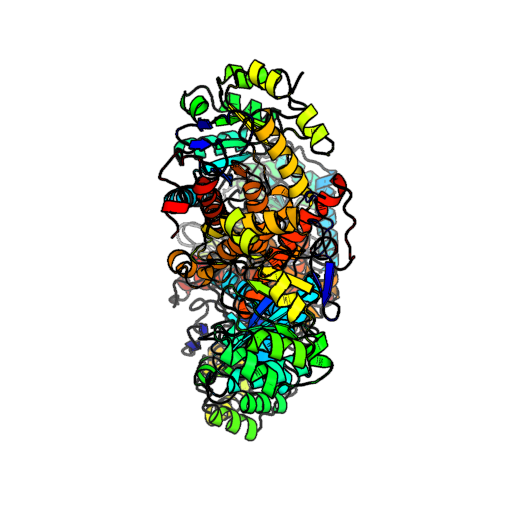 O . ALA C 1 152 ? -14.566 -16.260 48.132 1.00 18.38 151 ALA C O 1
ATOM 5743 N N . VAL C 1 153 ? -14.160 -17.679 46.371 1.00 17.63 152 VAL C N 1
ATOM 5744 C CA . VAL C 1 153 ? -15.248 -18.651 46.662 1.00 17.80 152 VAL C CA 1
ATOM 5745 C C . VAL C 1 153 ? -14.733 -19.635 47.718 1.00 18.25 152 VAL C C 1
ATOM 5746 O O . VAL C 1 153 ? -13.588 -20.119 47.602 1.00 17.40 152 VAL C O 1
ATOM 5750 N N . ILE C 1 154 ? -15.542 -19.855 48.749 1.00 19.32 153 ILE C N 1
ATOM 5751 C CA . ILE C 1 154 ? -15.293 -20.866 49.812 1.00 19.12 153 ILE C CA 1
ATOM 5752 C C . ILE C 1 154 ? -16.218 -22.044 49.518 1.00 18.85 153 ILE C C 1
ATOM 5753 O O . ILE C 1 154 ? -17.441 -21.871 49.661 1.00 17.80 153 ILE C O 1
ATOM 5758 N N . LEU C 1 155 ? -15.669 -23.167 49.048 1.00 20.35 154 LEU C N 1
ATOM 5759 C CA . LEU C 1 155 ? -16.471 -24.388 48.787 1.00 21.41 154 LEU C CA 1
ATOM 5760 C C . LEU C 1 155 ? -16.654 -25.127 50.117 1.00 21.82 154 LEU C C 1
ATOM 5761 O O . LEU C 1 155 ? -15.795 -25.963 50.462 1.00 22.66 154 LEU C O 1
ATOM 5766 N N . ALA C 1 156 ? -17.725 -24.801 50.846 1.00 20.63 155 ALA C N 1
ATOM 5767 C CA . ALA C 1 156 ? -18.038 -25.375 52.175 1.00 21.17 155 ALA C CA 1
ATOM 5768 C C . ALA C 1 156 ? -18.709 -26.733 51.965 1.00 20.80 155 ALA C C 1
ATOM 5769 O O . ALA C 1 156 ? -19.923 -26.841 52.200 1.00 17.72 155 ALA C O 1
ATOM 5771 N N . PHE C 1 157 ? -17.937 -27.704 51.471 1.00 23.22 156 PHE C N 1
ATOM 5772 C CA . PHE C 1 157 ? -18.399 -29.081 51.177 1.00 25.63 156 PHE C CA 1
ATOM 5773 C C . PHE C 1 157 ? -17.315 -30.097 51.549 1.00 25.97 156 PHE C C 1
ATOM 5774 O O . PHE C 1 157 ? -16.126 -29.854 51.273 1.00 24.77 156 PHE C O 1
ATOM 5782 N N . SER C 1 158 ? -17.743 -31.211 52.149 1.00 26.98 157 SER C N 1
ATOM 5783 C CA . SER C 1 158 ? -16.925 -32.419 52.428 1.00 28.95 157 SER C CA 1
ATOM 5784 C C . SER C 1 158 ? -17.804 -33.664 52.281 1.00 30.64 157 SER C C 1
ATOM 5785 O O . SER C 1 158 ? -18.999 -33.590 52.633 1.00 31.34 157 SER C O 1
ATOM 5788 N N . LYS C 1 159 ? -17.224 -34.768 51.804 1.00 32.51 158 LYS C N 1
ATOM 5789 C CA . LYS C 1 159 ? -17.883 -36.101 51.779 1.00 33.43 158 LYS C CA 1
ATOM 5790 C C . LYS C 1 159 ? -18.141 -36.561 53.223 1.00 33.28 158 LYS C C 1
ATOM 5791 O O . LYS C 1 159 ? -19.000 -37.442 53.410 1.00 32.19 158 LYS C O 1
ATOM 5797 N N . LYS C 1 160 ? -17.447 -35.968 54.202 1.00 33.43 159 LYS C N 1
ATOM 5798 C CA . LYS C 1 160 ? -17.669 -36.206 55.657 1.00 35.30 159 LYS C CA 1
ATOM 5799 C C . LYS C 1 160 ? -18.697 -35.215 56.225 1.00 34.79 159 LYS C C 1
ATOM 5800 O O . LYS C 1 160 ? -18.940 -35.273 57.450 1.00 36.91 159 LYS C O 1
ATOM 5806 N N . ALA C 1 161 ? -19.273 -34.337 55.394 1.00 33.06 160 ALA C N 1
ATOM 5807 C CA . ALA C 1 161 ? -20.179 -33.245 55.824 1.00 33.30 160 ALA C CA 1
ATOM 5808 C C . ALA C 1 161 ? -21.267 -33.021 54.766 1.00 32.02 160 ALA C C 1
ATOM 5809 O O . ALA C 1 161 ? -21.291 -31.935 54.159 1.00 32.94 160 ALA C O 1
ATOM 5811 N N . LEU C 1 162 ? -22.138 -34.015 54.569 1.00 30.86 161 LEU C N 1
ATOM 5812 C CA . LEU C 1 162 ? -23.181 -34.015 53.508 1.00 29.89 161 LEU C CA 1
ATOM 5813 C C . LEU C 1 162 ? -24.360 -33.121 53.909 1.00 28.21 161 LEU C C 1
ATOM 5814 O O . LEU C 1 162 ? -24.900 -32.444 53.015 1.00 26.76 161 LEU C O 1
ATOM 5819 N N . LYS C 1 163 ? -24.759 -33.131 55.185 1.00 28.07 162 LYS C N 1
ATOM 5820 C CA . LYS C 1 163 ? -25.959 -32.397 55.672 1.00 27.62 162 LYS C CA 1
ATOM 5821 C C . LYS C 1 163 ? -25.651 -30.906 55.760 1.00 25.11 162 LYS C C 1
ATOM 5822 O O . LYS C 1 163 ? -24.507 -30.519 55.989 1.00 23.70 162 LYS C O 1
ATOM 5828 N N . PRO C 1 164 ? -26.666 -30.035 55.548 1.00 24.28 163 PRO C N 1
ATOM 5829 C CA . PRO C 1 164 ? -26.466 -28.585 55.515 1.00 24.86 163 PRO C CA 1
ATOM 5830 C C . PRO C 1 164 ? -25.641 -28.003 56.674 1.00 25.95 163 PRO C C 1
ATOM 5831 O O . PRO C 1 164 ? -24.715 -27.260 56.411 1.00 25.55 163 PRO C O 1
ATOM 5835 N N . ASN C 1 165 ? -25.992 -28.339 57.917 1.00 27.21 164 ASN C N 1
ATOM 5836 C CA . ASN C 1 165 ? -25.329 -27.772 59.122 1.00 27.67 164 ASN C CA 1
ATOM 5837 C C . ASN C 1 165 ? -23.857 -28.208 59.167 1.00 26.08 164 ASN C C 1
ATOM 5838 O O . ASN C 1 165 ? -23.019 -27.383 59.580 1.00 26.24 164 ASN C O 1
ATOM 5843 N N . ALA C 1 166 ? -23.555 -29.442 58.755 1.00 25.25 165 ALA C N 1
ATOM 5844 C CA . ALA C 1 166 ? -22.183 -30.006 58.703 1.00 25.65 165 ALA C CA 1
ATOM 5845 C C . ALA C 1 166 ? -21.334 -29.271 57.655 1.00 25.93 165 ALA C C 1
ATOM 5846 O O . ALA C 1 166 ? -20.124 -29.104 57.888 1.00 28.29 165 ALA C O 1
ATOM 5848 N N . ARG C 1 167 ? -21.921 -28.889 56.517 1.00 24.33 166 ARG C N 1
ATOM 5849 C CA . ARG C 1 167 ? -21.203 -28.123 55.464 1.00 23.66 166 ARG C CA 1
ATOM 5850 C C . ARG C 1 167 ? -20.726 -26.795 56.051 1.00 22.88 166 ARG C C 1
ATOM 5851 O O . ARG C 1 167 ? -19.534 -26.467 55.893 1.00 21.56 166 ARG C O 1
ATOM 5859 N N . ILE C 1 168 ? -21.623 -26.060 56.709 1.00 23.26 167 ILE C N 1
ATOM 5860 C CA . ILE C 1 168 ? -21.324 -24.680 57.188 1.00 24.29 167 ILE C CA 1
ATOM 5861 C C . ILE C 1 168 ? -20.392 -24.766 58.405 1.00 24.47 167 ILE C C 1
ATOM 5862 O O . ILE C 1 168 ? -19.661 -23.793 58.638 1.00 24.11 167 ILE C O 1
ATOM 5867 N N . ASP C 1 169 ? -20.354 -25.908 59.099 1.00 26.26 168 ASP C N 1
ATOM 5868 C CA . ASP C 1 169 ? -19.393 -26.168 60.207 1.00 28.78 168 ASP C CA 1
ATOM 5869 C C . ASP C 1 169 ? -17.951 -26.043 59.689 1.00 30.57 168 ASP C C 1
ATOM 5870 O O . ASP C 1 169 ? -17.072 -25.675 60.499 1.00 32.25 168 ASP C O 1
ATOM 5875 N N . LEU C 1 170 ? -17.714 -26.340 58.402 1.00 30.39 169 LEU C N 1
ATOM 5876 C CA . LEU C 1 170 ? -16.372 -26.280 57.752 1.00 30.41 169 LEU C CA 1
ATOM 5877 C C . LEU C 1 170 ? -15.828 -24.843 57.739 1.00 28.84 169 LEU C C 1
ATOM 5878 O O . LEU C 1 170 ? -14.596 -24.704 57.701 1.00 28.75 169 LEU C O 1
ATOM 5883 N N . LEU C 1 171 ? -16.689 -23.817 57.762 1.00 28.25 170 LEU C N 1
ATOM 5884 C CA . LEU C 1 171 ? -16.269 -22.384 57.743 1.00 28.37 170 LEU C CA 1
ATOM 5885 C C . LEU C 1 171 ? -15.493 -22.033 59.018 1.00 31.87 170 LEU C C 1
ATOM 5886 O O . LEU C 1 171 ? -14.549 -21.217 58.922 1.00 30.92 170 LEU C O 1
ATOM 5891 N N . GLN C 1 172 ? -15.912 -22.582 60.163 1.00 36.49 171 GLN C N 1
ATOM 5892 C CA . GLN C 1 172 ? -15.251 -22.400 61.484 1.00 41.81 171 GLN C CA 1
ATOM 5893 C C . GLN C 1 172 ? -14.368 -23.620 61.769 1.00 42.37 171 GLN C C 1
ATOM 5894 O O . GLN C 1 172 ? -13.684 -23.596 62.810 1.00 48.72 171 GLN C O 1
ATOM 5900 N N . GLY C 1 179 ? -10.586 -23.673 60.148 1.00 28.15 178 GLY C N 1
ATOM 5901 C CA . GLY C 1 179 ? -11.795 -23.359 59.359 1.00 25.58 178 GLY C CA 1
ATOM 5902 C C . GLY C 1 179 ? -11.444 -22.743 58.018 1.00 23.70 178 GLY C C 1
ATOM 5903 O O . GLY C 1 179 ? -10.330 -22.218 57.890 1.00 21.62 178 GLY C O 1
ATOM 5904 N N . LEU C 1 180 ? -12.359 -22.793 57.047 1.00 23.21 179 LEU C N 1
ATOM 5905 C CA . LEU C 1 180 ? -12.097 -22.277 55.676 1.00 22.84 179 LEU C CA 1
ATOM 5906 C C . LEU C 1 180 ? -12.059 -20.742 55.689 1.00 21.48 179 LEU C C 1
ATOM 5907 O O . LEU C 1 180 ? -11.290 -20.180 54.881 1.00 22.08 179 LEU C O 1
ATOM 5912 N N . ILE C 1 181 ? -12.861 -20.075 56.530 1.00 20.99 180 ILE C N 1
ATOM 5913 C CA . ILE C 1 181 ? -12.851 -18.581 56.618 1.00 22.19 180 ILE C CA 1
ATOM 5914 C C . ILE C 1 181 ? -11.504 -18.135 57.203 1.00 23.13 180 ILE C C 1
ATOM 5915 O O . ILE C 1 181 ? -10.901 -17.204 56.636 1.00 21.43 180 ILE C O 1
ATOM 5920 N N . ALA C 1 182 ? -11.051 -18.769 58.290 1.00 23.90 181 ALA C N 1
ATOM 5921 C CA . ALA C 1 182 ? -9.747 -18.486 58.936 1.00 25.49 181 ALA C CA 1
ATOM 5922 C C . ALA C 1 182 ? -8.611 -18.648 57.918 1.00 25.37 181 ALA C C 1
ATOM 5923 O O . ALA C 1 182 ? -7.712 -17.788 57.906 1.00 27.04 181 ALA C O 1
ATOM 5925 N N . ALA C 1 183 ? -8.662 -19.702 57.092 1.00 25.24 182 ALA C N 1
ATOM 5926 C CA . ALA C 1 183 ? -7.667 -20.011 56.036 1.00 24.39 182 ALA C CA 1
ATOM 5927 C C . ALA C 1 183 ? -7.693 -18.910 54.970 1.00 23.29 182 ALA C C 1
ATOM 5928 O O . ALA C 1 183 ? -6.613 -18.388 54.634 1.00 21.71 182 ALA C O 1
ATOM 5930 N N . ALA C 1 184 ? -8.881 -18.547 54.481 1.00 21.87 183 ALA C N 1
ATOM 5931 C CA . ALA C 1 184 ? -9.070 -17.458 53.490 1.00 22.73 183 ALA C CA 1
ATOM 5932 C C . ALA C 1 184 ? -8.470 -16.153 54.028 1.00 23.54 183 ALA C C 1
ATOM 5933 O O . ALA C 1 184 ? -7.752 -15.480 53.271 1.00 23.11 183 ALA C O 1
ATOM 5935 N N . LYS C 1 185 ? -8.730 -15.822 55.299 1.00 25.08 184 LYS C N 1
ATOM 5936 C CA . LYS C 1 185 ? -8.236 -14.573 55.940 1.00 26.27 184 LYS C CA 1
ATOM 5937 C C . LYS C 1 185 ? -6.703 -14.577 56.014 1.00 26.29 184 LYS C C 1
ATOM 5938 O O . LYS C 1 185 ? -6.114 -13.492 55.852 1.00 26.85 184 LYS C O 1
ATOM 5944 N N . ARG C 1 186 ? -6.084 -15.736 56.267 1.00 25.98 185 ARG C N 1
ATOM 5945 C CA . ARG C 1 186 ? -4.600 -15.881 56.306 1.00 28.76 185 ARG C CA 1
ATOM 5946 C C . ARG C 1 186 ? -4.024 -15.615 54.906 1.00 28.15 185 ARG C C 1
ATOM 5947 O O . ARG C 1 186 ? -2.868 -15.165 54.826 1.00 32.53 185 ARG C O 1
ATOM 5955 N N . ALA C 1 187 ? -4.808 -15.855 53.850 1.00 27.60 186 ALA C N 1
ATOM 5956 C CA . ALA C 1 187 ? -4.427 -15.611 52.438 1.00 25.96 186 ALA C CA 1
ATOM 5957 C C . ALA C 1 187 ? -4.731 -14.164 52.023 1.00 25.32 186 ALA C C 1
ATOM 5958 O O . ALA C 1 187 ? -4.464 -13.825 50.855 1.00 26.72 186 ALA C O 1
ATOM 5960 N N . GLY C 1 188 ? -5.260 -13.344 52.934 1.00 23.91 187 GLY C N 1
ATOM 5961 C CA . GLY C 1 188 ? -5.550 -11.916 52.706 1.00 23.89 187 GLY C CA 1
ATOM 5962 C C . GLY C 1 188 ? -6.928 -11.691 52.107 1.00 22.41 187 GLY C C 1
ATOM 5963 O O . GLY C 1 188 ? -7.217 -10.537 51.747 1.00 23.63 187 GLY C O 1
ATOM 5964 N N . ILE C 1 189 ? -7.757 -12.737 52.010 1.00 21.07 188 ILE C N 1
ATOM 5965 C CA . ILE C 1 189 ? -9.145 -12.640 51.465 1.00 22.37 188 ILE C CA 1
ATOM 5966 C C . ILE C 1 189 ? -9.983 -11.852 52.475 1.00 23.11 188 ILE C C 1
ATOM 5967 O O . ILE C 1 189 ? -9.952 -12.205 53.677 1.00 23.95 188 ILE C O 1
ATOM 5972 N N . GLU C 1 190 ? -10.659 -10.801 52.001 1.00 24.67 189 GLU C N 1
ATOM 5973 C CA . GLU C 1 190 ? -11.555 -9.926 52.806 1.00 25.36 189 GLU C CA 1
ATOM 5974 C C . GLU C 1 190 ? -13.018 -10.183 52.426 1.00 23.53 189 GLU C C 1
ATOM 5975 O O . GLU C 1 190 ? -13.894 -9.731 53.172 1.00 24.23 189 GLU C O 1
ATOM 5981 N N . GLN C 1 191 ? -13.270 -10.863 51.300 1.00 22.15 190 GLN C N 1
ATOM 5982 C CA . GLN C 1 191 ? -14.631 -11.064 50.729 1.00 22.13 190 GLN C CA 1
ATOM 5983 C C . GLN C 1 191 ? -14.829 -12.550 50.409 1.00 20.60 190 GLN C C 1
ATOM 5984 O O . GLN C 1 191 ? -14.080 -13.089 49.570 1.00 21.82 190 GLN C O 1
ATOM 5990 N N . PHE C 1 192 ? -15.809 -13.168 51.073 1.00 19.88 191 PHE C N 1
ATOM 5991 C CA . PHE C 1 192 ? -16.046 -14.633 51.131 1.00 18.49 191 PHE C CA 1
ATOM 5992 C C . PHE C 1 192 ? -17.366 -14.937 50.420 1.00 18.86 191 PHE C C 1
ATOM 5993 O O . PHE C 1 192 ? -18.418 -14.535 50.934 1.00 19.98 191 PHE C O 1
ATOM 6001 N N . LEU C 1 193 ? -17.316 -15.573 49.245 1.00 17.61 192 LEU C N 1
ATOM 6002 C CA . LEU C 1 193 ? -18.537 -16.069 48.555 1.00 17.89 192 LEU C CA 1
ATOM 6003 C C . LEU C 1 193 ? -18.711 -17.546 48.897 1.00 16.84 192 LEU C C 1
ATOM 6004 O O . LEU C 1 193 ? -17.867 -18.355 48.472 1.00 17.14 192 LEU C O 1
ATOM 6009 N N . VAL C 1 194 ? -19.733 -17.878 49.684 1.00 16.91 193 VAL C N 1
ATOM 6010 C CA . VAL C 1 194 ? -19.850 -19.238 50.276 1.00 16.73 193 VAL C CA 1
ATOM 6011 C C . VAL C 1 194 ? -20.733 -20.103 49.374 1.00 16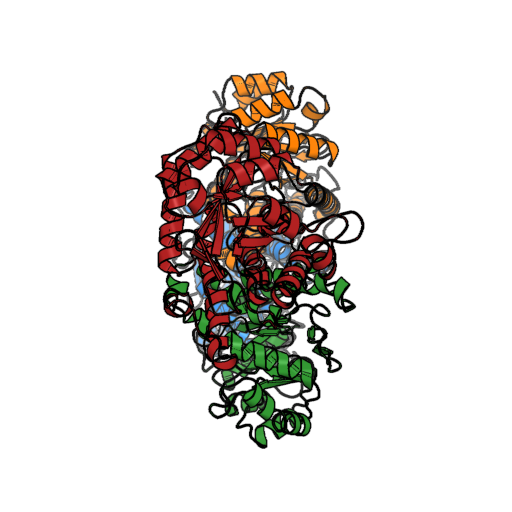.74 193 VAL C C 1
ATOM 6012 O O . VAL C 1 194 ? -21.914 -19.759 49.134 1.00 16.00 193 VAL C O 1
ATOM 6016 N N . ASP C 1 195 ? -20.134 -21.188 48.890 1.00 16.89 194 ASP C N 1
ATOM 6017 C CA . ASP C 1 195 ? -20.745 -22.189 47.984 1.00 17.03 194 ASP C CA 1
ATOM 6018 C C . ASP C 1 195 ? -20.782 -23.517 48.730 1.00 16.79 194 ASP C C 1
ATOM 6019 O O . ASP C 1 195 ? -19.740 -24.153 48.877 1.00 16.54 194 ASP C O 1
ATOM 6024 N N . PRO C 1 196 ? -21.950 -23.980 49.242 1.00 16.58 195 PRO C N 1
ATOM 6025 C CA . PRO C 1 196 ? -22.001 -25.270 49.934 1.00 17.35 195 PRO C CA 1
ATOM 6026 C C . PRO C 1 196 ? -21.907 -26.506 49.021 1.00 17.44 195 PRO C C 1
ATOM 6027 O O . PRO C 1 196 ? -21.892 -27.604 49.538 1.00 18.51 195 PRO C O 1
ATOM 6031 N N . GLY C 1 197 ? -21.835 -26.320 47.699 1.00 17.64 196 GLY C N 1
ATOM 6032 C CA . GLY C 1 197 ? -21.683 -27.429 46.738 1.00 18.14 196 GLY C CA 1
ATOM 6033 C C . GLY C 1 197 ? -23.026 -28.017 46.344 1.00 18.69 196 GLY C C 1
ATOM 6034 O O . GLY C 1 197 ? -23.961 -27.993 47.167 1.00 20.25 196 GLY C O 1
ATOM 6035 N N . VAL C 1 198 ? -23.126 -28.524 45.116 1.00 18.96 197 VAL C N 1
ATOM 6036 C CA . VAL C 1 198 ? -24.338 -29.224 44.606 1.00 19.13 197 VAL C CA 1
ATOM 6037 C C . VAL C 1 198 ? -23.901 -30.593 44.082 1.00 20.45 197 VAL C C 1
ATOM 6038 O O . VAL C 1 198 ? -23.057 -30.640 43.168 1.00 19.86 197 VAL C O 1
ATOM 6042 N N . LEU C 1 199 ? -24.457 -31.660 44.655 1.00 21.12 198 LEU C N 1
ATOM 6043 C CA . LEU C 1 199 ? -24.038 -33.061 44.389 1.00 23.66 198 LEU C CA 1
ATOM 6044 C C . LEU C 1 199 ? -24.905 -33.692 43.300 1.00 24.06 198 LEU C C 1
ATOM 6045 O O . LEU C 1 199 ? -24.425 -34.629 42.636 1.00 27.23 198 LEU C O 1
ATOM 6050 N N . ASP C 1 200 ? -26.131 -33.200 43.137 1.00 22.95 199 ASP C N 1
ATOM 6051 C CA . ASP C 1 200 ? -27.137 -33.761 42.201 1.00 22.80 199 ASP C CA 1
ATOM 6052 C C . ASP C 1 200 ? -28.304 -32.775 42.146 1.00 21.21 199 ASP C C 1
ATOM 6053 O O . ASP C 1 200 ? -28.240 -31.752 42.853 1.00 22.96 199 ASP C O 1
ATOM 6058 N N . VAL C 1 201 ? -29.342 -33.066 41.365 1.00 19.22 200 VAL C N 1
ATOM 6059 C CA . VAL C 1 201 ? -30.494 -32.130 41.225 1.00 19.67 200 VAL C CA 1
ATOM 6060 C C . VAL C 1 201 ? -31.331 -32.166 42.511 1.00 19.45 200 VAL C C 1
ATOM 6061 O O . VAL C 1 201 ? -31.646 -31.085 43.031 1.00 19.31 200 VAL C O 1
ATOM 6065 N N . ALA C 1 202 ? -31.699 -33.357 42.992 1.00 19.43 201 ALA C N 1
ATOM 6066 C CA . ALA C 1 202 ? -32.636 -33.530 44.127 1.00 18.90 201 ALA C CA 1
ATOM 6067 C C . ALA C 1 202 ? -32.098 -32.809 45.372 1.00 19.02 201 ALA C C 1
ATOM 6068 O O . ALA C 1 202 ? -32.912 -32.154 46.046 1.00 18.71 201 ALA C O 1
ATOM 6070 N N . SER C 1 203 ? -30.789 -32.882 45.649 1.00 19.26 202 SER C N 1
ATOM 6071 C CA . SER C 1 203 ? -30.190 -32.345 46.904 1.00 19.49 202 SER C CA 1
ATOM 6072 C C . SER C 1 203 ? -29.822 -30.861 46.767 1.00 18.91 202 SER C C 1
ATOM 6073 O O . SER C 1 203 ? -29.188 -30.331 47.686 1.00 18.41 202 SER C O 1
ATOM 6076 N N . ASN C 1 204 ? -30.232 -30.197 45.682 1.00 18.99 203 ASN C N 1
ATOM 6077 C CA . ASN C 1 204 ? -30.234 -28.714 45.567 1.00 19.43 203 ASN C CA 1
ATOM 6078 C C . ASN C 1 204 ? -30.940 -28.109 46.795 1.00 19.06 203 ASN C C 1
ATOM 6079 O O . ASN C 1 204 ? -30.562 -26.995 47.203 1.00 18.83 203 ASN C O 1
ATOM 6084 N N . SER C 1 205 ? -31.927 -28.809 47.368 1.00 18.87 204 SER C N 1
ATOM 6085 C CA . SER C 1 205 ? -32.662 -28.381 48.591 1.00 18.83 204 SER C CA 1
ATOM 6086 C C . SER C 1 205 ? -31.727 -28.377 49.808 1.00 19.48 204 SER C C 1
ATOM 6087 O O . SER C 1 205 ? -31.862 -27.465 50.644 1.00 20.61 204 SER C O 1
ATOM 6090 N N . TRP C 1 206 ? -30.821 -29.355 49.909 1.00 19.47 205 TRP C N 1
ATOM 6091 C CA . TRP C 1 206 ? -29.796 -29.429 50.988 1.00 19.52 205 TRP C CA 1
ATOM 6092 C C . TRP C 1 206 ? -28.836 -28.246 50.850 1.00 18.81 205 TRP C C 1
ATOM 6093 O O . TRP C 1 206 ? -28.580 -27.556 51.848 1.00 19.59 205 TRP C O 1
ATOM 6104 N N . THR C 1 207 ? -28.325 -28.019 49.638 1.00 18.55 206 THR C N 1
ATOM 6105 C CA . THR C 1 207 ? -27.416 -26.890 49.317 1.00 18.08 206 THR C CA 1
ATOM 6106 C C . THR C 1 207 ? -28.076 -25.582 49.745 1.00 18.11 206 THR C C 1
ATOM 6107 O O . THR C 1 207 ? -27.389 -24.741 50.346 1.00 18.08 206 THR C O 1
ATOM 6111 N N . THR C 1 208 ? -29.365 -25.439 49.436 1.00 19.42 207 THR C N 1
ATOM 6112 C CA . THR C 1 208 ? -30.171 -24.220 49.696 1.00 21.21 207 THR C CA 1
ATOM 6113 C C . THR C 1 208 ? -30.282 -24.001 51.210 1.00 21.49 207 THR C C 1
ATOM 6114 O O . THR C 1 208 ? -30.145 -22.845 51.648 1.00 22.37 207 THR C O 1
ATOM 6118 N N . GLU C 1 209 ? -30.504 -25.072 51.978 1.00 21.96 208 GLU C N 1
ATOM 6119 C CA . GLU C 1 209 ? -30.579 -25.027 53.460 1.00 22.59 208 GLU C CA 1
ATOM 6120 C C . GLU C 1 209 ? -29.241 -24.525 54.018 1.00 22.51 208 GLU C C 1
ATOM 6121 O O . GLU C 1 209 ? -29.265 -23.679 54.932 1.00 22.68 208 GLU C O 1
ATOM 6127 N N . ALA C 1 210 ? -28.118 -25.008 53.479 1.00 21.92 209 ALA C N 1
ATOM 6128 C CA . ALA C 1 210 ? -26.758 -24.609 53.911 1.00 21.42 209 ALA C CA 1
ATOM 6129 C C . ALA C 1 210 ? -26.556 -23.117 53.623 1.00 21.26 209 ALA C C 1
ATOM 6130 O O . ALA C 1 210 ? -25.981 -22.425 54.487 1.00 22.61 209 ALA C O 1
ATOM 6132 N N . ILE C 1 211 ? -27.030 -22.640 52.464 1.00 20.34 210 ILE C N 1
ATOM 6133 C CA . ILE C 1 211 ? -27.006 -21.195 52.088 1.00 20.08 210 ILE C CA 1
ATOM 6134 C C . ILE C 1 211 ? -27.768 -20.382 53.142 1.00 20.97 210 ILE C C 1
ATOM 6135 O O . ILE C 1 211 ? -27.227 -19.355 53.585 1.00 19.49 210 ILE C O 1
ATOM 6140 N N . ASN C 1 212 ? -28.982 -20.810 53.506 1.00 22.04 211 ASN C N 1
ATOM 6141 C CA . ASN C 1 212 ? -29.813 -20.146 54.550 1.00 22.83 211 ASN C CA 1
ATOM 6142 C C . ASN C 1 212 ? -29.022 -20.062 55.857 1.00 22.70 211 ASN C C 1
ATOM 6143 O O . ASN C 1 212 ? -29.038 -18.985 56.484 1.00 21.71 211 ASN C O 1
ATOM 6148 N N . VAL C 1 213 ? -28.369 -21.155 56.261 1.00 22.66 212 VAL C N 1
ATOM 6149 C CA . VAL C 1 213 ? -27.575 -21.201 57.524 1.00 22.67 212 VAL C CA 1
ATOM 6150 C C . VAL C 1 213 ? -26.452 -20.153 57.441 1.00 22.14 212 VAL C C 1
ATOM 6151 O O . VAL C 1 213 ? -26.279 -19.404 58.423 1.00 23.23 212 VAL C O 1
ATOM 6155 N N . VAL C 1 214 ? -25.734 -20.077 56.310 1.00 20.85 213 VAL C N 1
ATOM 6156 C CA . VAL C 1 214 ? -24.602 -19.120 56.096 1.00 21.20 213 VAL C CA 1
ATOM 6157 C C . VAL C 1 214 ? -25.110 -17.696 56.340 1.00 20.72 213 VAL C C 1
ATOM 6158 O O . VAL C 1 214 ? -24.484 -16.967 57.134 1.00 19.29 213 VAL C O 1
ATOM 6162 N N . LYS C 1 215 ? -26.200 -17.318 55.673 1.00 21.27 214 LYS C N 1
ATOM 6163 C CA . LYS C 1 215 ? -26.739 -15.933 55.692 1.00 21.76 214 LYS C CA 1
ATOM 6164 C C . LYS C 1 215 ? -27.293 -15.613 57.087 1.00 22.60 214 LYS C C 1
ATOM 6165 O O . LYS C 1 215 ? -27.089 -14.472 57.535 1.00 23.54 214 LYS C O 1
ATOM 6171 N N . GLU C 1 216 ? -27.926 -16.585 57.757 1.00 22.88 215 GLU C N 1
ATOM 6172 C CA . GLU C 1 216 ? -28.560 -16.404 59.094 1.00 23.75 215 GLU C CA 1
ATOM 6173 C C . GLU C 1 216 ? -27.472 -16.183 60.152 1.00 24.04 215 GLU C C 1
ATOM 6174 O O . GLU C 1 216 ? -27.638 -15.262 60.983 1.00 24.12 215 GLU C O 1
ATOM 6180 N N . GLN C 1 217 ? -26.412 -16.997 60.116 1.00 25.39 216 GLN C N 1
ATOM 6181 C CA . GLN C 1 217 ? -25.375 -17.079 61.179 1.00 27.08 216 GLN C CA 1
ATOM 6182 C C . GLN C 1 217 ? -24.228 -16.096 60.908 1.00 26.36 216 GLN C C 1
ATOM 6183 O O . GLN C 1 217 ? -23.788 -15.455 61.870 1.00 28.05 216 GLN C O 1
ATOM 6189 N N . PHE C 1 218 ? -23.749 -15.976 59.662 1.00 25.51 217 PHE C N 1
ATOM 6190 C CA . PHE C 1 218 ? -22.484 -15.258 59.337 1.00 25.91 217 PHE C CA 1
ATOM 6191 C C . PHE C 1 218 ? -22.729 -14.017 58.469 1.00 24.73 217 PHE C C 1
ATOM 6192 O O . PHE C 1 218 ? -21.960 -13.046 58.602 1.00 25.19 217 PHE C O 1
ATOM 6200 N N . GLY C 1 219 ? -23.713 -14.061 57.568 1.00 23.65 218 GLY C N 1
ATOM 6201 C CA . GLY C 1 219 ? -24.060 -12.919 56.700 1.00 22.27 218 GLY C CA 1
ATOM 6202 C C . GLY C 1 219 ? -23.175 -12.831 55.464 1.00 21.95 218 GLY C C 1
ATOM 6203 O O . GLY C 1 219 ? -23.273 -11.813 54.749 1.00 19.83 218 GLY C O 1
ATOM 6204 N N . TYR C 1 220 ? -22.331 -13.837 55.203 1.00 21.17 219 TYR C N 1
ATOM 6205 C CA . TYR C 1 220 ? -21.552 -13.927 53.941 1.00 20.94 219 TYR C CA 1
ATOM 6206 C C . TYR C 1 220 ? -22.532 -14.185 52.808 1.00 20.65 219 TYR C C 1
ATOM 6207 O O . TYR C 1 220 ? -23.521 -14.891 52.992 1.00 20.58 219 TYR C O 1
ATOM 6216 N N . PRO C 1 221 ? -22.279 -13.631 51.604 1.00 20.07 220 PRO C N 1
ATOM 6217 C CA . PRO C 1 221 ? -23.048 -14.003 50.422 1.00 20.02 220 PRO C CA 1
ATOM 6218 C C . PRO C 1 221 ? -22.993 -15.524 50.230 1.00 20.44 220 PRO C C 1
ATOM 6219 O O . PRO C 1 221 ? -21.924 -16.106 50.400 1.00 20.79 220 PRO C O 1
ATOM 6223 N N . GLY C 1 222 ? -24.151 -16.121 49.941 1.00 19.08 221 GLY C N 1
ATOM 6224 C CA . GLY C 1 222 ? -24.320 -17.568 49.736 1.00 18.38 221 GLY C CA 1
ATOM 6225 C C . GLY C 1 222 ? -24.785 -17.843 48.325 1.00 18.20 221 GLY C C 1
ATOM 6226 O O . GLY C 1 222 ? -25.643 -17.091 47.828 1.00 18.88 221 GLY C O 1
ATOM 6227 N N . GLY C 1 223 ? -24.229 -18.871 47.694 1.00 17.28 222 GLY C N 1
ATOM 6228 C CA . GLY C 1 223 ? -24.650 -19.278 46.348 1.00 17.38 222 GLY C CA 1
ATOM 6229 C C . GLY C 1 223 ? -24.220 -20.691 46.044 1.00 17.72 222 GLY C C 1
ATOM 6230 O O . GLY C 1 223 ? -23.672 -21.352 46.920 1.00 18.87 222 GLY C O 1
ATOM 6231 N N . CYS C 1 224 ? -24.418 -21.134 44.810 1.00 17.00 223 CYS C N 1
ATOM 6232 C CA . CYS C 1 224 ? -24.111 -22.531 44.441 1.00 17.39 223 CYS C CA 1
ATOM 6233 C C . CYS C 1 224 ? -24.152 -22.685 42.931 1.00 17.06 223 CYS C C 1
ATOM 6234 O O . CYS C 1 224 ? -24.495 -21.709 42.234 1.00 17.21 223 CYS C O 1
ATOM 6237 N N . ALA C 1 225 ? -23.805 -23.884 42.479 1.00 16.51 224 ALA C N 1
ATOM 6238 C CA . ALA C 1 225 ? -23.822 -24.284 41.062 1.00 16.06 224 ALA C CA 1
ATOM 6239 C C . ALA C 1 225 ? -24.904 -25.340 40.869 1.00 16.82 224 ALA C C 1
ATOM 6240 O O . ALA C 1 225 ? -24.588 -26.520 40.736 1.00 17.74 224 ALA C O 1
ATOM 6242 N N . PRO C 1 226 ? -26.203 -24.944 40.816 1.00 18.56 225 PRO C N 1
ATOM 6243 C CA . PRO C 1 226 ? -27.290 -25.888 40.558 1.00 18.70 225 PRO C CA 1
ATOM 6244 C C . PRO C 1 226 ? -27.179 -26.470 39.140 1.00 19.68 225 PRO C C 1
ATOM 6245 O O . PRO C 1 226 ? -27.919 -27.380 38.824 1.00 22.05 225 PRO C O 1
ATOM 6249 N N . SER C 1 227 ? -26.256 -25.921 38.341 1.00 19.19 226 SER C N 1
ATOM 6250 C CA . SER C 1 227 ? -25.829 -26.417 37.006 1.00 19.30 226 SER C CA 1
ATOM 6251 C C . SER C 1 227 ? -25.185 -27.808 37.094 1.00 20.13 226 SER C C 1
ATOM 6252 O O . SER C 1 227 ? -25.219 -28.524 36.086 1.00 21.11 226 SER C O 1
ATOM 6255 N N . ASN C 1 228 ? -24.603 -28.177 38.240 1.00 20.38 227 ASN C N 1
ATOM 6256 C CA . ASN C 1 228 ? -23.675 -29.336 38.354 1.00 20.70 227 ASN C CA 1
ATOM 6257 C C . ASN C 1 228 ? -24.247 -30.598 37.687 1.00 22.71 227 ASN C C 1
ATOM 6258 O O . ASN C 1 228 ? -23.489 -31.233 36.924 1.00 25.75 227 ASN C O 1
ATOM 6263 N N . ALA C 1 229 ? -25.513 -30.951 37.925 1.00 22.97 228 ALA C N 1
ATOM 6264 C CA . ALA C 1 229 ? -26.100 -32.229 37.447 1.00 23.42 228 ALA C CA 1
ATOM 6265 C C . ALA C 1 229 ? -27.250 -32.005 36.451 1.00 22.60 228 ALA C C 1
ATOM 6266 O O . ALA C 1 229 ? -27.730 -33.009 35.889 1.00 25.24 228 ALA C O 1
ATOM 6268 N N . VAL C 1 230 ? -27.661 -30.758 36.206 1.00 20.55 229 VAL C N 1
ATOM 6269 C CA . VAL C 1 230 ? -28.865 -30.432 35.384 1.00 20.57 229 VAL C CA 1
ATOM 6270 C C . VAL C 1 230 ? -28.610 -30.819 33.925 1.00 20.69 229 VAL C C 1
ATOM 6271 O O . VAL C 1 230 ? -29.516 -31.398 33.308 1.00 18.60 229 VAL C O 1
ATOM 6275 N N . TYR C 1 231 ? -27.430 -30.505 33.392 1.00 20.18 230 TYR C N 1
ATOM 6276 C CA . TYR C 1 231 ? -27.116 -30.701 31.953 1.00 20.40 230 TYR C CA 1
ATOM 6277 C C . TYR C 1 231 ? -26.908 -32.196 31.673 1.00 21.88 230 TYR C C 1
ATOM 6278 O O . TYR C 1 231 ? -27.018 -32.575 30.493 1.00 22.73 230 TYR C O 1
ATOM 6287 N N . LEU C 1 232 ? -26.697 -33.020 32.711 1.00 22.11 231 LEU C N 1
ATOM 6288 C CA . LEU C 1 232 ? -26.522 -34.497 32.588 1.00 24.35 231 LEU C CA 1
ATOM 6289 C C . LEU C 1 232 ? -27.842 -35.236 32.847 1.00 23.05 231 LEU C C 1
ATOM 6290 O O . LEU C 1 232 ? -27.837 -36.482 32.775 1.00 24.04 231 LEU C O 1
ATOM 6295 N N . TRP C 1 233 ? -28.921 -34.508 33.139 1.00 21.90 232 TRP C N 1
ATOM 6296 C CA . TRP C 1 233 ? -30.271 -35.068 33.410 1.00 21.17 232 TRP C CA 1
ATOM 6297 C C . TRP C 1 233 ? -30.943 -35.371 32.066 1.00 21.76 232 TRP C C 1
ATOM 6298 O O . TRP C 1 233 ? -31.811 -34.595 31.621 1.00 20.53 232 TRP C O 1
ATOM 6309 N N . LYS C 1 234 ? -30.501 -36.463 31.441 1.00 23.10 233 LYS C N 1
ATOM 6310 C CA . LYS C 1 234 ? -30.873 -36.880 30.061 1.00 24.45 233 LYS C CA 1
ATOM 6311 C C . LYS C 1 234 ? -32.385 -37.119 29.970 1.00 23.83 233 LYS C C 1
ATOM 6312 O O . LYS C 1 234 ? -32.964 -36.785 28.929 1.00 24.31 233 LYS C O 1
ATOM 6318 N N . LYS C 1 235 ? -33.002 -37.674 31.019 1.00 23.37 234 LYS C N 1
ATOM 6319 C CA . LYS C 1 235 ? -34.444 -38.039 31.010 1.00 23.82 234 LYS C CA 1
ATOM 6320 C C . LYS C 1 235 ? -35.270 -36.778 30.742 1.00 22.35 234 LYS C C 1
ATOM 6321 O O . LYS C 1 235 ? -36.264 -36.874 30.003 1.00 24.66 234 LYS C O 1
ATOM 6327 N N . MET C 1 236 ? -34.856 -35.640 31.306 1.00 21.37 235 MET C N 1
ATOM 6328 C CA . MET C 1 236 ? -35.546 -34.332 31.142 1.00 20.88 235 MET C CA 1
ATOM 6329 C C . MET C 1 236 ? -35.004 -33.627 29.891 1.00 20.90 235 MET C C 1
ATOM 6330 O O . MET C 1 236 ? -35.825 -33.115 29.108 1.00 19.93 235 MET C O 1
ATOM 6335 N N . ARG C 1 237 ? -33.684 -33.625 29.687 1.00 21.09 236 ARG C N 1
ATOM 6336 C CA . ARG C 1 237 ? -33.043 -32.886 28.567 1.00 21.77 236 ARG C CA 1
ATOM 6337 C C . ARG C 1 237 ? -33.494 -33.471 27.226 1.00 22.56 236 ARG C C 1
ATOM 6338 O O . ARG C 1 237 ? -33.641 -32.688 26.262 1.00 22.56 236 ARG C O 1
ATOM 6346 N N . SER C 1 238 ? -33.718 -34.786 27.170 1.00 23.31 237 SER C N 1
ATOM 6347 C CA . SER C 1 238 ? -34.120 -35.510 25.935 1.00 23.73 237 SER C CA 1
ATOM 6348 C C . SER C 1 238 ? -35.510 -35.056 25.468 1.00 23.29 237 SER C C 1
ATOM 6349 O O . SER C 1 238 ? -35.828 -35.291 24.288 1.00 24.17 237 SER C O 1
ATOM 6352 N N . LYS C 1 239 ? -36.305 -34.418 26.335 1.00 22.32 238 LYS C N 1
ATOM 6353 C CA . LYS C 1 239 ? -37.657 -33.899 25.984 1.00 22.97 238 LYS C CA 1
ATOM 6354 C C . LYS C 1 239 ? -37.536 -32.642 25.114 1.00 22.03 238 LYS C C 1
ATOM 6355 O O . LYS C 1 239 ? -38.546 -32.266 24.490 1.00 21.06 238 LYS C O 1
ATOM 6361 N N . GLY C 1 240 ? -36.369 -31.992 25.115 1.00 21.80 239 GLY C N 1
ATOM 6362 C CA . GLY C 1 240 ? -36.080 -30.811 24.278 1.00 22.35 239 GLY C CA 1
ATOM 6363 C C . GLY C 1 240 ? -36.756 -29.556 24.803 1.00 21.64 239 GLY C C 1
ATOM 6364 O O . GLY C 1 240 ? -37.147 -29.544 25.975 1.00 21.86 239 GLY C O 1
ATOM 6365 N N . THR C 1 241 ? -36.903 -28.540 23.949 1.00 21.76 240 THR C N 1
ATOM 6366 C CA . THR C 1 241 ? -37.374 -27.173 24.300 1.00 21.07 240 THR C CA 1
ATOM 6367 C C . THR C 1 241 ? -38.901 -27.154 24.272 1.00 21.47 240 THR C C 1
ATOM 6368 O O . THR C 1 241 ? -39.500 -27.777 23.403 1.00 22.28 240 THR C O 1
ATOM 6372 N N . PRO C 1 242 ? -39.612 -26.465 25.197 1.00 20.82 241 PRO C N 1
ATOM 6373 C CA . PRO C 1 242 ? -39.028 -25.690 26.294 1.00 19.80 241 PRO C CA 1
ATOM 6374 C C . PRO C 1 242 ? -38.955 -26.456 27.622 1.00 19.10 241 PRO C C 1
ATOM 6375 O O . PRO C 1 242 ? -38.733 -25.830 28.649 1.00 18.59 241 PRO C O 1
ATOM 6379 N N . PHE C 1 243 ? -39.142 -27.777 27.568 1.00 18.43 242 PHE C N 1
ATOM 6380 C CA . PHE C 1 243 ? -39.337 -28.647 28.760 1.00 18.03 242 PHE C CA 1
ATOM 6381 C C . PHE C 1 243 ? -38.055 -28.688 29.586 1.00 18.12 242 PHE C C 1
ATOM 6382 O O . PHE C 1 243 ? -38.126 -28.538 30.817 1.00 16.88 242 PHE C O 1
ATOM 6390 N N . PHE C 1 244 ? -36.911 -28.870 28.938 1.00 18.16 243 PHE C N 1
ATOM 6391 C CA . PHE C 1 244 ? -35.599 -28.893 29.624 1.00 18.20 243 PHE C CA 1
ATOM 6392 C C . PHE C 1 244 ? -35.365 -27.540 30.307 1.00 17.96 243 PHE C C 1
ATOM 6393 O O . PHE C 1 244 ? -34.927 -27.526 31.469 1.00 18.07 243 PHE C O 1
ATOM 6401 N N . GLU C 1 245 ? -35.674 -26.440 29.618 1.00 17.40 244 GLU C N 1
ATOM 6402 C CA . GLU C 1 245 ? -35.397 -25.064 30.103 1.00 16.98 244 GLU C CA 1
ATOM 6403 C C . GLU C 1 245 ? -36.279 -24.747 31.319 1.00 15.86 244 GLU C C 1
ATOM 6404 O O . GLU C 1 245 ? -35.766 -24.080 32.223 1.00 15.45 244 GLU C O 1
ATOM 6410 N N . VAL C 1 246 ? -37.546 -25.176 31.351 1.00 15.09 245 VAL C N 1
ATOM 6411 C CA . VAL C 1 246 ? -38.443 -24.862 32.506 1.00 14.92 245 VAL C CA 1
ATOM 6412 C C . VAL C 1 246 ? -38.037 -25.743 33.687 1.00 14.73 245 VAL C C 1
ATOM 6413 O O . VAL C 1 246 ? -38.134 -25.250 34.829 1.00 14.98 245 VAL C O 1
ATOM 6417 N N . ALA C 1 247 ? -37.601 -26.984 33.456 1.00 14.76 246 ALA C N 1
ATOM 6418 C CA . ALA C 1 247 ? -37.072 -27.835 34.550 1.00 15.00 246 ALA C CA 1
ATOM 6419 C C . ALA C 1 247 ? -35.794 -27.186 35.096 1.00 15.16 246 ALA C C 1
ATOM 6420 O O . ALA C 1 247 ? -35.674 -27.044 36.324 1.00 15.39 246 ALA C O 1
ATOM 6422 N N . GLY C 1 248 ? -34.883 -26.765 34.222 1.00 15.41 247 GLY C N 1
ATOM 6423 C CA . GLY C 1 248 ? -33.660 -26.039 34.612 1.00 15.54 247 GLY C CA 1
ATOM 6424 C C . GLY C 1 248 ? -33.989 -24.776 35.389 1.00 15.77 247 GLY C C 1
ATOM 6425 O O . GLY C 1 248 ? -33.337 -24.532 36.417 1.00 16.03 247 GLY C O 1
ATOM 6426 N N . ALA C 1 249 ? -34.974 -24.005 34.924 1.00 15.86 248 ALA C N 1
ATOM 6427 C CA . ALA C 1 249 ? -35.432 -22.748 35.561 1.00 15.23 248 ALA C CA 1
ATOM 6428 C C . ALA C 1 249 ? -35.875 -23.055 36.993 1.00 15.06 248 ALA C C 1
ATOM 6429 O O . ALA C 1 249 ? -35.491 -22.303 37.900 1.00 16.15 248 ALA C O 1
ATOM 6431 N N . ALA C 1 250 ? -36.629 -24.137 37.180 1.00 14.05 249 ALA C N 1
ATOM 6432 C CA . ALA C 1 250 ? -37.100 -24.583 38.513 1.00 14.15 249 ALA C CA 1
ATOM 6433 C C . ALA C 1 250 ? -35.887 -24.868 39.410 1.00 14.97 249 ALA C C 1
ATOM 6434 O O . ALA C 1 250 ? -35.885 -24.389 40.561 1.00 15.37 249 ALA C O 1
ATOM 6436 N N . VAL C 1 251 ? -34.871 -25.572 38.902 1.00 16.15 250 VAL C N 1
ATOM 6437 C CA . VAL C 1 251 ? -33.666 -25.950 39.702 1.00 16.27 250 VAL C CA 1
ATOM 6438 C C . VAL C 1 251 ? -32.873 -24.684 40.049 1.00 16.71 250 VAL C C 1
ATOM 6439 O O . VAL C 1 251 ? -32.447 -24.556 41.201 1.00 18.04 250 VAL C O 1
ATOM 6443 N N . PHE C 1 252 ? -32.649 -23.800 39.078 1.00 17.08 251 PHE C N 1
ATOM 6444 C CA . PHE C 1 252 ? -31.746 -22.629 39.224 1.00 16.66 251 PHE C CA 1
ATOM 6445 C C . PHE C 1 252 ? -32.401 -21.557 40.101 1.00 16.43 251 PHE C C 1
ATOM 6446 O O . PHE C 1 252 ? -31.663 -20.860 40.826 1.00 17.47 251 PHE C O 1
ATOM 6454 N N . THR C 1 253 ? -33.726 -21.402 40.033 1.00 16.24 252 THR C N 1
ATOM 6455 C CA . THR C 1 253 ? -34.446 -20.354 40.802 1.00 16.02 252 THR C CA 1
ATOM 6456 C C . THR C 1 253 ? -34.613 -20.817 42.256 1.00 15.87 252 THR C C 1
ATOM 6457 O O . THR C 1 253 ? -34.737 -19.945 43.108 1.00 15.41 252 THR C O 1
ATOM 6461 N N . TYR C 1 254 ? -34.582 -22.123 42.535 1.00 16.05 253 TYR C N 1
ATOM 6462 C CA . TYR C 1 254 ? -34.896 -22.660 43.887 1.00 16.31 253 TYR C CA 1
ATOM 6463 C C . TYR C 1 254 ? -33.995 -22.020 44.948 1.00 16.35 253 TYR C C 1
ATOM 6464 O O . TYR C 1 254 ? -34.506 -21.552 45.969 1.00 16.19 253 TYR C O 1
ATOM 6473 N N . PRO C 1 255 ? -32.647 -21.978 44.796 1.00 16.95 254 PRO C N 1
ATOM 6474 C CA . PRO C 1 255 ? -31.800 -21.370 45.825 1.00 17.67 254 PRO C CA 1
ATOM 6475 C C . PRO C 1 255 ? -32.146 -19.895 46.073 1.00 17.40 254 PRO C C 1
ATOM 6476 O O . PRO C 1 255 ? -32.046 -19.453 47.197 1.00 17.66 254 PRO C O 1
ATOM 6480 N N . ILE C 1 256 ? -32.563 -19.176 45.030 1.00 17.64 255 ILE C N 1
ATOM 6481 C CA . ILE C 1 256 ? -32.891 -17.723 45.110 1.00 18.62 255 ILE C CA 1
ATOM 6482 C C . ILE C 1 256 ? -34.144 -17.545 45.976 1.00 19.04 255 ILE C C 1
ATOM 6483 O O . ILE C 1 256 ? -34.184 -16.559 46.734 1.00 20.65 255 ILE C O 1
ATOM 6488 N N . THR C 1 257 ? -35.109 -18.471 45.901 1.00 19.98 256 THR C N 1
ATOM 6489 C CA . THR C 1 257 ? -36.372 -18.414 46.695 1.00 20.65 256 THR C CA 1
ATOM 6490 C C . THR C 1 257 ? -36.073 -18.553 48.193 1.00 21.71 256 THR C C 1
ATOM 6491 O O . THR C 1 257 ? -36.945 -18.160 48.986 1.00 23.00 256 THR C O 1
ATOM 6495 N N . GLN C 1 258 ? -34.914 -19.109 48.561 1.00 21.64 257 GLN C N 1
ATOM 6496 C CA . GLN C 1 258 ? -34.523 -19.311 49.982 1.00 23.68 257 GLN C CA 1
ATOM 6497 C C . GLN C 1 258 ? -33.377 -18.360 50.357 1.00 23.40 257 GLN C C 1
ATOM 6498 O O . GLN C 1 258 ? -32.759 -18.580 51.413 1.00 25.89 257 GLN C O 1
ATOM 6504 N N . GLY C 1 259 ? -33.098 -17.350 49.526 1.00 21.63 258 GLY C N 1
ATOM 6505 C CA . GLY C 1 259 ? -32.286 -16.175 49.907 1.00 20.98 258 GLY C CA 1
ATOM 6506 C C . GLY C 1 259 ? -30.886 -16.149 49.314 1.00 19.67 258 GLY C C 1
ATOM 6507 O O . GLY C 1 259 ? -30.120 -15.250 49.704 1.00 20.20 258 GLY C O 1
ATOM 6508 N N . ALA C 1 260 ? -30.546 -17.071 48.406 1.00 17.87 259 ALA C N 1
ATOM 6509 C CA . ALA C 1 260 ? -29.213 -17.153 47.760 1.00 18.24 259 ALA C CA 1
ATOM 6510 C C . ALA C 1 260 ? -28.917 -15.860 46.986 1.00 18.13 259 ALA C C 1
ATOM 6511 O O . ALA C 1 260 ? -29.871 -15.201 46.525 1.00 18.40 259 ALA C O 1
ATOM 6513 N N . ASP C 1 261 ? -27.629 -15.531 46.851 1.00 17.60 260 ASP C N 1
ATOM 6514 C CA . ASP C 1 261 ? -27.115 -14.244 46.310 1.00 18.06 260 ASP C CA 1
ATOM 6515 C C . ASP C 1 261 ? -26.563 -14.417 44.894 1.00 17.47 260 ASP C C 1
ATOM 6516 O O . ASP C 1 261 ? -26.519 -13.413 44.168 1.00 17.39 260 ASP C O 1
ATOM 6521 N N . PHE C 1 262 ? -26.096 -15.613 44.541 1.00 16.58 261 PHE C N 1
ATOM 6522 C CA . PHE C 1 262 ? -25.447 -15.867 43.232 1.00 16.83 261 PHE C CA 1
ATOM 6523 C C . PHE C 1 262 ? -25.676 -17.317 42.810 1.00 17.65 261 PHE C C 1
ATOM 6524 O O . PHE C 1 262 ? -25.786 -18.198 43.671 1.00 18.92 261 PHE C O 1
ATOM 6532 N N . ILE C 1 263 ? -25.750 -17.530 41.496 1.00 17.99 262 ILE C N 1
ATOM 6533 C CA . ILE C 1 263 ? -25.938 -18.868 40.871 1.00 18.43 262 ILE C CA 1
ATOM 6534 C C . ILE C 1 263 ? -24.866 -19.040 39.796 1.00 16.80 262 ILE C C 1
ATOM 6535 O O . ILE C 1 263 ? -24.685 -18.100 39.005 1.00 16.92 262 ILE C O 1
ATOM 6540 N N . LEU C 1 264 ? -24.167 -20.176 39.816 1.00 15.77 263 LEU C N 1
ATOM 6541 C CA . LEU C 1 264 ? -23.385 -20.679 38.658 1.00 15.78 263 LEU C CA 1
ATOM 6542 C C . LEU C 1 264 ? -24.333 -21.523 37.803 1.00 15.88 263 LEU C C 1
ATOM 6543 O O . LEU C 1 264 ? -24.607 -22.668 38.183 1.00 16.19 263 LEU C O 1
ATOM 6548 N N . TYR C 1 265 ? -24.807 -20.989 36.673 1.00 15.01 264 TYR C N 1
ATOM 6549 C CA . TYR C 1 265 ? -25.959 -21.567 35.939 1.00 15.18 264 TYR C CA 1
ATOM 6550 C C . TYR C 1 265 ? -25.471 -22.509 34.832 1.00 15.39 264 TYR C C 1
ATOM 6551 O O . TYR C 1 265 ? -26.346 -23.070 34.149 1.00 15.46 264 TYR C O 1
ATOM 6560 N N . GLY C 1 266 ? -24.154 -22.712 34.711 1.00 15.18 265 GLY C N 1
ATOM 6561 C CA . GLY C 1 266 ? -23.552 -23.635 33.726 1.00 16.32 265 GLY C CA 1
ATOM 6562 C C . GLY C 1 266 ? -23.146 -22.903 32.455 1.00 16.82 265 GLY C C 1
ATOM 6563 O O . GLY C 1 266 ? -22.881 -21.703 32.497 1.00 15.96 265 GLY C O 1
ATOM 6564 N N . PRO C 1 267 ? -23.082 -23.616 31.305 1.00 17.24 266 PRO C N 1
ATOM 6565 C CA . PRO C 1 267 ? -22.653 -23.028 30.031 1.00 17.64 266 PRO C CA 1
ATOM 6566 C C . PRO C 1 267 ? -23.364 -21.712 29.677 1.00 17.04 266 PRO C C 1
ATOM 6567 O O . PRO C 1 267 ? -24.580 -21.660 29.755 1.00 16.15 266 PRO C O 1
ATOM 6571 N N . MET C 1 268 ? -22.590 -20.710 29.242 1.00 17.20 267 MET C N 1
ATOM 6572 C CA . MET C 1 268 ? -23.062 -19.334 28.927 1.00 17.73 267 MET C CA 1
ATOM 6573 C C . MET C 1 268 ? -24.104 -19.347 27.801 1.00 18.05 267 MET C C 1
ATOM 6574 O O . MET C 1 268 ? -24.919 -18.413 27.756 1.00 17.44 267 MET C O 1
ATOM 6579 N N . MET C 1 269 ? -24.101 -20.360 26.930 1.00 17.73 268 MET C N 1
ATOM 6580 C CA . MET C 1 269 ? -25.119 -20.477 25.852 1.00 20.03 268 MET C CA 1
ATOM 6581 C C . MET C 1 269 ? -26.535 -20.488 26.453 1.00 18.33 268 MET C C 1
ATOM 6582 O O . MET C 1 269 ? -27.478 -20.161 25.724 1.00 20.45 268 MET C O 1
ATOM 6587 N N . ASN C 1 270 ? -26.694 -20.830 27.738 1.00 16.76 269 ASN C N 1
ATOM 6588 C CA . ASN C 1 270 ? -28.025 -20.931 28.399 1.00 16.57 269 ASN C CA 1
ATOM 6589 C C . ASN C 1 270 ? -28.479 -19.584 28.987 1.00 15.28 269 ASN C C 1
ATOM 6590 O O . ASN C 1 270 ? -29.658 -19.498 29.385 1.00 15.30 269 ASN C O 1
ATOM 6595 N N . ALA C 1 271 ? -27.612 -18.566 28.998 1.00 15.30 270 ALA C N 1
ATOM 6596 C CA . ALA C 1 271 ? -27.888 -17.215 29.548 1.00 15.91 270 ALA C CA 1
ATOM 6597 C C . ALA C 1 271 ? -29.259 -16.691 29.112 1.00 16.42 270 ALA C C 1
ATOM 6598 O O . ALA C 1 271 ? -30.010 -16.177 29.931 1.00 16.71 270 ALA C O 1
ATOM 6600 N N . PRO C 1 272 ? -29.646 -16.726 27.814 1.00 16.47 271 PRO C N 1
ATOM 6601 C CA . PRO C 1 272 ? -30.908 -16.098 27.418 1.00 17.26 271 PRO C CA 1
ATOM 6602 C C . PRO C 1 272 ? -32.152 -16.573 28.192 1.00 17.48 271 PRO C C 1
ATOM 6603 O O . PRO C 1 272 ? -32.988 -15.743 28.472 1.00 18.22 271 PRO C O 1
ATOM 6607 N N . TRP C 1 273 ? -32.263 -17.858 28.543 1.00 17.96 272 TRP C N 1
ATOM 6608 C CA . TRP C 1 273 ? -33.429 -18.348 29.334 1.00 17.90 272 TRP C CA 1
ATOM 6609 C C . TRP C 1 273 ? -33.138 -18.201 30.833 1.00 17.56 272 TRP C C 1
ATOM 6610 O O . TRP C 1 273 ? -34.059 -17.797 31.592 1.00 16.12 272 TRP C O 1
ATOM 6621 N N . VAL C 1 274 ? -31.896 -18.435 31.250 1.00 17.12 273 VAL C N 1
ATOM 6622 C CA . VAL C 1 274 ? -31.524 -18.352 32.691 1.00 16.21 273 VAL C CA 1
ATOM 6623 C C . VAL C 1 274 ? -31.848 -16.947 33.217 1.00 15.93 273 VAL C C 1
ATOM 6624 O O . VAL C 1 274 ? -32.499 -16.860 34.279 1.00 15.99 273 VAL C O 1
ATOM 6628 N N . TYR C 1 275 ? -31.413 -15.889 32.528 1.00 15.69 274 TYR C N 1
ATOM 6629 C CA . TYR C 1 275 ? -31.603 -14.480 32.969 1.00 15.47 274 TYR C CA 1
ATOM 6630 C C . TYR C 1 275 ? -33.091 -14.163 33.142 1.00 15.91 274 TYR C C 1
ATOM 6631 O O . TYR C 1 275 ? -33.436 -13.446 34.086 1.00 16.56 274 TYR C O 1
ATOM 6640 N N . ARG C 1 276 ? -33.946 -14.650 32.243 1.00 15.75 275 ARG C N 1
ATOM 6641 C CA . ARG C 1 276 ? -35.391 -14.304 32.249 1.00 16.57 275 ARG C CA 1
ATOM 6642 C C . ARG C 1 276 ? -36.073 -15.023 33.421 1.00 16.22 275 ARG C C 1
ATOM 6643 O O . ARG C 1 276 ? -36.948 -14.420 34.033 1.00 16.02 275 ARG C O 1
ATOM 6651 N N . ALA C 1 277 ? -35.661 -16.255 33.723 1.00 15.61 276 ALA C N 1
ATOM 6652 C CA . ALA C 1 277 ? -36.164 -17.054 34.862 1.00 16.06 276 ALA C CA 1
ATOM 6653 C C . ALA C 1 277 ? -35.752 -16.386 36.179 1.00 16.66 276 ALA C C 1
ATOM 6654 O O . ALA C 1 277 ? -36.631 -16.132 37.031 1.00 16.22 276 ALA C O 1
ATOM 6656 N N . ILE C 1 278 ? -34.457 -16.122 36.345 1.00 16.73 277 ILE C N 1
ATOM 6657 C CA . ILE C 1 278 ? -33.884 -15.623 37.631 1.00 16.14 277 ILE C CA 1
ATOM 6658 C C . ILE C 1 278 ? -34.395 -14.202 37.891 1.00 16.08 277 ILE C C 1
ATOM 6659 O O . ILE C 1 278 ? -34.685 -13.891 39.059 1.00 16.76 277 ILE C O 1
ATOM 6664 N N . ALA C 1 279 ? -34.528 -13.366 36.862 1.00 16.00 278 ALA C N 1
ATOM 6665 C CA . ALA C 1 279 ? -34.990 -11.967 37.029 1.00 16.19 278 ALA C CA 1
ATOM 6666 C C . ALA C 1 279 ? -36.420 -11.969 37.585 1.00 16.75 278 ALA C C 1
ATOM 6667 O O . ALA C 1 279 ? -36.731 -11.126 38.450 1.00 17.10 278 ALA C O 1
ATOM 6669 N N . THR C 1 280 ? -37.248 -12.911 37.126 1.00 16.72 279 THR C N 1
ATOM 6670 C CA . THR C 1 280 ? -38.657 -13.086 37.561 1.00 16.48 279 THR C CA 1
ATOM 6671 C C . THR C 1 280 ? -38.677 -13.391 39.061 1.00 16.30 279 THR C C 1
ATOM 6672 O O . THR C 1 280 ? -39.422 -12.717 39.801 1.00 16.21 279 THR C O 1
ATOM 6676 N N . THR C 1 281 ? -37.878 -14.363 39.496 1.00 15.54 280 THR C N 1
ATOM 6677 C CA . THR C 1 281 ? -37.783 -14.723 40.934 1.00 15.53 280 THR C CA 1
ATOM 6678 C C . THR C 1 281 ? -37.322 -13.497 41.730 1.00 16.41 280 THR C C 1
ATOM 6679 O O . THR C 1 281 ? -37.949 -13.204 42.767 1.00 16.96 280 THR C O 1
ATOM 6683 N N . ASP C 1 282 ? -36.267 -12.810 41.284 1.00 16.64 281 ASP C N 1
ATOM 6684 C CA . ASP C 1 282 ? -35.742 -11.604 41.984 1.00 17.07 281 ASP C CA 1
ATOM 6685 C C . ASP C 1 282 ? -36.866 -10.575 42.150 1.00 17.09 281 ASP C C 1
ATOM 6686 O O . ASP C 1 282 ? -36.946 -9.962 43.222 1.00 17.67 281 ASP C O 1
ATOM 6691 N N . ALA C 1 283 ? -37.679 -10.357 41.111 1.00 17.24 282 ALA C N 1
ATOM 6692 C CA . ALA C 1 283 ? -38.760 -9.341 41.105 1.00 17.74 282 ALA C CA 1
ATOM 6693 C C . ALA C 1 283 ? -39.774 -9.653 42.211 1.00 18.45 282 ALA C C 1
ATOM 6694 O O . ALA C 1 283 ? -40.133 -8.727 42.966 1.00 19.60 282 ALA C O 1
ATOM 6696 N N . MET C 1 284 ? -40.206 -10.912 42.315 1.00 18.95 283 MET C N 1
ATOM 6697 C CA . MET C 1 284 ? -41.184 -11.355 43.345 1.00 19.04 283 MET C CA 1
ATOM 6698 C C . MET C 1 284 ? -40.580 -11.188 44.747 1.00 19.03 283 MET C C 1
ATOM 6699 O O . MET C 1 284 ? -41.274 -10.633 45.610 1.00 18.88 283 MET C O 1
ATOM 6704 N N . ILE C 1 285 ? -39.327 -11.603 44.955 1.00 18.25 284 ILE C N 1
ATOM 6705 C CA . ILE C 1 285 ? -38.644 -11.523 46.281 1.00 18.88 284 ILE C CA 1
ATOM 6706 C C . ILE C 1 285 ? -38.539 -10.054 46.707 1.00 19.22 284 ILE C C 1
ATOM 6707 O O . ILE C 1 285 ? -38.784 -9.777 47.899 1.00 20.51 284 ILE C O 1
ATOM 6712 N N . ALA C 1 286 ? -38.203 -9.149 45.785 1.00 19.66 285 ALA C N 1
ATOM 6713 C CA . ALA C 1 286 ? -38.031 -7.704 46.065 1.00 20.18 285 ALA C CA 1
ATOM 6714 C C . ALA C 1 286 ? -39.373 -7.091 46.476 1.00 21.58 285 ALA C C 1
ATOM 6715 O O . ALA C 1 286 ? -39.357 -6.120 47.254 1.00 22.89 285 ALA C O 1
ATOM 6717 N N . TYR C 1 287 ? -40.496 -7.637 46.005 1.00 22.91 286 TYR C N 1
ATOM 6718 C CA . TYR C 1 287 ? -41.836 -7.093 46.337 1.00 24.85 286 TYR C CA 1
ATOM 6719 C C . TYR C 1 287 ? -42.150 -7.361 47.812 1.00 25.72 286 TYR C C 1
ATOM 6720 O O . TYR C 1 287 ? -42.889 -6.559 48.413 1.00 27.59 286 TYR C O 1
ATOM 6729 N N . ASN C 1 288 ? -41.572 -8.428 48.370 1.00 26.31 287 ASN C N 1
ATOM 6730 C CA . ASN C 1 288 ? -41.653 -8.785 49.812 1.00 28.67 287 ASN C CA 1
ATOM 6731 C C . ASN C 1 288 ? -40.949 -7.729 50.677 1.00 27.94 287 ASN C C 1
ATOM 6732 O O . ASN C 1 288 ? -41.185 -7.744 51.901 1.00 29.01 287 ASN C O 1
ATOM 6737 N N . ASN C 1 289 ? -40.112 -6.864 50.086 1.00 27.03 288 ASN C N 1
ATOM 6738 C CA . ASN C 1 289 ? -39.370 -5.793 50.812 1.00 26.96 288 ASN C CA 1
ATOM 6739 C C . ASN C 1 289 ? -40.353 -4.921 51.600 1.00 28.59 288 ASN C C 1
ATOM 6740 O O . ASN C 1 289 ? -39.975 -4.435 52.688 1.00 29.85 288 ASN C O 1
ATOM 6745 N N . LYS C 1 290 ? -41.563 -4.737 51.065 1.00 29.86 289 LYS C N 1
ATOM 6746 C CA . LYS C 1 290 ? -42.643 -3.909 51.664 1.00 31.70 289 LYS C CA 1
ATOM 6747 C C . LYS C 1 290 ? -43.111 -4.540 52.986 1.00 32.34 289 LYS C C 1
ATOM 6748 O O . LYS C 1 290 ? -43.575 -3.779 53.854 1.00 34.00 289 LYS C O 1
ATOM 6754 N N . LEU C 1 291 ? -42.979 -5.865 53.144 1.00 31.51 290 LEU C N 1
ATOM 6755 C CA . LEU C 1 291 ? -43.404 -6.603 54.368 1.00 31.63 290 LEU C CA 1
ATOM 6756 C C . LEU C 1 291 ? -42.221 -6.818 55.326 1.00 33.23 290 LEU C C 1
ATOM 6757 O O . LEU C 1 291 ? -42.485 -6.942 56.539 1.00 34.87 290 LEU C O 1
ATOM 6762 N N . THR C 1 292 ? -40.980 -6.871 54.823 1.00 33.42 291 THR C N 1
ATOM 6763 C CA . THR C 1 292 ? -39.754 -7.150 55.625 1.00 33.52 291 THR C CA 1
ATOM 6764 C C . THR C 1 292 ? -39.069 -5.846 56.056 1.00 33.39 291 THR C C 1
ATOM 6765 O O . THR C 1 292 ? -38.320 -5.887 57.052 1.00 34.85 291 THR C O 1
ATOM 6769 N N . GLY C 1 293 ? -39.306 -4.745 55.336 1.00 32.35 292 GLY C N 1
ATOM 6770 C CA . GLY C 1 293 ? -38.656 -3.444 55.581 1.00 33.68 292 GLY C CA 1
ATOM 6771 C C . GLY C 1 293 ? -37.271 -3.366 54.958 1.00 32.51 292 GLY C C 1
ATOM 6772 O O . GLY C 1 293 ? -36.541 -2.411 55.284 1.00 34.49 292 GLY C O 1
ATOM 6773 N N . VAL C 1 294 ? -36.913 -4.324 54.094 1.00 30.29 293 VAL C N 1
ATOM 6774 C CA . VAL C 1 294 ? -35.641 -4.296 53.313 1.00 28.51 293 VAL C CA 1
ATOM 6775 C C . VAL C 1 294 ? -35.735 -3.127 52.329 1.00 28.49 293 VAL C C 1
ATOM 6776 O O . VAL C 1 294 ? -36.823 -2.923 51.758 1.00 26.40 293 VAL C O 1
ATOM 6780 N N . LYS C 1 295 ? -34.648 -2.368 52.183 1.00 29.91 294 LYS C N 1
ATOM 6781 C CA . LYS C 1 295 ? -34.508 -1.292 51.170 1.00 32.31 294 LYS C CA 1
ATOM 6782 C C . LYS C 1 295 ? -33.674 -1.834 50.008 1.00 32.00 294 LYS C C 1
ATOM 6783 O O . LYS C 1 295 ? -32.563 -2.337 50.269 1.00 32.00 294 LYS C O 1
ATOM 6789 N N . MET C 1 296 ? -34.212 -1.762 48.787 1.00 32.00 295 MET C N 1
ATOM 6790 C CA . MET C 1 296 ? -33.476 -2.063 47.530 1.00 32.36 295 MET C CA 1
ATOM 6791 C C . MET C 1 296 ? -32.216 -1.193 47.485 1.00 30.53 295 MET C C 1
ATOM 6792 O O . MET C 1 296 ? -32.350 0.042 47.593 1.00 31.03 295 MET C O 1
ATOM 6797 N N . GLY C 1 297 ? -31.045 -1.817 47.337 1.00 29.27 296 GLY C N 1
ATOM 6798 C CA . GLY C 1 297 ? -29.739 -1.132 47.327 1.00 29.63 296 GLY C CA 1
ATOM 6799 C C . GLY C 1 297 ? -29.429 -0.489 45.986 1.00 29.87 296 GLY C C 1
ATOM 6800 O O . GLY C 1 297 ? -28.446 0.276 45.921 1.00 31.17 296 GLY C O 1
ATOM 6801 N N . THR C 1 298 ? -30.227 -0.785 44.953 1.00 29.63 297 THR C N 1
ATOM 6802 C CA . THR C 1 298 ? -30.057 -0.268 43.568 1.00 29.44 297 THR C CA 1
ATOM 6803 C C . THR C 1 298 ? -31.412 -0.227 42.851 1.00 29.55 297 THR C C 1
ATOM 6804 O O . THR C 1 298 ? -32.231 -1.144 43.071 1.00 30.54 297 THR C O 1
ATOM 6808 N N . THR C 1 299 ? -31.624 0.795 42.016 1.00 30.84 298 THR C N 1
ATOM 6809 C CA . THR C 1 299 ? -32.786 0.917 41.095 1.00 31.39 298 THR C CA 1
ATOM 6810 C C . THR C 1 299 ? -32.561 0.026 39.866 1.00 29.74 298 THR C C 1
ATOM 6811 O O . THR C 1 299 ? -33.542 -0.218 39.135 1.00 29.19 298 THR C O 1
ATOM 6815 N N . GLU C 1 300 ? -31.322 -0.430 39.644 1.00 28.22 299 GLU C N 1
ATOM 6816 C CA . GLU C 1 300 ? -30.968 -1.409 38.581 1.00 27.70 299 GLU C CA 1
ATOM 6817 C C . GLU C 1 300 ? -31.351 -2.805 39.085 1.00 24.91 299 GLU C C 1
ATOM 6818 O O . GLU C 1 300 ? -30.450 -3.589 39.439 1.00 24.23 299 GLU C O 1
ATOM 6824 N N . HIS C 1 301 ? -32.653 -3.085 39.135 1.00 22.75 300 HIS C N 1
ATOM 6825 C CA . HIS C 1 301 ? -33.226 -4.330 39.706 1.00 21.98 300 HIS C CA 1
ATOM 6826 C C . HIS C 1 301 ? -34.330 -4.848 38.790 1.00 21.49 300 HIS C C 1
ATOM 6827 O O . HIS C 1 301 ? -35.118 -4.062 38.270 1.00 21.81 300 HIS C O 1
ATOM 6834 N N . PRO C 1 302 ? -34.409 -6.181 38.573 1.00 20.43 301 PRO C N 1
ATOM 6835 C CA . PRO C 1 302 ? -35.499 -6.790 37.809 1.00 20.22 301 PRO C CA 1
ATOM 6836 C C . PRO C 1 302 ? -36.908 -6.238 38.082 1.00 20.54 301 PRO C C 1
ATOM 6837 O O . PRO C 1 302 ? -37.641 -6.062 37.142 1.00 20.89 301 PRO C O 1
ATOM 6841 N N . LEU C 1 303 ? -37.262 -5.983 39.346 1.00 20.44 302 LEU C N 1
ATOM 6842 C CA . LEU C 1 303 ? -38.620 -5.503 39.724 1.00 21.64 302 LEU C CA 1
ATOM 6843 C C . LEU C 1 303 ? -38.960 -4.245 38.913 1.00 22.40 302 LEU C C 1
ATOM 6844 O O . LEU C 1 303 ? -40.129 -4.099 38.506 1.00 23.18 302 LEU C O 1
ATOM 6849 N N . LEU C 1 304 ? -37.966 -3.384 38.679 1.00 23.08 303 LEU C N 1
ATOM 6850 C CA . LEU C 1 304 ? -38.142 -2.040 38.070 1.00 24.35 303 LEU C CA 1
ATOM 6851 C C . LEU C 1 304 ? -37.837 -2.074 36.566 1.00 24.30 303 LEU C C 1
ATOM 6852 O O . LEU C 1 304 ? -37.884 -0.990 35.949 1.00 25.02 303 LEU C O 1
ATOM 6857 N N . LYS C 1 305 ? -37.568 -3.255 35.994 1.00 24.17 304 LYS C N 1
ATOM 6858 C CA . LYS C 1 305 ? -37.055 -3.392 34.602 1.00 24.42 304 LYS C CA 1
ATOM 6859 C C . LYS C 1 305 ? -37.877 -4.380 33.757 1.00 23.74 304 LYS C C 1
ATOM 6860 O O . LYS C 1 305 ? -37.959 -4.136 32.544 1.00 24.36 304 LYS C O 1
ATOM 6866 N N . ILE C 1 306 ? -38.452 -5.447 34.325 1.00 22.60 305 ILE C N 1
ATOM 6867 C CA . ILE C 1 306 ? -38.974 -6.594 33.515 1.00 22.93 305 ILE C CA 1
ATOM 6868 C C . ILE C 1 306 ? -40.485 -6.474 33.254 1.00 23.48 305 ILE C C 1
ATOM 6869 O O . ILE C 1 306 ? -40.979 -7.303 32.474 1.00 23.89 305 ILE C O 1
ATOM 6874 N N . PHE C 1 307 ? -41.186 -5.490 33.832 1.00 24.61 306 PHE C N 1
ATOM 6875 C CA . PHE C 1 307 ? -42.655 -5.306 33.657 1.00 25.35 306 PHE C CA 1
ATOM 6876 C C . PHE C 1 307 ? -42.928 -4.058 32.811 1.00 28.77 306 PHE C C 1
ATOM 6877 O O . PHE C 1 307 ? -42.120 -3.134 32.752 1.00 31.46 306 PHE C O 1
ATOM 6886 N N . LYS D 1 4 ? -41.021 -27.323 58.456 1.00 32.48 3 LYS D N 1
ATOM 6887 C CA . LYS D 1 4 ? -42.396 -27.824 58.766 1.00 30.56 3 LYS D CA 1
ATOM 6888 C C . LYS D 1 4 ? -43.234 -26.708 59.400 1.00 28.50 3 LYS D C 1
ATOM 6889 O O . LYS D 1 4 ? -42.656 -25.839 60.086 1.00 30.15 3 LYS D O 1
ATOM 6895 N N . PHE D 1 5 ? -44.552 -26.767 59.203 1.00 25.50 4 PHE D N 1
ATOM 6896 C CA . PHE D 1 5 ? -45.557 -25.851 59.804 1.00 24.17 4 PHE D CA 1
ATOM 6897 C C . PHE D 1 5 ? -45.923 -26.359 61.202 1.00 24.25 4 PHE D C 1
ATOM 6898 O O . PHE D 1 5 ? -45.919 -27.587 61.413 1.00 23.69 4 PHE D O 1
ATOM 6906 N N . THR D 1 6 ? -46.224 -25.442 62.127 1.00 24.73 5 THR D N 1
ATOM 6907 C CA . THR D 1 6 ? -46.613 -25.767 63.526 1.00 24.72 5 THR D CA 1
ATOM 6908 C C . THR D 1 6 ? -47.944 -26.523 63.513 1.00 23.92 5 THR D C 1
ATOM 6909 O O . THR D 1 6 ? -48.009 -27.592 64.141 1.00 26.18 5 THR D O 1
ATOM 6913 N N . ALA D 1 7 ? -48.953 -25.991 62.812 1.00 22.93 6 ALA D N 1
ATOM 6914 C CA . ALA D 1 7 ? -50.331 -26.537 62.757 1.00 23.06 6 ALA D CA 1
ATOM 6915 C C . ALA D 1 7 ? -50.302 -27.959 62.186 1.00 22.75 6 ALA D C 1
ATOM 6916 O O . ALA D 1 7 ? -49.438 -28.242 61.327 1.00 22.58 6 ALA D O 1
ATOM 6918 N N . GLN D 1 8 ? -51.213 -28.817 62.653 1.00 24.42 7 GLN D N 1
ATOM 6919 C CA . GLN D 1 8 ? -51.499 -30.133 62.028 1.00 24.53 7 GLN D CA 1
ATOM 6920 C C . GLN D 1 8 ? -52.065 -29.856 60.632 1.00 23.51 7 GLN D C 1
ATOM 6921 O O . GLN D 1 8 ? -53.097 -29.164 60.534 1.00 22.70 7 GLN D O 1
ATOM 6927 N N . GLN D 1 9 ? -51.398 -30.343 59.589 1.00 22.51 8 GLN D N 1
ATOM 6928 C CA . GLN D 1 9 ? -51.818 -30.062 58.193 1.00 21.24 8 GLN D CA 1
ATOM 6929 C C . GLN D 1 9 ? -52.976 -30.989 57.821 1.00 22.36 8 GLN D C 1
ATOM 6930 O O . GLN D 1 9 ? -52.826 -32.219 57.964 1.00 22.77 8 GLN D O 1
ATOM 6936 N N . HIS D 1 10 ? -54.090 -30.406 57.371 1.00 22.90 9 HIS D N 1
ATOM 6937 C CA . HIS D 1 10 ? -55.225 -31.140 56.761 1.00 22.93 9 HIS D CA 1
ATOM 6938 C C . HIS D 1 10 ? -54.775 -31.688 55.408 1.00 22.37 9 HIS D C 1
ATOM 6939 O O . HIS D 1 10 ? -54.180 -30.923 54.626 1.00 22.85 9 HIS D O 1
ATOM 6946 N N . VAL D 1 11 ? -55.030 -32.973 55.177 1.00 20.55 10 VAL D N 1
ATOM 6947 C CA . VAL D 1 11 ? -54.877 -33.628 53.850 1.00 20.08 10 VAL D CA 1
ATOM 6948 C C . VAL D 1 11 ? -56.251 -34.150 53.440 1.00 20.40 10 VAL D C 1
ATOM 6949 O O . VAL D 1 11 ? -56.795 -35.006 54.157 1.00 19.34 10 VAL D O 1
ATOM 6953 N N . TYR D 1 12 ? -56.778 -33.650 52.323 1.00 20.47 11 TYR D N 1
ATOM 6954 C CA . TYR D 1 12 ? -58.098 -34.055 51.784 1.00 21.02 11 TYR D CA 1
ATOM 6955 C C . TYR D 1 12 ? -57.879 -35.072 50.664 1.00 20.87 11 TYR D C 1
ATOM 6956 O O . TYR D 1 12 ? -56.905 -34.938 49.893 1.00 20.46 11 TYR D O 1
ATOM 6965 N N . ASP D 1 13 ? -58.754 -36.076 50.615 1.00 21.99 12 ASP D N 1
ATOM 6966 C CA . ASP D 1 13 ? -58.861 -37.062 49.511 1.00 23.22 12 ASP D CA 1
ATOM 6967 C C . ASP D 1 13 ? -60.111 -36.697 48.705 1.00 23.07 12 ASP D C 1
ATOM 6968 O O . ASP D 1 13 ? -61.213 -37.099 49.106 1.00 22.93 12 ASP D O 1
ATOM 6973 N N . ILE D 1 14 ? -59.941 -35.945 47.615 1.00 22.38 13 ILE D N 1
ATOM 6974 C CA . ILE D 1 14 ? -61.063 -35.478 46.750 1.00 21.97 13 ILE D CA 1
ATOM 6975 C C . ILE D 1 14 ? -61.158 -36.420 45.546 1.00 21.60 13 ILE D C 1
ATOM 6976 O O . ILE D 1 14 ? -60.400 -36.225 44.572 1.00 21.39 13 ILE D O 1
ATOM 6981 N N . ASN D 1 15 ? -62.036 -37.422 45.637 1.00 21.77 14 ASN D N 1
ATOM 6982 C CA . ASN D 1 15 ? -62.212 -38.480 44.609 1.00 22.88 14 ASN D CA 1
ATOM 6983 C C . ASN D 1 15 ? -60.843 -39.078 44.249 1.00 23.52 14 ASN D C 1
ATOM 6984 O O . ASN D 1 15 ? -60.599 -39.310 43.053 1.00 24.53 14 ASN D O 1
ATOM 6989 N N . GLY D 1 16 ? -59.971 -39.303 45.240 1.00 23.85 15 GLY D N 1
ATOM 6990 C CA . GLY D 1 16 ? -58.652 -39.934 45.026 1.00 24.27 15 GLY D CA 1
ATOM 6991 C C . GLY D 1 16 ? -57.512 -38.929 44.936 1.00 24.02 15 GLY D C 1
ATOM 6992 O O . GLY D 1 16 ? -56.353 -39.348 45.105 1.00 26.66 15 GLY D O 1
ATOM 6993 N N . VAL D 1 17 ? -57.804 -37.655 44.660 1.00 22.50 16 VAL D N 1
ATOM 6994 C CA . VAL D 1 17 ? -56.767 -36.582 44.608 1.00 20.84 16 VAL D CA 1
ATOM 6995 C C . VAL D 1 17 ? -56.465 -36.169 46.051 1.00 20.17 16 VAL D C 1
ATOM 6996 O O . VAL D 1 17 ? -57.393 -35.717 46.758 1.00 20.64 16 VAL D O 1
ATOM 7000 N N . LYS D 1 18 ? -55.224 -36.370 46.487 1.00 19.30 17 LYS D N 1
ATOM 7001 C CA . LYS D 1 18 ? -54.760 -35.924 47.827 1.00 19.36 17 LYS D CA 1
ATOM 7002 C C . LYS D 1 18 ? -54.221 -34.505 47.684 1.00 19.34 17 LYS D C 1
ATOM 7003 O O . LYS D 1 18 ? -53.510 -34.236 46.695 1.00 20.41 17 LYS D O 1
ATOM 7009 N N . VAL D 1 19 ? -54.558 -33.626 48.623 1.00 18.61 18 VAL D N 1
ATOM 7010 C CA . VAL D 1 19 ? -54.116 -32.206 48.581 1.00 18.37 18 VAL D CA 1
ATOM 7011 C C . VAL D 1 19 ? -53.849 -31.738 50.007 1.00 17.92 18 VAL D C 1
ATOM 7012 O O . VAL D 1 19 ? -54.679 -32.034 50.891 1.00 18.47 18 VAL D O 1
ATOM 7016 N N . GLY D 1 20 ? -52.722 -31.054 50.204 1.00 16.80 19 GLY D N 1
ATOM 7017 C CA . GLY D 1 20 ? -52.301 -30.521 51.511 1.00 17.81 19 GLY D CA 1
ATOM 7018 C C . GLY D 1 20 ? -51.109 -31.269 52.076 1.00 18.44 19 GLY D C 1
ATOM 7019 O O . GLY D 1 20 ? -50.399 -31.959 51.317 1.00 20.10 19 GLY D O 1
ATOM 7020 N N . GLY D 1 21 ? -50.887 -31.128 53.382 1.00 18.54 20 GLY D N 1
ATOM 7021 C CA . GLY D 1 21 ? -49.803 -31.809 54.112 1.00 18.83 20 GLY D CA 1
ATOM 7022 C C . GLY D 1 21 ? -48.629 -30.886 54.366 1.00 18.10 20 GLY D C 1
ATOM 7023 O O . GLY D 1 21 ? -48.688 -29.700 53.980 1.00 18.24 20 GLY D O 1
ATOM 7024 N N . GLN D 1 22 ? -47.598 -31.405 55.026 1.00 18.79 21 GLN D N 1
ATOM 7025 C CA . GLN D 1 22 ? -46.325 -30.680 55.257 1.00 19.68 21 GLN D CA 1
ATOM 7026 C C . GLN D 1 22 ? -45.582 -30.620 53.927 1.00 20.00 21 GLN D C 1
ATOM 7027 O O . GLN D 1 22 ? -45.824 -31.447 53.047 1.00 19.73 21 GLN D O 1
ATOM 7033 N N . PRO D 1 23 ? -44.671 -29.643 53.723 1.00 21.20 22 PRO D N 1
ATOM 7034 C CA . PRO D 1 23 ? -43.890 -29.593 52.488 1.00 20.96 22 PRO D CA 1
ATOM 7035 C C . PRO D 1 23 ? -43.172 -30.932 52.262 1.00 20.57 22 PRO D C 1
ATOM 7036 O O . PRO D 1 23 ? -42.594 -31.443 53.205 1.00 21.09 22 PRO D O 1
ATOM 7040 N N . GLY D 1 24 ? -43.270 -31.484 51.045 1.00 20.06 23 GLY D N 1
ATOM 7041 C CA . GLY D 1 24 ? -42.608 -32.744 50.651 1.00 20.48 23 GLY D CA 1
ATOM 7042 C C . GLY D 1 24 ? -43.459 -33.981 50.902 1.00 19.88 23 GLY D C 1
ATOM 7043 O O . GLY D 1 24 ? -43.018 -35.076 50.512 1.00 21.92 23 GLY D O 1
ATOM 7044 N N . GLU D 1 25 ? -44.618 -33.839 51.551 1.00 19.43 24 GLU D N 1
ATOM 7045 C CA . GLU D 1 25 ? -45.507 -34.978 51.906 1.00 20.30 24 GLU D CA 1
ATOM 7046 C C . GLU D 1 25 ? -46.244 -35.451 50.646 1.00 19.51 24 GLU D C 1
ATOM 7047 O O . GLU D 1 25 ? -46.205 -36.661 50.354 1.00 19.49 24 GLU D O 1
ATOM 7053 N N . TYR D 1 26 ? -46.900 -34.531 49.933 1.00 18.79 25 TYR D N 1
ATOM 7054 C CA . TYR D 1 26 ? -47.683 -34.828 48.706 1.00 18.60 25 TYR D CA 1
ATOM 7055 C C . TYR D 1 26 ? -47.214 -33.939 47.567 1.00 17.50 25 TYR D C 1
ATOM 7056 O O . TYR D 1 26 ? -46.805 -32.802 47.777 1.00 17.03 25 TYR D O 1
ATOM 7065 N N . PRO D 1 27 ? -47.282 -34.442 46.317 1.00 16.85 26 PRO D N 1
ATOM 7066 C CA . PRO D 1 27 ? -47.005 -33.616 45.149 1.00 16.64 26 PRO D CA 1
ATOM 7067 C C . PRO D 1 27 ? -48.010 -32.463 45.031 1.00 15.69 26 PRO D C 1
ATOM 7068 O O . PRO D 1 27 ? -49.147 -32.601 45.462 1.00 15.06 26 PRO D O 1
ATOM 7072 N N . THR D 1 28 ? -47.574 -31.372 44.404 1.00 15.20 27 THR D N 1
ATOM 7073 C CA . THR D 1 28 ? -48.434 -30.217 44.063 1.00 15.56 27 THR D CA 1
ATOM 7074 C C . THR D 1 28 ? -49.608 -30.707 43.213 1.00 14.79 27 THR D C 1
ATOM 7075 O O . THR D 1 28 ? -49.355 -31.451 42.228 1.00 14.37 27 THR D O 1
ATOM 7079 N N . VAL D 1 29 ? -50.829 -30.290 43.551 1.00 14.78 28 VAL D N 1
ATOM 7080 C CA . VAL D 1 29 ? -52.027 -30.511 42.691 1.00 15.22 28 VAL D CA 1
ATOM 7081 C C . VAL D 1 29 ? -52.057 -29.382 41.659 1.00 15.04 28 VAL D C 1
ATOM 7082 O O . VAL D 1 29 ? -52.030 -28.207 42.061 1.00 14.92 28 VAL D O 1
ATOM 7086 N N . LEU D 1 30 ? -52.075 -29.728 40.368 1.00 15.08 29 LEU D N 1
ATOM 7087 C CA . LEU D 1 30 ? -52.094 -28.722 39.282 1.00 14.84 29 LEU D CA 1
ATOM 7088 C C . LEU D 1 30 ? -53.521 -28.574 38.760 1.00 14.49 29 LEU D C 1
ATOM 7089 O O . LEU D 1 30 ? -54.205 -29.600 38.550 1.00 14.77 29 LEU D O 1
ATOM 7094 N N . ILE D 1 31 ? -53.940 -27.323 38.588 1.00 14.42 30 ILE D N 1
ATOM 7095 C CA . ILE D 1 31 ? -55.335 -26.955 38.227 1.00 14.72 30 ILE D CA 1
ATOM 7096 C C . ILE D 1 31 ? -55.293 -26.115 36.948 1.00 15.36 30 ILE D C 1
ATOM 7097 O O . ILE D 1 31 ? -54.960 -24.922 37.008 1.00 14.58 30 ILE D O 1
ATOM 7102 N N . GLY D 1 32 ? -55.590 -26.765 35.827 1.00 15.67 31 GLY D N 1
ATOM 7103 C CA . GLY D 1 32 ? -55.615 -26.144 34.491 1.00 15.96 31 GLY D CA 1
ATOM 7104 C C . GLY D 1 32 ? -56.995 -25.616 34.150 1.00 15.65 31 GLY D C 1
ATOM 7105 O O . GLY D 1 32 ? -57.989 -26.289 34.488 1.00 16.41 31 GLY D O 1
ATOM 7106 N N . SER D 1 33 ? -57.061 -24.463 33.480 1.00 16.07 32 SER D N 1
ATOM 7107 C CA . SER D 1 33 ? -58.326 -23.762 33.147 1.00 15.90 32 SER D CA 1
ATOM 7108 C C . SER D 1 33 ? -58.809 -24.176 31.754 1.00 16.31 32 SER D C 1
ATOM 7109 O O . SER D 1 33 ? -57.971 -24.290 30.839 1.00 18.18 32 SER D O 1
ATOM 7112 N N . ILE D 1 34 ? -60.112 -24.421 31.630 1.00 16.34 33 ILE D N 1
ATOM 7113 C CA . ILE D 1 34 ? -60.770 -24.776 30.337 1.00 16.69 33 ILE D CA 1
ATOM 7114 C C . ILE D 1 34 ? -62.032 -23.919 30.188 1.00 17.68 33 ILE D C 1
ATOM 7115 O O . ILE D 1 34 ? -62.708 -23.663 31.195 1.00 18.87 33 ILE D O 1
ATOM 7120 N N . PHE D 1 35 ? -62.295 -23.461 28.960 1.00 17.99 34 PHE D N 1
ATOM 7121 C CA . PHE D 1 35 ? -63.431 -22.587 28.562 1.00 19.07 34 PHE D CA 1
ATOM 7122 C C . PHE D 1 35 ? -63.290 -21.201 29.198 1.00 18.79 34 PHE D C 1
ATOM 7123 O O . PHE D 1 35 ? -64.314 -20.519 29.395 1.00 21.19 34 PHE D O 1
ATOM 7131 N N . TYR D 1 36 ? -62.056 -20.799 29.505 1.00 19.42 35 TYR D N 1
ATOM 7132 C CA . TYR D 1 36 ? -61.704 -19.434 29.972 1.00 21.01 35 TYR D CA 1
ATOM 7133 C C . TYR D 1 36 ? -62.111 -18.443 28.885 1.00 22.88 35 TYR D C 1
ATOM 7134 O O . TYR D 1 36 ? -62.242 -18.853 27.705 1.00 22.90 35 TYR D O 1
ATOM 7143 N N . ARG D 1 37 ? -62.318 -17.181 29.258 1.00 25.11 36 ARG D N 1
ATOM 7144 C CA . ARG D 1 37 ? -62.647 -16.134 28.262 1.00 28.30 36 ARG D CA 1
ATOM 7145 C C . ARG D 1 37 ? -61.536 -16.144 27.211 1.00 29.86 36 ARG D C 1
ATOM 7146 O O . ARG D 1 37 ? -60.364 -15.938 27.584 1.00 30.88 36 ARG D O 1
ATOM 7154 N N . GLY D 1 38 ? -61.896 -16.387 25.949 1.00 30.99 37 GLY D N 1
ATOM 7155 C CA . GLY D 1 38 ? -60.955 -16.341 24.816 1.00 32.70 37 GLY D CA 1
ATOM 7156 C C . GLY D 1 38 ? -60.360 -17.701 24.507 1.00 32.23 37 GLY D C 1
ATOM 7157 O O . GLY D 1 38 ? -59.442 -17.751 23.671 1.00 36.71 37 GLY D O 1
ATOM 7158 N N . HIS D 1 39 ? -60.838 -18.769 25.156 1.00 27.60 38 HIS D N 1
ATOM 7159 C CA . HIS D 1 39 ? -60.494 -20.165 24.775 1.00 25.49 38 HIS D CA 1
ATOM 7160 C C . HIS D 1 39 ? -61.095 -20.459 23.396 1.00 26.85 38 HIS D C 1
ATOM 7161 O O . HIS D 1 39 ? -62.332 -20.437 23.265 1.00 25.29 38 HIS D O 1
ATOM 7168 N N . LYS D 1 40 ? -60.245 -20.745 22.410 1.00 28.59 39 LYS D N 1
ATOM 7169 C CA . LYS D 1 40 ? -60.620 -20.735 20.971 1.00 30.62 39 LYS D CA 1
ATOM 7170 C C . LYS D 1 40 ? -61.283 -22.063 20.564 1.00 30.12 39 LYS D C 1
ATOM 7171 O O . LYS D 1 40 ? -61.710 -22.155 19.399 1.00 31.79 39 LYS D O 1
ATOM 7177 N N . ILE D 1 41 ? -61.413 -23.031 21.482 1.00 28.04 40 ILE D N 1
ATOM 7178 C CA . ILE D 1 41 ? -62.219 -24.276 21.277 1.00 27.57 40 ILE D CA 1
ATOM 7179 C C . ILE D 1 41 ? -63.694 -23.991 21.592 1.00 25.94 40 ILE D C 1
ATOM 7180 O O . ILE D 1 41 ? -64.530 -24.855 21.281 1.00 26.62 40 ILE D O 1
ATOM 7185 N N . VAL D 1 42 ? -63.994 -22.839 22.197 1.00 25.36 41 VAL D N 1
ATOM 7186 C CA . VAL D 1 42 ? -65.379 -22.355 22.481 1.00 26.78 41 VAL D CA 1
ATOM 7187 C C . VAL D 1 42 ? -65.827 -21.492 21.295 1.00 28.25 41 VAL D C 1
ATOM 7188 O O . VAL D 1 42 ? -65.200 -20.440 21.078 1.00 29.74 41 VAL D O 1
ATOM 7192 N N . SER D 1 43 ? -66.860 -21.912 20.557 1.00 29.14 42 SER D N 1
ATOM 7193 C CA . SER D 1 43 ? -67.426 -21.127 19.426 1.00 30.12 42 SER D CA 1
ATOM 7194 C C . SER D 1 43 ? -68.537 -20.199 19.932 1.00 31.03 42 SER D C 1
ATOM 7195 O O . SER D 1 43 ? -68.766 -19.158 19.286 1.00 32.14 42 SER D O 1
ATOM 7198 N N . ASP D 1 44 ? -69.179 -20.536 21.056 1.00 29.92 43 ASP D N 1
ATOM 7199 C CA . ASP D 1 44 ? -70.252 -19.707 21.671 1.00 31.10 43 ASP D CA 1
ATOM 7200 C C . ASP D 1 44 ? -70.173 -19.833 23.198 1.00 30.13 43 ASP D C 1
ATOM 7201 O O . ASP D 1 44 ? -70.684 -20.826 23.756 1.00 26.56 43 ASP D O 1
ATOM 7206 N N . GLY D 1 45 ? -69.556 -18.843 23.847 1.00 29.64 44 GLY D N 1
ATOM 7207 C CA . GLY D 1 45 ? -69.388 -18.792 25.310 1.00 29.18 44 GLY D CA 1
ATOM 7208 C C . GLY D 1 45 ? -70.698 -18.567 26.047 1.00 29.54 44 GLY D C 1
ATOM 7209 O O . GLY D 1 45 ? -70.743 -18.884 27.252 1.00 30.61 44 GLY D O 1
ATOM 7210 N N . GLN D 1 46 ? -71.729 -18.037 25.379 1.00 29.18 45 GLN D N 1
ATOM 7211 C CA . GLN D 1 46 ? -73.038 -17.743 26.025 1.00 29.88 45 GLN D CA 1
ATOM 7212 C C . GLN D 1 46 ? -73.881 -19.024 26.087 1.00 28.58 45 GLN D C 1
ATOM 7213 O O . GLN D 1 46 ? -74.519 -19.249 27.136 1.00 27.64 45 GLN D O 1
ATOM 7219 N N . LYS D 1 47 ? -73.864 -19.840 25.027 1.00 28.69 46 LYS D N 1
ATOM 7220 C CA . LYS D 1 47 ? -74.686 -21.077 24.913 1.00 30.56 46 LYS D CA 1
ATOM 7221 C C . LYS D 1 47 ? -73.829 -22.320 25.189 1.00 29.21 46 LYS D C 1
ATOM 7222 O O . LYS D 1 47 ? -74.416 -23.413 25.311 1.00 30.11 46 LYS D O 1
ATOM 7228 N N . GLY D 1 48 ? -72.504 -22.168 25.289 1.00 28.04 47 GLY D N 1
ATOM 7229 C CA . GLY D 1 48 ? -71.582 -23.267 25.640 1.00 27.69 47 GLY D CA 1
ATOM 7230 C C . GLY D 1 48 ? -71.444 -24.268 24.508 1.00 27.59 47 GLY D C 1
ATOM 7231 O O . GLY D 1 48 ? -71.490 -25.482 24.783 1.00 26.39 47 GLY D O 1
ATOM 7232 N N . ILE D 1 49 ? -71.308 -23.774 23.274 1.00 27.50 48 ILE D N 1
ATOM 7233 C CA . ILE D 1 49 ? -70.932 -24.592 22.084 1.00 28.38 48 ILE D CA 1
ATOM 7234 C C . ILE D 1 49 ? -69.407 -24.605 22.003 1.00 26.20 48 ILE D C 1
ATOM 7235 O O . ILE D 1 49 ? -68.804 -23.522 21.918 1.00 24.76 48 ILE D O 1
ATOM 7240 N N . PHE D 1 50 ? -68.812 -25.794 22.028 1.00 26.42 49 PHE D N 1
ATOM 7241 C CA . PHE D 1 50 ? -67.342 -25.974 22.019 1.00 25.57 49 PHE D CA 1
ATOM 7242 C C . PHE D 1 50 ? -66.996 -27.255 21.263 1.00 26.42 49 PHE D C 1
ATOM 7243 O O . PHE D 1 50 ? -67.872 -28.120 21.055 1.00 28.64 49 PHE D O 1
ATOM 7251 N N . ASP D 1 51 ? -65.732 -27.343 20.862 1.00 27.63 50 ASP D N 1
ATOM 7252 C CA . ASP D 1 51 ? -65.152 -28.501 20.142 1.00 28.49 50 ASP D CA 1
ATOM 7253 C C . ASP D 1 51 ? -64.932 -29.609 21.175 1.00 28.25 50 ASP D C 1
ATOM 7254 O O . ASP D 1 51 ? -63.987 -29.480 21.975 1.00 28.40 50 ASP D O 1
ATOM 7259 N N . LYS D 1 52 ? -65.789 -30.634 21.175 1.00 29.73 51 LYS D N 1
ATOM 7260 C CA . LYS D 1 52 ? -65.806 -31.700 22.214 1.00 29.60 51 LYS D CA 1
ATOM 7261 C C . LYS D 1 52 ? -64.569 -32.594 22.077 1.00 29.16 51 LYS D C 1
ATOM 7262 O O . LYS D 1 52 ? -64.054 -33.030 23.123 1.00 28.56 51 LYS D O 1
ATOM 7268 N N . ASP D 1 53 ? -64.102 -32.851 20.853 1.00 29.25 52 ASP D N 1
ATOM 7269 C CA . ASP D 1 53 ? -62.878 -33.659 20.603 1.00 28.55 52 ASP D CA 1
ATOM 7270 C C . ASP D 1 53 ? -61.662 -32.902 21.156 1.00 27.00 52 ASP D C 1
ATOM 7271 O O . ASP D 1 53 ? -60.814 -33.545 21.811 1.00 25.14 52 ASP D O 1
ATOM 7276 N N . ALA D 1 54 ? -61.601 -31.586 20.931 1.00 25.86 53 ALA D N 1
ATOM 7277 C CA . ALA D 1 54 ? -60.504 -30.694 21.377 1.00 24.84 53 ALA D CA 1
ATOM 7278 C C . ALA D 1 54 ? -60.481 -30.618 22.909 1.00 24.04 53 ALA D C 1
ATOM 7279 O O . ALA D 1 54 ? -59.378 -30.680 23.489 1.00 22.94 53 ALA D O 1
ATOM 7281 N N . ALA D 1 55 ? -61.652 -30.485 23.539 1.00 22.71 54 ALA D N 1
ATOM 7282 C CA . ALA D 1 55 ? -61.793 -30.467 25.014 1.00 21.95 54 ALA D CA 1
ATOM 7283 C C . ALA D 1 55 ? -61.320 -31.813 25.577 1.00 21.86 54 ALA D C 1
ATOM 7284 O O . ALA D 1 55 ? -60.572 -31.809 26.578 1.00 20.33 54 ALA D O 1
ATOM 7286 N N . LYS D 1 56 ? -61.724 -32.922 24.951 1.00 22.23 55 LYS D N 1
ATOM 7287 C CA . LYS D 1 56 ? -61.356 -34.293 25.391 1.00 23.54 55 LYS D CA 1
ATOM 7288 C C . LYS D 1 56 ? -59.835 -34.472 25.301 1.00 22.96 55 LYS D C 1
ATOM 7289 O O . LYS D 1 56 ? -59.256 -35.080 26.218 1.00 22.46 55 LYS D O 1
ATOM 7295 N N . ALA D 1 57 ? -59.210 -33.966 24.235 1.00 22.54 56 ALA D N 1
ATOM 7296 C CA . ALA D 1 57 ? -57.750 -34.064 24.001 1.00 22.22 56 ALA D CA 1
ATOM 7297 C C . ALA D 1 57 ? -56.991 -33.333 25.116 1.00 21.13 56 ALA D C 1
ATOM 7298 O O . ALA D 1 57 ? -55.947 -33.854 25.551 1.00 22.43 56 ALA D O 1
ATOM 7300 N N . LEU D 1 58 ? -57.492 -32.175 25.559 1.00 19.85 57 LEU D N 1
ATOM 7301 C CA . LEU D 1 58 ? -56.902 -31.410 26.692 1.00 19.93 57 LEU D CA 1
ATOM 7302 C C . LEU D 1 58 ? -56.973 -32.262 27.963 1.00 19.35 57 LEU D C 1
ATOM 7303 O O . LEU D 1 58 ? -55.945 -32.332 28.667 1.00 19.10 57 LEU D O 1
ATOM 7308 N N . LEU D 1 59 ? -58.124 -32.884 28.244 1.00 19.05 58 LEU D N 1
ATOM 7309 C CA . LEU D 1 59 ? -58.326 -33.715 29.467 1.00 18.79 58 LEU D CA 1
ATOM 7310 C C . LEU D 1 59 ? -57.394 -34.929 29.398 1.00 18.32 58 LEU D C 1
ATOM 7311 O O . LEU D 1 59 ? -56.780 -35.260 30.416 1.00 19.20 58 LEU D O 1
ATOM 7316 N N . ASP D 1 60 ? -57.268 -35.543 28.218 1.00 18.40 59 ASP D N 1
ATOM 7317 C CA . ASP D 1 60 ? -56.408 -36.735 27.988 1.00 18.64 59 ASP D CA 1
ATOM 7318 C C . ASP D 1 60 ? -54.936 -36.350 28.181 1.00 17.68 59 ASP D C 1
ATOM 7319 O O . ASP D 1 60 ? -54.186 -37.144 28.775 1.00 17.69 59 ASP D O 1
ATOM 7324 N N . GLN D 1 61 ? -54.530 -35.186 27.671 1.00 18.69 60 GLN D N 1
ATOM 7325 C CA . GLN D 1 61 ? -53.147 -34.662 27.821 1.00 18.73 60 GLN D CA 1
ATOM 7326 C C . GLN D 1 61 ? -52.840 -34.484 29.309 1.00 18.41 60 GLN D C 1
ATOM 7327 O O . GLN D 1 61 ? -51.719 -34.832 29.725 1.00 19.00 60 GLN D O 1
ATOM 7333 N N . GLU D 1 62 ? -53.801 -33.936 30.053 1.00 17.66 61 GLU D N 1
ATOM 7334 C CA . GLU D 1 62 ? -53.678 -33.703 31.514 1.00 17.13 61 GLU D CA 1
ATOM 7335 C C . GLU D 1 62 ? -53.444 -35.050 32.206 1.00 17.20 61 GLU D C 1
ATOM 7336 O O . GLU D 1 62 ? -52.493 -35.149 33.005 1.00 16.99 61 GLU D O 1
ATOM 7342 N N . ALA D 1 63 ? -54.257 -36.060 31.892 1.00 16.63 62 ALA D N 1
ATOM 7343 C CA . ALA D 1 63 ? -54.147 -37.418 32.478 1.00 17.18 62 ALA D CA 1
ATOM 7344 C C . ALA D 1 63 ? -52.756 -38.001 32.189 1.00 17.41 62 ALA D C 1
ATOM 7345 O O . ALA D 1 63 ? -52.182 -38.639 33.087 1.00 17.75 62 ALA D O 1
ATOM 7347 N N . GLU D 1 64 ? -52.236 -37.802 30.972 1.00 17.56 63 GLU D N 1
ATOM 7348 C CA . GLU D 1 64 ? -50.921 -38.349 30.540 1.00 18.66 63 GLU D CA 1
ATOM 7349 C C . GLU D 1 64 ? -49.776 -37.682 31.313 1.00 17.88 63 GLU D C 1
ATOM 7350 O O . GLU D 1 64 ? -48.870 -38.409 31.755 1.00 18.15 63 GLU D O 1
ATOM 7356 N N . LEU D 1 65 ? -49.798 -36.354 31.446 1.00 17.95 64 LEU D N 1
ATOM 7357 C CA . LEU D 1 65 ? -48.743 -35.588 32.160 1.00 17.27 64 LEU D CA 1
ATOM 7358 C C . LEU D 1 65 ? -48.787 -35.956 33.639 1.00 17.02 64 LEU D C 1
ATOM 7359 O O . LEU D 1 65 ? -47.714 -36.123 34.234 1.00 16.47 64 LEU D O 1
ATOM 7364 N N . SER D 1 66 ? -49.994 -36.091 34.181 1.00 17.07 65 SER D N 1
ATOM 7365 C CA . SER D 1 66 ? -50.225 -36.474 35.594 1.00 16.95 65 SER D CA 1
ATOM 7366 C C . SER D 1 66 ? -49.603 -37.850 35.864 1.00 17.03 65 SER D C 1
ATOM 7367 O O . SER D 1 66 ? -48.911 -38.005 36.892 1.00 17.68 65 SER D O 1
ATOM 7370 N N . ALA D 1 67 ? -49.827 -38.815 34.971 1.00 17.92 66 ALA D N 1
ATOM 7371 C CA . ALA D 1 67 ? -49.270 -40.184 35.056 1.00 18.24 66 ALA D CA 1
ATOM 7372 C C . ALA D 1 67 ? -47.739 -40.131 34.976 1.00 18.28 66 ALA D C 1
ATOM 7373 O O . ALA D 1 67 ? -47.081 -40.908 35.690 1.00 19.26 66 ALA D O 1
ATOM 7375 N N . GLU D 1 68 ? -47.189 -39.230 34.158 1.00 18.17 67 GLU D N 1
ATOM 7376 C CA . GLU D 1 68 ? -45.725 -39.103 33.942 1.00 18.28 67 GLU D CA 1
ATOM 7377 C C . GLU D 1 68 ? -45.028 -38.596 35.210 1.00 17.99 67 GLU D C 1
ATOM 7378 O O . GLU D 1 68 ? -43.991 -39.188 35.575 1.00 17.91 67 GLU D O 1
ATOM 7384 N N . THR D 1 69 ? -45.541 -37.526 35.829 1.00 17.27 68 THR D N 1
ATOM 7385 C CA . THR D 1 69 ? -44.846 -36.798 36.929 1.00 16.36 68 THR D CA 1
ATOM 7386 C C . THR D 1 69 ? -45.346 -37.241 38.307 1.00 16.86 68 THR D C 1
ATOM 7387 O O . THR D 1 69 ? -44.565 -37.106 39.263 1.00 18.58 68 THR D O 1
ATOM 7391 N N . GLY D 1 70 ? -46.601 -37.682 38.416 1.00 16.74 69 GLY D N 1
ATOM 7392 C CA . GLY D 1 70 ? -47.242 -37.984 39.712 1.00 17.30 69 GLY D CA 1
ATOM 7393 C C . GLY D 1 70 ? -47.957 -36.777 40.302 1.00 17.92 69 GLY D C 1
ATOM 7394 O O . GLY D 1 70 ? -48.503 -36.908 41.401 1.00 19.11 69 GLY D O 1
ATOM 7395 N N . ASN D 1 71 ? -47.975 -35.635 39.607 1.00 17.01 70 ASN D N 1
ATOM 7396 C CA . ASN D 1 71 ? -48.762 -34.444 40.027 1.00 16.66 70 ASN D CA 1
ATOM 7397 C C . ASN D 1 71 ? -50.233 -34.719 39.736 1.00 16.71 70 ASN D C 1
ATOM 7398 O O . ASN D 1 71 ? -50.601 -34.870 38.572 1.00 17.37 70 ASN D O 1
ATOM 7403 N N . PRO D 1 72 ? -51.117 -34.847 40.753 1.00 15.99 71 PRO D N 1
ATOM 7404 C CA . PRO D 1 72 ? -52.546 -35.008 40.504 1.00 16.04 71 PRO D CA 1
ATOM 7405 C C . PRO D 1 72 ? -53.117 -33.745 39.849 1.00 15.08 71 PRO D C 1
ATOM 7406 O O . PRO D 1 72 ? -52.459 -32.711 39.874 1.00 14.66 71 PRO D O 1
ATOM 7410 N N . PHE D 1 73 ? -54.332 -33.829 39.314 1.00 15.29 72 PHE D N 1
ATOM 7411 C CA . PHE D 1 73 ? -54.970 -32.670 38.645 1.00 15.16 72 PHE D CA 1
ATOM 7412 C C . PHE D 1 73 ? -56.431 -32.530 39.066 1.00 15.33 72 PHE D C 1
ATOM 7413 O O . PHE D 1 73 ? -57.128 -33.532 39.359 1.00 16.66 72 PHE D O 1
ATOM 7421 N N . ILE D 1 74 ? -56.840 -31.266 39.145 1.00 15.03 73 ILE D N 1
ATOM 7422 C CA . ILE D 1 74 ? -58.241 -30.794 39.317 1.00 16.04 73 ILE D CA 1
ATOM 7423 C C . ILE D 1 74 ? -58.478 -29.811 38.168 1.00 16.56 73 ILE D C 1
ATOM 7424 O O . ILE D 1 74 ? -57.583 -28.989 37.919 1.00 17.61 73 ILE D O 1
ATOM 7429 N N . ILE D 1 75 ? -59.617 -29.898 37.483 1.00 16.28 74 ILE D N 1
ATOM 7430 C CA . ILE D 1 75 ? -59.913 -29.046 36.295 1.00 17.06 74 ILE D CA 1
ATOM 7431 C C . ILE D 1 75 ? -60.634 -27.778 36.757 1.00 17.05 74 ILE D C 1
ATOM 7432 O O . ILE D 1 75 ? -61.609 -27.892 37.525 1.00 17.86 74 ILE D O 1
ATOM 7437 N N . ASP D 1 76 ? -60.160 -26.618 36.303 1.00 16.13 75 ASP D N 1
ATOM 7438 C CA . ASP D 1 76 ? -60.818 -25.308 36.531 1.00 16.23 75 ASP D CA 1
ATOM 7439 C C . ASP D 1 76 ? -61.785 -25.063 35.371 1.00 16.55 75 ASP D C 1
ATOM 7440 O O . ASP D 1 76 ? -61.317 -24.671 34.277 1.00 17.12 75 ASP D O 1
ATOM 7445 N N . VAL D 1 77 ? -63.073 -25.330 35.602 1.00 16.64 76 VAL D N 1
ATOM 7446 C CA . VAL D 1 77 ? -64.158 -25.214 34.586 1.00 16.96 76 VAL D CA 1
ATOM 7447 C C . VAL D 1 77 ? -64.760 -23.813 34.710 1.00 17.75 76 VAL D C 1
ATOM 7448 O O . VAL D 1 77 ? -65.516 -23.564 35.662 1.00 17.39 76 VAL D O 1
ATOM 7452 N N . LEU D 1 78 ? -64.461 -22.950 33.740 1.00 18.79 77 LEU D N 1
ATOM 7453 C CA . LEU D 1 78 ? -64.923 -21.541 33.712 1.00 19.35 77 LEU D CA 1
ATOM 7454 C C . LEU D 1 78 ? -66.156 -21.429 32.813 1.00 20.28 77 LEU D C 1
ATOM 7455 O O . LEU D 1 78 ? -66.177 -22.085 31.749 1.00 20.00 77 LEU D O 1
ATOM 7460 N N . GLY D 1 79 ? -67.129 -20.617 33.232 1.00 21.73 78 GLY D N 1
ATOM 7461 C CA . GLY D 1 79 ? -68.311 -20.265 32.422 1.00 22.47 78 GLY D CA 1
ATOM 7462 C C . GLY D 1 79 ? -68.786 -18.851 32.702 1.00 23.30 78 GLY D C 1
ATOM 7463 O O . GLY D 1 79 ? -68.692 -18.414 33.870 1.00 21.91 78 GLY D O 1
ATOM 7464 N N . GLU D 1 80 ? -69.300 -18.178 31.669 1.00 25.01 79 GLU D N 1
ATOM 7465 C CA . GLU D 1 80 ? -69.761 -16.764 31.698 1.00 27.01 79 GLU D CA 1
ATOM 7466 C C . GLU D 1 80 ? -71.288 -16.710 31.809 1.00 26.72 79 GLU D C 1
ATOM 7467 O O . GLU D 1 80 ? -71.826 -15.601 32.002 1.00 28.62 79 GLU D O 1
ATOM 7473 N N . SER D 1 81 ? -71.957 -17.859 31.676 1.00 25.44 80 SER D N 1
ATOM 7474 C CA . SER D 1 81 ? -73.436 -17.983 31.701 1.00 25.40 80 SER D CA 1
ATOM 7475 C C . SER D 1 81 ? -73.829 -19.314 32.348 1.00 23.70 80 SER D C 1
ATOM 7476 O O . SER D 1 81 ? -73.004 -20.257 32.335 1.00 22.07 80 SER D O 1
ATOM 7479 N N . VAL D 1 82 ? -75.041 -19.370 32.901 1.00 22.89 81 VAL D N 1
ATOM 7480 C CA . VAL D 1 82 ? -75.627 -20.595 33.519 1.00 23.77 81 VAL D CA 1
ATOM 7481 C C . VAL D 1 82 ? -75.609 -21.704 32.464 1.00 24.25 81 VAL D C 1
ATOM 7482 O O . VAL D 1 82 ? -75.123 -22.810 32.768 1.00 25.84 81 VAL D O 1
ATOM 7486 N N . GLU D 1 83 ? -76.102 -21.408 31.262 1.00 25.36 82 GLU D N 1
ATOM 7487 C CA . GLU D 1 83 ? -76.235 -22.417 30.180 1.00 26.10 82 GLU D CA 1
ATOM 7488 C C . GLU D 1 83 ? -74.859 -23.028 29.878 1.00 24.91 82 GLU D C 1
ATOM 7489 O O . GLU D 1 83 ? -74.750 -24.272 29.892 1.00 25.40 82 GLU D O 1
ATOM 7495 N N . ALA D 1 84 ? -73.852 -22.195 29.609 1.00 24.02 83 ALA D N 1
ATOM 7496 C CA . ALA D 1 84 ? -72.504 -22.639 29.181 1.00 24.12 83 ALA D CA 1
ATOM 7497 C C . ALA D 1 84 ? -71.863 -23.477 30.293 1.00 23.48 83 ALA D C 1
ATOM 7498 O O . ALA D 1 84 ? -71.401 -24.598 30.013 1.00 24.09 83 ALA D O 1
ATOM 7500 N N . LEU D 1 85 ? -71.848 -22.961 31.518 1.00 22.87 84 LEU D N 1
ATOM 7501 C CA . LEU D 1 85 ? -71.135 -23.632 32.633 1.00 22.95 84 LEU D CA 1
ATOM 7502 C C . LEU D 1 85 ? -71.809 -24.978 32.920 1.00 23.00 84 LEU D C 1
ATOM 7503 O O . LEU D 1 85 ? -71.082 -25.942 33.228 1.00 21.72 84 LEU D O 1
ATOM 7508 N N . THR D 1 86 ? -73.139 -25.049 32.809 1.00 22.67 85 THR D N 1
ATOM 7509 C CA . THR D 1 86 ? -73.902 -26.315 32.953 1.00 23.13 85 THR D CA 1
ATOM 7510 C C . THR D 1 86 ? -73.381 -27.331 31.934 1.00 23.52 85 THR D C 1
ATOM 7511 O O . THR D 1 86 ? -73.032 -28.441 32.350 1.00 23.97 85 THR D O 1
ATOM 7515 N N . LYS D 1 87 ? -73.336 -26.962 30.651 1.00 24.42 86 LYS D N 1
ATOM 7516 C CA . LYS D 1 87 ? -72.916 -27.879 29.558 1.00 25.53 86 LYS D CA 1
ATOM 7517 C C . LYS D 1 87 ? -71.439 -28.246 29.730 1.00 23.69 86 LYS D C 1
ATOM 7518 O O . LYS D 1 87 ? -71.090 -29.408 29.441 1.00 21.85 86 LYS D O 1
ATOM 7524 N N . TYR D 1 88 ? -70.609 -27.296 30.174 1.00 22.74 87 TYR D N 1
ATOM 7525 C CA . TYR D 1 88 ? -69.159 -27.515 30.420 1.00 22.66 87 TYR D CA 1
ATOM 7526 C C . TYR D 1 88 ? -68.988 -28.596 31.492 1.00 21.56 87 TYR D C 1
ATOM 7527 O O . TYR D 1 88 ? -68.250 -29.561 31.228 1.00 20.64 87 TYR D O 1
ATOM 7536 N N . VAL D 1 89 ? -69.660 -28.455 32.643 1.00 21.05 88 VAL D N 1
ATOM 7537 C CA . VAL D 1 89 ? -69.545 -29.411 33.786 1.00 21.92 88 VAL D CA 1
ATOM 7538 C C . VAL D 1 89 ? -70.096 -30.781 33.368 1.00 22.15 88 VAL D C 1
ATOM 7539 O O . VAL D 1 89 ? -69.442 -31.788 33.696 1.00 22.03 88 VAL D O 1
ATOM 7543 N N . GLU D 1 90 ? -71.243 -30.824 32.678 1.00 23.44 89 GLU D N 1
ATOM 7544 C CA . GLU D 1 90 ? -71.844 -32.085 32.160 1.00 24.57 89 GLU D CA 1
ATOM 7545 C C . GLU D 1 90 ? -70.796 -32.840 31.332 1.00 24.43 89 GLU D C 1
ATOM 7546 O O . GLU D 1 90 ? -70.697 -34.073 31.481 1.00 24.66 89 GLU D O 1
ATOM 7552 N N . PHE D 1 91 ? -70.046 -32.126 30.489 1.00 24.21 90 PHE D N 1
ATOM 7553 C CA . PHE D 1 91 ? -68.975 -32.705 29.638 1.00 24.12 90 PHE D CA 1
ATOM 7554 C C . PHE D 1 91 ? -67.836 -33.230 30.522 1.00 23.56 90 PHE D C 1
ATOM 7555 O O . PHE D 1 91 ? -67.398 -34.378 30.324 1.00 23.41 90 PHE D O 1
ATOM 7563 N N . ILE D 1 92 ? -67.361 -32.413 31.465 1.00 22.73 91 ILE D N 1
ATOM 7564 C CA . ILE D 1 92 ? -66.213 -32.762 32.356 1.00 22.53 91 ILE D CA 1
ATOM 7565 C C . ILE D 1 92 ? -66.584 -34.012 33.168 1.00 23.16 91 ILE D C 1
ATOM 7566 O O . ILE D 1 92 ? -65.724 -34.904 33.315 1.00 23.53 91 ILE D O 1
ATOM 7571 N N . LEU D 1 93 ? -67.824 -34.087 33.656 1.00 24.11 92 LEU D N 1
ATOM 7572 C CA . LEU D 1 93 ? -68.314 -35.216 34.493 1.00 23.56 92 LEU D CA 1
ATOM 7573 C C . LEU D 1 93 ? -68.131 -36.546 33.752 1.00 23.67 92 LEU D C 1
ATOM 7574 O O . LEU D 1 93 ? -67.782 -37.534 34.416 1.00 23.56 92 LEU D O 1
ATOM 7579 N N . GLU D 1 94 ? -68.324 -36.566 32.430 1.00 24.11 93 GLU D N 1
ATOM 7580 C CA . GLU D 1 94 ? -68.387 -37.825 31.637 1.00 25.45 93 GLU D CA 1
ATOM 7581 C C . GLU D 1 94 ? -67.045 -38.147 30.966 1.00 24.28 93 GLU D C 1
ATOM 7582 O O . GLU D 1 94 ? -66.919 -39.280 30.465 1.00 26.39 93 GLU D O 1
ATOM 7588 N N . ASN D 1 95 ? -66.086 -37.214 30.950 1.00 23.18 94 ASN D N 1
ATOM 7589 C CA . ASN D 1 95 ? -64.865 -37.308 30.101 1.00 23.11 94 ASN D CA 1
ATOM 7590 C C . ASN D 1 95 ? -63.576 -37.302 30.938 1.00 21.66 94 ASN D C 1
ATOM 7591 O O . ASN D 1 95 ? -62.489 -37.373 30.335 1.00 20.10 94 ASN D O 1
ATOM 7596 N N . THR D 1 96 ? -63.671 -37.240 32.270 1.00 21.29 95 THR D N 1
ATOM 7597 C CA . THR D 1 96 ? -62.526 -37.455 33.195 1.00 20.52 95 THR D CA 1
ATOM 7598 C C . THR D 1 96 ? -63.096 -37.868 34.552 1.00 20.15 95 THR D C 1
ATOM 7599 O O . THR D 1 96 ? -64.319 -37.712 34.742 1.00 21.01 95 THR D O 1
ATOM 7603 N N . THR D 1 97 ? -62.250 -38.390 35.441 1.00 19.61 96 THR D N 1
ATOM 7604 C CA . THR D 1 97 ? -62.606 -38.685 36.853 1.00 20.32 96 THR D CA 1
ATOM 7605 C C . THR D 1 97 ? -62.181 -37.520 37.747 1.00 19.25 96 THR D C 1
ATOM 7606 O O . THR D 1 97 ? -62.557 -37.536 38.928 1.00 20.38 96 THR D O 1
ATOM 7610 N N . ALA D 1 98 ? -61.410 -36.562 37.225 1.00 18.09 97 ALA D N 1
ATOM 7611 C CA . ALA D 1 98 ? -60.808 -35.474 38.027 1.00 17.71 97 ALA D CA 1
ATOM 7612 C C . ALA D 1 98 ? -61.901 -34.698 38.748 1.00 17.40 97 ALA D C 1
ATOM 7613 O O . ALA D 1 98 ? -62.965 -34.433 38.191 1.00 17.74 97 ALA D O 1
ATOM 7615 N N . PRO D 1 99 ? -61.642 -34.272 40.003 1.00 16.86 98 PRO D N 1
ATOM 7616 C CA . PRO D 1 99 ? -62.469 -33.258 40.637 1.00 16.47 98 PRO D CA 1
ATOM 7617 C C . PRO D 1 99 ? -62.329 -31.994 39.782 1.00 16.45 98 PRO D C 1
ATOM 7618 O O . PRO D 1 99 ? -61.403 -31.905 38.973 1.00 16.61 98 PRO D O 1
ATOM 7622 N N . PHE D 1 100 ? -63.238 -31.044 39.949 1.00 15.87 99 PHE D N 1
ATOM 7623 C CA . PHE D 1 100 ? -63.216 -29.810 39.134 1.00 15.66 99 PHE D CA 1
ATOM 7624 C C . PHE D 1 100 ? -63.782 -28.641 39.932 1.00 15.74 99 PHE D C 1
ATOM 7625 O O . PHE D 1 100 ? -64.633 -28.848 40.815 1.00 17.00 99 PHE D O 1
ATOM 7633 N N . LEU D 1 101 ? -63.288 -27.446 39.615 1.00 15.47 100 LEU D N 1
ATOM 7634 C CA . LEU D 1 101 ? -63.793 -26.167 40.161 1.00 16.38 100 LEU D CA 1
ATOM 7635 C C . LEU D 1 101 ? -64.995 -25.728 39.330 1.00 16.97 100 LEU D C 1
ATOM 7636 O O . LEU D 1 101 ? -64.850 -25.639 38.086 1.00 17.11 100 LEU D O 1
ATOM 7641 N N . LEU D 1 102 ? -66.131 -25.501 39.988 1.00 17.79 101 LEU D N 1
ATOM 7642 C CA . LEU D 1 102 ? -67.289 -24.791 39.398 1.00 17.63 101 LEU D CA 1
ATOM 7643 C C . LEU D 1 102 ? -66.993 -23.292 39.450 1.00 17.39 101 LEU D C 1
ATOM 7644 O O . LEU D 1 102 ? -67.197 -22.682 40.504 1.00 17.25 101 LEU D O 1
ATOM 7649 N N . ASP D 1 103 ? -66.548 -22.713 38.333 1.00 17.86 102 ASP D N 1
ATOM 7650 C CA . ASP D 1 103 ? -65.840 -21.406 38.344 1.00 18.54 102 ASP D CA 1
ATOM 7651 C C . ASP D 1 103 ? -66.568 -20.392 37.453 1.00 19.76 102 ASP D C 1
ATOM 7652 O O . ASP D 1 103 ? -66.580 -20.561 36.215 1.00 21.00 102 ASP D O 1
ATOM 7657 N N . SER D 1 104 ? -67.150 -19.376 38.086 1.00 20.48 103 SER D N 1
ATOM 7658 C CA . SER D 1 104 ? -67.641 -18.119 37.467 1.00 21.56 103 SER D CA 1
ATOM 7659 C C . SER D 1 104 ? -67.280 -16.975 38.407 1.00 22.42 103 SER D C 1
ATOM 7660 O O . SER D 1 104 ? -67.214 -17.232 39.627 1.00 22.36 103 SER D O 1
ATOM 7663 N N . ILE D 1 105 ? -67.067 -15.763 37.899 1.00 24.24 104 ILE D N 1
ATOM 7664 C CA . ILE D 1 105 ? -66.882 -14.580 38.793 1.00 26.09 104 ILE D CA 1
ATOM 7665 C C . ILE D 1 105 ? -68.254 -14.145 39.325 1.00 25.97 104 ILE D C 1
ATOM 7666 O O . ILE D 1 105 ? -68.280 -13.407 40.325 1.00 27.81 104 ILE D O 1
ATOM 7671 N N . SER D 1 106 ? -69.344 -14.603 38.697 1.00 25.21 105 SER D N 1
ATOM 7672 C CA . SER D 1 106 ? -70.748 -14.299 39.082 1.00 24.89 105 SER D CA 1
ATOM 7673 C C . SER D 1 106 ? -71.278 -15.381 40.019 1.00 24.04 105 SER D C 1
ATOM 7674 O O . SER D 1 106 ? -71.339 -16.546 39.632 1.00 24.13 105 SER D O 1
ATOM 7677 N N . PRO D 1 107 ? -71.702 -15.048 41.262 1.00 23.63 106 PRO D N 1
ATOM 7678 C CA . PRO D 1 107 ? -72.386 -16.025 42.110 1.00 23.93 106 PRO D CA 1
ATOM 7679 C C . PRO D 1 107 ? -73.701 -16.498 41.471 1.00 22.27 106 PRO D C 1
ATOM 7680 O O . PRO D 1 107 ? -74.054 -17.638 41.635 1.00 21.95 106 PRO D O 1
ATOM 7684 N N . ASP D 1 108 ? -74.362 -15.628 40.706 1.00 23.57 107 ASP D N 1
ATOM 7685 C CA . ASP D 1 108 ? -75.658 -15.936 40.046 1.00 24.25 107 ASP D CA 1
ATOM 7686 C C . ASP D 1 108 ? -75.448 -17.082 39.042 1.00 23.85 107 ASP D C 1
ATOM 7687 O O . ASP D 1 108 ? -76.311 -17.988 38.996 1.00 23.72 107 ASP D O 1
ATOM 7692 N N . VAL D 1 109 ? -74.325 -17.086 38.314 1.00 23.73 108 VAL D N 1
ATOM 7693 C CA . VAL D 1 109 ? -73.966 -18.154 37.330 1.00 22.96 108 VAL D CA 1
ATOM 7694 C C . VAL D 1 109 ? -73.626 -19.445 38.085 1.00 22.28 108 VAL D C 1
ATOM 7695 O O . VAL D 1 109 ? -74.120 -20.516 37.674 1.00 22.96 108 VAL D O 1
ATOM 7699 N N . ARG D 1 110 ? -72.789 -19.359 39.125 1.00 21.67 109 ARG D N 1
ATOM 7700 C CA . ARG D 1 110 ? -72.367 -20.536 39.930 1.00 21.78 109 ARG D CA 1
ATOM 7701 C C . ARG D 1 110 ? -73.615 -21.205 40.518 1.00 21.74 109 ARG D C 1
ATOM 7702 O O . ARG D 1 110 ? -73.748 -22.433 40.367 1.00 20.75 109 ARG D O 1
ATOM 7710 N N . VAL D 1 111 ? -74.505 -20.419 41.131 1.00 21.28 110 VAL D N 1
ATOM 7711 C CA . VAL D 1 111 ? -75.774 -20.927 41.735 1.00 23.16 110 VAL D CA 1
ATOM 7712 C C . VAL D 1 111 ? -76.672 -21.503 40.632 1.00 23.57 110 VAL D C 1
ATOM 7713 O O . VAL D 1 111 ? -77.190 -22.625 40.824 1.00 23.80 110 VAL D O 1
ATOM 7717 N N . GLY D 1 112 ? -76.864 -20.770 39.529 1.00 24.11 111 GLY D N 1
ATOM 7718 C CA . GLY D 1 112 ? -77.661 -21.235 38.376 1.00 24.80 111 GLY D CA 1
ATOM 7719 C C . GLY D 1 112 ? -77.192 -22.598 37.892 1.00 24.62 111 GLY D C 1
ATOM 7720 O O . GLY D 1 112 ? -78.030 -23.515 37.784 1.00 25.02 111 GLY D O 1
ATOM 7721 N N . ALA D 1 113 ? -75.890 -22.739 37.632 1.00 24.38 112 ALA D N 1
ATOM 7722 C CA . ALA D 1 113 ? -75.270 -23.987 37.131 1.00 24.51 112 ALA D CA 1
ATOM 7723 C C . ALA D 1 113 ? -75.515 -25.109 38.141 1.00 25.53 112 ALA D C 1
ATOM 7724 O O . ALA D 1 113 ? -75.897 -26.217 37.726 1.00 25.06 112 ALA D O 1
ATOM 7726 N N . LEU D 1 114 ? -75.332 -24.806 39.427 1.00 26.19 113 LEU D N 1
ATOM 7727 C CA . LEU D 1 114 ? -75.410 -25.797 40.532 1.00 27.94 113 LEU D CA 1
ATOM 7728 C C . LEU D 1 114 ? -76.826 -26.380 40.617 1.00 30.54 113 LEU D C 1
ATOM 7729 O O . LEU D 1 114 ? -76.947 -27.553 41.028 1.00 31.73 113 LEU D O 1
ATOM 7734 N N . LYS D 1 115 ? -77.847 -25.604 40.235 1.00 31.99 114 LYS D N 1
ATOM 7735 C CA . LYS D 1 115 ? -79.260 -26.069 40.162 1.00 34.43 114 LYS D CA 1
ATOM 7736 C C . LYS D 1 115 ? -79.401 -27.100 39.040 1.00 36.65 114 LYS D C 1
ATOM 7737 O O . LYS D 1 115 ? -79.824 -28.235 39.338 1.00 41.05 114 LYS D O 1
ATOM 7743 N N . ASN D 1 116 ? -79.068 -26.706 37.807 1.00 36.20 115 ASN D N 1
ATOM 7744 C CA . ASN D 1 116 ? -79.105 -27.578 36.601 1.00 37.44 115 ASN D CA 1
ATOM 7745 C C . ASN D 1 116 ? -78.413 -28.910 36.912 1.00 37.49 115 ASN D C 1
ATOM 7746 O O . ASN D 1 116 ? -78.978 -29.964 36.567 1.00 37.13 115 ASN D O 1
ATOM 7751 N N . LEU D 1 117 ? -77.242 -28.856 37.552 1.00 37.64 116 LEU D N 1
ATOM 7752 C CA . LEU D 1 117 ? -76.412 -30.048 37.870 1.00 37.67 116 LEU D CA 1
ATOM 7753 C C . LEU D 1 117 ? -77.094 -30.858 38.978 1.00 40.76 116 LEU D C 1
ATOM 7754 O O . LEU D 1 117 ? -76.998 -32.103 38.941 1.00 41.52 116 LEU D O 1
ATOM 7759 N N . GLY D 1 118 ? -77.766 -30.166 39.905 1.00 44.68 117 GLY D N 1
ATOM 7760 C CA . GLY D 1 118 ? -78.670 -30.748 40.916 1.00 47.01 117 GLY D CA 1
ATOM 7761 C C . GLY D 1 118 ? -78.003 -31.850 41.711 1.00 49.11 117 GLY D C 1
ATOM 7762 O O . GLY D 1 118 ? -76.756 -31.864 41.789 1.00 51.10 117 GLY D O 1
ATOM 7763 N N . LYS D 1 119 ? -78.805 -32.742 42.293 1.00 49.27 118 LYS D N 1
ATOM 7764 C CA . LYS D 1 119 ? -78.293 -33.958 42.968 1.00 48.38 118 LYS D CA 1
ATOM 7765 C C . LYS D 1 119 ? -77.846 -34.942 41.884 1.00 46.08 118 LYS D C 1
ATOM 7766 O O . LYS D 1 119 ? -78.463 -34.990 40.799 1.00 47.92 118 LYS D O 1
ATOM 7772 N N . ASP D 1 120 ? -76.773 -35.654 42.201 1.00 41.62 119 ASP D N 1
ATOM 7773 C CA . ASP D 1 120 ? -76.025 -36.623 41.364 1.00 38.38 119 ASP D CA 1
ATOM 7774 C C . ASP D 1 120 ? -74.833 -36.962 42.248 1.00 35.39 119 ASP D C 1
ATOM 7775 O O . ASP D 1 120 ? -74.039 -36.075 42.559 1.00 32.41 119 ASP D O 1
ATOM 7780 N N . PRO D 1 121 ? -74.736 -38.196 42.790 1.00 34.45 120 PRO D N 1
ATOM 7781 C CA . PRO D 1 121 ? -73.682 -38.509 43.753 1.00 34.01 120 PRO D CA 1
ATOM 7782 C C . PRO D 1 121 ? -72.289 -38.106 43.235 1.00 32.66 120 PRO D C 1
ATOM 7783 O O . PRO D 1 121 ? -71.416 -37.890 44.054 1.00 32.52 120 PRO D O 1
ATOM 7787 N N . GLU D 1 122 ? -72.125 -37.972 41.911 1.00 32.18 121 GLU D N 1
ATOM 7788 C CA . GLU D 1 122 ? -70.849 -37.581 41.249 1.00 32.20 121 GLU D CA 1
ATOM 7789 C C . GLU D 1 122 ? -70.520 -36.112 41.559 1.00 30.14 121 GLU D C 1
ATOM 7790 O O . GLU D 1 122 ? -69.323 -35.803 41.701 1.00 28.85 121 GLU D O 1
ATOM 7796 N N . ILE D 1 123 ? -71.533 -35.246 41.664 1.00 29.37 122 ILE D N 1
ATOM 7797 C CA . ILE D 1 123 ? -71.377 -33.796 41.997 1.00 28.68 122 ILE D CA 1
ATOM 7798 C C . ILE D 1 123 ? -70.786 -33.676 43.401 1.00 27.68 122 ILE D C 1
ATOM 7799 O O . ILE D 1 123 ? -69.775 -32.963 43.572 1.00 27.83 122 ILE D O 1
ATOM 7804 N N . GLN D 1 124 ? -71.400 -34.373 44.356 1.00 27.53 123 GLN D N 1
ATOM 7805 C CA . GLN D 1 124 ? -71.030 -34.342 45.793 1.00 28.36 123 GLN D CA 1
ATOM 7806 C C . GLN D 1 124 ? -69.562 -34.772 45.925 1.00 27.58 123 GLN D C 1
ATOM 7807 O O . GLN D 1 124 ? -68.843 -34.171 46.741 1.00 26.60 123 GLN D O 1
ATOM 7813 N N . LYS D 1 125 ? -69.117 -35.729 45.103 1.00 26.11 124 LYS D N 1
ATOM 7814 C CA . LYS D 1 125 ? -67.749 -36.311 45.165 1.00 26.52 124 LYS D CA 1
ATOM 7815 C C . LYS D 1 125 ? -66.717 -35.384 44.507 1.00 23.97 124 LYS D C 1
ATOM 7816 O O . LYS D 1 125 ? -65.597 -35.309 45.030 1.00 23.66 124 LYS D O 1
ATOM 7822 N N . ARG D 1 126 ? -67.042 -34.753 43.374 1.00 21.53 125 ARG D N 1
ATOM 7823 C CA . ARG D 1 126 ? -66.020 -34.148 42.475 1.00 20.24 125 ARG D CA 1
ATOM 7824 C C . ARG D 1 126 ? -66.134 -32.622 42.379 1.00 18.97 125 ARG D C 1
ATOM 7825 O O . ARG D 1 126 ? -65.091 -31.985 42.159 1.00 19.68 125 ARG D O 1
ATOM 7833 N N . LEU D 1 127 ? -67.329 -32.049 42.515 1.00 18.56 126 LEU D N 1
ATOM 7834 C CA . LEU D 1 127 ? -67.534 -30.594 42.298 1.00 17.81 126 LEU D CA 1
ATOM 7835 C C . LEU D 1 127 ? -67.041 -29.800 43.508 1.00 16.99 126 LEU D C 1
ATOM 7836 O O . LEU D 1 127 ? -67.564 -30.018 44.624 1.00 17.28 126 LEU D O 1
ATOM 7841 N N . ILE D 1 128 ? -66.083 -28.905 43.263 1.00 16.22 127 ILE D N 1
ATOM 7842 C CA . ILE D 1 128 ? -65.497 -27.955 44.251 1.00 15.81 127 ILE D CA 1
ATOM 7843 C C . ILE D 1 128 ? -66.055 -26.564 43.962 1.00 16.13 127 ILE D C 1
ATOM 7844 O O . ILE D 1 128 ? -65.860 -26.081 42.843 1.00 17.42 127 ILE D O 1
ATOM 7849 N N . TYR D 1 129 ? -66.702 -25.924 44.939 1.00 16.23 128 TYR D N 1
ATOM 7850 C CA . TYR D 1 129 ? -67.281 -24.572 44.749 1.00 16.19 128 TYR D CA 1
ATOM 7851 C C . TYR D 1 129 ? -66.131 -23.563 44.661 1.00 16.01 128 TYR D C 1
ATOM 7852 O O . TYR D 1 129 ? -65.285 -23.510 45.554 1.00 16.42 128 TYR D O 1
ATOM 7861 N N . ASN D 1 130 ? -66.082 -22.809 43.560 1.00 16.67 129 ASN D N 1
ATOM 7862 C CA . ASN D 1 130 ? -65.008 -21.824 43.274 1.00 16.45 129 ASN D CA 1
ATOM 7863 C C . ASN D 1 130 ? -65.671 -20.478 42.988 1.00 16.44 129 ASN D C 1
ATOM 7864 O O . ASN D 1 130 ? -65.874 -20.135 41.825 1.00 16.60 129 ASN D O 1
ATOM 7869 N N . SER D 1 131 ? -65.994 -19.697 44.029 1.00 16.52 130 SER D N 1
ATOM 7870 C CA . SER D 1 131 ? -65.443 -19.860 45.365 1.00 17.55 130 SER D CA 1
ATOM 7871 C C . SER D 1 131 ? -66.337 -19.192 46.420 1.00 17.98 130 SER D C 1
ATOM 7872 O O . SER D 1 131 ? -67.208 -18.370 46.061 1.00 17.54 130 SER D O 1
ATOM 7875 N N . ILE D 1 132 ? -66.117 -19.519 47.692 1.00 18.21 131 ILE D N 1
ATOM 7876 C CA . ILE D 1 132 ? -66.676 -18.733 48.831 1.00 19.71 131 ILE D CA 1
ATOM 7877 C C . ILE D 1 132 ? -65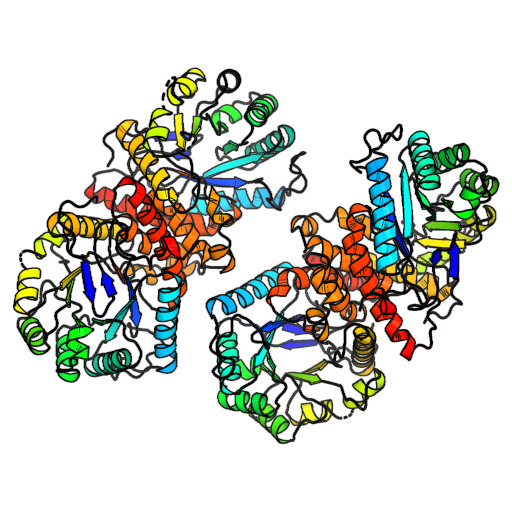.782 -17.502 49.018 1.00 19.49 131 ILE D C 1
ATOM 7878 O O . ILE D 1 132 ? -64.600 -17.667 49.370 1.00 18.32 131 ILE D O 1
ATOM 7883 N N . GLU D 1 133 ? -66.326 -16.317 48.730 1.00 20.27 132 GLU D N 1
ATOM 7884 C CA . GLU D 1 133 ? -65.576 -15.036 48.698 1.00 22.07 132 GLU D CA 1
ATOM 7885 C C . GLU D 1 133 ? -66.111 -14.105 49.783 1.00 22.38 132 GLU D C 1
ATOM 7886 O O . GLU D 1 133 ? -67.165 -14.419 50.366 1.00 20.65 132 GLU D O 1
ATOM 7892 N N . GLU D 1 134 ? -65.417 -12.982 49.983 1.00 23.08 133 GLU D N 1
ATOM 7893 C CA . GLU D 1 134 ? -65.736 -11.939 50.991 1.00 24.35 133 GLU D CA 1
ATOM 7894 C C . GLU D 1 134 ? -67.238 -11.629 51.007 1.00 23.65 133 GLU D C 1
ATOM 7895 O O . GLU D 1 134 ? -67.821 -11.619 52.103 1.00 25.55 133 GLU D O 1
ATOM 7901 N N . HIS D 1 135 ? -67.841 -11.363 49.845 1.00 22.44 134 HIS D N 1
ATOM 7902 C CA . HIS D 1 135 ? -69.253 -10.904 49.738 1.00 22.27 134 HIS D CA 1
ATOM 7903 C C . HIS D 1 135 ? -70.149 -12.061 49.285 1.00 21.55 134 HIS D C 1
ATOM 7904 O O . HIS D 1 135 ? -71.025 -11.833 48.425 1.00 22.72 134 HIS D O 1
ATOM 7911 N N . TYR D 1 136 ? -69.936 -13.254 49.850 1.00 19.84 135 TYR D N 1
ATOM 7912 C CA . TYR D 1 136 ? -70.795 -14.446 49.633 1.00 20.58 135 TYR D CA 1
ATOM 7913 C C . TYR D 1 136 ? -72.233 -14.080 50.014 1.00 21.30 135 TYR D C 1
ATOM 7914 O O . TYR D 1 136 ? -72.431 -13.249 50.927 1.00 22.74 135 TYR D O 1
ATOM 7923 N N . THR D 1 137 ? -73.207 -14.693 49.345 1.00 21.63 136 THR D N 1
ATOM 7924 C CA . THR D 1 137 ? -74.652 -14.503 49.630 1.00 21.17 136 THR D CA 1
ATOM 7925 C C . THR D 1 137 ? -75.170 -15.693 50.445 1.00 20.71 136 THR D C 1
ATOM 7926 O O . THR D 1 137 ? -74.573 -16.792 50.357 1.00 18.69 136 THR D O 1
ATOM 7930 N N . GLU D 1 138 ? -76.261 -15.488 51.187 1.00 20.69 137 GLU D N 1
ATOM 7931 C CA . GLU D 1 138 ? -77.007 -16.577 51.866 1.00 22.38 137 GLU D CA 1
ATOM 7932 C C . GLU D 1 138 ? -77.517 -17.577 50.816 1.00 20.45 137 GLU D C 1
ATOM 7933 O O . GLU D 1 138 ? -77.540 -18.782 51.110 1.00 19.65 137 GLU D O 1
ATOM 7939 N N . GLU D 1 139 ? -77.872 -17.122 49.611 1.00 20.41 138 GLU D N 1
ATOM 7940 C CA . GLU D 1 139 ? -78.376 -18.026 48.543 1.00 20.46 138 GLU D CA 1
ATOM 7941 C C . GLU D 1 139 ? -77.269 -19.001 48.115 1.00 20.18 138 GLU D C 1
ATOM 7942 O O . GLU D 1 139 ? -77.590 -20.195 47.914 1.00 20.38 138 GLU D O 1
ATOM 7948 N N . GLU D 1 140 ? -76.025 -18.530 47.973 1.00 19.08 139 GLU D N 1
ATOM 7949 C CA . GLU D 1 140 ? -74.859 -19.405 47.663 1.00 19.59 139 GLU D CA 1
ATOM 7950 C C . GLU D 1 140 ? -74.725 -20.507 48.720 1.00 19.36 139 GLU D C 1
ATOM 7951 O O . GLU D 1 140 ? -74.610 -21.685 48.342 1.00 20.10 139 GLU D O 1
ATOM 7957 N N . LEU D 1 141 ? -74.718 -20.136 49.999 1.00 19.06 140 LEU D N 1
ATOM 7958 C CA . LEU D 1 141 ? -74.527 -21.107 51.107 1.00 19.76 140 LEU D CA 1
ATOM 7959 C C . LEU D 1 141 ? -75.671 -22.127 51.073 1.00 20.44 140 LEU D C 1
ATOM 7960 O O . LEU D 1 141 ? -75.391 -23.329 51.231 1.00 21.43 140 LEU D O 1
ATOM 7965 N N . ALA D 1 142 ? -76.909 -21.667 50.870 1.00 21.04 141 ALA D N 1
ATOM 7966 C CA . ALA D 1 142 ? -78.119 -22.521 50.844 1.00 21.48 141 ALA D CA 1
ATOM 7967 C C . ALA D 1 142 ? -78.060 -23.474 49.641 1.00 21.67 141 ALA D C 1
ATOM 7968 O O . ALA D 1 142 ? -78.423 -24.654 49.813 1.00 23.48 141 ALA D O 1
ATOM 7970 N N . ALA D 1 143 ? -77.596 -22.994 48.479 1.00 20.74 142 ALA D N 1
ATOM 7971 C CA . ALA D 1 143 ? -77.471 -23.789 47.230 1.00 20.95 142 ALA D CA 1
ATOM 7972 C C . ALA D 1 143 ? -76.392 -24.865 47.411 1.00 20.51 142 ALA D C 1
ATOM 7973 O O . ALA D 1 143 ? -76.659 -26.033 47.055 1.00 20.25 142 ALA D O 1
ATOM 7975 N N . ILE D 1 144 ? -75.231 -24.490 47.962 1.00 20.05 143 ILE D N 1
ATOM 7976 C CA . ILE D 1 144 ? -74.099 -25.420 48.260 1.00 20.15 143 ILE D CA 1
ATOM 7977 C C . ILE D 1 144 ? -74.617 -26.540 49.173 1.00 21.49 143 ILE D C 1
ATOM 7978 O O . ILE D 1 144 ? -74.350 -27.718 48.869 1.00 22.69 143 ILE D O 1
ATOM 7983 N N . LYS D 1 145 ? -75.329 -26.187 50.248 1.00 23.06 144 LYS D N 1
ATOM 7984 C CA . LYS D 1 145 ? -75.840 -27.169 51.244 1.00 25.21 144 LYS D CA 1
ATOM 7985 C C . LYS D 1 145 ? -76.863 -28.100 50.578 1.00 25.10 144 LYS D C 1
ATOM 7986 O O . LYS D 1 145 ? -76.782 -29.328 50.803 1.00 25.71 144 LYS D O 1
ATOM 7992 N N . GLU D 1 146 ? -77.784 -27.546 49.786 1.00 24.56 145 GLU D N 1
ATOM 7993 C CA . GLU D 1 146 ? -78.826 -28.325 49.065 1.00 26.48 145 GLU D CA 1
ATOM 7994 C C . GLU D 1 146 ? -78.138 -29.355 48.160 1.00 25.67 145 GLU D C 1
ATOM 7995 O O . GLU D 1 146 ? -78.644 -30.487 48.062 1.00 27.10 145 GLU D O 1
ATOM 8001 N N . ALA D 1 147 ? -77.014 -28.973 47.544 1.00 25.38 146 ALA D N 1
ATOM 8002 C CA . ALA D 1 147 ? -76.214 -29.816 46.625 1.00 24.38 146 ALA D CA 1
ATOM 8003 C C . ALA D 1 147 ? -75.458 -30.890 47.413 1.00 24.57 146 ALA D C 1
ATOM 8004 O O . ALA D 1 147 ? -75.118 -31.934 46.816 1.00 24.49 146 ALA D O 1
ATOM 8006 N N . GLY D 1 148 ? -75.189 -30.614 48.693 1.00 24.31 147 GLY D N 1
ATOM 8007 C CA . GLY D 1 148 ? -74.401 -31.466 49.603 1.00 24.44 147 GLY D CA 1
ATOM 8008 C C . GLY D 1 148 ? -72.928 -31.460 49.235 1.00 23.64 147 GLY D C 1
ATOM 8009 O O . GLY D 1 148 ? -72.283 -32.512 49.401 1.00 23.70 147 GLY D O 1
ATOM 8010 N N . LEU D 1 149 ? -72.401 -30.331 48.743 1.00 22.24 148 LEU D N 1
ATOM 8011 C CA . LEU D 1 149 ? -70.951 -30.194 48.438 1.00 21.97 148 LEU D CA 1
ATOM 8012 C C . LEU D 1 149 ? -70.170 -30.308 49.748 1.00 22.18 148 LEU D C 1
ATOM 8013 O O . LEU D 1 149 ? -70.697 -29.860 50.796 1.00 23.39 148 LEU D O 1
ATOM 8018 N N . LYS D 1 150 ? -68.960 -30.868 49.696 1.00 21.66 149 LYS D N 1
ATOM 8019 C CA . LYS D 1 150 ? -68.108 -31.049 50.901 1.00 22.30 149 LYS D CA 1
ATOM 8020 C C . LYS D 1 150 ? -66.767 -30.325 50.740 1.00 20.80 149 LYS D C 1
ATOM 8021 O O . LYS D 1 150 ? -66.087 -30.151 51.758 1.00 20.17 149 LYS D O 1
ATOM 8027 N N . THR D 1 151 ? -66.408 -29.872 49.536 1.00 19.50 150 THR D N 1
ATOM 8028 C CA . THR D 1 151 ? -65.151 -29.114 49.314 1.00 18.45 150 THR D CA 1
ATOM 8029 C C . THR D 1 151 ? -65.466 -27.799 48.602 1.00 16.95 150 THR D C 1
ATOM 8030 O O . THR D 1 151 ? -66.248 -27.810 47.650 1.00 17.42 150 THR D O 1
ATOM 8034 N N . ALA D 1 152 ? -64.891 -26.704 49.093 1.00 16.71 151 ALA D N 1
ATOM 8035 C CA . ALA D 1 152 ? -64.974 -25.375 48.458 1.00 16.44 151 ALA D CA 1
ATOM 8036 C C . ALA D 1 152 ? -63.597 -24.719 48.489 1.00 15.96 151 ALA D C 1
ATOM 8037 O O . ALA D 1 152 ? -62.823 -24.938 49.459 1.00 17.10 151 ALA D O 1
ATOM 8039 N N . VAL D 1 153 ? -63.315 -23.932 47.460 1.00 15.92 152 VAL D N 1
ATOM 8040 C CA . VAL D 1 153 ? -62.193 -22.964 47.482 1.00 15.98 152 VAL D CA 1
ATOM 8041 C C . VAL D 1 153 ? -62.677 -21.766 48.284 1.00 15.43 152 VAL D C 1
ATOM 8042 O O . VAL D 1 153 ? -63.793 -21.277 48.024 1.00 14.82 152 VAL D O 1
ATOM 8046 N N . ILE D 1 154 ? -61.874 -21.351 49.253 1.00 16.10 153 ILE D N 1
ATOM 8047 C CA . ILE D 1 154 ? -62.156 -20.144 50.071 1.00 17.18 153 ILE D CA 1
ATOM 8048 C C . ILE D 1 154 ? -61.238 -19.049 49.541 1.00 16.85 153 ILE D C 1
ATOM 8049 O O . ILE D 1 154 ? -60.016 -19.172 49.734 1.00 17.39 153 ILE D O 1
ATOM 8054 N N . LEU D 1 155 ? -61.798 -18.060 48.845 1.00 18.14 154 LEU D N 1
ATOM 8055 C CA . LEU D 1 155 ? -60.998 -16.947 48.287 1.00 19.85 154 LEU D CA 1
ATOM 8056 C C . LEU D 1 155 ? -60.789 -15.938 49.414 1.00 20.44 154 LEU D C 1
ATOM 8057 O O . LEU D 1 155 ? -61.647 -15.052 49.605 1.00 20.82 154 LEU D O 1
ATOM 8062 N N . ALA D 1 156 ? -59.709 -16.137 50.171 1.00 20.64 155 ALA D N 1
ATOM 8063 C CA . ALA D 1 156 ? -59.313 -15.298 51.323 1.00 21.49 155 ALA D CA 1
ATOM 8064 C C . ALA D 1 156 ? -58.624 -14.052 50.764 1.00 22.19 155 ALA D C 1
ATOM 8065 O O . ALA D 1 156 ? -57.439 -13.817 51.063 1.00 19.79 155 ALA D O 1
ATOM 8067 N N . PHE D 1 157 ? -59.357 -13.310 49.933 1.00 23.39 156 PHE D N 1
ATOM 8068 C CA . PHE D 1 157 ? -58.905 -12.050 49.303 1.00 24.45 156 PHE D CA 1
ATOM 8069 C C . PHE D 1 157 ? -59.934 -10.957 49.591 1.00 24.69 156 PHE D C 1
ATOM 8070 O O . PHE D 1 157 ? -61.149 -11.232 49.569 1.00 24.48 156 PHE D O 1
ATOM 8078 N N . SER D 1 158 ? -59.437 -9.750 49.856 1.00 24.86 157 SER D N 1
ATOM 8079 C CA . SER D 1 158 ? -60.235 -8.513 50.037 1.00 25.36 157 SER D CA 1
ATOM 8080 C C . SER D 1 158 ? -59.322 -7.304 49.831 1.00 25.43 157 SER D C 1
ATOM 8081 O O . SER D 1 158 ? -58.156 -7.367 50.266 1.00 24.92 157 SER D O 1
ATOM 8084 N N . LYS D 1 159 ? -59.845 -6.255 49.196 1.00 27.05 158 LYS D N 1
ATOM 8085 C CA . LYS D 1 159 ? -59.246 -4.892 49.177 1.00 29.68 158 LYS D CA 1
ATOM 8086 C C . LYS D 1 159 ? -58.771 -4.530 50.591 1.00 30.16 158 LYS D C 1
ATOM 8087 O O . LYS D 1 159 ? -57.733 -3.851 50.724 1.00 29.16 158 LYS D O 1
ATOM 8093 N N . LYS D 1 160 ? -59.505 -4.989 51.607 1.00 30.10 159 LYS D N 1
ATOM 8094 C CA . LYS D 1 160 ? -59.305 -4.624 53.032 1.00 31.04 159 LYS D CA 1
ATOM 8095 C C . LYS D 1 160 ? -58.269 -5.532 53.709 1.00 30.28 159 LYS D C 1
ATOM 8096 O O . LYS D 1 160 ? -57.902 -5.221 54.856 1.00 30.97 159 LYS D O 1
ATOM 8102 N N . ALA D 1 161 ? -57.804 -6.596 53.045 1.00 28.87 160 ALA D N 1
ATOM 8103 C CA . ALA D 1 161 ? -56.962 -7.656 53.654 1.00 28.86 160 ALA D CA 1
ATOM 8104 C C . ALA D 1 161 ? -55.796 -8.019 52.725 1.00 28.27 160 ALA D C 1
ATOM 8105 O O . ALA D 1 161 ? -55.538 -9.228 52.534 1.00 28.37 160 ALA D O 1
ATOM 8107 N N . LEU D 1 162 ? -55.102 -7.011 52.188 1.00 26.95 161 LEU D N 1
ATOM 8108 C CA . LEU D 1 162 ? -54.006 -7.195 51.196 1.00 26.77 161 LEU D CA 1
ATOM 8109 C C . LEU D 1 162 ? -52.769 -7.791 51.869 1.00 24.97 161 LEU D C 1
ATOM 8110 O O . LEU D 1 162 ? -52.086 -8.604 51.222 1.00 23.41 161 LEU D O 1
ATOM 8115 N N . LYS D 1 163 ? -52.482 -7.401 53.112 1.00 25.26 162 LYS D N 1
ATOM 8116 C CA . LYS D 1 163 ? -51.296 -7.913 53.840 1.00 24.93 162 LYS D CA 1
ATOM 8117 C C . LYS D 1 163 ? -51.577 -9.348 54.272 1.00 23.76 162 LYS D C 1
ATOM 8118 O O . LYS D 1 163 ? -52.713 -9.697 54.587 1.00 23.70 162 LYS D O 1
ATOM 8124 N N . PRO D 1 164 ? -50.552 -10.227 54.240 1.00 23.30 163 PRO D N 1
ATOM 8125 C CA . PRO D 1 164 ? -50.725 -11.644 54.566 1.00 23.68 163 PRO D CA 1
ATOM 8126 C C . PRO D 1 164 ? -51.467 -11.933 55.880 1.00 25.39 163 PRO D C 1
ATOM 8127 O O . PRO D 1 164 ? -52.377 -12.742 55.856 1.00 26.73 163 PRO D O 1
ATOM 8131 N N . ASN D 1 165 ? -51.082 -11.279 56.980 1.00 26.28 164 ASN D N 1
ATOM 8132 C CA . ASN D 1 165 ? -51.625 -11.571 58.335 1.00 28.02 164 ASN D CA 1
ATOM 8133 C C . ASN D 1 165 ? -53.125 -11.253 58.389 1.00 28.49 164 ASN D C 1
ATOM 8134 O O . ASN D 1 165 ? -53.816 -11.873 59.217 1.00 31.73 164 ASN D O 1
ATOM 8139 N N . ALA D 1 166 ? -53.606 -10.331 57.549 1.00 26.35 165 ALA D N 1
ATOM 8140 C CA . ALA D 1 166 ? -55.024 -9.906 57.468 1.00 27.30 165 ALA D CA 1
ATOM 8141 C C . ALA D 1 166 ? -55.930 -11.090 57.089 1.00 28.55 165 ALA D C 1
ATOM 8142 O O . ALA D 1 166 ? -57.153 -10.976 57.299 1.00 28.62 165 ALA D O 1
ATOM 8144 N N . ARG D 1 167 ? -55.360 -12.174 56.542 1.00 29.01 166 ARG D N 1
ATOM 8145 C CA . ARG D 1 167 ? -56.104 -13.383 56.085 1.00 28.41 166 ARG D CA 1
ATOM 8146 C C . ARG D 1 167 ? -56.718 -14.145 57.265 1.00 30.17 166 ARG D C 1
ATOM 8147 O O . ARG D 1 167 ? -57.739 -14.821 57.059 1.00 30.84 166 ARG D O 1
ATOM 8155 N N . ILE D 1 168 ? -56.117 -14.067 58.449 1.00 32.16 167 ILE D N 1
ATOM 8156 C CA . ILE D 1 168 ? -56.609 -14.812 59.646 1.00 34.59 167 ILE D CA 1
ATOM 8157 C C . ILE D 1 168 ? -57.974 -14.243 60.055 1.00 35.56 167 ILE D C 1
ATOM 8158 O O . ILE D 1 168 ? -58.862 -15.044 60.412 1.00 34.96 167 ILE D O 1
ATOM 8163 N N . ASP D 1 169 ? -58.129 -12.915 60.023 1.00 36.28 168 ASP D N 1
ATOM 8164 C CA . ASP D 1 169 ? -59.390 -12.230 60.404 1.00 36.86 168 ASP D CA 1
ATOM 8165 C C . ASP D 1 169 ? -60.421 -12.474 59.299 1.00 34.11 168 ASP D C 1
ATOM 8166 O O . ASP D 1 169 ? -61.609 -12.643 59.630 1.00 31.41 168 ASP D O 1
ATOM 8171 N N . LEU D 1 170 ? -59.986 -12.527 58.036 1.00 31.74 169 LEU D N 1
ATOM 8172 C CA . LEU D 1 170 ? -60.909 -12.758 56.898 1.00 31.33 169 LEU D CA 1
ATOM 8173 C C . LEU D 1 170 ? -61.444 -14.199 56.957 1.00 28.72 169 LEU D C 1
ATOM 8174 O O . LEU D 1 170 ? -62.645 -14.379 56.681 1.00 28.19 169 LEU D O 1
ATOM 8179 N N . LEU D 1 171 ? -60.618 -15.176 57.356 1.00 26.48 170 LEU D N 1
ATOM 8180 C CA . LEU D 1 171 ? -61.028 -16.607 57.452 1.00 26.23 170 LEU D CA 1
ATOM 8181 C C . LEU D 1 171 ? -61.899 -16.852 58.690 1.00 27.19 170 LEU D C 1
ATOM 8182 O O . LEU D 1 171 ? -62.904 -17.570 58.558 1.00 26.86 170 LEU D O 1
ATOM 8187 N N . GLN D 1 172 ? -61.507 -16.334 59.858 1.00 28.45 171 GLN D N 1
ATOM 8188 C CA . GLN D 1 172 ? -62.072 -16.776 61.162 1.00 30.87 171 GLN D CA 1
ATOM 8189 C C . GLN D 1 172 ? -62.991 -15.700 61.752 1.00 32.68 171 GLN D C 1
ATOM 8190 O O . GLN D 1 172 ? -63.581 -15.960 62.818 1.00 34.80 171 GLN D O 1
ATOM 8196 N N . GLY D 1 173 ? -63.127 -14.553 61.081 1.00 34.54 172 GLY D N 1
ATOM 8197 C CA . GLY D 1 173 ? -64.111 -13.514 61.433 1.00 36.74 172 GLY D CA 1
ATOM 8198 C C . GLY D 1 173 ? -63.516 -12.445 62.327 1.00 39.06 172 GLY D C 1
ATOM 8199 O O . GLY D 1 173 ? -62.624 -12.762 63.135 1.00 39.16 172 GLY D O 1
ATOM 8200 N N . LYS D 1 174 ? -64.025 -11.223 62.189 1.00 41.73 173 LYS D N 1
ATOM 8201 C CA . LYS D 1 174 ? -63.502 -9.991 62.826 1.00 44.24 173 LYS D CA 1
ATOM 8202 C C . LYS D 1 174 ? -64.631 -8.959 62.818 1.00 43.80 173 LYS D C 1
ATOM 8203 O O . LYS D 1 174 ? -65.158 -8.682 61.721 1.00 42.83 173 LYS D O 1
ATOM 8209 N N . ASP D 1 175 ? -65.010 -8.444 63.990 1.00 43.62 174 ASP D N 1
ATOM 8210 C CA . ASP D 1 175 ? -65.947 -7.297 64.112 1.00 43.21 174 ASP D CA 1
ATOM 8211 C C . ASP D 1 175 ? -67.315 -7.720 63.547 1.00 40.70 174 ASP D C 1
ATOM 8212 O O . ASP D 1 175 ? -67.876 -8.695 64.080 1.00 41.87 174 ASP D O 1
ATOM 8217 N N . ASP D 1 176 ? -67.828 -7.047 62.510 1.00 41.25 175 ASP D N 1
ATOM 8218 C CA . ASP D 1 176 ? -69.218 -7.237 62.003 1.00 42.37 175 ASP D CA 1
ATOM 8219 C C . ASP D 1 176 ? -69.324 -8.441 61.049 1.00 42.69 175 ASP D C 1
ATOM 8220 O O . ASP D 1 176 ? -70.471 -8.841 60.772 1.00 42.45 175 ASP D O 1
ATOM 8225 N N . LYS D 1 177 ? -68.208 -8.990 60.544 1.00 41.78 176 LYS D N 1
ATOM 8226 C CA . LYS D 1 177 ? -68.207 -10.175 59.635 1.00 40.94 176 LYS D CA 1
ATOM 8227 C C . LYS D 1 177 ? -68.049 -11.471 60.442 1.00 38.24 176 LYS D C 1
ATOM 8228 O O . LYS D 1 177 ? -67.184 -11.503 61.338 1.00 37.30 176 LYS D O 1
ATOM 8234 N N . GLU D 1 178 ? -68.823 -12.513 60.111 1.00 35.76 177 GLU D N 1
ATOM 8235 C CA . GLU D 1 178 ? -68.481 -13.921 60.458 1.00 35.45 177 GLU D CA 1
ATOM 8236 C C . GLU D 1 178 ? -67.314 -14.309 59.541 1.00 35.06 177 GLU D C 1
ATOM 8237 O O . GLU D 1 178 ? -67.124 -13.620 58.516 1.00 37.77 177 GLU D O 1
ATOM 8243 N N . GLY D 1 179 ? -66.550 -15.348 59.877 1.00 33.78 178 GLY D N 1
ATOM 8244 C CA . GLY D 1 179 ? -65.413 -15.782 59.040 1.00 30.27 178 GLY D CA 1
ATOM 8245 C C . GLY D 1 179 ? -65.879 -16.399 57.730 1.00 26.90 178 GLY D C 1
ATOM 8246 O O . GLY D 1 179 ? -67.032 -16.868 57.672 1.00 24.73 178 GLY D O 1
ATOM 8247 N N . LEU D 1 180 ? -65.025 -16.402 56.703 1.00 23.93 179 LEU D N 1
ATOM 8248 C CA . LEU D 1 180 ? -65.289 -17.152 55.444 1.00 22.43 179 LEU D CA 1
ATOM 8249 C C . LEU D 1 180 ? -65.391 -18.648 55.763 1.00 21.55 179 LEU D C 1
ATOM 8250 O O . LEU D 1 180 ? -66.177 -19.341 55.083 1.00 20.12 179 LEU D O 1
ATOM 8255 N N . ILE D 1 181 ? -64.634 -19.136 56.753 1.00 21.23 180 ILE D N 1
ATOM 8256 C CA . ILE D 1 181 ? -64.667 -20.575 57.151 1.00 22.00 180 ILE D CA 1
ATOM 8257 C C . ILE D 1 181 ? -66.025 -20.855 57.811 1.00 22.20 180 ILE D C 1
ATOM 8258 O O . ILE D 1 181 ? -66.651 -21.874 57.444 1.00 20.51 180 ILE D O 1
ATOM 8263 N N . ALA D 1 182 ? -66.476 -19.978 58.715 1.00 23.61 181 ALA D N 1
ATOM 8264 C CA . ALA D 1 182 ? -67.788 -20.081 59.399 1.00 23.98 181 ALA D CA 1
ATOM 8265 C C . ALA D 1 182 ? -68.908 -20.161 58.353 1.00 23.20 181 ALA D C 1
ATOM 8266 O O . ALA D 1 182 ? -69.777 -21.040 58.500 1.00 24.64 181 ALA D O 1
ATOM 8268 N N . ALA D 1 183 ? -68.871 -19.295 57.331 1.00 22.48 182 ALA D N 1
ATOM 8269 C CA . ALA D 1 183 ? -69.830 -19.273 56.198 1.00 21.35 182 ALA D CA 1
ATOM 8270 C C . ALA D 1 183 ? -69.829 -20.634 55.491 1.00 20.16 182 ALA D C 1
ATOM 8271 O O . ALA D 1 183 ? -70.917 -21.208 55.306 1.00 19.91 182 ALA D O 1
ATOM 8273 N N . ALA D 1 184 ? -68.645 -21.130 55.119 1.00 20.98 183 ALA D N 1
ATOM 8274 C CA . ALA D 1 184 ? -68.458 -22.429 54.430 1.00 21.42 183 ALA D CA 1
ATOM 8275 C C . ALA D 1 184 ? -69.050 -23.549 55.296 1.00 21.40 183 ALA D C 1
ATOM 8276 O O . ALA D 1 184 ? -69.763 -24.403 54.749 1.00 21.78 183 ALA D O 1
ATOM 8278 N N . LYS D 1 185 ? -68.817 -23.517 56.610 1.00 22.51 184 LYS D N 1
ATOM 8279 C CA . LYS D 1 185 ? -69.351 -24.544 57.543 1.00 22.98 184 LYS D CA 1
ATOM 8280 C C . LYS D 1 185 ? -70.884 -24.492 57.551 1.00 21.86 184 LYS D C 1
ATOM 8281 O O . LYS D 1 185 ? -71.496 -25.575 57.553 1.00 22.28 184 LYS D O 1
ATOM 8287 N N . ARG D 1 186 ? -71.486 -23.298 57.512 1.00 22.59 185 ARG D N 1
ATOM 8288 C CA . ARG D 1 186 ? -72.967 -23.136 57.436 1.00 24.06 185 ARG D CA 1
ATOM 8289 C C . ARG D 1 186 ? -73.488 -23.799 56.153 1.00 23.74 185 ARG D C 1
ATOM 8290 O O . ARG D 1 186 ? -74.591 -24.376 56.198 1.00 24.52 185 ARG D O 1
ATOM 8298 N N . ALA D 1 187 ? -72.709 -23.756 55.066 1.00 22.88 186 ALA D N 1
ATOM 8299 C CA . ALA D 1 187 ? -73.055 -24.364 53.757 1.00 21.75 186 ALA D CA 1
ATOM 8300 C C . ALA D 1 187 ? -72.802 -25.880 53.782 1.00 20.58 186 ALA D C 1
ATOM 8301 O O . ALA D 1 187 ? -73.092 -26.544 52.764 1.00 21.09 186 ALA D O 1
ATOM 8303 N N . GLY D 1 188 ? -72.297 -26.415 54.900 1.00 19.88 187 GLY D N 1
ATOM 8304 C CA . GLY D 1 188 ? -71.992 -27.848 55.074 1.00 20.15 187 GLY D CA 1
ATOM 8305 C C . GLY D 1 188 ? -70.621 -28.223 54.531 1.00 20.48 187 GLY D C 1
ATOM 8306 O O . GLY D 1 188 ? -70.329 -29.438 54.450 1.00 20.83 187 GLY D O 1
ATOM 8307 N N . ILE D 1 189 ? -69.797 -27.239 54.158 1.00 20.12 188 ILE D N 1
ATOM 8308 C CA . ILE D 1 189 ? -68.420 -27.497 53.638 1.00 21.17 188 ILE D CA 1
ATOM 8309 C C . ILE D 1 189 ? -67.562 -28.033 54.787 1.00 22.28 188 ILE D C 1
ATOM 8310 O O . ILE D 1 189 ? -67.620 -27.458 55.880 1.00 23.59 188 ILE D O 1
ATOM 8315 N N . GLU D 1 190 ? -66.794 -29.093 54.529 1.00 24.29 189 GLU D N 1
ATOM 8316 C CA . GLU D 1 190 ? -65.898 -29.737 55.524 1.00 24.25 189 GLU D CA 1
ATOM 8317 C C . GLU D 1 190 ? -64.425 -29.640 55.101 1.00 22.10 189 GLU D C 1
ATOM 8318 O O . GLU D 1 190 ? -63.561 -29.786 55.978 1.00 22.41 189 GLU D O 1
ATOM 8324 N N . GLN D 1 191 ? -64.143 -29.388 53.820 1.00 20.80 190 GLN D N 1
ATOM 8325 C CA . GLN D 1 191 ? -62.766 -29.351 53.263 1.00 20.44 190 GLN D CA 1
ATOM 8326 C C . GLN D 1 191 ? -62.563 -27.990 52.591 1.00 20.51 190 GLN D C 1
ATOM 8327 O O . GLN D 1 191 ? -63.322 -27.677 51.664 1.00 20.95 190 GLN D O 1
ATOM 8333 N N . PHE D 1 192 ? -61.598 -27.208 53.082 1.00 20.01 191 PHE D N 1
ATOM 8334 C CA . PHE D 1 192 ? -61.371 -25.785 52.720 1.00 20.37 191 PHE D CA 1
ATOM 8335 C C . PHE D 1 192 ? -60.051 -25.662 51.956 1.00 19.18 191 PHE D C 1
ATOM 8336 O O . PHE D 1 192 ? -58.998 -25.884 52.555 1.00 20.07 191 PHE D O 1
ATOM 8344 N N . LEU D 1 193 ? -60.106 -25.333 50.665 1.00 16.76 192 LEU D N 1
ATOM 8345 C CA . LEU D 1 193 ? -58.894 -25.013 49.869 1.00 16.57 192 LEU D CA 1
ATOM 8346 C C . LEU D 1 193 ? -58.743 -23.493 49.859 1.00 16.25 192 LEU D C 1
ATOM 8347 O O . LEU D 1 193 ? -59.567 -22.814 49.207 1.00 17.35 192 LEU D O 1
ATOM 8352 N N . VAL D 1 194 ? -57.742 -22.980 50.572 1.00 16.59 193 VAL D N 1
ATOM 8353 C CA . VAL D 1 194 ? -57.618 -21.521 50.846 1.00 17.20 193 VAL D CA 1
ATOM 8354 C C . VAL D 1 194 ? -56.748 -20.908 49.749 1.00 16.38 193 VAL D C 1
ATOM 8355 O O . VAL D 1 194 ? -55.593 -21.338 49.571 1.00 16.28 193 VAL D O 1
ATOM 8359 N N . ASP D 1 195 ? -57.337 -19.957 49.030 1.00 16.29 194 ASP D N 1
ATOM 8360 C CA . ASP D 1 195 ? -56.708 -19.194 47.925 1.00 16.56 194 ASP D CA 1
ATOM 8361 C C . ASP D 1 195 ? -56.679 -17.729 48.344 1.00 17.11 194 ASP D C 1
ATOM 8362 O O . ASP D 1 195 ? -57.711 -17.066 48.302 1.00 16.87 194 ASP D O 1
ATOM 8367 N N . PRO D 1 196 ? -55.525 -17.196 48.816 1.00 17.84 195 PRO D N 1
ATOM 8368 C CA . PRO D 1 196 ? -55.431 -15.785 49.205 1.00 18.03 195 PRO D CA 1
ATOM 8369 C C . PRO D 1 196 ? -55.492 -14.773 48.046 1.00 18.60 195 PRO D C 1
ATOM 8370 O O . PRO D 1 196 ? -55.468 -13.584 48.315 1.00 19.07 195 PRO D O 1
ATOM 8374 N N . GLY D 1 197 ? -55.547 -15.249 46.796 1.00 18.62 196 GLY D N 1
ATOM 8375 C CA . GLY D 1 197 ? -55.728 -14.408 45.596 1.00 19.63 196 GLY D CA 1
ATOM 8376 C C . GLY D 1 197 ? -54.402 -13.885 45.069 1.00 20.58 196 GLY D C 1
ATOM 8377 O O . GLY D 1 197 ? -53.492 -13.642 45.884 1.00 22.00 196 GLY D O 1
ATOM 8378 N N . VAL D 1 198 ? -54.288 -13.737 43.746 1.00 20.86 197 VAL D N 1
ATOM 8379 C CA . VAL D 1 198 ? -53.103 -13.142 43.061 1.00 21.01 197 VAL D CA 1
ATOM 8380 C C . VAL D 1 198 ? -53.575 -11.932 42.254 1.00 21.97 197 VAL D C 1
ATOM 8381 O O . VAL D 1 198 ? -54.492 -12.098 41.431 1.00 21.42 197 VAL D O 1
ATOM 8385 N N . LEU D 1 199 ? -52.936 -10.781 42.472 1.00 22.95 198 LEU D N 1
ATOM 8386 C CA . LEU D 1 199 ? -53.280 -9.485 41.831 1.00 24.89 198 LEU D CA 1
ATOM 8387 C C . LEU D 1 199 ? -52.339 -9.195 40.659 1.00 25.58 198 LEU D C 1
ATOM 8388 O O . LEU D 1 199 ? -52.801 -8.596 39.670 1.00 28.80 198 LEU D O 1
ATOM 8393 N N . ASP D 1 200 ? -51.071 -9.588 40.777 1.00 25.43 199 ASP D N 1
ATOM 8394 C CA . ASP D 1 200 ? -50.002 -9.255 39.801 1.00 25.67 199 ASP D CA 1
ATOM 8395 C C . ASP D 1 200 ? -48.851 -10.244 40.003 1.00 23.47 199 ASP D C 1
ATOM 8396 O O . ASP D 1 200 ? -48.899 -11.018 40.979 1.00 23.44 199 ASP D O 1
ATOM 8401 N N . VAL D 1 201 ? -47.874 -10.247 39.097 1.00 22.55 200 VAL D N 1
ATOM 8402 C CA . VAL D 1 201 ? -46.716 -11.186 39.150 1.00 22.46 200 VAL D CA 1
ATOM 8403 C C . VAL D 1 201 ? -45.898 -10.904 40.417 1.00 22.03 200 VAL D C 1
ATOM 8404 O O . VAL D 1 201 ? -45.650 -11.852 41.187 1.00 20.63 200 VAL D O 1
ATOM 8408 N N . ALA D 1 202 ? -45.496 -9.649 40.628 1.00 22.07 201 ALA D N 1
ATOM 8409 C CA . ALA D 1 202 ? -44.571 -9.244 41.712 1.00 21.55 201 ALA D CA 1
ATOM 8410 C C . ALA D 1 202 ? -45.162 -9.602 43.083 1.00 20.99 201 ALA D C 1
ATOM 8411 O O . ALA D 1 202 ? -44.405 -10.129 43.916 1.00 21.11 201 ALA D O 1
ATOM 8413 N N . SER D 1 203 ? -46.455 -9.347 43.307 1.00 20.57 202 SER D N 1
ATOM 8414 C CA . SER D 1 203 ? -47.112 -9.523 44.633 1.00 20.63 202 SER D CA 1
ATOM 8415 C C . SER D 1 203 ? -47.508 -10.989 44.858 1.00 20.09 202 SER D C 1
ATOM 8416 O O . SER D 1 203 ? -48.175 -11.266 45.864 1.00 19.28 202 SER D O 1
ATOM 8419 N N . ASN D 1 204 ? -47.094 -11.899 43.970 1.00 20.23 203 ASN D N 1
ATOM 8420 C CA . ASN D 1 204 ? -47.201 -13.369 44.166 1.00 19.66 203 ASN D CA 1
ATOM 8421 C C . ASN D 1 204 ? -46.442 -13.746 45.448 1.00 19.13 203 ASN D C 1
ATOM 8422 O O . ASN D 1 204 ? -46.829 -14.737 46.099 1.00 19.24 203 ASN D O 1
ATOM 8427 N N . SER D 1 205 ? -45.422 -12.962 45.820 1.00 18.81 204 SER D N 1
ATOM 8428 C CA . SER D 1 205 ? -44.661 -13.119 47.088 1.00 19.09 204 SER D CA 1
ATOM 8429 C C . SER D 1 205 ? -45.575 -12.859 48.293 1.00 19.03 204 SER D C 1
ATOM 8430 O O . SER D 1 205 ? -45.456 -13.607 49.282 1.00 20.33 204 SER D O 1
ATOM 8433 N N . TRP D 1 206 ? -46.453 -11.852 48.223 1.00 18.60 205 TRP D N 1
ATOM 8434 C CA . TRP D 1 206 ? -47.456 -11.555 49.284 1.00 18.45 205 TRP D CA 1
ATOM 8435 C C . TRP D 1 206 ? -48.459 -12.705 49.385 1.00 18.45 205 TRP D C 1
ATOM 8436 O O . TRP D 1 206 ? -48.713 -13.165 50.504 1.00 19.36 205 TRP D O 1
ATOM 8447 N N . THR D 1 207 ? -49.028 -13.131 48.253 1.00 18.52 206 THR D N 1
ATOM 8448 C CA . THR D 1 207 ? -49.979 -14.270 48.179 1.00 18.30 206 THR D CA 1
ATOM 8449 C C . THR D 1 207 ? -49.352 -15.483 48.863 1.00 18.69 206 THR D C 1
ATOM 8450 O O . THR D 1 207 ? -50.029 -16.141 49.675 1.00 18.29 206 THR D O 1
ATOM 8454 N N . THR D 1 208 ? -48.098 -15.764 48.517 1.00 19.02 207 THR D N 1
ATOM 8455 C CA . THR D 1 208 ? -47.318 -16.906 49.048 1.00 18.78 207 THR D CA 1
ATOM 8456 C C . THR D 1 208 ? -47.160 -16.757 50.563 1.00 18.91 207 THR D C 1
ATOM 8457 O O . THR D 1 208 ? -47.340 -17.766 51.268 1.00 20.94 207 THR D O 1
ATOM 8461 N N . GLU D 1 209 ? -46.840 -15.556 51.041 1.00 18.80 208 GLU D N 1
ATOM 8462 C CA . GLU D 1 209 ? -46.689 -15.301 52.501 1.00 19.98 208 GLU D CA 1
ATOM 8463 C C . GLU D 1 209 ? -48.025 -15.603 53.195 1.00 19.62 208 GLU D C 1
ATOM 8464 O O . GLU D 1 209 ? -47.996 -16.190 54.308 1.00 19.56 208 GLU D O 1
ATOM 8470 N N . ALA D 1 210 ? -49.151 -15.245 52.566 1.00 18.73 209 ALA D N 1
ATOM 8471 C CA . ALA D 1 210 ? -50.516 -15.496 53.090 1.00 18.18 209 ALA D CA 1
ATOM 8472 C C . ALA D 1 210 ? -50.759 -17.008 53.180 1.00 17.99 209 ALA D C 1
ATOM 8473 O O . ALA D 1 210 ? -51.341 -17.461 54.182 1.00 18.75 209 ALA D O 1
ATOM 8475 N N . ILE D 1 211 ? -50.335 -17.769 52.168 1.00 18.14 210 ILE D N 1
ATOM 8476 C CA . ILE D 1 211 ? -50.432 -19.261 52.171 1.00 18.38 210 ILE D CA 1
ATOM 8477 C C . ILE D 1 211 ? -49.653 -19.803 53.373 1.00 18.39 210 ILE D C 1
ATOM 8478 O O . ILE D 1 211 ? -50.183 -20.703 54.045 1.00 17.92 210 ILE D O 1
ATOM 8483 N N . ASN D 1 212 ? -48.439 -19.295 53.603 1.00 18.75 211 ASN D N 1
ATOM 8484 C CA . ASN D 1 212 ? -47.579 -19.708 54.745 1.00 20.87 211 ASN D CA 1
ATOM 8485 C C . ASN D 1 212 ? -48.308 -19.456 56.064 1.00 21.04 211 ASN D C 1
ATOM 8486 O O . ASN D 1 212 ? -48.313 -20.368 56.908 1.00 20.98 211 ASN D O 1
ATOM 8491 N N . VAL D 1 213 ? -48.885 -18.263 56.228 1.00 22.14 212 VAL D N 1
ATOM 8492 C CA . VAL D 1 213 ? -49.633 -17.868 57.455 1.00 22.45 212 VAL D CA 1
ATOM 8493 C C . VAL D 1 213 ? -50.779 -18.864 57.669 1.00 20.83 212 VAL D C 1
ATOM 8494 O O . VAL D 1 213 ? -50.930 -19.355 58.799 1.00 21.98 212 VAL D O 1
ATOM 8498 N N . VAL D 1 214 ? -51.547 -19.175 56.625 1.00 20.69 213 VAL D N 1
ATOM 8499 C CA . VAL D 1 214 ? -52.739 -20.068 56.719 1.00 20.55 213 VAL D CA 1
ATOM 8500 C C . VAL D 1 214 ? -52.292 -21.470 57.153 1.00 19.24 213 VAL D C 1
ATOM 8501 O O . VAL D 1 214 ? -52.948 -22.056 58.033 1.00 20.42 213 VAL D O 1
ATOM 8505 N N . LYS D 1 215 ? -51.230 -22.002 56.549 1.00 18.53 214 LYS D N 1
ATOM 8506 C CA . LYS D 1 215 ? -50.749 -23.381 56.813 1.00 19.51 214 LYS D CA 1
ATOM 8507 C C . LYS D 1 215 ? -50.135 -23.421 58.213 1.00 20.46 214 LYS D C 1
ATOM 8508 O O . LYS D 1 215 ? -50.360 -24.416 58.922 1.00 20.66 214 LYS D O 1
ATOM 8514 N N . GLU D 1 216 ? -49.409 -22.366 58.588 1.00 20.81 215 GLU D N 1
ATOM 8515 C CA . GLU D 1 216 ? -48.741 -22.260 59.912 1.00 21.31 215 GLU D CA 1
ATOM 8516 C C . GLU D 1 216 ? -49.803 -22.232 61.017 1.00 22.39 215 GLU D C 1
ATOM 8517 O O . GLU D 1 216 ? -49.584 -22.908 62.060 1.00 23.09 215 GLU D O 1
ATOM 8523 N N . GLN D 1 217 ? -50.897 -21.485 60.823 1.00 22.17 216 GLN D N 1
ATOM 8524 C CA . GLN D 1 217 ? -51.888 -21.199 61.900 1.00 23.31 216 GLN D CA 1
ATOM 8525 C C . GLN D 1 217 ? -53.006 -22.250 61.920 1.00 22.43 216 GLN D C 1
ATOM 8526 O O . GLN D 1 217 ? -53.394 -22.656 63.028 1.00 23.83 216 GLN D O 1
ATOM 8532 N N . PHE D 1 218 ? -53.524 -22.655 60.755 1.00 22.26 217 PHE D N 1
ATOM 8533 C CA . PHE D 1 218 ? -54.764 -23.469 60.613 1.00 23.13 217 PHE D CA 1
ATOM 8534 C C . PHE D 1 218 ? -54.500 -24.838 59.970 1.00 22.04 217 PHE D C 1
ATOM 8535 O O . PHE D 1 218 ? -55.253 -25.792 60.270 1.00 21.34 217 PHE D O 1
ATOM 8543 N N . GLY D 1 219 ? -53.516 -24.924 59.073 1.00 21.30 218 GLY D N 1
ATOM 8544 C CA . GLY D 1 219 ? -53.145 -26.172 58.379 1.00 20.74 218 GLY D CA 1
ATOM 8545 C C . GLY D 1 219 ? -54.110 -26.564 57.267 1.00 20.46 218 GLY D C 1
ATOM 8546 O O . GLY D 1 219 ? -54.041 -27.734 56.830 1.00 20.40 218 GLY D O 1
ATOM 8547 N N . TYR D 1 220 ? -54.971 -25.646 56.808 1.00 19.24 219 TYR D N 1
ATOM 8548 C CA . TYR D 1 220 ? -55.809 -25.833 55.594 1.00 19.78 219 TYR D CA 1
ATOM 8549 C C . TYR D 1 220 ? -54.860 -25.896 54.405 1.00 18.86 219 TYR D C 1
ATOM 8550 O O . TYR D 1 220 ? -53.834 -25.219 54.409 1.00 18.43 219 TYR D O 1
ATOM 8559 N N . PRO D 1 221 ? -55.150 -26.712 53.365 1.00 17.51 220 PRO D N 1
ATOM 8560 C CA . PRO D 1 221 ? -54.373 -26.669 52.129 1.00 17.50 220 PRO D CA 1
ATOM 8561 C C . PRO D 1 221 ? -54.438 -25.261 51.530 1.00 17.43 220 PRO D C 1
ATOM 8562 O O . PRO D 1 221 ? -55.512 -24.662 51.525 1.00 17.11 220 PRO D O 1
ATOM 8566 N N . GLY D 1 222 ? -53.288 -24.772 51.067 1.00 17.25 221 GLY D N 1
ATOM 8567 C CA . GLY D 1 222 ? -53.111 -23.394 50.582 1.00 16.92 221 GLY D CA 1
ATOM 8568 C C . GLY D 1 222 ? -52.612 -23.398 49.157 1.00 16.68 221 GLY D C 1
ATOM 8569 O O . GLY D 1 222 ? -51.729 -24.207 48.856 1.00 16.95 221 GLY D O 1
ATOM 8570 N N . GLY D 1 223 ? -53.156 -22.525 48.316 1.00 16.68 222 GLY D N 1
ATOM 8571 C CA . GLY D 1 223 ? -52.772 -22.445 46.895 1.00 16.22 222 GLY D CA 1
ATOM 8572 C C . GLY D 1 223 ? -53.179 -21.124 46.282 1.00 16.87 222 GLY D C 1
ATOM 8573 O O . GLY D 1 223 ? -53.684 -20.265 47.004 1.00 16.96 222 GLY D O 1
ATOM 8574 N N . CYS D 1 224 ? -52.962 -20.949 44.978 1.00 17.01 223 CYS D N 1
ATOM 8575 C CA . CYS D 1 224 ? -53.258 -19.664 44.304 1.00 17.23 223 CYS D CA 1
ATOM 8576 C C . CYS D 1 224 ? -53.201 -19.840 42.793 1.00 16.88 223 CYS D C 1
ATOM 8577 O O . CYS D 1 224 ? -52.826 -20.939 42.326 1.00 17.22 223 CYS D O 1
ATOM 8580 N N . ALA D 1 225 ? -53.598 -18.778 42.096 1.00 16.02 224 ALA D N 1
ATOM 8581 C CA . ALA D 1 225 ? -53.628 -18.656 40.624 1.00 15.70 224 ALA D CA 1
ATOM 8582 C C . ALA D 1 225 ? -52.587 -17.632 40.196 1.00 16.34 224 ALA D C 1
ATOM 8583 O O . ALA D 1 225 ? -52.933 -16.496 39.869 1.00 18.59 224 ALA D O 1
ATOM 8585 N N . PRO D 1 226 ? -51.282 -17.993 40.192 1.00 18.42 225 PRO D N 1
ATOM 8586 C CA . PRO D 1 226 ? -50.244 -17.094 39.683 1.00 19.43 225 PRO D CA 1
ATOM 8587 C C . PRO D 1 226 ? -50.472 -16.799 38.192 1.00 20.12 225 PRO D C 1
ATOM 8588 O O . PRO D 1 226 ? -49.922 -15.833 37.678 1.00 24.00 225 PRO D O 1
ATOM 8592 N N . SER D 1 227 ? -51.288 -17.632 37.543 1.00 18.69 226 SER D N 1
ATOM 8593 C CA . SER D 1 227 ? -51.768 -17.462 36.144 1.00 18.55 226 SER D CA 1
ATOM 8594 C C . SER D 1 227 ? -52.414 -16.089 35.936 1.00 19.78 226 SER D C 1
ATOM 8595 O O . SER D 1 227 ? -52.279 -15.548 34.823 1.00 22.55 226 SER D O 1
ATOM 8598 N N . ASN D 1 228 ? -53.097 -15.550 36.951 1.00 20.48 227 ASN D N 1
ATOM 8599 C CA . ASN D 1 228 ? -53.961 -14.343 36.841 1.00 20.27 227 ASN D CA 1
ATOM 8600 C C . ASN D 1 228 ? -53.241 -13.204 36.119 1.00 21.60 227 ASN D C 1
ATOM 8601 O O . ASN D 1 228 ? -53.919 -12.467 35.384 1.00 23.65 227 ASN D O 1
ATOM 8606 N N . ALA D 1 229 ? -51.940 -13.029 36.358 1.00 22.71 228 ALA D N 1
ATOM 8607 C CA . ALA D 1 229 ? -51.172 -11.886 35.813 1.00 23.10 228 ALA D CA 1
ATOM 8608 C C . ALA D 1 229 ? -50.160 -12.344 34.757 1.00 22.59 228 ALA D C 1
ATOM 8609 O O . ALA D 1 229 ? -49.762 -11.490 33.950 1.00 24.13 228 ALA D O 1
ATOM 8611 N N . VAL D 1 230 ? -49.783 -13.625 34.735 1.00 21.08 229 VAL D N 1
ATOM 8612 C CA . VAL D 1 230 ? -48.635 -14.126 33.917 1.00 20.55 229 VAL D CA 1
ATOM 8613 C C . VAL D 1 230 ? -48.949 -14.032 32.415 1.00 19.90 229 VAL D C 1
ATOM 8614 O O . VAL D 1 230 ? -48.054 -13.611 31.681 1.00 18.78 229 VAL D O 1
ATOM 8618 N N . TYR D 1 231 ? -50.158 -14.384 31.975 1.00 18.91 230 TYR D N 1
ATOM 8619 C CA . TYR D 1 231 ? -50.519 -14.476 30.534 1.00 19.91 230 TYR D CA 1
ATOM 8620 C C . TYR D 1 231 ? -50.744 -13.070 29.960 1.00 21.26 230 TYR D C 1
ATOM 8621 O O . TYR D 1 231 ? -50.644 -12.922 28.721 1.00 23.34 230 TYR D O 1
ATOM 8630 N N . LEU D 1 232 ? -50.975 -12.066 30.816 1.00 22.77 231 LEU D N 1
ATOM 8631 C CA . LEU D 1 232 ? -51.156 -10.642 30.411 1.00 23.91 231 LEU D CA 1
ATOM 8632 C C . LEU D 1 232 ? -49.830 -9.874 30.516 1.00 22.60 231 LEU D C 1
ATOM 8633 O O . LEU D 1 232 ? -49.841 -8.651 30.295 1.00 23.58 231 LEU D O 1
ATOM 8638 N N . TRP D 1 233 ? -48.732 -10.560 30.844 1.00 21.29 232 TRP D N 1
ATOM 8639 C CA . TRP D 1 233 ? -47.376 -9.968 30.980 1.00 21.16 232 TRP D CA 1
ATOM 8640 C C . TRP D 1 233 ? -46.751 -9.834 29.585 1.00 21.95 232 TRP D C 1
ATOM 8641 O O . TRP D 1 233 ? -45.922 -10.684 29.216 1.00 21.63 232 TRP D O 1
ATOM 8652 N N . LYS D 1 234 ? -47.135 -8.785 28.854 1.00 23.45 233 LYS D N 1
ATOM 8653 C CA . LYS D 1 234 ? -46.828 -8.614 27.406 1.00 25.18 233 LYS D CA 1
ATOM 8654 C C . LYS D 1 234 ? -45.314 -8.538 27.188 1.00 25.00 233 LYS D C 1
ATOM 8655 O O . LYS D 1 234 ? -44.835 -9.130 26.198 1.00 24.02 233 LYS D O 1
ATOM 8661 N N . LYS D 1 235 ? -44.596 -7.830 28.064 1.00 24.97 234 LYS D N 1
ATOM 8662 C CA . LYS D 1 235 ? -43.141 -7.561 27.908 1.00 26.97 234 LYS D CA 1
ATOM 8663 C C . LYS D 1 235 ? -42.394 -8.895 27.855 1.00 25.25 234 LYS D C 1
ATOM 8664 O O . LYS D 1 235 ? -41.547 -9.071 26.965 1.00 26.96 234 LYS D O 1
ATOM 8670 N N . MET D 1 236 ? -42.702 -9.807 28.776 1.00 23.64 235 MET D N 1
ATOM 8671 C CA . MET D 1 236 ? -42.028 -11.125 28.842 1.00 23.10 235 MET D CA 1
ATOM 8672 C C . MET D 1 236 ? -42.615 -12.053 27.772 1.00 22.63 235 MET D C 1
ATOM 8673 O O . MET D 1 236 ? -41.824 -12.754 27.119 1.00 22.62 235 MET D O 1
ATOM 8678 N N . ARG D 1 237 ? -43.936 -12.042 27.576 1.00 22.40 236 ARG D N 1
ATOM 8679 C CA . ARG D 1 237 ? -44.606 -12.974 26.634 1.00 23.48 236 ARG D CA 1
ATOM 8680 C C . ARG D 1 237 ? -44.143 -12.676 25.201 1.00 23.60 236 ARG D C 1
ATOM 8681 O O . ARG D 1 237 ? -44.018 -13.637 24.418 1.00 24.29 236 ARG D O 1
ATOM 8689 N N . SER D 1 238 ? -43.851 -11.409 24.886 1.00 23.82 237 SER D N 1
ATOM 8690 C CA . SER D 1 238 ? -43.405 -10.956 23.540 1.00 24.67 237 SER D CA 1
ATOM 8691 C C . SER D 1 238 ? -42.065 -11.598 23.152 1.00 24.36 237 SER D C 1
ATOM 8692 O O . SER D 1 238 ? -41.768 -11.636 21.940 1.00 25.29 237 SER D O 1
ATOM 8695 N N . LYS D 1 239 ? -41.273 -12.065 24.122 1.00 23.80 238 LYS D N 1
ATOM 8696 C CA . LYS D 1 239 ? -39.934 -12.667 23.868 1.00 23.73 238 LYS D CA 1
ATOM 8697 C C . LYS D 1 239 ? -40.078 -14.069 23.268 1.00 22.46 238 LYS D C 1
ATOM 8698 O O . LYS D 1 239 ? -39.080 -14.566 22.713 1.00 23.80 238 LYS D O 1
ATOM 8704 N N . GLY D 1 240 ? -41.251 -14.691 23.411 1.00 21.35 239 GLY D N 1
ATOM 8705 C CA . GLY D 1 240 ? -41.560 -16.011 22.829 1.00 22.42 239 GLY D CA 1
ATOM 8706 C C . GLY D 1 240 ? -40.926 -17.154 23.606 1.00 22.40 239 GLY D C 1
ATOM 8707 O O . GLY D 1 240 ? -40.490 -16.939 24.760 1.00 21.88 239 GLY D O 1
ATOM 8708 N N . THR D 1 241 ? -40.880 -18.335 22.985 1.00 23.02 240 THR D N 1
ATOM 8709 C CA . THR D 1 241 ? -40.420 -19.616 23.584 1.00 22.61 240 THR D CA 1
ATOM 8710 C C . THR D 1 241 ? -38.896 -19.691 23.507 1.00 22.27 240 THR D C 1
ATOM 8711 O O . THR D 1 241 ? -38.312 -19.277 22.509 1.00 22.45 240 THR D O 1
ATOM 8715 N N . PRO D 1 242 ? -38.175 -20.205 24.533 1.00 21.18 241 PRO D N 1
ATOM 8716 C CA . PRO D 1 242 ? -38.742 -20.666 25.806 1.00 20.52 241 PRO D CA 1
ATOM 8717 C C . PRO D 1 242 ? -38.760 -19.609 26.921 1.00 20.01 241 PRO D C 1
ATOM 8718 O O . PRO D 1 242 ? -38.934 -19.973 28.076 1.00 19.41 241 PRO D O 1
ATOM 8722 N N . PHE D 1 243 ? -38.564 -18.338 26.568 1.00 19.81 242 PHE D N 1
ATOM 8723 C CA . PHE D 1 243 ? -38.325 -17.228 27.531 1.00 19.93 242 PHE D CA 1
ATOM 8724 C C . PHE D 1 243 ? -39.586 -16.963 28.349 1.00 19.96 242 PHE D C 1
ATOM 8725 O O . PHE D 1 243 ? -39.480 -16.790 29.576 1.00 19.41 242 PHE D O 1
ATOM 8733 N N . PHE D 1 244 ? -40.746 -16.929 27.699 1.00 19.92 243 PHE D N 1
ATOM 8734 C CA . PHE D 1 244 ? -42.040 -16.748 28.398 1.00 19.43 243 PHE D CA 1
ATOM 8735 C C . PHE D 1 244 ? -42.246 -17.906 29.380 1.00 18.79 243 PHE D C 1
ATOM 8736 O O . PHE D 1 244 ? -42.584 -17.655 30.562 1.00 19.24 243 PHE D O 1
ATOM 8744 N N . GLU D 1 245 ? -42.010 -19.136 28.919 1.00 18.32 244 GLU D N 1
ATOM 8745 C CA . GLU D 1 245 ? -42.299 -20.368 29.699 1.00 17.75 244 GLU D CA 1
ATOM 8746 C C . GLU D 1 245 ? -41.382 -20.442 30.927 1.00 16.80 244 GLU D C 1
ATOM 8747 O O . GLU D 1 245 ? -41.887 -20.853 31.958 1.00 15.85 244 GLU D O 1
ATOM 8753 N N . VAL D 1 246 ? -40.100 -20.069 30.834 1.00 16.40 245 VAL D N 1
ATOM 8754 C CA . VAL D 1 246 ? -39.187 -20.141 32.016 1.00 16.58 245 VAL D CA 1
ATOM 8755 C C . VAL D 1 246 ? -39.569 -19.043 33.019 1.00 16.39 245 VAL D C 1
ATOM 8756 O O . VAL D 1 246 ? -39.454 -19.308 34.236 1.00 16.44 245 VAL D O 1
ATOM 8760 N N . ALA D 1 247 ? -40.003 -17.864 32.560 1.00 16.32 246 ALA D N 1
ATOM 8761 C CA . ALA D 1 247 ? -40.527 -16.795 33.448 1.00 16.04 246 ALA D CA 1
ATOM 8762 C C . ALA D 1 247 ? -41.797 -17.300 34.138 1.00 16.73 246 ALA D C 1
ATOM 8763 O O . ALA D 1 247 ? -41.891 -17.140 35.364 1.00 17.39 246 ALA D O 1
ATOM 8765 N N . GLY D 1 248 ? -42.723 -17.890 33.378 1.00 17.48 247 GLY D N 1
ATOM 8766 C CA . GLY D 1 248 ? -43.949 -18.522 33.904 1.00 17.36 247 GLY D CA 1
ATOM 8767 C C . GLY D 1 248 ? -43.615 -19.566 34.950 1.00 17.41 247 GLY D C 1
ATOM 8768 O O . GLY D 1 248 ? -44.237 -19.535 36.030 1.00 18.11 247 GLY D O 1
ATOM 8769 N N . ALA D 1 249 ? -42.634 -20.429 34.666 1.00 17.30 248 ALA D N 1
ATOM 8770 C CA . ALA D 1 249 ? -42.185 -21.507 35.581 1.00 16.40 248 ALA D CA 1
ATOM 8771 C C . ALA D 1 249 ? -41.690 -20.895 36.896 1.00 16.42 248 ALA D C 1
ATOM 8772 O O . ALA D 1 249 ? -42.030 -21.442 37.966 1.00 17.13 248 ALA D O 1
ATOM 8774 N N . ALA D 1 250 ? -40.920 -19.804 36.833 1.00 16.00 249 ALA D N 1
ATOM 8775 C CA . ALA D 1 250 ? -40.416 -19.094 38.033 1.00 15.55 249 ALA D CA 1
ATOM 8776 C C . ALA D 1 250 ? -41.605 -18.591 38.861 1.00 15.29 249 ALA D C 1
ATOM 8777 O O . ALA D 1 250 ? -41.574 -18.747 40.085 1.00 15.10 249 ALA D O 1
ATOM 8779 N N . VAL D 1 251 ? -42.639 -18.034 38.228 1.00 15.34 250 VAL D N 1
ATOM 8780 C CA . VAL D 1 251 ? -43.823 -17.484 38.955 1.00 16.04 250 VAL D CA 1
ATOM 8781 C C . VAL D 1 251 ? -44.602 -18.649 39.581 1.00 15.87 250 VAL D C 1
ATOM 8782 O O . VAL D 1 251 ? -44.884 -18.581 40.811 1.00 16.52 250 VAL D O 1
ATOM 8786 N N . PHE D 1 252 ? -44.889 -19.695 38.800 1.00 17.03 251 PHE D N 1
ATOM 8787 C CA . PHE D 1 252 ? -45.761 -20.836 39.190 1.00 16.80 251 PHE D CA 1
ATOM 8788 C C . PHE D 1 252 ? -45.092 -21.689 40.268 1.00 16.53 251 PHE D C 1
ATOM 8789 O O . PHE D 1 252 ? -45.821 -22.213 41.134 1.00 15.89 251 PHE D O 1
ATOM 8797 N N . THR D 1 253 ? -43.769 -21.853 40.220 1.00 16.00 252 THR D N 1
ATOM 8798 C CA . THR D 1 253 ? -43.052 -22.703 41.205 1.00 14.91 252 THR D CA 1
ATOM 8799 C C . THR D 1 253 ? -42.823 -21.928 42.503 1.00 15.23 252 THR D C 1
ATOM 8800 O O . THR D 1 253 ? -42.655 -22.602 43.524 1.00 15.27 252 THR D O 1
ATOM 8804 N N . TYR D 1 254 ? -42.810 -20.593 42.477 1.00 15.46 253 TYR D N 1
ATOM 8805 C CA . TYR D 1 254 ? -42.462 -19.776 43.672 1.00 15.86 253 TYR D CA 1
ATOM 8806 C C . TYR D 1 254 ? -43.321 -20.181 44.871 1.00 16.01 253 TYR D C 1
ATOM 8807 O O . TYR D 1 254 ? -42.772 -20.435 45.948 1.00 16.70 253 TYR D O 1
ATOM 8816 N N . PRO D 1 255 ? -44.674 -20.215 44.783 1.00 15.81 254 PRO D N 1
ATOM 8817 C CA . PRO D 1 255 ? -45.492 -20.546 45.953 1.00 15.76 254 PRO D CA 1
ATOM 8818 C C . PRO D 1 255 ? -45.163 -21.932 46.523 1.00 15.81 254 PRO D C 1
ATOM 8819 O O . PRO D 1 255 ? -45.217 -22.109 47.731 1.00 16.60 254 PRO D O 1
ATOM 8823 N N . ILE D 1 256 ? -44.814 -22.881 45.657 1.00 16.14 255 ILE D N 1
ATOM 8824 C CA . ILE D 1 256 ? -44.496 -24.285 46.055 1.00 16.36 255 ILE D CA 1
ATOM 8825 C C . ILE D 1 256 ? -43.229 -24.287 46.918 1.00 17.00 255 ILE D C 1
ATOM 8826 O O . ILE D 1 256 ? -43.186 -25.059 47.898 1.00 17.43 255 ILE D O 1
ATOM 8831 N N . THR D 1 257 ? -42.255 -23.426 46.611 1.00 17.90 256 THR D N 1
ATOM 8832 C CA . THR D 1 257 ? -40.958 -23.348 47.342 1.00 18.35 256 THR D CA 1
ATOM 8833 C C . THR D 1 257 ? -41.207 -22.859 48.773 1.00 19.26 256 THR D C 1
ATOM 8834 O O . THR D 1 257 ? -40.303 -23.042 49.614 1.00 20.47 256 THR D O 1
ATOM 8838 N N . GLN D 1 258 ? -42.367 -22.244 49.027 1.00 19.76 257 GLN D N 1
ATOM 8839 C CA . GLN D 1 258 ? -42.725 -21.665 50.350 1.00 21.64 257 GLN D CA 1
ATOM 8840 C C . GLN D 1 258 ? -43.862 -22.478 50.992 1.00 21.95 257 GLN D C 1
ATOM 8841 O O . GLN D 1 258 ? -44.380 -22.038 52.041 1.00 23.09 257 GLN D O 1
ATOM 8847 N N . GLY D 1 259 ? -44.226 -23.628 50.409 1.00 20.84 258 GLY D N 1
ATOM 8848 C CA . GLY D 1 259 ? -45.056 -24.653 51.075 1.00 20.33 258 GLY D CA 1
ATOM 8849 C C . GLY D 1 259 ? -46.455 -24.802 50.496 1.00 18.90 258 GLY D C 1
ATOM 8850 O O . GLY D 1 259 ? -47.200 -25.621 51.034 1.00 19.99 258 GLY D O 1
ATOM 8851 N N . ALA D 1 260 ? -46.811 -24.082 49.422 1.00 17.04 259 ALA D N 1
ATOM 8852 C CA . ALA D 1 260 ? -48.164 -24.139 48.814 1.00 16.49 259 ALA D CA 1
ATOM 8853 C C . ALA D 1 260 ? -48.472 -25.568 48.329 1.00 16.42 259 ALA D C 1
ATOM 8854 O O . ALA D 1 260 ? -47.523 -26.339 48.065 1.00 16.97 259 ALA D O 1
ATOM 8856 N N . ASP D 1 261 ? -49.761 -25.897 48.212 1.00 16.16 260 ASP D N 1
ATOM 8857 C CA . ASP D 1 261 ? -50.275 -27.276 47.984 1.00 16.40 260 ASP D CA 1
ATOM 8858 C C . ASP D 1 261 ? -50.869 -27.427 46.579 1.00 16.13 260 ASP D C 1
ATOM 8859 O O . ASP D 1 261 ? -50.898 -28.565 46.081 1.00 16.35 260 ASP D O 1
ATOM 8864 N N . PHE D 1 262 ? -51.392 -26.354 45.989 1.00 15.14 261 PHE D N 1
ATOM 8865 C CA . PHE D 1 262 ? -51.997 -26.416 44.634 1.00 15.31 261 PHE D CA 1
ATOM 8866 C C . PHE D 1 262 ? -51.761 -25.100 43.895 1.00 15.62 261 PHE D C 1
ATOM 8867 O O . PHE D 1 262 ? -51.590 -24.040 44.526 1.00 16.42 261 PHE D O 1
ATOM 8875 N N . ILE D 1 263 ? -51.730 -25.185 42.566 1.00 15.92 262 ILE D N 1
ATOM 8876 C CA . ILE D 1 263 ? -51.509 -24.021 41.665 1.00 17.14 262 ILE D CA 1
ATOM 8877 C C . ILE D 1 263 ? -52.564 -24.063 40.564 1.00 15.96 262 ILE D C 1
ATOM 8878 O O . ILE D 1 263 ? -52.710 -25.118 39.938 1.00 17.13 262 ILE D O 1
ATOM 8883 N N . LEU D 1 264 ? -53.289 -22.961 40.382 1.00 15.86 263 LEU D N 1
ATOM 8884 C CA . LEU D 1 264 ? -54.069 -22.700 39.148 1.00 14.98 263 LEU D CA 1
ATOM 8885 C C . LEU D 1 264 ? -53.103 -22.086 38.135 1.00 15.01 263 LEU D C 1
ATOM 8886 O O . LEU D 1 264 ? -52.772 -20.901 38.284 1.00 15.65 263 LEU D O 1
ATOM 8891 N N . TYR D 1 265 ? -52.626 -22.887 37.184 1.00 14.79 264 TYR D N 1
ATOM 8892 C CA . TYR D 1 265 ? -51.523 -22.503 36.262 1.00 14.89 264 TYR D CA 1
ATOM 8893 C C . TYR D 1 265 ? -52.073 -21.857 34.982 1.00 15.78 264 TYR D C 1
ATOM 8894 O O . TYR D 1 265 ? -51.241 -21.472 34.157 1.00 17.31 264 TYR D O 1
ATOM 8903 N 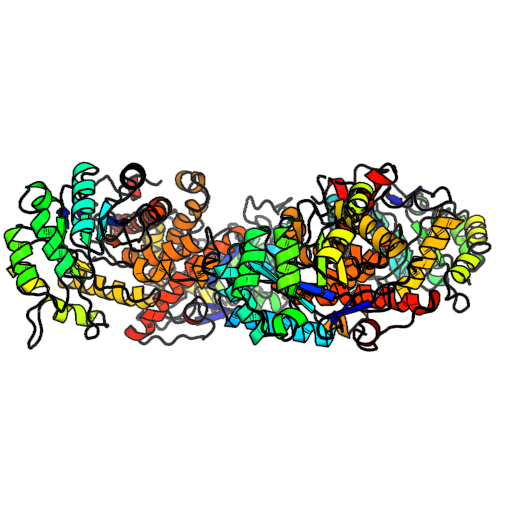N . GLY D 1 266 ? -53.394 -21.698 34.849 1.00 16.37 265 GLY D N 1
ATOM 8904 C CA . GLY D 1 266 ? -54.018 -21.003 33.708 1.00 16.94 265 GLY D CA 1
ATOM 8905 C C . GLY D 1 266 ? -54.459 -21.988 32.632 1.00 16.72 265 GLY D C 1
ATOM 8906 O O . GLY D 1 266 ? -54.754 -23.145 32.924 1.00 17.80 265 GLY D O 1
ATOM 8907 N N . PRO D 1 267 ? -54.552 -21.545 31.357 1.00 17.00 266 PRO D N 1
ATOM 8908 C CA . PRO D 1 267 ? -55.005 -22.413 30.272 1.00 17.15 266 PRO D CA 1
ATOM 8909 C C . PRO D 1 267 ? -54.281 -23.766 30.168 1.00 16.65 266 PRO D C 1
ATOM 8910 O O . PRO D 1 267 ? -53.061 -23.808 30.208 1.00 15.92 266 PRO D O 1
ATOM 8914 N N . MET D 1 268 ? -55.062 -24.837 30.008 1.00 17.40 267 MET D N 1
ATOM 8915 C CA . MET D 1 268 ? -54.586 -26.246 30.017 1.00 18.63 267 MET D CA 1
ATOM 8916 C C . MET D 1 268 ? -53.553 -26.464 28.910 1.00 18.50 267 MET D C 1
ATOM 8917 O O . MET D 1 268 ? -52.700 -27.348 29.072 1.00 19.00 267 MET D O 1
ATOM 8922 N N . MET D 1 269 ? -53.609 -25.681 27.830 1.00 19.30 268 MET D N 1
ATOM 8923 C CA . MET D 1 269 ? -52.634 -25.796 26.716 1.00 20.45 268 MET D CA 1
ATOM 8924 C C . MET D 1 269 ? -51.199 -25.665 27.251 1.00 18.89 268 MET D C 1
ATOM 8925 O O . MET D 1 269 ? -50.287 -26.174 26.590 1.00 18.81 268 MET D O 1
ATOM 8930 N N . ASN D 1 270 ? -50.998 -25.064 28.434 1.00 17.77 269 ASN D N 1
ATOM 8931 C CA . ASN D 1 270 ? -49.650 -24.822 29.018 1.00 17.29 269 ASN D CA 1
ATOM 8932 C C . ASN D 1 270 ? -49.175 -26.018 29.854 1.00 16.16 269 ASN D C 1
ATOM 8933 O O . ASN D 1 270 ? -48.000 -25.995 30.275 1.00 15.43 269 ASN D O 1
ATOM 8938 N N . ALA D 1 271 ? -50.022 -27.031 30.058 1.00 15.75 270 ALA D N 1
ATOM 8939 C CA . ALA D 1 271 ? -49.750 -28.165 30.977 1.00 15.95 270 ALA D CA 1
ATOM 8940 C C . ALA D 1 271 ? -48.403 -28.817 30.662 1.00 16.34 270 ALA D C 1
ATOM 8941 O O . ALA D 1 271 ? -47.644 -29.110 31.583 1.00 16.49 270 ALA D O 1
ATOM 8943 N N . PRO D 1 272 ? -48.038 -29.084 29.385 1.00 16.71 271 PRO D N 1
ATOM 8944 C CA . PRO D 1 272 ? -46.796 -29.801 29.096 1.00 16.74 271 PRO D CA 1
ATOM 8945 C C . PRO D 1 272 ? -45.542 -29.163 29.712 1.00 16.83 271 PRO D C 1
ATOM 8946 O O . PRO D 1 272 ? -44.692 -29.907 30.161 1.00 18.16 271 PRO D O 1
ATOM 8950 N N . TRP D 1 273 ? -45.442 -27.830 29.751 1.00 17.37 272 TRP D N 1
ATOM 8951 C CA . TRP D 1 273 ? -44.255 -27.168 30.360 1.00 16.80 272 TRP D CA 1
ATOM 8952 C C . TRP D 1 273 ? -44.484 -26.966 31.859 1.00 16.18 272 TRP D C 1
ATOM 8953 O O . TRP D 1 273 ? -43.528 -27.194 32.608 1.00 15.10 272 TRP D O 1
ATOM 8964 N N . VAL D 1 274 ? -45.705 -26.636 32.287 1.00 14.91 273 VAL D N 1
ATOM 8965 C CA . VAL D 1 274 ? -46.002 -26.402 33.734 1.00 14.76 273 VAL D CA 1
ATOM 8966 C C . VAL D 1 274 ? -45.719 -27.679 34.532 1.00 15.05 273 VAL D C 1
ATOM 8967 O O . VAL D 1 274 ? -45.096 -27.574 35.612 1.00 14.95 273 VAL D O 1
ATOM 8971 N N . TYR D 1 275 ? -46.207 -28.834 34.078 1.00 15.20 274 TYR D N 1
ATOM 8972 C CA . TYR D 1 275 ? -46.003 -30.119 34.801 1.00 14.85 274 TYR D CA 1
ATOM 8973 C C . TYR D 1 275 ? -44.506 -30.383 34.995 1.00 15.08 274 TYR D C 1
ATOM 8974 O O . TYR D 1 275 ? -44.116 -30.826 36.079 1.00 15.01 274 TYR D O 1
ATOM 8983 N N . ARG D 1 276 ? -43.684 -30.135 33.974 1.00 15.69 275 ARG D N 1
ATOM 8984 C CA . ARG D 1 276 ? -42.234 -30.472 34.025 1.00 15.93 275 ARG D CA 1
ATOM 8985 C C . ARG D 1 276 ? -41.519 -29.540 35.018 1.00 15.97 275 ARG D C 1
ATOM 8986 O O . ARG D 1 276 ? -40.631 -30.031 35.738 1.00 16.24 275 ARG D O 1
ATOM 8994 N N . ALA D 1 277 ? -41.904 -28.261 35.089 1.00 15.64 276 ALA D N 1
ATOM 8995 C CA . ALA D 1 277 ? -41.340 -27.275 36.044 1.00 15.36 276 ALA D CA 1
ATOM 8996 C C . ALA D 1 277 ? -41.756 -27.615 37.480 1.00 15.10 276 ALA D C 1
ATOM 8997 O O . ALA D 1 277 ? -40.867 -27.662 38.360 1.00 13.75 276 ALA D O 1
ATOM 8999 N N . ILE D 1 278 ? -43.054 -27.814 37.716 1.00 14.49 277 ILE D N 1
ATOM 9000 C CA . ILE D 1 278 ? -43.604 -28.050 39.085 1.00 14.56 277 ILE D CA 1
ATOM 9001 C C . ILE D 1 278 ? -43.061 -29.382 39.616 1.00 14.84 277 ILE D C 1
ATOM 9002 O O . ILE D 1 278 ? -42.687 -29.440 40.809 1.00 14.64 277 ILE D O 1
ATOM 9007 N N . ALA D 1 279 ? -43.027 -30.429 38.788 1.00 14.80 278 ALA D N 1
ATOM 9008 C CA . ALA D 1 279 ? -42.524 -31.758 39.211 1.00 14.81 278 ALA D CA 1
ATOM 9009 C C . ALA D 1 279 ? -41.084 -31.616 39.726 1.00 14.71 278 ALA D C 1
ATOM 9010 O O . ALA D 1 279 ? -40.750 -32.230 40.755 1.00 14.84 278 ALA D O 1
ATOM 9012 N N . THR D 1 280 ? -40.263 -30.811 39.050 1.00 14.57 279 THR D N 1
ATOM 9013 C CA . THR D 1 280 ? -38.847 -30.558 39.421 1.00 14.54 279 THR D CA 1
ATOM 9014 C C . THR D 1 280 ? -38.803 -29.919 40.815 1.00 14.37 279 THR D C 1
ATOM 9015 O O . THR D 1 280 ? -38.061 -30.423 41.696 1.00 13.64 279 THR D O 1
ATOM 9019 N N . THR D 1 281 ? -39.583 -28.860 41.032 1.00 14.27 280 THR D N 1
ATOM 9020 C CA . THR D 1 281 ? -39.642 -28.173 42.346 1.00 14.31 280 THR D CA 1
ATOM 9021 C C . THR D 1 281 ? -40.077 -29.187 43.411 1.00 14.16 280 THR D C 1
ATOM 9022 O O . THR D 1 281 ? -39.431 -29.239 44.501 1.00 14.61 280 THR D O 1
ATOM 9026 N N . ASP D 1 282 ? -41.124 -29.969 43.135 1.00 13.29 281 ASP D N 1
ATOM 9027 C CA . ASP D 1 282 ? -41.652 -30.960 44.114 1.00 13.37 281 ASP D CA 1
ATOM 9028 C C . ASP D 1 282 ? -40.548 -31.955 44.488 1.00 13.78 281 ASP D C 1
ATOM 9029 O O . ASP D 1 282 ? -40.458 -32.323 45.678 1.00 14.74 281 ASP D O 1
ATOM 9034 N N . ALA D 1 283 ? -39.760 -32.409 43.515 1.00 14.16 282 ALA D N 1
ATOM 9035 C CA . ALA D 1 283 ? -38.710 -33.435 43.707 1.00 14.39 282 ALA D CA 1
ATOM 9036 C C . ALA D 1 283 ? -37.637 -32.902 44.665 1.00 14.96 282 ALA D C 1
ATOM 9037 O O . ALA D 1 283 ? -37.262 -33.631 45.614 1.00 16.18 282 ALA D O 1
ATOM 9039 N N . MET D 1 284 ? -37.199 -31.659 44.474 1.00 15.41 283 MET D N 1
ATOM 9040 C CA . MET D 1 284 ? -36.174 -31.019 45.341 1.00 15.80 283 MET D CA 1
ATOM 9041 C C . MET D 1 284 ? -36.721 -30.850 46.763 1.00 15.89 283 MET D C 1
ATOM 9042 O O . MET D 1 284 ? -35.995 -31.211 47.716 1.00 16.30 283 MET D O 1
ATOM 9047 N N . ILE D 1 285 ? -37.957 -30.363 46.904 1.00 14.98 284 ILE D N 1
ATOM 9048 C CA . ILE D 1 285 ? -38.594 -30.153 48.241 1.00 15.64 284 ILE D CA 1
ATOM 9049 C C . ILE D 1 285 ? -38.675 -31.493 48.979 1.00 16.31 284 ILE D C 1
ATOM 9050 O O . ILE D 1 285 ? -38.357 -31.501 50.178 1.00 16.99 284 ILE D O 1
ATOM 9055 N N . ALA D 1 286 ? -39.072 -32.584 48.320 1.00 16.76 285 ALA D N 1
ATOM 9056 C CA . ALA D 1 286 ? -39.238 -33.898 48.984 1.00 17.19 285 ALA D CA 1
ATOM 9057 C C . ALA D 1 286 ? -37.871 -34.438 49.424 1.00 18.26 285 ALA D C 1
ATOM 9058 O O . ALA D 1 286 ? -37.855 -35.228 50.382 1.00 19.27 285 ALA D O 1
ATOM 9060 N N . TYR D 1 287 ? -36.760 -34.015 48.804 1.00 19.32 286 TYR D N 1
ATOM 9061 C CA . TYR D 1 287 ? -35.405 -34.465 49.229 1.00 20.15 286 TYR D CA 1
ATOM 9062 C C . TYR D 1 287 ? -35.098 -33.903 50.621 1.00 20.82 286 TYR D C 1
ATOM 9063 O O . TYR D 1 287 ? -34.283 -34.524 51.325 1.00 22.31 286 TYR D O 1
ATOM 9072 N N . ASN D 1 288 ? -35.743 -32.800 51.014 1.00 21.01 287 ASN D N 1
ATOM 9073 C CA . ASN D 1 288 ? -35.659 -32.246 52.396 1.00 23.19 287 ASN D CA 1
ATOM 9074 C C . ASN D 1 288 ? -36.270 -33.210 53.419 1.00 23.46 287 ASN D C 1
ATOM 9075 O O . ASN D 1 288 ? -35.935 -33.057 54.610 1.00 25.23 287 ASN D O 1
ATOM 9080 N N . ASN D 1 289 ? -37.124 -34.151 53.003 1.00 22.87 288 ASN D N 1
ATOM 9081 C CA . ASN D 1 289 ? -37.802 -35.116 53.917 1.00 24.03 288 ASN D CA 1
ATOM 9082 C C . ASN D 1 289 ? -36.758 -35.892 54.730 1.00 26.46 288 ASN D C 1
ATOM 9083 O O . ASN D 1 289 ? -37.072 -36.296 55.859 1.00 27.83 288 ASN D O 1
ATOM 9088 N N . LYS D 1 290 ? -35.562 -36.075 54.170 1.00 29.47 289 LYS D N 1
ATOM 9089 C CA . LYS D 1 290 ? -34.438 -36.819 54.797 1.00 32.26 289 LYS D CA 1
ATOM 9090 C C . LYS D 1 290 ? -33.869 -35.998 55.966 1.00 33.89 289 LYS D C 1
ATOM 9091 O O . LYS D 1 290 ? -33.137 -36.584 56.790 1.00 37.98 289 LYS D O 1
ATOM 9097 N N . LEU D 1 291 ? -34.207 -34.702 56.045 1.00 32.17 290 LEU D N 1
ATOM 9098 C CA . LEU D 1 291 ? -33.752 -33.764 57.110 1.00 31.87 290 LEU D CA 1
ATOM 9099 C C . LEU D 1 291 ? -34.899 -33.389 58.064 1.00 32.14 290 LEU D C 1
ATOM 9100 O O . LEU D 1 291 ? -34.605 -33.154 59.251 1.00 32.95 290 LEU D O 1
ATOM 9105 N N . THR D 1 292 ? -36.143 -33.295 57.582 1.00 31.31 291 THR D N 1
ATOM 9106 C CA . THR D 1 292 ? -37.317 -32.851 58.386 1.00 31.30 291 THR D CA 1
ATOM 9107 C C . THR D 1 292 ? -37.963 -34.038 59.108 1.00 31.13 291 THR D C 1
ATOM 9108 O O . THR D 1 292 ? -38.601 -33.804 60.151 1.00 33.53 291 THR D O 1
ATOM 9112 N N . GLY D 1 293 ? -37.827 -35.249 58.560 1.00 29.72 292 GLY D N 1
ATOM 9113 C CA . GLY D 1 293 ? -38.518 -36.458 59.046 1.00 28.60 292 GLY D CA 1
ATOM 9114 C C . GLY D 1 293 ? -39.879 -36.634 58.395 1.00 27.74 292 GLY D C 1
ATOM 9115 O O . GLY D 1 293 ? -40.549 -37.637 58.710 1.00 26.92 292 GLY D O 1
ATOM 9116 N N . VAL D 1 294 ? -40.278 -35.711 57.510 1.00 26.09 293 VAL D N 1
ATOM 9117 C CA . VAL D 1 294 ? -41.576 -35.780 56.776 1.00 25.67 293 VAL D CA 1
ATOM 9118 C C . VAL D 1 294 ? -41.586 -37.088 55.987 1.00 26.00 293 VAL D C 1
ATOM 9119 O O . VAL D 1 294 ? -40.563 -37.411 55.353 1.00 23.98 293 VAL D O 1
ATOM 9123 N N . LYS D 1 295 ? -42.699 -37.815 56.041 1.00 25.75 294 LYS D N 1
ATOM 9124 C CA . LYS D 1 295 ? -42.874 -39.055 55.253 1.00 28.17 294 LYS D CA 1
ATOM 9125 C C . LYS D 1 295 ? -43.732 -38.741 54.028 1.00 27.06 294 LYS D C 1
ATOM 9126 O O . LYS D 1 295 ? -44.843 -38.210 54.216 1.00 24.73 294 LYS D O 1
ATOM 9132 N N . MET D 1 296 ? -43.241 -39.072 52.831 1.00 26.70 295 MET D N 1
ATOM 9133 C CA . MET D 1 296 ? -44.041 -38.971 51.584 1.00 26.90 295 MET D CA 1
ATOM 9134 C C . MET D 1 296 ? -45.322 -39.785 51.772 1.00 24.92 295 MET D C 1
ATOM 9135 O O . MET D 1 296 ? -45.226 -40.951 52.218 1.00 24.90 295 MET D O 1
ATOM 9140 N N . GLY D 1 297 ? -46.472 -39.186 51.457 1.00 23.75 296 GLY D N 1
ATOM 9141 C CA . GLY D 1 297 ? -47.798 -39.806 51.634 1.00 24.35 296 GLY D CA 1
ATOM 9142 C C . GLY D 1 297 ? -48.134 -40.763 50.505 1.00 25.07 296 GLY D C 1
ATOM 9143 O O . GLY D 1 297 ? -49.141 -41.486 50.623 1.00 26.20 296 GLY D O 1
ATOM 9144 N N . THR D 1 298 ? -47.317 -40.776 49.449 1.00 24.36 297 THR D N 1
ATOM 9145 C CA . THR D 1 298 ? -47.523 -41.603 48.231 1.00 24.86 297 THR D CA 1
ATOM 9146 C C . THR D 1 298 ? -46.175 -41.863 47.556 1.00 22.93 297 THR D C 1
ATOM 9147 O O . THR D 1 298 ? -45.305 -40.971 47.608 1.00 24.15 297 THR D O 1
ATOM 9151 N N . THR D 1 299 ? -46.019 -43.036 46.939 1.00 23.69 298 THR D N 1
ATOM 9152 C CA . THR D 1 299 ? -44.854 -43.367 46.079 1.00 24.82 298 THR D CA 1
ATOM 9153 C C . THR D 1 299 ? -45.047 -42.744 44.691 1.00 23.42 298 THR D C 1
ATOM 9154 O O . THR D 1 299 ? -44.043 -42.666 43.963 1.00 22.90 298 THR D O 1
ATOM 9158 N N . GLU D 1 300 ? -46.267 -42.312 44.341 1.00 22.12 299 GLU D N 1
ATOM 9159 C CA . GLU D 1 300 ? -46.537 -41.590 43.066 1.00 21.77 299 GLU D CA 1
ATOM 9160 C C . GLU D 1 300 ? -46.167 -40.121 43.280 1.00 19.47 299 GLU D C 1
ATOM 9161 O O . GLU D 1 300 ? -47.061 -39.283 43.529 1.00 20.39 299 GLU D O 1
ATOM 9167 N N . HIS D 1 301 ? -44.866 -39.853 43.229 1.00 17.44 300 HIS D N 1
ATOM 9168 C CA . HIS D 1 301 ? -44.263 -38.534 43.534 1.00 17.40 300 HIS D CA 1
ATOM 9169 C C . HIS D 1 301 ? -43.167 -38.239 42.518 1.00 16.56 300 HIS D C 1
ATOM 9170 O O . HIS D 1 301 ? -42.395 -39.130 42.165 1.00 15.98 300 HIS D O 1
ATOM 9177 N N . PRO D 1 302 ? -43.089 -36.986 42.015 1.00 15.80 301 PRO D N 1
ATOM 9178 C CA . PRO D 1 302 ? -42.012 -36.564 41.119 1.00 16.02 301 PRO D CA 1
ATOM 9179 C C . PRO D 1 302 ? -40.599 -37.055 41.477 1.00 15.80 301 PRO D C 1
ATOM 9180 O O . PRO D 1 302 ? -39.869 -37.444 40.607 1.00 16.12 301 PRO D O 1
ATOM 9184 N N . LEU D 1 303 ? -40.232 -37.039 42.760 1.00 15.82 302 LEU D N 1
ATOM 9185 C CA . LEU D 1 303 ? -38.872 -37.449 43.192 1.00 17.16 302 LEU D CA 1
ATOM 9186 C C . LEU D 1 303 ? -38.562 -38.861 42.684 1.00 17.68 302 LEU D C 1
ATOM 9187 O O . LEU D 1 303 ? -37.390 -39.115 42.366 1.00 19.47 302 LEU D O 1
ATOM 9192 N N . LEU D 1 304 ? -39.569 -39.739 42.622 1.00 18.82 303 LEU D N 1
ATOM 9193 C CA . LEU D 1 304 ? -39.391 -41.186 42.327 1.00 19.82 303 LEU D CA 1
ATOM 9194 C C . LEU D 1 304 ? -39.695 -41.477 40.854 1.00 19.91 303 LEU D C 1
ATOM 9195 O O . LEU D 1 304 ? -39.684 -42.668 40.477 1.00 21.62 303 LEU D O 1
ATOM 9200 N N . LYS D 1 305 ? -39.944 -40.441 40.049 1.00 18.69 304 LYS D N 1
ATOM 9201 C CA . LYS D 1 305 ? -40.468 -40.618 38.667 1.00 19.30 304 LYS D CA 1
ATOM 9202 C C . LYS D 1 305 ? -39.661 -39.836 37.622 1.00 19.24 304 LYS D C 1
ATOM 9203 O O . LYS D 1 305 ? -39.560 -40.348 36.490 1.00 20.60 304 LYS D O 1
ATOM 9209 N N . ILE D 1 306 ? -39.133 -38.650 37.938 1.00 18.38 305 ILE D N 1
ATOM 9210 C CA . ILE D 1 306 ? -38.626 -37.710 36.887 1.00 17.50 305 ILE D CA 1
ATOM 9211 C C . ILE D 1 306 ? -37.125 -37.909 36.624 1.00 17.82 305 ILE D C 1
ATOM 9212 O O . ILE D 1 306 ? -36.634 -37.291 35.673 1.00 18.01 305 ILE D O 1
ATOM 9217 N N . PHE D 1 307 ? -36.418 -38.734 37.402 1.00 19.14 306 PHE D N 1
ATOM 9218 C CA . PHE D 1 307 ? -34.947 -38.933 37.286 1.00 20.40 306 PHE D CA 1
ATOM 9219 C C . PHE D 1 307 ? -34.639 -40.302 36.666 1.00 22.61 306 PHE D C 1
ATOM 9220 O O . PHE D 1 307 ? -35.429 -41.240 36.746 1.00 24.29 306 PHE D O 1
#

Radius of gyration: 35.78 Å; Cα contacts (8 Å, |Δi|>4): 2808; chains: 4; bounding box: 99×64×87 Å

Solvent-accessible surface area: 44636 Å² total; per-residue (Å²): 120,115,12,116,18,168,19,83,56,16,78,5,44,54,17,71,1,5,0,9,28,8,32,45,5,5,0,0,0,0,9,0,9,42,215,67,14,203,32,30,96,49,33,114,114,2,83,19,78,129,122,28,0,74,37,22,2,54,34,0,45,99,7,15,68,62,1,8,0,26,26,1,0,4,0,46,7,113,17,51,76,0,0,11,74,2,0,80,20,0,31,152,40,25,107,5,1,0,0,0,16,4,150,32,41,103,16,5,14,16,0,5,130,84,21,22,146,58,111,60,2,76,119,2,2,0,0,19,4,1,41,40,145,64,55,109,103,2,6,64,12,0,136,94,6,17,0,81,8,0,2,0,41,0,38,2,194,168,5,79,133,11,102,32,2,6,103,40,0,144,56,6,6,47,0,0,120,125,1,19,4,114,35,4,1,0,12,0,7,8,91,53,8,8,7,0,1,30,1,3,74,0,0,20,22,0,0,67,125,51,0,18,0,0,0,0,9,1,14,81,22,0,17,124,14,136,104,3,103,95,70,31,82,16,43,15,19,0,0,0,0,2,0,1,2,10,0,4,13,34,5,9,13,1,0,15,0,5,24,1,126,12,0,16,14,1,0,6,0,0,0,0,0,7,0,0,16,2,54,33,16,133,53,79,64,8,175,56,41,41,108,95,1,0,25,98,48,10,100,156,22,119,18,168,22,81,53,14,74,6,69,58,15,77,1,4,0,24,38,5,42,42,6,4,0,0,0,0,8,0,4,32,205,71,10,116,32,26,56,49,26,117,101,2,85,24,72,130,123,29,0,75,60,23,3,57,52,0,48,120,13,17,69,64,1,8,0,29,25,1,0,3,0,40,5,93,16,48,83,0,0,14,74,3,0,90,20,0,23,152,33,22,112,7,1,0,0,0,14,3,165,34,44,102,16,1,16,19,0,6,120,85,23,28,108,78,91,67,2,77,144,19,3,0,0,16,4,1,43,62,149,42,59,104,104,3,5,63,13,0,127,102,10,28,1,82,8,0,1,0,39,1,40,22,178,70,110,10,83,32,2,31,116,33,22,127,20,3,16,45,0,0,122,113,0,19,3,113,39,8,1,0,11,1,7,11,66,57,8,12,7,0,0,32,0,3,70,0,0,48,41,0,0,68,118,74,0,23,0,0,0,0,10,1,12,82,24,0,27,143,16,163,105,4,114,89,46,26,56,16,12,14,20,0,0,0,0,1,0,1,2,7,0,4,16,43,7,8,13,1,0,14,0,5,21,1,114,16,0,25,14,0,0,24,1,0,0,0,0,8,0,0,16,2,54,27,14,134,65,56,60,18,177,64,41,42,111,92,1,0,27,100,47,10,101,156,23,116,19,172,28,81,52,13,79,8,68,57,17,82,1,4,0,25,44,6,42,36,6,4,0,0,1,0,9,0,5,43,203,61,17,202,32,32,97,48,26,118,110,3,74,18,75,93,23,29,0,65,24,23,3,47,57,0,48,130,11,16,65,60,0,4,0,27,24,1,0,3,0,39,5,104,18,48,78,0,0,12,75,3,0,89,18,0,33,148,35,24,110,6,0,0,0,0,14,4,165,33,46,107,16,2,16,18,0,6,120,86,23,31,124,85,101,73,6,64,119,2,3,0,0,19,5,1,48,56,152,62,60,105,109,4,4,61,13,0,128,98,17,27,3,84,5,0,1,0,44,0,31,4,153,197,8,78,115,6,96,32,1,5,99,42,2,160,48,5,17,49,1,0,125,136,0,25,4,131,36,15,0,0,12,0,8,8,72,55,9,10,7,0,1,22,0,2,75,0,0,38,25,0,0,61,118,53,0,29,0,0,0,0,10,1,13,82,24,0,28,149,15,168,97,3,108,95,67,31,80,16,45,15,20,0,0,0,0,2,0,0,2,9,0,4,16,40,6,9,14,1,0,14,0,5,23,0,124,13,0,28,15,0,0,22,1,0,0,0,0,7,0,0,17,3,56,31,14,132,64,56,49,16,176,66,41,42,117,79,1,0,28,97,48,8,103,154,23,120,17,163,17,83,54,15,79,5,65,56,17,82,0,5,0,25,42,7,41,43,5,3,0,0,0,0,9,0,4,41,190,40,16,198,33,28,96,48,20,110,106,2,84,18,76,129,122,27,0,73,59,23,3,64,60,0,47,129,12,16,67,65,1,10,0,26,25,1,0,4,0,40,6,90,17,53,76,0,0,12,67,2,0,82,19,0,29,154,40,26,107,5,1,0,0,0,15,6,167,33,41,103,16,6,15,16,0,4,120,87,18,19,156,60,103,67,1,70,132,2,3,1,0,19,7,2,48,35,146,43,54,107,101,2,6,64,13,0,128,100,7,23,1,84,8,0,2,0,47,0,47,3,183,136,6,73,134,8,100,32,5,58,58,20,0,80,24,111,136,130,85,64,1,4,2,41,0,0,124,113,0,15,3,112,42,10,0,0,10,0,10,9,102,55,6,10,12,0,1,38,4,3,70,0,0,36,16,0,0,66,112,56,0,21,0,0,0,0,8,0,14,81,17,0,24,128,14,96,101,2,107,39,37,32,82,15,42,15,19,0,0,0,0,2,0,1,3,9,0,6,15,43,5,9,14,0,0,15,0,4,24,1,126,15,0,28,15,1,0,25,1,0,0,0,1,7,0,0,14,2,54,34,18,125,64,60,66,15,173,44,40,43,105,97,1,0,29,98,47,9,102

Foldseek 3Di:
DPAPDAADWDQQLNQTWFGFQLQAAAEEEAEDLPDPPVQAPDLAQQRGVLVVVLVLQVVQVVLCLQLVHHYEYEQEGAALNNLLVSVVSCLPRHLAAYESDYPDLCSSLSSLVSVFEDVSCQRRYEYEAQELPHDPSSLCSLLRNNHAHHEYQLEDPQAQALVSSCVCVCPSVVSNVSSVHNAYEYEPEDDEQVCLVRRLVNQSVCCNPPNHAYEYESVPHLVVPCVQPVVPPPRSLVSLLCSQQVSSLSTHTYYHSYHSVSVVSNSLSSSVSSLVRNVCCVVVVRHRNDCSGSVNRVD/DAQDQADWDQQLNDTWFDFQLQAAFAEEAEDLPVPRVQAPDLAQQDGPLVVVLVLQVVLVVLCLQLVHHYAYEQEGAALNNLLVSVVSCLVRHSAAYESDYPDLCSSLSNLVSNDADVSCQRRYEYEAQELPHDPSSLCSLLVNNHQHYEYALEDPHALVSSVVQPVHSVVSNVSSVHNAYEYEPEDDEQVCLVRRLVNQSCCCNPPNHAYEYASLPHLVVPCVQCVVPPPRSLVSLLCSQQVSSLSPHGYYHSYHSVSVVSNSLSSSVSSLVRSVCCVVVVHDHNDCSGNVNRVD/DFQDQADWDQQLNQTWFDFQLQAAAEEEAEDLPVPRVQAPDLAQQDGPLVVVLVLQVVLVVLCLQLVHHYEYEYEGAALNNLLVSVVSCLVRHSAAYESDYPDLCSSLSNLVVNDADVSCQRRYEYEAQELPHDPSSLCSLLVSNHAHHEYQLEDPVQLALVSSLVCVCPSVVSNVSSVHNAYEYEPEDDEQVCLVRRLSNQLVCCNPPNHAYEYESVPHLVVPCVQCVVPPPRSLVSLLCSQQVSSLSGHGYYHSYHSVSVVSNSLSSSVSSLVRSVCCVVVVHDHNDCSGNVNRVD/DFQAAADWDQQLNQTWFDFALQAAAEEEAEDLPVPRPQAPDLAQQDGPLVVVLVLQVVQVVLCLQLVHHYEYEQEGAALNNLLVSVVSVLVRHLAAYESDYPDLVSSLSSLVSVFEDVSCQRRYEYEALEQPDDPSSLCSLLNNNHAHYEYQLEDPVQQALVSSVCQQCHDDPDHHSVVSCVSSVHNAYEYEPEDDEQVCLVRRLSNQLNCCNPPNHAYEYESVPHLVVPCVQVVVPPPRSLVSLLCSQQVSSLSTHTYYHSYHSVSVVSNSLSSSVSSLVRNVCCVVVVRHHNDCSGNVNRVD

Secondary structure (DSSP, 8-state):
---SSPPPEEEETTEEEE-STTTSPPEEEEEES-TT-TTEEETTTTEE-HHHHHHHHHHHHHHHHHH---EEEEEE-SSHHHHHHHHHHHHHH----EEEE-S-HHHHHHHHHHH-S-HHHHHHEEEEEE-TT--HHHHHHHHHHT--EEEEE--BTTB-SHHHHHHTT--HHHHHHHTT--EEEEE----SSTTHHHHHHHHHHHHHHT---BEE-THHHHTT-HHHHTT-TTHHHHHHHHHHHHHHHTT--EEEEEEGGGHHHHHHHHHHHHHHHHHTHHHH-PPPS-S-SGGGT--/--SSPPPEEEETTEEEESSTTSSPPEEEEEES-TT-TTEEETTTTEE-HHHHHHHHHHHHHHHHHH---EEEEEE-SSHHHHHHHHHHHHHH--S-EEEE-S-HHHHHHHHHHH---HHHHHHEEEEEE-TT--HHHHHHHHHHT--EEEEE------HHHHHHH---HHHHHHHTT--EEEEE----SSTTHHHHHHHHHHHHHHT---BEE-TTTTTTT-HHHHTT-TTHHHHHHHHHHHHHHHTT-SEEEEEEGGGHHHHHHHHHHHHHHHHHTHHHH-PPPS-S-SGGGT--/--SSPPPEEEETTEEEESSTTTSPPEEEEEES-TT-TTEEETTTTEE-HHHHHHHHHHHHHHHHHH---EEEEEE-SSHHHHHHHHHHHHHH--S-EEEE-S-HHHHHHHHHHH---HHHHHHEEEEEE-TT--HHHHHHHHHHT--EEEEE--BTTB-SHHHHHHTT--HHHHHHHTT--EEEEE----SSTTHHHHHHHHHHHHHHT---BEE-TTTTTTT-HHHHTT-TTHHHHHHHHHHHHHHHTT--EEEEEEGGGHHHHHHHHHHHHHHHHHTHHHH-PPPS-S-SGGGT--/--SSPPPEEEETTEEEE-STTTSPPEEEEEES-TT-TTEEETTTTEE-HHHHHHHHHHHHHHHHHH---EEEEEE-SSHHHHHHHHHHHHHH----EEEE-S-HHHHHHHHHHH-S-HHHHHHEEEEEE-TT--HHHHHHHHHHT--EEEEE---TT--SGGGHHHHHH-BTTBPPHHHHHHHTT--EEEEE----SSTTHHHHHHHHHHHHHHT---BEE-THHHHTT-HHHHTT-TTHHHHHHHHHHHHHHHTT--EEEEEEGGGHHHHHHHHHHHHHHHHHTHHHH-PPPS-S-SGGGT--

Organism: Desulfitobacterium hafniense (strain Y51) (NCBI:txid138119)

B-factor: mean 23.62, std 6.89, range [13.29, 61.31]

Sequence (1197 aa):
FKFTAQQHVYDINGVKVGGQPGEYPTVLIGSIFYRGHKIVSDGQKGIFDKDAAKALLDQEAELSAETGNPFIIDVLGESVEALTKYVEFILENTTAPFLLDSISPDVRVGALKNLGKDPEIQKRLIYNSIEEHYTEEELAAIKEAGLKTAVILAFSKKALKPNARIDLLQGLIAAAKRAGIEQFLVDPGVLDVASNSWTTEAINVVKEQFGYPGGCAPSNAVYLWKKMRSKGTPFFEVAGAAVFTYPITQGADFILYGPMMNAPWVYRAIATTDAMIAYNNKLTGVKMGTTEHPLLKIFKFTAQQHVYDINGVKVGGQPGEYPTVLIGSIFYRGHKIVSDGQKGIFDKDAAKALLDQEAELSAETGNPFIIDVLGESVEALTKYVEFILENTTAPFLLDSISPDVRVGALKNLGKDPEIQKRLIYNSIEEHYTEEELAAIKEAGLKTAVILAFSKLKPNARIDLLEGLIAAAKRAGIEQFLVDPGVLDVASNSWTTEAINVVKEQFGYPGGCAPSNAVYLWKKMRSKGTPFFEVAGAAVFTYPITQGADFILYGPMMNAPWVYRAIATTDAMIAYNNKLTGVKMGTTEHPLLKIFKFTAQQHVYDINGVKVGGQPGEYPTVLIGSIFYRGHKIVSDGQKGIFDKDAAKALLDQEAELSAETGNPFIIDVLGESVEALTKYVEFILENTTAPFLLDSISPDVRVGALKNLGKDPEIQKRLIYNSIEEHYTEEELAAIKEAGLKTAVILAFSKKALKPNARIDLLQGLIAAAKRAGIEQFLVDPGVLDVASNSWTTEAINVVKEQFGYPGGCAPSNAVYLWKKMRSKGTPFFEVAGAAVFTYPITQGADFILYGPMMNAPWVYRAIATTDAMIAYNNKLTGVKMGTTEHPLLKIFKFTAQQHVYDINGVKVGGQPGEYPTVLIGSIFYRGHKIVSDGQKGIFDKDAAKALLDQEAELSAETGNPFIIDVLGESVEALTKYVEFILENTTAPFLLDSISPDVRVGALKNLGKDPEIQKRLIYNSIEEHYTEEELAAIKEAGLKTAVILAFSKKALKPNARIDLLQGKDDKEGLIAAAKRAGIEQFLVDPGVLDVASNSWTTEAINVVKEQFGYPGGCAPSNAVYLWKKMRSKGTPFFEVAGAAVFTYPITQGADFILYGPMMNAPWVYRAIATTDAMIAYNNKLTGVKMGTTEHPLLKIF